Protein AF-A0A7Z7MXW1-F1 (afdb_monomer_lite)

Foldseek 3Di:
DPPDPVVVVLVVVLVVLQVVLVVCVVVVVLQSNLVSLVVSCVSPLQPPVSLLSNLVSLQVVLNPHDDLVVLLVSLLSNQQVVLQVFFCLVCLAVSLQSLLSSLVSCVNNQPLLVVLVQVVLVVVVVDDDPAFEEEEEEEDDDPLLLLLLLLQQVLVLCVVCVNHHNYAYEYEYAPPPVVVVSNVVSPHHYDYDHCFLVQVSSLVRLLVVVVVVGQKYWYAYSQWFFFNVVVVVVSVCSVQAEAKEAEQWAWEAELQCRQQTKTFQHARHHVQLVRSSSCRLPHDRHTIMGGPSNCVSLVSHQRPDDRHNDDSSVSSQVSLVVSSAERHEPVSWDWDAHSNDIHTGHHHYDHCVVVVTHIYGYDYPPPDPDDPVVSVSRVVRMDGDGPNLVVCCVRSNDVSSVSSVVSNCVRNVPPPVCLLVLLQPDDDPVRLLVLLLVLLVCLVVDCPVVADQLQSLVSCLQSCLLSLLLLVLLCLLPVDCSSVVSSVVSLVVVQCSFQVVVVHAAPLVRGGARGRWHQDPVRGIHDALQSLLSNLLSLLQCCLVPVPVVSLVSNLRRLVRCPPQWDDDPQAIWHADSVPRFTAWLLRLLSSLLSLLSSCSHPPHDPVSLVRSVRSVRVQVVLWDADPVGQTFGATGDDSPDDSVPHDGDFLLSVLSSVSSVLSCCVSVVDPLPDVVLVSQLCLQLVQPQLVVLFAAGGSDNVVVDTDDPVCQQAQRSQSLLSNCSSVDPSSLSSNSSSCSVPCSSQVPRLSFDDDDRGGGHSSSSSSVSNCSNNPVVSND

pLDDT: mean 91.37, std 10.96, range [31.88, 98.88]

Structure (mmCIF, N/CA/C/O backbone):
data_AF-A0A7Z7MXW1-F1
#
_entry.id   AF-A0A7Z7MXW1-F1
#
loop_
_atom_site.group_PDB
_atom_site.id
_atom_site.type_symbol
_atom_site.label_atom_id
_atom_site.label_alt_id
_atom_site.label_comp_id
_atom_site.label_asym_id
_atom_site.label_entity_id
_atom_site.label_seq_id
_atom_site.pdbx_PDB_ins_code
_atom_site.Cartn_x
_atom_site.Cartn_y
_atom_site.Cartn_z
_atom_site.occupancy
_atom_site.B_iso_or_equiv
_atom_site.auth_seq_id
_atom_site.auth_comp_id
_atom_site.auth_asym_id
_atom_site.auth_atom_id
_atom_site.pdbx_PDB_model_num
ATOM 1 N N . MET A 1 1 ? -28.788 -4.221 -27.198 1.00 37.94 1 MET A N 1
ATOM 2 C CA . MET A 1 1 ? -28.379 -4.778 -25.888 1.00 37.94 1 MET A CA 1
ATOM 3 C C . MET A 1 1 ? -28.776 -6.247 -25.853 1.00 37.94 1 MET A C 1
ATOM 5 O O . MET A 1 1 ? -29.942 -6.543 -25.628 1.00 37.94 1 MET A O 1
ATOM 9 N N . ASN A 1 2 ? -27.840 -7.156 -26.140 1.00 31.88 2 ASN A N 1
ATOM 10 C CA . ASN A 1 2 ? -28.065 -8.596 -26.007 1.00 31.88 2 ASN A CA 1
ATOM 11 C C . ASN A 1 2 ? -27.984 -8.955 -24.521 1.00 31.88 2 ASN A C 1
ATOM 13 O O . ASN A 1 2 ? -26.893 -9.050 -23.964 1.00 31.88 2 ASN A O 1
ATOM 17 N N . PHE A 1 3 ? -29.136 -9.088 -23.863 1.00 35.88 3 PHE A N 1
ATOM 18 C CA . PHE A 1 3 ? -29.191 -9.680 -22.530 1.00 35.88 3 PHE A CA 1
ATOM 19 C C . PHE A 1 3 ? -28.854 -11.166 -22.657 1.00 35.88 3 PHE A C 1
ATOM 21 O O . PHE A 1 3 ? -29.619 -11.942 -23.223 1.00 35.88 3 PHE A O 1
ATOM 28 N N . ASP A 1 4 ? -27.676 -11.515 -22.157 1.00 48.28 4 ASP A N 1
ATOM 29 C CA . ASP A 1 4 ? -27.103 -12.853 -22.120 1.00 48.28 4 ASP A CA 1
ATOM 30 C C . ASP A 1 4 ? -28.102 -13.897 -21.570 1.00 48.28 4 ASP A C 1
ATOM 32 O O . ASP A 1 4 ? -28.632 -13.760 -20.461 1.00 48.28 4 ASP A O 1
ATOM 36 N N . ASN A 1 5 ? -28.368 -14.946 -22.356 1.00 53.97 5 ASN A N 1
ATOM 37 C CA . ASN A 1 5 ? -29.267 -16.052 -22.006 1.00 53.97 5 ASN A CA 1
ATOM 38 C C . ASN A 1 5 ? -28.819 -16.804 -20.735 1.00 53.97 5 ASN A C 1
ATOM 40 O O . ASN A 1 5 ? -29.649 -17.458 -20.095 1.00 53.97 5 ASN A O 1
ATOM 44 N N . SER A 1 6 ? -27.550 -16.676 -20.329 1.00 56.09 6 SER A N 1
ATOM 45 C CA . SER A 1 6 ? -27.021 -17.232 -19.075 1.00 56.09 6 SER A CA 1
ATOM 46 C C . SER A 1 6 ? -27.760 -16.694 -17.834 1.00 56.09 6 SER A C 1
ATOM 48 O O . SER A 1 6 ? -28.113 -17.458 -16.932 1.00 56.09 6 SER A O 1
ATOM 50 N N . ASN A 1 7 ? -28.126 -15.406 -17.833 1.00 63.53 7 ASN A N 1
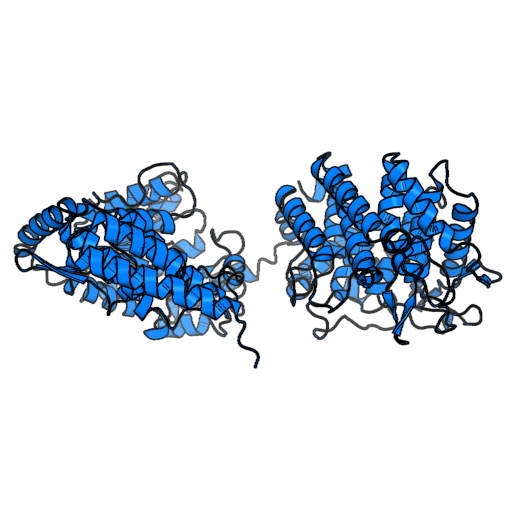ATOM 51 C CA . ASN A 1 7 ? -28.809 -14.758 -16.710 1.00 63.53 7 ASN A CA 1
ATOM 52 C C . ASN A 1 7 ? -30.271 -15.203 -16.555 1.00 63.53 7 ASN A C 1
ATOM 54 O O . ASN A 1 7 ? -30.819 -15.144 -15.454 1.00 63.53 7 ASN A O 1
ATOM 58 N N . ARG A 1 8 ? -30.924 -15.668 -17.631 1.00 68.62 8 ARG A N 1
ATOM 59 C CA . ARG A 1 8 ? -32.307 -16.170 -17.556 1.00 68.62 8 ARG A CA 1
ATOM 60 C C . ARG A 1 8 ? -32.384 -17.520 -16.848 1.00 68.62 8 ARG A C 1
ATOM 62 O O . ARG A 1 8 ? -33.222 -17.668 -15.964 1.00 68.62 8 ARG A O 1
ATOM 69 N N . LYS A 1 9 ? -31.508 -18.476 -17.185 1.00 71.06 9 LYS A N 1
ATOM 70 C CA . LYS A 1 9 ? -31.494 -19.808 -16.544 1.00 71.06 9 LYS A CA 1
ATOM 71 C C . LYS A 1 9 ? -31.201 -19.720 -15.044 1.00 71.06 9 LYS A C 1
ATOM 73 O O . LYS A 1 9 ? -31.906 -20.343 -14.257 1.00 71.06 9 LYS A O 1
ATOM 78 N N . LEU A 1 10 ? -30.241 -18.878 -14.651 1.00 74.06 10 LEU A N 1
ATOM 79 C CA . LEU A 1 10 ? -29.932 -18.613 -13.240 1.00 74.06 10 LEU A CA 1
ATOM 80 C C . LEU A 1 10 ? -31.136 -18.039 -12.477 1.00 74.06 10 LEU A C 1
ATOM 82 O O . LEU A 1 10 ? -31.383 -18.413 -11.333 1.00 74.06 10 LEU A O 1
ATOM 86 N N . ARG A 1 11 ? -31.927 -17.170 -13.119 1.00 78.38 11 ARG A N 1
ATOM 87 C CA . ARG A 1 11 ? -33.100 -16.547 -12.495 1.00 78.38 11 ARG A CA 1
ATOM 88 C C . ARG A 1 11 ? -34.256 -17.527 -12.278 1.00 78.38 11 ARG A C 1
ATOM 90 O O . ARG A 1 11 ? -34.917 -17.430 -11.251 1.00 78.38 11 ARG A O 1
ATOM 97 N N . PHE A 1 12 ? -34.490 -18.461 -13.204 1.00 82.12 12 PHE A N 1
ATOM 98 C CA . PHE A 1 12 ? -35.530 -19.487 -13.039 1.00 82.12 12 PHE A CA 1
ATOM 99 C C . PHE A 1 12 ? -35.193 -20.470 -11.914 1.00 82.12 12 PHE A C 1
ATOM 101 O O . PHE A 1 12 ? -36.034 -20.683 -11.046 1.00 82.12 12 PHE A O 1
ATOM 108 N N . GLY A 1 13 ? -33.956 -20.981 -11.871 1.00 89.62 13 GLY A N 1
ATOM 109 C CA . GLY A 1 13 ? -33.530 -21.893 -10.802 1.00 89.62 13 GLY A CA 1
ATOM 110 C C . GLY A 1 13 ? -33.606 -21.255 -9.411 1.00 89.62 13 GLY A C 1
ATOM 111 O O . GLY A 1 13 ? -34.083 -21.876 -8.468 1.00 89.62 13 GLY A O 1
ATOM 112 N N . TYR A 1 14 ? -33.219 -19.981 -9.284 1.00 92.62 14 TYR A N 1
ATOM 113 C CA . TYR A 1 14 ? -33.338 -19.244 -8.022 1.00 92.62 14 TYR A CA 1
ATOM 114 C C . TYR A 1 14 ? -34.796 -19.076 -7.553 1.00 92.62 14 TYR A C 1
ATOM 116 O O . TYR A 1 14 ? -35.083 -19.275 -6.376 1.00 92.62 14 TYR A O 1
ATOM 124 N N . LEU A 1 15 ? -35.728 -18.729 -8.452 1.00 93.69 15 LEU A N 1
ATOM 125 C CA . LEU A 1 15 ? -37.139 -18.549 -8.081 1.00 93.69 15 LEU A CA 1
ATOM 126 C C . LEU A 1 15 ? -37.793 -19.866 -7.646 1.00 93.69 15 LEU A C 1
ATOM 128 O O . LEU A 1 15 ? -38.602 -19.874 -6.720 1.00 93.69 15 LEU A O 1
ATOM 132 N N . GLU A 1 16 ? -37.426 -20.974 -8.290 1.00 95.62 16 GLU A N 1
ATOM 133 C CA . GLU A 1 16 ? -37.879 -22.305 -7.896 1.00 95.62 16 GLU A CA 1
ATOM 134 C C . GLU A 1 16 ? -37.351 -22.684 -6.506 1.00 95.62 16 GLU A C 1
ATOM 136 O O . GLU A 1 16 ? -38.144 -23.051 -5.636 1.00 95.62 16 GLU A O 1
ATOM 141 N N . LEU A 1 17 ? -36.047 -22.499 -6.258 1.00 96.38 17 LEU A N 1
ATOM 142 C CA . LEU A 1 17 ? -35.434 -22.718 -4.942 1.00 96.38 17 LEU A CA 1
ATOM 143 C C . LEU A 1 17 ? -36.118 -21.889 -3.847 1.00 96.38 17 LEU A C 1
ATOM 145 O O . LEU A 1 17 ? -36.466 -22.424 -2.795 1.00 96.38 17 LEU A O 1
ATOM 149 N N . GLN A 1 18 ? -36.369 -20.602 -4.101 1.00 97.12 18 GLN A N 1
ATOM 150 C CA . GLN A 1 18 ? -37.038 -19.717 -3.147 1.00 97.12 18 GLN A CA 1
ATOM 151 C C . GLN A 1 18 ? -38.490 -20.146 -2.884 1.00 97.12 18 GLN A C 1
ATOM 153 O O . GLN A 1 18 ? -38.945 -20.121 -1.740 1.00 97.12 18 GLN A O 1
ATOM 158 N N . SER A 1 19 ? -39.218 -20.588 -3.915 1.00 97.00 19 SER A N 1
ATOM 159 C CA . SER A 1 19 ? -40.582 -21.109 -3.762 1.00 97.00 19 SER A CA 1
ATOM 160 C C . SER A 1 19 ? -40.614 -22.383 -2.914 1.00 97.00 19 SER A C 1
ATOM 162 O O . SER A 1 19 ? -41.463 -22.511 -2.028 1.00 97.00 19 SER A O 1
ATOM 164 N N . GLN A 1 20 ? -39.678 -23.309 -3.151 1.00 97.94 20 GLN A N 1
ATOM 165 C CA . GLN A 1 20 ? -39.534 -24.521 -2.342 1.00 97.94 20 GLN A CA 1
ATOM 166 C C . GLN A 1 20 ? -39.193 -24.169 -0.886 1.00 97.94 20 GLN A C 1
ATOM 168 O O . GLN A 1 20 ? -39.817 -24.703 0.032 1.00 97.94 20 GLN A O 1
ATOM 173 N N . ALA A 1 21 ? -38.279 -23.218 -0.663 1.00 97.81 21 ALA A N 1
ATOM 174 C CA . ALA A 1 21 ? -37.913 -22.748 0.674 1.00 97.81 21 ALA A CA 1
ATOM 175 C C . ALA A 1 21 ? -39.120 -22.172 1.438 1.00 97.81 21 ALA A C 1
ATOM 177 O O . ALA A 1 21 ? -39.360 -22.532 2.591 1.00 97.81 21 ALA A O 1
ATOM 178 N N . GLU A 1 22 ? -39.936 -21.335 0.790 1.00 98.00 22 GLU A N 1
ATOM 179 C CA . GLU A 1 22 ? -41.152 -20.757 1.384 1.00 98.00 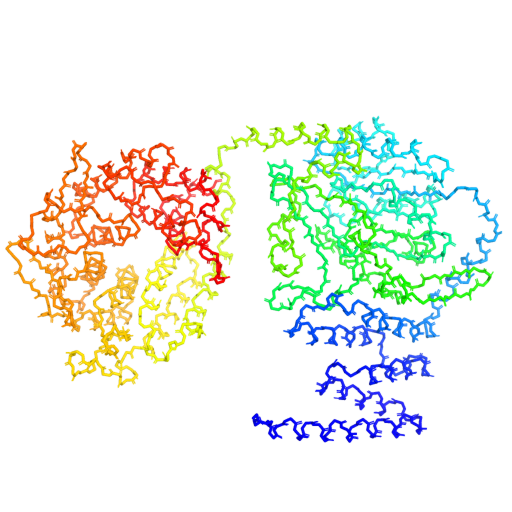22 GLU A CA 1
ATOM 180 C C . GLU A 1 22 ? -42.245 -21.807 1.646 1.00 98.00 22 GLU A C 1
ATOM 182 O O . GLU A 1 22 ? -43.028 -21.668 2.589 1.00 98.00 22 GLU A O 1
ATOM 187 N N . GLN A 1 23 ? -42.334 -22.861 0.829 1.00 98.06 23 GLN A N 1
ATOM 188 C CA . GLN A 1 23 ? -43.233 -23.988 1.092 1.00 98.06 23 GLN A CA 1
ATOM 189 C C . GLN A 1 23 ? -42.780 -24.770 2.332 1.00 98.06 23 GLN A C 1
ATOM 191 O O . GLN A 1 23 ? -43.594 -25.031 3.217 1.00 98.06 23 GLN A O 1
ATOM 196 N N . LYS A 1 24 ? -41.485 -25.098 2.427 1.00 98.12 24 LYS A N 1
ATOM 197 C CA . LYS A 1 24 ? -40.903 -25.782 3.591 1.00 98.12 24 LYS A CA 1
ATOM 198 C C . LYS A 1 24 ? -41.065 -24.970 4.874 1.00 98.12 24 LYS A C 1
ATOM 200 O O . LYS A 1 24 ? -41.546 -25.502 5.870 1.00 98.12 24 LYS A O 1
ATOM 205 N N . TYR A 1 25 ? -40.795 -23.667 4.809 1.00 97.56 25 TYR A N 1
ATOM 206 C CA . TYR A 1 25 ? -40.980 -22.748 5.931 1.00 97.56 25 TYR A CA 1
ATOM 207 C C . TYR A 1 25 ? -42.441 -22.708 6.411 1.00 97.56 25 TYR A C 1
ATOM 209 O O . TYR A 1 25 ? -42.699 -22.830 7.604 1.00 97.56 25 TYR A O 1
ATOM 217 N N . ARG A 1 26 ? -43.420 -22.621 5.495 1.00 97.38 26 ARG A N 1
ATOM 218 C CA . ARG A 1 26 ? -44.856 -22.657 5.847 1.00 97.38 26 ARG A CA 1
ATOM 219 C C . ARG A 1 26 ? -45.297 -23.978 6.474 1.00 97.38 26 ARG A C 1
ATOM 221 O O . ARG A 1 26 ? -46.159 -23.972 7.347 1.00 97.38 26 ARG A O 1
ATOM 228 N N . ASN A 1 27 ? -44.682 -25.081 6.061 1.00 97.75 27 ASN A N 1
ATOM 229 C CA . ASN A 1 27 ? -44.919 -26.406 6.630 1.00 97.75 27 ASN A CA 1
ATOM 230 C C . ASN A 1 27 ? -44.155 -26.646 7.947 1.00 97.75 27 ASN A C 1
ATOM 232 O O . ASN A 1 27 ? -44.229 -27.751 8.476 1.00 97.75 27 ASN A O 1
ATOM 236 N N . LYS A 1 28 ? -43.435 -25.638 8.470 1.00 96.81 28 LYS A N 1
ATOM 237 C CA . LYS A 1 28 ? -42.563 -25.725 9.657 1.00 96.81 28 LYS A CA 1
ATOM 238 C C . LYS A 1 28 ? -41.443 -26.770 9.544 1.00 96.81 28 LYS A C 1
ATOM 240 O O . LYS A 1 28 ? -40.897 -27.211 10.548 1.00 96.81 28 LYS A O 1
ATOM 245 N N . ASP A 1 29 ? -41.071 -27.138 8.320 1.00 97.69 29 ASP A N 1
ATOM 246 C CA . ASP A 1 29 ? -39.882 -27.943 8.025 1.00 97.69 29 ASP A CA 1
ATOM 247 C C . ASP A 1 29 ? -38.673 -26.996 7.956 1.00 97.69 29 ASP A C 1
ATOM 249 O O . ASP A 1 29 ? -38.213 -26.591 6.882 1.00 97.69 29 ASP A O 1
ATOM 253 N N . TYR A 1 30 ? -38.255 -26.521 9.132 1.00 97.56 30 TYR A N 1
ATOM 254 C CA . TYR A 1 30 ? -37.299 -25.424 9.266 1.00 97.56 30 TYR A CA 1
ATOM 255 C C . TYR A 1 30 ? -35.885 -25.791 8.817 1.00 97.56 30 TYR A C 1
ATOM 257 O O . TYR A 1 30 ? -35.212 -24.949 8.226 1.00 97.56 30 TYR A O 1
ATOM 265 N N . GLU A 1 31 ? -35.449 -27.032 9.024 1.00 97.69 31 GLU A N 1
ATOM 266 C CA . GLU A 1 31 ? -34.130 -27.510 8.595 1.00 97.69 31 GLU A CA 1
ATOM 267 C C . GLU A 1 31 ? -34.013 -27.529 7.061 1.00 97.69 31 GLU A C 1
ATOM 269 O O . GLU A 1 31 ? -33.057 -26.989 6.485 1.00 97.69 31 GLU A O 1
ATOM 274 N N . ALA A 1 32 ? -35.036 -28.059 6.375 1.00 97.44 32 ALA A N 1
ATOM 275 C CA . ALA A 1 32 ? -35.088 -28.030 4.918 1.00 97.44 32 ALA A CA 1
ATOM 276 C C . ALA A 1 32 ? -35.215 -26.595 4.387 1.00 97.44 32 ALA A C 1
ATOM 278 O O . ALA A 1 32 ? -34.536 -26.226 3.427 1.00 97.44 32 ALA A O 1
ATOM 279 N N . ALA A 1 33 ? -36.056 -25.765 5.016 1.00 98.12 33 ALA A N 1
ATOM 280 C CA . ALA A 1 33 ? -36.211 -24.364 4.635 1.00 98.12 33 ALA A CA 1
ATOM 281 C C . ALA A 1 33 ? -34.894 -23.584 4.775 1.00 98.12 33 ALA A C 1
ATOM 283 O O . ALA A 1 33 ? -34.506 -22.875 3.847 1.00 98.12 33 ALA A O 1
ATOM 284 N N . TYR A 1 34 ? -34.186 -23.744 5.897 1.00 97.69 34 TYR A N 1
ATOM 285 C CA . TYR A 1 34 ? -32.895 -23.108 6.165 1.00 97.69 34 TYR A CA 1
ATOM 286 C C . TYR A 1 34 ? -31.869 -23.475 5.092 1.00 97.69 34 TYR A C 1
ATOM 288 O O . TYR A 1 34 ? -31.271 -22.594 4.471 1.00 97.69 34 TYR A O 1
ATOM 296 N N . SER A 1 35 ? -31.745 -24.770 4.795 1.00 97.56 35 SER A N 1
ATOM 297 C CA . SER A 1 35 ? -30.840 -25.284 3.763 1.00 97.56 35 SER A CA 1
ATOM 298 C C . SER A 1 35 ? -31.141 -24.701 2.376 1.00 97.56 35 SER A C 1
ATOM 300 O O . SER A 1 35 ? -30.227 -24.299 1.649 1.00 97.56 35 SER A O 1
ATOM 302 N N . LEU A 1 36 ? -32.423 -24.590 2.012 1.00 97.88 36 LEU A N 1
ATOM 303 C CA . LEU A 1 36 ? -32.846 -24.003 0.738 1.00 97.88 36 LEU A CA 1
ATOM 304 C C . LEU A 1 36 ? -32.602 -22.487 0.679 1.00 97.88 36 LEU A C 1
ATOM 306 O O . LEU A 1 36 ? -32.135 -21.989 -0.348 1.00 97.88 36 LEU A O 1
ATOM 310 N N . TYR A 1 37 ? -32.841 -21.738 1.760 1.00 98.12 37 TYR A N 1
ATOM 311 C CA . TYR A 1 37 ? -32.510 -20.308 1.801 1.00 98.12 37 TYR A CA 1
ATOM 312 C C . TYR A 1 37 ? -30.997 -20.056 1.758 1.00 98.12 37 TYR A C 1
ATOM 314 O O . TYR A 1 37 ? -30.559 -19.106 1.104 1.00 98.12 37 TYR A O 1
ATOM 322 N N . LEU A 1 38 ? -30.173 -20.916 2.370 1.00 96.94 38 LEU A N 1
ATOM 323 C CA . LEU A 1 38 ? -28.717 -20.863 2.203 1.00 96.94 38 LEU A CA 1
ATOM 324 C C . LEU A 1 38 ? -28.314 -21.077 0.740 1.00 96.94 38 LEU A C 1
ATOM 326 O O . LEU A 1 38 ? -27.454 -20.361 0.226 1.00 96.94 38 LEU A O 1
ATOM 330 N N . ALA A 1 39 ? -28.946 -22.023 0.039 1.00 96.31 39 ALA A N 1
ATOM 331 C CA . ALA A 1 39 ? -28.719 -22.227 -1.391 1.00 96.31 39 ALA A CA 1
ATOM 332 C C . ALA A 1 39 ? -29.150 -21.007 -2.232 1.00 96.31 39 ALA A C 1
ATOM 334 O O . ALA A 1 39 ? -28.448 -20.627 -3.178 1.00 96.31 39 ALA A O 1
ATOM 335 N N . CYS A 1 40 ? -30.247 -20.341 -1.852 1.00 96.12 40 CYS A N 1
ATOM 336 C CA . CYS A 1 40 ? -30.671 -19.075 -2.456 1.00 96.12 40 CYS A CA 1
ATOM 337 C C . CYS A 1 40 ? -29.602 -17.990 -2.273 1.00 96.12 40 CYS A C 1
ATOM 339 O O . CYS A 1 40 ? -29.195 -17.379 -3.258 1.00 96.12 40 CYS A O 1
ATOM 341 N N . MET A 1 41 ? -29.072 -17.816 -1.057 1.00 95.75 41 MET A N 1
ATOM 342 C CA . MET A 1 41 ? -27.991 -16.865 -0.761 1.00 95.75 41 MET A CA 1
ATOM 343 C C . MET A 1 41 ? -26.681 -17.218 -1.482 1.00 95.75 41 MET A C 1
ATOM 345 O O . MET A 1 41 ? -25.982 -16.331 -1.953 1.00 95.75 41 MET A O 1
ATOM 349 N N . LYS A 1 42 ? -26.341 -18.500 -1.660 1.00 94.69 42 LYS A N 1
ATOM 350 C CA . LYS A 1 42 ? -25.176 -18.894 -2.479 1.00 94.69 42 LYS A CA 1
ATOM 351 C C . LYS A 1 42 ? -25.347 -18.493 -3.949 1.00 94.69 42 LYS A C 1
ATOM 353 O O . LYS A 1 42 ? -24.389 -18.056 -4.582 1.00 94.69 42 LYS A O 1
ATOM 358 N N . SER A 1 43 ? -26.566 -18.607 -4.477 1.00 92.38 43 SER A N 1
ATOM 359 C CA . SER A 1 43 ? -26.894 -18.258 -5.867 1.00 92.38 43 SER A CA 1
ATOM 360 C C . SER A 1 43 ? -27.010 -16.744 -6.078 1.00 92.38 43 SER A C 1
ATOM 362 O O . SER A 1 43 ? -26.559 -16.204 -7.089 1.00 92.38 43 SER A O 1
ATOM 364 N N . VAL A 1 44 ? -27.604 -16.045 -5.109 1.00 93.31 44 VAL A N 1
ATOM 365 C CA . VAL A 1 44 ? -27.836 -14.599 -5.098 1.00 93.31 44 VAL A CA 1
ATOM 366 C C . VAL A 1 44 ? -27.399 -14.055 -3.729 1.00 93.31 44 VAL A C 1
ATOM 368 O O . VAL A 1 44 ? -28.230 -13.884 -2.839 1.00 93.31 44 VAL A O 1
ATOM 371 N N . PRO A 1 45 ? -26.102 -13.727 -3.544 1.00 92.62 45 PRO A N 1
ATOM 372 C CA . PRO A 1 45 ? -25.540 -13.343 -2.235 1.00 92.62 45 PRO A CA 1
ATOM 373 C C . PRO A 1 45 ? -26.157 -12.119 -1.564 1.00 92.62 45 PRO A C 1
ATOM 375 O O . PRO A 1 45 ? -25.906 -11.866 -0.394 1.00 92.62 45 PRO A O 1
ATOM 378 N N . TYR A 1 46 ? -26.957 -11.352 -2.298 1.00 91.88 46 TYR A N 1
ATOM 379 C CA . TYR A 1 46 ? -27.610 -10.128 -1.850 1.00 91.88 46 TYR A CA 1
ATOM 380 C C . TYR A 1 46 ? -29.136 -10.288 -1.708 1.00 91.88 46 TYR A C 1
ATOM 382 O O . TYR A 1 46 ? -29.873 -9.303 -1.782 1.00 91.88 46 TYR A O 1
ATOM 390 N N . ASP A 1 47 ? -29.631 -11.517 -1.536 1.00 95.19 47 ASP A N 1
ATOM 391 C CA . ASP A 1 47 ? -31.053 -11.780 -1.317 1.00 95.19 47 ASP A CA 1
ATOM 392 C C . ASP A 1 47 ? -31.477 -11.462 0.128 1.00 95.19 47 ASP A C 1
ATOM 394 O O . ASP A 1 47 ? -31.402 -12.276 1.051 1.00 95.19 47 ASP A O 1
ATOM 398 N N . PHE A 1 48 ? -31.975 -10.241 0.314 1.00 95.56 48 PHE A N 1
ATOM 399 C CA . PHE A 1 48 ? -32.476 -9.767 1.601 1.00 95.56 48 PHE A CA 1
ATOM 400 C C . PHE A 1 48 ? -33.632 -10.617 2.159 1.00 95.56 48 PHE A C 1
ATOM 402 O O . PHE A 1 48 ? -33.745 -10.757 3.378 1.00 95.56 48 PHE A O 1
ATOM 409 N N . LEU A 1 49 ? -34.498 -11.172 1.300 1.00 95.94 49 LEU A N 1
ATOM 410 C CA . LEU A 1 49 ? -35.646 -11.956 1.756 1.00 95.94 49 LEU A CA 1
ATOM 411 C C . LEU A 1 49 ? -35.178 -13.282 2.354 1.00 95.94 49 LEU A C 1
ATOM 413 O O . LEU A 1 49 ? -35.569 -13.596 3.478 1.00 95.94 49 LEU A O 1
ATOM 417 N N . SER A 1 50 ? -34.296 -14.004 1.655 1.00 97.38 50 SER A N 1
ATOM 418 C CA . SER A 1 50 ? -33.708 -15.244 2.178 1.00 97.38 50 SER A CA 1
ATOM 419 C C . SER A 1 50 ? -32.947 -15.003 3.478 1.00 97.38 50 SER A C 1
ATOM 421 O O . SER A 1 50 ? -33.166 -15.730 4.443 1.00 97.38 50 SER A O 1
ATOM 423 N N . TYR A 1 51 ? -32.139 -13.939 3.565 1.00 98.00 51 TYR A N 1
ATOM 424 C CA . TYR A 1 51 ? -31.467 -13.577 4.819 1.00 98.00 51 TYR A CA 1
ATOM 425 C C . TYR A 1 51 ? -32.465 -13.348 5.967 1.00 98.00 51 TYR A C 1
ATOM 427 O O . TYR A 1 51 ? -32.315 -13.904 7.054 1.00 98.00 51 TYR A O 1
ATOM 435 N N . LYS A 1 52 ? -33.532 -12.573 5.728 1.00 97.94 52 LYS A N 1
ATOM 436 C CA . LYS A 1 52 ? -34.576 -12.331 6.734 1.00 97.94 52 LYS A CA 1
ATOM 437 C C . LYS A 1 52 ? -35.264 -13.631 7.167 1.00 97.94 52 LYS A C 1
ATOM 439 O O . LYS A 1 52 ? -35.538 -13.798 8.352 1.00 97.94 52 LYS A O 1
ATOM 444 N N . ARG A 1 53 ? -35.549 -14.542 6.232 1.00 97.88 53 ARG A N 1
ATOM 445 C CA . ARG A 1 53 ? -36.161 -15.846 6.532 1.00 97.88 53 ARG A CA 1
ATOM 446 C C . ARG A 1 53 ? -35.245 -16.745 7.346 1.00 97.88 53 ARG A C 1
ATOM 448 O O . ARG A 1 53 ? -35.721 -17.365 8.287 1.00 97.88 53 ARG A O 1
ATOM 455 N N . ILE A 1 54 ? -33.952 -16.746 7.044 1.00 98.12 54 ILE A N 1
ATOM 456 C CA . ILE A 1 54 ? -32.936 -17.434 7.840 1.00 98.12 54 ILE A CA 1
ATOM 457 C C . ILE A 1 54 ? -32.934 -16.906 9.285 1.00 98.12 54 ILE A C 1
ATOM 459 O O . ILE A 1 54 ? -33.009 -17.702 10.218 1.00 98.12 54 ILE A O 1
ATOM 463 N N . CYS A 1 55 ? -32.951 -15.581 9.491 1.00 97.56 55 CYS A N 1
ATOM 464 C CA . CYS A 1 55 ? -33.066 -15.005 10.838 1.00 97.56 55 CYS A CA 1
ATOM 465 C C . CYS A 1 55 ? -34.371 -15.408 11.546 1.00 97.56 55 CYS A C 1
ATOM 467 O O . CYS A 1 55 ? -34.343 -15.709 12.735 1.00 97.56 55 CYS A O 1
ATOM 469 N N . ASN A 1 56 ? -35.505 -15.425 10.837 1.00 97.06 56 ASN A N 1
ATOM 470 C CA . ASN A 1 56 ? -36.780 -15.859 11.412 1.00 97.06 56 ASN A CA 1
ATOM 471 C C . ASN A 1 56 ? -36.752 -17.334 11.829 1.00 97.06 56 ASN A C 1
ATOM 473 O O . ASN A 1 56 ? -37.251 -17.652 12.899 1.00 97.06 56 ASN A O 1
ATOM 477 N N . ILE A 1 57 ? -36.183 -18.219 11.003 1.00 97.19 57 ILE A N 1
ATOM 478 C CA . ILE A 1 57 ? -36.035 -19.642 11.338 1.00 97.19 57 ILE A CA 1
ATOM 479 C C . ILE A 1 57 ? -35.217 -19.781 12.619 1.00 97.19 57 ILE A C 1
ATOM 481 O O . ILE A 1 57 ? -35.702 -20.376 13.572 1.00 97.19 57 ILE A O 1
ATOM 485 N N . TYR A 1 58 ? -34.043 -19.146 12.673 1.00 96.19 58 TYR A N 1
ATOM 486 C CA . TYR A 1 58 ? -33.184 -19.161 13.857 1.00 96.19 58 TYR A CA 1
ATOM 487 C C . TYR A 1 58 ? -33.916 -18.661 15.120 1.00 96.19 58 TYR A C 1
ATOM 489 O O . TYR A 1 58 ? -33.770 -19.235 16.198 1.00 96.19 58 TYR A O 1
ATOM 497 N N . GLU A 1 59 ? -34.736 -17.608 14.991 1.00 94.56 59 GLU A N 1
ATOM 498 C CA . GLU A 1 59 ? -35.588 -17.080 16.068 1.00 94.56 59 GLU A CA 1
ATOM 499 C C . GLU A 1 59 ? -36.714 -18.060 16.473 1.00 94.56 59 GLU A C 1
ATOM 501 O O . GLU A 1 59 ? -37.028 -18.200 17.657 1.00 94.56 59 GLU A O 1
ATOM 506 N N . GLU A 1 60 ? -37.373 -18.711 15.514 1.00 95.19 60 GLU A N 1
ATOM 507 C CA . GLU A 1 60 ? -38.507 -19.619 15.745 1.00 95.19 60 GLU A CA 1
ATOM 508 C C . GLU A 1 60 ? -38.076 -20.945 16.369 1.00 95.19 60 GLU A C 1
ATOM 510 O O . GLU A 1 60 ? -38.791 -21.449 17.230 1.00 95.19 60 GLU A O 1
ATOM 515 N N . THR A 1 61 ? -36.904 -21.459 15.993 1.00 94.56 61 THR A N 1
ATOM 516 C CA . THR A 1 61 ? -36.344 -22.720 16.503 1.00 94.56 61 THR A CA 1
ATOM 517 C C . THR A 1 61 ? -35.450 -22.533 17.726 1.00 94.56 61 THR A C 1
ATOM 519 O O . THR A 1 61 ? -34.748 -23.459 18.097 1.00 94.56 61 THR A O 1
ATOM 522 N N . GLU A 1 62 ? -35.369 -21.324 18.287 1.00 92.19 62 GLU A N 1
ATOM 523 C CA . GLU A 1 62 ? -34.521 -21.016 19.451 1.00 92.19 62 GLU A CA 1
ATOM 524 C C . GLU A 1 62 ? -33.058 -21.478 19.279 1.00 92.19 62 GLU A C 1
ATOM 526 O O . GLU A 1 62 ? -32.427 -21.955 20.215 1.00 92.19 62 GLU A O 1
ATOM 531 N N . ALA A 1 63 ? -32.507 -21.278 18.073 1.00 89.50 63 ALA A N 1
ATOM 532 C CA . ALA A 1 63 ? -31.167 -21.708 17.654 1.00 89.50 63 ALA A CA 1
ATOM 533 C C . ALA A 1 63 ? -30.925 -23.230 17.513 1.00 89.50 63 ALA A C 1
ATOM 535 O O . ALA A 1 63 ? -29.774 -23.637 17.381 1.00 89.50 63 ALA A O 1
ATOM 536 N N . GLU A 1 64 ? -31.965 -24.073 17.453 1.00 92.75 64 GLU A N 1
ATOM 537 C CA . GLU A 1 64 ? -31.801 -25.492 17.073 1.00 92.75 64 GLU A CA 1
ATOM 538 C C . GLU A 1 64 ? -31.363 -25.676 15.604 1.00 92.75 64 GLU A C 1
ATOM 540 O O . GLU A 1 64 ? -30.707 -26.662 15.272 1.00 92.75 64 GLU A O 1
ATOM 545 N N . VAL A 1 65 ? -31.697 -24.726 14.717 1.00 92.12 65 VAL A N 1
ATOM 546 C CA . VAL A 1 65 ? -31.333 -24.747 13.290 1.00 92.12 65 VAL A CA 1
ATOM 547 C C . VAL A 1 65 ? -30.425 -23.560 12.948 1.00 92.12 65 VAL A C 1
ATOM 549 O O . VAL A 1 65 ? -30.860 -22.406 12.939 1.00 92.12 65 VAL A O 1
ATOM 552 N N . GLY A 1 66 ? -29.168 -23.864 12.605 1.00 92.38 66 GLY A N 1
ATOM 553 C CA . GLY A 1 66 ? -28.123 -22.885 12.275 1.00 92.38 66 GLY A CA 1
ATOM 554 C C . GLY A 1 66 ? -27.387 -22.340 13.502 1.00 92.38 66 GLY A C 1
ATOM 555 O O . GLY A 1 66 ? -27.684 -22.703 14.636 1.00 92.38 66 GLY A O 1
ATOM 556 N N . CYS A 1 67 ? -26.412 -21.453 13.293 1.00 93.88 67 CYS A N 1
ATOM 557 C CA . CYS A 1 67 ? -25.723 -20.770 14.391 1.00 93.88 67 CYS A CA 1
ATOM 558 C C . CYS A 1 67 ? -25.638 -19.251 14.173 1.00 93.88 67 CYS A C 1
ATOM 560 O O . CYS A 1 67 ? -25.735 -18.754 13.051 1.00 93.88 67 CYS A O 1
ATOM 562 N N . PHE A 1 68 ? -25.434 -18.481 15.248 1.00 94.81 68 PHE A N 1
ATOM 563 C CA . PHE A 1 68 ? -25.312 -17.021 15.143 1.00 94.81 68 PHE A CA 1
ATOM 564 C C . PHE A 1 68 ? -24.168 -16.586 14.213 1.00 94.81 68 PHE A C 1
ATOM 566 O O . PHE A 1 68 ? -24.320 -15.616 13.469 1.00 94.81 68 PHE A O 1
ATOM 573 N N . ASN A 1 69 ? -23.055 -17.326 14.206 1.00 95.38 69 ASN A N 1
ATOM 574 C CA . ASN A 1 69 ? -21.917 -17.040 13.332 1.00 95.38 69 ASN A CA 1
ATOM 575 C C . ASN A 1 69 ? -22.291 -17.156 11.847 1.00 95.38 69 ASN A C 1
ATOM 577 O O . ASN A 1 69 ? -21.833 -16.331 11.059 1.00 95.38 69 ASN A O 1
ATOM 581 N N . ASP A 1 70 ? -23.192 -18.075 11.478 1.00 95.31 70 ASP A N 1
ATOM 582 C CA . ASP A 1 70 ? -23.705 -18.175 10.106 1.00 95.31 70 ASP A CA 1
ATOM 583 C C . ASP A 1 70 ? -24.424 -16.882 9.700 1.00 95.31 70 ASP A C 1
ATOM 585 O O . ASP A 1 70 ? -24.245 -16.381 8.591 1.00 95.31 70 ASP A O 1
ATOM 589 N N . LEU A 1 71 ? -25.214 -16.288 10.605 1.00 97.00 71 LEU A N 1
ATOM 590 C CA . LEU A 1 71 ? -25.915 -15.025 10.338 1.00 97.00 71 LEU A CA 1
ATOM 591 C C . LEU A 1 71 ? -24.927 -13.874 10.111 1.00 97.00 71 LEU A C 1
ATOM 593 O O . LEU A 1 71 ? -25.130 -13.042 9.220 1.00 97.00 71 LEU A O 1
ATOM 597 N N . VAL A 1 72 ? -23.848 -13.832 10.899 1.00 96.81 72 VAL A N 1
ATOM 598 C CA . VAL A 1 72 ? -22.771 -12.847 10.739 1.00 96.81 72 VAL A CA 1
ATOM 599 C C . VAL A 1 72 ? -22.075 -13.035 9.394 1.00 96.81 72 VAL A C 1
ATOM 601 O O . VAL A 1 72 ? -21.955 -12.070 8.637 1.00 96.81 72 VAL A O 1
ATOM 604 N N . GLU A 1 73 ? -21.695 -14.264 9.048 1.00 96.81 73 GLU A N 1
ATOM 605 C CA . GLU A 1 73 ? -21.022 -14.569 7.785 1.00 96.81 73 GLU A CA 1
ATOM 606 C C . GLU A 1 73 ? -21.910 -14.243 6.574 1.00 96.81 73 GLU A C 1
ATOM 608 O O . GLU A 1 73 ? -21.466 -13.611 5.614 1.00 96.81 73 GLU A O 1
ATOM 613 N N . LEU A 1 74 ? -23.199 -14.591 6.623 1.00 96.94 74 LEU A N 1
ATOM 614 C CA . LEU A 1 74 ? -24.161 -14.267 5.569 1.00 96.94 74 LEU A CA 1
ATOM 615 C C . LEU A 1 74 ? -24.312 -12.754 5.373 1.00 96.94 74 LEU A C 1
ATOM 617 O O . LEU A 1 74 ? -24.352 -12.286 4.230 1.00 96.94 74 LEU A O 1
ATOM 621 N N . LYS A 1 75 ? -24.352 -11.973 6.462 1.00 96.75 75 LYS A N 1
ATOM 622 C CA . LYS A 1 75 ? -24.346 -10.503 6.398 1.00 96.75 75 LYS A CA 1
ATOM 623 C C . LYS A 1 75 ? -23.068 -10.000 5.728 1.00 96.75 75 LYS A C 1
ATOM 625 O O . LYS A 1 75 ? -23.132 -9.124 4.862 1.00 96.75 75 LYS A O 1
ATOM 630 N N . GLU A 1 76 ? -21.908 -10.516 6.120 1.00 96.19 76 GLU A N 1
ATOM 631 C CA . GLU A 1 76 ? -20.632 -10.105 5.536 1.00 96.19 76 GLU A CA 1
ATOM 632 C C . GLU A 1 76 ? -20.550 -10.444 4.046 1.00 96.19 76 GLU A C 1
ATOM 634 O O . GLU A 1 76 ? -20.174 -9.585 3.246 1.00 96.19 76 GLU A O 1
ATOM 639 N N . ASN A 1 77 ? -20.978 -11.645 3.655 1.00 95.69 77 ASN A N 1
ATOM 640 C CA . ASN A 1 77 ? -21.030 -12.101 2.268 1.00 95.69 77 ASN A CA 1
ATOM 641 C C . ASN A 1 77 ? -21.972 -11.238 1.415 1.00 95.69 77 ASN A C 1
ATOM 643 O O . ASN A 1 77 ? -21.598 -10.836 0.306 1.00 95.69 77 ASN A O 1
ATOM 647 N N . TYR A 1 78 ? -23.136 -10.861 1.958 1.00 96.00 78 TYR A N 1
ATOM 648 C CA . TYR A 1 78 ? -24.049 -9.898 1.337 1.00 96.00 78 TYR A CA 1
ATOM 649 C C . TYR A 1 78 ? -23.326 -8.587 1.024 1.00 96.00 78 TYR A C 1
ATOM 651 O O . TYR A 1 78 ? -23.309 -8.112 -0.116 1.00 96.00 78 TYR A O 1
ATOM 659 N N . LEU A 1 79 ? -22.688 -7.994 2.032 1.00 95.31 79 LEU A N 1
ATOM 660 C CA . LEU A 1 79 ? -22.036 -6.691 1.907 1.00 95.31 79 LEU A CA 1
ATOM 661 C C . LEU A 1 79 ? -20.812 -6.752 0.990 1.00 95.31 79 LEU A C 1
ATOM 663 O O . LEU A 1 79 ? -20.605 -5.845 0.179 1.00 95.31 79 LEU A O 1
ATOM 667 N N . ARG A 1 80 ? -20.037 -7.838 1.062 1.00 94.56 80 ARG A N 1
ATOM 668 C CA . ARG A 1 80 ? -18.872 -8.085 0.209 1.00 94.56 80 ARG A CA 1
ATOM 669 C C . ARG A 1 80 ? -19.292 -8.178 -1.258 1.00 94.56 80 ARG A C 1
ATOM 671 O O . ARG A 1 80 ? -18.717 -7.485 -2.094 1.00 94.56 80 ARG A O 1
ATOM 678 N N . TYR A 1 81 ? -20.367 -8.907 -1.571 1.00 93.19 81 TYR A N 1
ATOM 679 C CA . TYR A 1 81 ? -20.903 -8.975 -2.934 1.00 93.19 81 TYR A CA 1
ATOM 680 C C . TYR A 1 81 ? -21.315 -7.598 -3.478 1.00 93.19 81 TYR A C 1
ATOM 682 O O . TYR A 1 81 ? -20.949 -7.240 -4.601 1.00 93.19 81 TYR A O 1
ATOM 690 N N . VAL A 1 82 ? -22.044 -6.796 -2.692 1.00 88.94 82 VAL A N 1
ATOM 691 C CA . VAL A 1 82 ? -22.445 -5.442 -3.117 1.00 88.94 82 VAL A CA 1
ATOM 692 C C . VAL A 1 82 ? -21.211 -4.539 -3.292 1.00 88.94 82 VAL A C 1
ATOM 694 O O . VAL A 1 82 ? -21.124 -3.783 -4.266 1.00 88.94 82 VAL A O 1
ATOM 697 N N . GLY A 1 83 ? -20.226 -4.671 -2.400 1.00 89.19 83 GLY A N 1
ATOM 698 C CA . GLY A 1 83 ? -18.974 -3.914 -2.390 1.00 89.19 83 GLY A CA 1
ATOM 699 C C . GLY A 1 83 ? -17.984 -4.233 -3.514 1.00 89.19 83 GLY A C 1
ATOM 700 O O . GLY A 1 83 ? -17.113 -3.409 -3.807 1.00 89.19 83 GLY A O 1
ATOM 701 N N . LYS A 1 84 ? -18.130 -5.374 -4.202 1.00 89.25 84 LYS A N 1
ATOM 702 C CA . LYS A 1 84 ? -17.352 -5.691 -5.416 1.00 89.25 84 LYS A CA 1
ATOM 703 C C . LYS A 1 84 ? -17.637 -4.717 -6.557 1.00 89.25 84 LYS A C 1
ATOM 705 O O . LYS A 1 84 ? -16.742 -4.391 -7.333 1.00 89.25 84 LYS A O 1
ATOM 710 N N . LYS A 1 85 ? -18.883 -4.244 -6.664 1.00 84.75 85 LYS A N 1
ATOM 711 C CA . LYS A 1 85 ? -19.344 -3.434 -7.804 1.00 84.75 85 LYS A CA 1
ATOM 712 C C . LYS A 1 85 ? -19.209 -1.930 -7.570 1.00 84.75 85 LYS A C 1
ATOM 714 O O . LYS A 1 85 ? -19.000 -1.193 -8.527 1.00 84.75 85 LYS A O 1
ATOM 719 N N . ARG A 1 86 ? -19.325 -1.460 -6.322 1.00 81.69 86 ARG A N 1
ATOM 720 C CA . ARG A 1 86 ? -19.280 -0.029 -5.960 1.00 81.69 86 ARG A CA 1
ATOM 721 C C . ARG A 1 86 ? -18.976 0.174 -4.470 1.00 81.69 86 ARG A C 1
ATOM 723 O O . ARG A 1 86 ? -19.212 -0.753 -3.701 1.00 81.69 86 ARG A O 1
ATOM 730 N N . PRO A 1 87 ? -18.508 1.362 -4.035 1.00 79.94 87 PRO A N 1
ATOM 731 C CA . PRO A 1 87 ? -18.485 1.709 -2.616 1.00 79.94 87 PRO A CA 1
ATOM 732 C C . PRO A 1 87 ? -19.897 1.628 -2.037 1.00 79.94 87 PRO A C 1
ATOM 734 O O . PRO A 1 87 ? -20.871 1.970 -2.713 1.00 79.94 87 PRO A O 1
ATOM 737 N N . ILE A 1 88 ? -20.012 1.200 -0.785 1.00 86.88 88 ILE A N 1
ATOM 738 C CA . ILE A 1 88 ? -21.310 0.943 -0.160 1.00 86.88 88 ILE A CA 1
ATOM 739 C C . ILE A 1 88 ? -21.632 1.894 0.988 1.00 86.88 88 ILE A C 1
ATOM 741 O O . ILE A 1 88 ? -22.538 1.610 1.758 1.00 86.88 88 ILE A O 1
ATOM 745 N N . PHE A 1 89 ? -20.982 3.057 1.081 1.00 84.38 89 PHE A N 1
ATOM 746 C CA . PHE A 1 89 ? -21.287 4.068 2.108 1.00 84.38 89 PHE A CA 1
ATOM 747 C C . PHE A 1 89 ? -22.775 4.457 2.164 1.00 84.38 89 PHE A C 1
ATOM 749 O O . PHE A 1 89 ? -23.320 4.677 3.239 1.00 84.38 89 PHE A O 1
ATOM 756 N N . ASN A 1 90 ? -23.482 4.430 1.030 1.00 85.19 90 ASN A N 1
ATOM 757 C CA . ASN A 1 90 ? -24.927 4.694 0.974 1.00 85.19 90 ASN A CA 1
ATOM 758 C C . ASN A 1 90 ? -25.793 3.498 1.428 1.00 85.19 90 ASN A C 1
ATOM 760 O O . ASN A 1 90 ? -27.016 3.547 1.350 1.00 85.19 90 ASN A O 1
ATOM 764 N N . GLN A 1 91 ? -25.176 2.394 1.851 1.00 89.06 91 GLN A N 1
ATOM 765 C CA . GLN A 1 91 ? -25.827 1.165 2.310 1.00 89.06 91 GLN A CA 1
ATOM 766 C C . GLN A 1 91 ? -25.686 0.971 3.828 1.00 89.06 91 GLN A C 1
ATOM 768 O O . GLN A 1 91 ? -26.069 -0.085 4.330 1.00 89.06 91 GLN A O 1
ATOM 773 N N . LYS A 1 92 ? -25.200 1.982 4.575 1.00 91.94 92 LYS A N 1
ATOM 774 C CA . LYS A 1 92 ? -25.143 1.966 6.052 1.00 91.94 92 LYS A CA 1
ATOM 775 C C . LYS A 1 92 ? -26.466 1.504 6.666 1.00 91.94 92 LYS A C 1
ATOM 777 O O . LYS A 1 92 ? -26.464 0.688 7.586 1.00 91.94 92 LYS A O 1
ATOM 782 N N . ASN A 1 93 ? -27.596 1.976 6.127 1.00 94.00 93 ASN A N 1
ATOM 783 C CA . ASN A 1 93 ? -28.923 1.588 6.600 1.00 94.00 93 ASN A CA 1
ATOM 784 C C . ASN A 1 93 ? -29.206 0.092 6.391 1.00 94.00 93 ASN A C 1
ATOM 786 O O . ASN A 1 93 ? -29.598 -0.585 7.331 1.00 94.00 93 ASN A O 1
ATOM 790 N N . ILE A 1 94 ? -28.939 -0.446 5.197 1.00 94.62 94 ILE A N 1
ATOM 791 C CA . ILE A 1 94 ? -29.150 -1.873 4.900 1.00 94.62 94 ILE A CA 1
ATOM 792 C C . ILE A 1 94 ? -28.254 -2.749 5.778 1.00 94.62 94 ILE A C 1
ATOM 794 O O . ILE A 1 94 ? -28.747 -3.685 6.398 1.00 94.62 94 ILE A O 1
ATOM 798 N N . ALA A 1 95 ? -26.969 -2.411 5.911 1.00 95.81 95 ALA A N 1
ATOM 799 C CA . ALA A 1 95 ? -26.064 -3.123 6.812 1.00 95.81 95 ALA A CA 1
ATOM 800 C C . ALA A 1 95 ? -26.544 -3.089 8.275 1.00 95.81 95 ALA A C 1
ATOM 802 O O . ALA A 1 95 ? -26.433 -4.089 8.986 1.00 95.81 95 ALA A O 1
ATOM 803 N N . GLY A 1 96 ? -27.111 -1.955 8.705 1.00 96.81 96 GLY A N 1
ATOM 804 C CA . GLY A 1 96 ? -27.736 -1.794 10.016 1.00 96.81 96 GLY A CA 1
ATOM 805 C C . GLY A 1 96 ? -28.964 -2.688 10.192 1.00 96.81 96 GLY A C 1
ATOM 806 O O . GLY A 1 96 ? -29.065 -3.376 11.201 1.00 96.81 96 GLY A O 1
ATOM 807 N N . ILE A 1 97 ? -29.857 -2.743 9.199 1.00 97.62 97 ILE A N 1
ATOM 808 C CA . ILE A 1 97 ? -31.046 -3.612 9.211 1.00 97.62 97 ILE A CA 1
ATOM 809 C C . ILE A 1 97 ? -30.641 -5.089 9.287 1.00 97.62 97 ILE A C 1
ATOM 811 O O . ILE A 1 97 ? -31.189 -5.824 10.106 1.00 97.62 97 ILE A O 1
ATOM 815 N N . LEU A 1 98 ? -29.671 -5.525 8.475 1.00 97.75 98 LEU A N 1
ATOM 816 C CA . LEU A 1 98 ? -29.167 -6.904 8.499 1.00 97.75 98 LEU A CA 1
ATOM 817 C C . LEU A 1 98 ? -28.605 -7.268 9.882 1.00 97.75 98 LEU A C 1
ATOM 819 O O . LEU A 1 98 ? -28.928 -8.329 10.419 1.00 97.75 98 LEU A O 1
ATOM 823 N N . GLY A 1 99 ? -27.817 -6.363 10.479 1.00 97.75 99 GLY A N 1
ATOM 824 C CA . GLY A 1 99 ? -27.313 -6.511 11.845 1.00 97.75 99 GLY A CA 1
ATOM 825 C C . GLY A 1 99 ? -28.445 -6.603 12.869 1.00 97.75 99 GLY A C 1
ATOM 826 O O . GLY A 1 99 ? -28.476 -7.538 13.661 1.00 97.75 99 GLY A O 1
ATOM 827 N N . LYS A 1 100 ? -29.425 -5.695 12.812 1.00 97.94 100 LYS A N 1
ATOM 828 C CA . LYS A 1 100 ? -30.593 -5.684 13.705 1.00 97.94 100 LYS A CA 1
ATOM 829 C C . LYS A 1 100 ? -31.398 -6.981 13.649 1.00 97.94 100 LYS A C 1
ATOM 831 O O . LYS A 1 100 ? -31.812 -7.470 14.696 1.00 97.94 100 LYS A O 1
ATOM 836 N N . LEU A 1 101 ? -31.625 -7.530 12.453 1.00 97.81 101 LEU A N 1
ATOM 837 C CA . LEU A 1 101 ? -32.345 -8.795 12.273 1.00 97.81 101 LEU A CA 1
ATOM 838 C C . LEU A 1 101 ? -31.603 -9.963 12.932 1.00 97.81 101 LEU A C 1
ATOM 840 O O . LEU A 1 101 ? -32.214 -10.702 13.699 1.00 97.81 101 LEU A O 1
ATOM 844 N N . ALA A 1 102 ? -30.292 -10.080 12.702 1.00 97.62 102 ALA A N 1
ATOM 845 C CA . ALA A 1 102 ? -29.479 -11.123 13.327 1.00 97.62 102 ALA A CA 1
ATOM 846 C C . ALA A 1 102 ? -29.422 -10.973 14.855 1.00 97.62 102 ALA A C 1
ATOM 848 O O . ALA A 1 102 ? -29.591 -11.956 15.571 1.00 97.62 102 ALA A O 1
ATOM 849 N N . MET A 1 103 ? -29.264 -9.748 15.371 1.00 97.25 103 MET A N 1
ATOM 850 C CA . MET A 1 103 ? -29.294 -9.494 16.818 1.00 97.25 103 MET A CA 1
ATOM 851 C C . MET A 1 103 ? -30.650 -9.839 17.437 1.00 97.25 103 MET A C 1
ATOM 853 O O . MET A 1 103 ? -30.691 -10.411 18.520 1.00 97.25 103 MET A O 1
ATOM 857 N N . LYS A 1 104 ? -31.762 -9.516 16.762 1.00 96.75 104 LYS A N 1
ATOM 858 C CA . LYS A 1 104 ? -33.109 -9.858 17.241 1.00 96.75 104 LYS A CA 1
ATOM 859 C C . LYS A 1 104 ? -33.282 -11.374 17.341 1.00 96.75 104 LYS A C 1
ATOM 861 O O . LYS A 1 104 ? -33.763 -11.854 18.364 1.00 96.75 104 LYS A O 1
ATOM 866 N N . ALA A 1 105 ? -32.861 -12.098 16.305 1.00 95.12 105 ALA A N 1
ATOM 867 C CA . ALA A 1 105 ? -32.913 -13.552 16.280 1.00 95.12 105 ALA A CA 1
ATOM 868 C C . ALA A 1 105 ? -32.060 -14.157 17.410 1.00 95.12 105 ALA A C 1
ATOM 870 O O . ALA A 1 105 ? -32.541 -15.004 18.158 1.00 95.12 105 ALA A O 1
ATOM 871 N N . ASN A 1 106 ? -30.843 -13.636 17.609 1.00 95.06 106 ASN A N 1
ATOM 872 C CA . ASN A 1 106 ? -29.942 -14.067 18.678 1.00 95.06 106 ASN A CA 1
ATOM 873 C C . ASN A 1 106 ? -30.446 -13.756 20.081 1.00 95.06 106 ASN A C 1
ATOM 875 O O . ASN A 1 106 ? -30.302 -14.575 20.976 1.00 95.06 106 ASN A O 1
ATOM 879 N N . LEU A 1 107 ? -31.055 -12.589 20.295 1.00 93.94 107 LEU A N 1
ATOM 880 C CA . LEU A 1 107 ? -31.558 -12.212 21.610 1.00 93.94 107 LEU A CA 1
ATOM 881 C C . LEU A 1 107 ? -32.601 -13.214 22.110 1.00 93.94 107 LEU A C 1
ATOM 883 O O . LEU A 1 107 ? -32.656 -13.485 23.304 1.00 93.94 107 LEU A O 1
ATOM 887 N N . LYS A 1 108 ? -33.428 -13.784 21.223 1.00 89.31 108 LYS A N 1
ATOM 888 C CA . LYS A 1 108 ? -34.450 -14.742 21.645 1.00 89.31 108 LYS A CA 1
ATOM 889 C C . LYS A 1 108 ? -33.834 -16.028 22.213 1.00 89.31 108 LYS A C 1
ATOM 891 O O . LYS A 1 108 ? -34.305 -16.452 23.265 1.00 89.31 108 LYS A O 1
ATOM 896 N N . SER A 1 109 ? -32.777 -16.558 21.599 1.00 85.81 109 SER A N 1
ATOM 897 C CA . SER A 1 109 ? -32.098 -17.792 22.026 1.00 85.81 109 SER A CA 1
ATOM 898 C C . SER A 1 109 ? -30.960 -17.586 23.038 1.00 85.81 109 SER A C 1
ATOM 900 O O . SER A 1 109 ? -30.599 -18.513 23.757 1.00 85.81 109 SER A O 1
ATOM 902 N N . ASN A 1 110 ? -30.391 -16.382 23.146 1.00 86.12 110 ASN A N 1
ATOM 903 C CA . ASN A 1 110 ? -29.260 -16.100 24.032 1.00 86.12 110 ASN A CA 1
ATOM 904 C C . ASN A 1 110 ? -29.714 -15.817 25.475 1.00 86.12 110 ASN A C 1
ATOM 906 O O . ASN A 1 110 ? -29.890 -14.664 25.880 1.00 86.12 110 ASN A O 1
ATOM 910 N N . ILE A 1 111 ? -29.894 -16.892 26.245 1.00 85.50 111 ILE A N 1
ATOM 911 C CA . ILE A 1 111 ? -30.279 -16.852 27.664 1.00 85.50 111 ILE A CA 1
ATOM 912 C C . ILE A 1 111 ? -29.254 -16.057 28.491 1.00 85.50 111 ILE A C 1
ATOM 914 O O . ILE A 1 111 ? -29.635 -15.181 29.259 1.00 85.50 111 ILE A O 1
ATOM 918 N N . THR A 1 112 ? -27.952 -16.261 28.261 1.00 87.00 112 THR A N 1
ATOM 919 C CA . THR A 1 112 ? -26.876 -15.611 29.030 1.00 87.00 112 THR A CA 1
ATOM 920 C C . THR A 1 112 ? -26.933 -14.083 28.974 1.00 87.00 112 THR A C 1
ATOM 922 O O . THR A 1 112 ? -26.808 -13.423 30.008 1.00 87.00 112 THR A O 1
ATOM 925 N N . LEU A 1 113 ? -27.132 -13.500 27.784 1.00 90.06 113 LEU A N 1
ATOM 926 C CA . LEU A 1 113 ? -27.250 -12.046 27.646 1.00 90.06 113 LEU A CA 1
ATOM 927 C C . LEU A 1 113 ? -28.503 -11.518 28.357 1.00 90.06 113 LEU A C 1
ATOM 929 O O . LEU A 1 113 ? -28.425 -10.512 29.059 1.00 90.06 113 LEU A O 1
ATOM 933 N N . LYS A 1 114 ? -29.649 -12.189 28.192 1.00 89.50 114 LYS A N 1
ATOM 934 C CA . LYS A 1 114 ? -30.914 -11.790 28.828 1.00 89.50 114 LYS A CA 1
ATOM 935 C C . LYS A 1 114 ? -30.823 -11.823 30.348 1.00 89.50 114 LYS A C 1
ATOM 937 O O . LYS A 1 114 ? -31.180 -10.839 30.989 1.00 89.50 114 LYS A O 1
ATOM 942 N N . ASP A 1 115 ? -30.303 -12.911 30.905 1.00 90.06 115 ASP A N 1
ATOM 943 C CA . ASP A 1 115 ? -30.169 -13.087 32.351 1.00 90.06 115 ASP A CA 1
ATOM 944 C C . ASP A 1 115 ? -29.251 -12.021 32.949 1.00 90.06 115 ASP A C 1
ATOM 946 O O . ASP A 1 115 ? -29.578 -11.407 33.967 1.00 90.06 115 ASP A O 1
ATOM 950 N N . SER A 1 116 ? -28.143 -11.727 32.262 1.00 91.56 116 SER A N 1
ATOM 951 C CA . SER A 1 116 ? -27.214 -10.681 32.686 1.00 91.56 116 SER A CA 1
ATOM 952 C C . SER A 1 116 ? -27.862 -9.292 32.651 1.00 91.56 116 SER A C 1
ATOM 954 O O . SER A 1 116 ? -27.722 -8.520 33.599 1.00 91.56 116 SER A O 1
ATOM 956 N N . LEU A 1 117 ? -28.618 -8.970 31.595 1.00 91.50 117 LEU A N 1
ATOM 957 C CA . LEU A 1 117 ? -29.334 -7.694 31.488 1.00 91.50 117 LEU A CA 1
ATOM 958 C C . LEU A 1 117 ? -30.468 -7.570 32.513 1.00 91.50 117 LEU A C 1
ATOM 960 O O . LEU A 1 117 ? -30.683 -6.484 33.045 1.00 91.50 117 LEU A O 1
ATOM 964 N N . ASN A 1 118 ? -31.170 -8.659 32.826 1.00 88.62 118 ASN A N 1
ATOM 965 C CA . ASN A 1 118 ? -32.196 -8.670 33.868 1.00 88.62 118 ASN A CA 1
ATOM 966 C C . ASN A 1 118 ? -31.590 -8.387 35.248 1.00 88.62 118 ASN A C 1
ATOM 968 O O . ASN A 1 118 ? -32.066 -7.506 35.965 1.00 88.62 118 ASN A O 1
ATOM 972 N N . PHE A 1 119 ? -30.494 -9.070 35.588 1.00 87.38 119 PHE A N 1
ATOM 973 C CA . PHE A 1 119 ? -29.773 -8.844 36.840 1.00 87.38 119 PHE A CA 1
ATOM 974 C C . PHE A 1 119 ? -29.300 -7.385 36.978 1.00 87.38 119 PHE A C 1
ATOM 976 O O . PHE A 1 119 ? -29.535 -6.741 38.002 1.00 87.38 119 PHE A O 1
ATOM 983 N N . LEU A 1 120 ? -28.700 -6.823 35.924 1.00 87.31 120 LEU A N 1
ATOM 984 C CA . LEU A 1 120 ? -28.236 -5.431 35.915 1.00 87.31 120 LEU A CA 1
ATOM 985 C C . LEU A 1 120 ? -29.391 -4.422 35.971 1.00 87.31 120 LEU A C 1
ATOM 987 O O . LEU A 1 120 ? -29.302 -3.408 36.667 1.00 87.31 120 LEU A O 1
ATOM 991 N N . GLY A 1 121 ? -30.500 -4.712 35.289 1.00 83.06 121 GLY A N 1
ATOM 992 C CA . GLY A 1 121 ? -31.690 -3.865 35.283 1.00 83.06 121 GLY A CA 1
ATOM 993 C C . GLY A 1 121 ? -32.310 -3.699 36.671 1.00 83.06 121 GLY A C 1
ATOM 994 O O . GLY A 1 121 ? -32.837 -2.630 36.977 1.00 83.06 121 GLY A O 1
ATOM 995 N N . GLN A 1 122 ? -32.200 -4.719 37.527 1.00 80.81 122 GLN A N 1
ATOM 996 C CA . GLN A 1 122 ? -32.626 -4.648 38.927 1.00 80.81 122 GLN A CA 1
ATOM 997 C C . GLN A 1 122 ? -31.691 -3.761 39.759 1.00 80.81 122 GLN A C 1
ATOM 999 O O . GLN A 1 122 ? -32.177 -2.901 40.490 1.00 80.81 122 GLN A O 1
ATOM 1004 N N . LYS A 1 123 ? -30.369 -3.896 39.579 1.00 81.69 123 LYS A N 1
ATOM 1005 C CA . LYS A 1 123 ? -29.350 -3.108 40.296 1.00 81.69 123 LYS A CA 1
ATOM 1006 C C . LYS A 1 123 ? -29.458 -1.599 40.024 1.00 81.69 123 LYS A C 1
ATOM 1008 O O . LYS A 1 123 ? -29.312 -0.789 40.931 1.00 81.69 123 LYS A O 1
ATOM 1013 N N . ARG A 1 124 ? -29.744 -1.198 38.780 1.00 75.06 124 ARG A N 1
ATOM 1014 C CA . ARG A 1 124 ? -29.716 0.219 38.359 1.00 75.06 124 ARG A CA 1
ATOM 1015 C C . ARG A 1 124 ? -30.822 1.089 38.972 1.00 75.06 124 ARG A C 1
ATOM 1017 O O . ARG A 1 124 ? -30.670 2.304 39.026 1.00 75.06 124 ARG A O 1
ATOM 1024 N N . LYS A 1 125 ? -31.921 0.498 39.459 1.00 62.62 125 LYS A N 1
ATOM 1025 C CA . LYS A 1 125 ? -33.021 1.250 40.097 1.00 62.62 125 LYS A CA 1
ATOM 1026 C C . LYS A 1 125 ? -32.614 1.979 41.378 1.00 62.62 125 LYS A C 1
ATOM 1028 O O . LYS A 1 125 ? -33.356 2.849 41.826 1.00 62.62 125 LYS A O 1
ATOM 1033 N N . GLU A 1 126 ? -31.468 1.633 41.949 1.00 60.25 126 GLU A N 1
ATOM 1034 C CA . GLU A 1 126 ? -31.018 2.133 43.247 1.00 60.25 126 GLU A CA 1
ATOM 1035 C C . GLU A 1 126 ? -30.019 3.300 43.131 1.00 60.25 126 GLU A C 1
ATOM 1037 O O . GLU A 1 126 ? -29.789 4.005 44.109 1.00 60.25 126 GLU A O 1
ATOM 1042 N N . GLU A 1 127 ? -29.478 3.572 41.936 1.00 65.75 127 GLU A N 1
ATOM 1043 C CA . GLU A 1 127 ? -28.411 4.560 41.721 1.00 65.75 127 GLU A CA 1
ATOM 1044 C C . GLU A 1 127 ? -28.839 5.647 40.725 1.00 65.75 127 GLU A C 1
ATOM 1046 O O . GLU A 1 127 ? -28.466 5.630 39.553 1.00 65.75 127 GLU A O 1
ATOM 1051 N N . ASN A 1 128 ? -29.625 6.623 41.182 1.00 65.38 128 ASN A N 1
ATOM 1052 C CA . ASN A 1 128 ? -29.888 7.825 40.389 1.00 65.38 128 ASN A CA 1
ATOM 1053 C C . ASN A 1 128 ? -28.807 8.869 40.713 1.00 65.38 128 ASN A C 1
ATOM 1055 O O . ASN A 1 128 ? -28.829 9.471 41.786 1.00 65.38 128 ASN A O 1
ATOM 1059 N N . LYS A 1 129 ? -27.824 9.035 39.821 1.00 79.06 129 LYS A N 1
ATOM 1060 C CA . LYS A 1 129 ? -26.760 10.044 39.952 1.00 79.06 129 LYS A CA 1
ATOM 1061 C C . LYS A 1 129 ? -27.105 11.275 39.116 1.00 79.06 129 LYS A C 1
ATOM 1063 O O . LYS A 1 129 ? -27.516 11.133 37.969 1.00 79.06 129 LYS A O 1
ATOM 1068 N N . ASP A 1 130 ? -26.846 12.467 39.654 1.00 84.88 130 ASP A N 1
ATOM 1069 C CA . ASP A 1 130 ? -27.046 13.734 38.930 1.00 84.88 130 ASP A CA 1
ATOM 1070 C C . ASP A 1 130 ? -26.117 13.874 37.711 1.00 84.88 130 ASP A C 1
ATOM 1072 O O . ASP A 1 130 ? -26.484 14.490 36.710 1.00 84.88 130 ASP A O 1
ATOM 1076 N N . ARG A 1 131 ? -24.919 13.275 37.778 1.00 93.75 131 ARG A N 1
ATOM 1077 C CA . ARG A 1 131 ? -23.943 13.236 36.682 1.00 93.75 131 ARG A CA 1
ATOM 1078 C C . ARG A 1 131 ? -23.358 11.830 36.511 1.00 93.75 131 ARG A C 1
ATOM 1080 O O . ARG A 1 131 ? -22.965 11.228 37.515 1.00 93.75 131 ARG A O 1
ATOM 1087 N N . PRO A 1 132 ? -23.267 11.304 35.278 1.00 96.69 132 PRO A N 1
ATOM 1088 C CA . PRO A 1 132 ? -22.612 10.030 35.031 1.00 96.69 132 PRO A CA 1
ATOM 1089 C C . PRO A 1 132 ? -21.095 10.145 35.215 1.00 96.69 132 PRO A C 1
ATOM 1091 O O . PRO A 1 132 ? -20.479 11.140 34.828 1.00 96.69 132 PRO A O 1
ATOM 1094 N N . THR A 1 133 ? -20.481 9.099 35.758 1.00 98.25 133 THR A N 1
ATOM 1095 C CA . THR A 1 133 ? -19.029 8.936 35.825 1.00 98.25 133 THR A CA 1
ATOM 1096 C C . THR A 1 133 ? -18.526 8.294 34.535 1.00 98.25 133 THR A C 1
ATOM 1098 O O . THR A 1 133 ? -18.869 7.157 34.212 1.00 98.25 133 THR A O 1
ATOM 1101 N N . VAL A 1 134 ? -17.649 8.985 33.812 1.00 98.69 134 VAL A N 1
ATOM 1102 C CA . VAL A 1 134 ? -17.001 8.458 32.602 1.00 98.69 134 VAL A CA 1
ATOM 1103 C C . VAL A 1 134 ? -15.509 8.322 32.863 1.00 98.69 134 VAL A C 1
ATOM 1105 O O . VAL A 1 134 ? -14.876 9.261 33.334 1.00 98.69 134 VAL A O 1
ATOM 1108 N N . VAL A 1 135 ? -14.928 7.164 32.551 1.00 98.88 135 VAL A N 1
ATOM 1109 C CA . VAL A 1 135 ? -13.479 6.943 32.660 1.00 98.88 135 VAL A CA 1
ATOM 1110 C C . VAL A 1 135 ? -12.855 6.936 31.271 1.00 98.88 135 VAL A C 1
ATOM 1112 O O . VAL A 1 135 ? -13.220 6.114 30.436 1.00 98.88 135 VAL A O 1
ATOM 1115 N N . ILE A 1 136 ? -11.870 7.799 31.030 1.00 98.81 136 ILE A N 1
ATOM 1116 C CA . ILE A 1 136 ? -10.966 7.661 29.882 1.00 98.81 136 ILE A CA 1
ATOM 1117 C C . ILE A 1 136 ? -9.814 6.751 30.286 1.00 98.81 136 ILE A C 1
ATOM 1119 O O . ILE A 1 136 ? -9.085 7.052 31.233 1.00 98.81 136 ILE A O 1
ATOM 1123 N N . LEU A 1 137 ? -9.645 5.659 29.545 1.00 98.81 137 LEU A N 1
ATOM 1124 C CA . LEU A 1 137 ? -8.515 4.749 29.662 1.00 98.81 137 LEU A CA 1
ATOM 1125 C C . LEU A 1 137 ? -7.584 4.936 28.461 1.00 98.81 137 LEU A C 1
ATOM 1127 O O . LEU A 1 137 ? -7.997 4.768 27.311 1.00 98.81 137 LEU A O 1
ATOM 1131 N N . THR A 1 138 ? -6.314 5.223 28.743 1.00 98.62 138 THR A N 1
ATOM 1132 C CA . THR A 1 138 ? -5.251 5.301 27.736 1.00 98.62 138 THR A CA 1
ATOM 1133 C C . THR A 1 138 ? -4.030 4.467 28.124 1.00 98.62 138 THR A C 1
ATOM 1135 O O . THR A 1 138 ? -3.786 4.198 29.301 1.00 98.62 138 THR A O 1
ATOM 1138 N N . CYS A 1 139 ? -3.234 4.078 27.131 1.00 98.00 139 CYS A N 1
ATOM 1139 C CA . CYS A 1 139 ? -1.926 3.453 27.316 1.00 98.00 139 CYS A CA 1
ATOM 1140 C C . CYS A 1 139 ? -0.847 4.332 26.676 1.00 98.00 139 CYS A C 1
ATOM 1142 O O . CYS A 1 139 ? -0.994 4.739 25.524 1.00 98.00 139 CYS A O 1
ATOM 1144 N N . ILE A 1 140 ? 0.251 4.586 27.395 1.00 97.44 140 ILE A N 1
ATOM 1145 C CA . ILE A 1 140 ? 1.341 5.474 26.949 1.00 97.44 140 ILE A CA 1
ATOM 1146 C C . ILE A 1 140 ? 2.669 4.718 26.834 1.00 97.44 140 ILE A C 1
ATOM 1148 O O . ILE A 1 140 ? 2.947 3.843 27.653 1.00 97.44 140 ILE A O 1
ATOM 1152 N N . TRP A 1 141 ? 3.470 5.015 25.806 1.00 95.00 141 TRP A N 1
ATOM 1153 C CA . TRP A 1 141 ? 4.815 4.452 25.608 1.00 95.00 141 TRP A CA 1
ATOM 1154 C C . TRP A 1 141 ? 5.593 5.259 24.554 1.00 95.00 141 TRP A C 1
ATOM 1156 O O . TRP A 1 141 ? 5.031 5.549 23.495 1.00 95.00 141 TRP A O 1
ATOM 1166 N N . GLN A 1 142 ? 6.855 5.621 24.822 1.00 89.38 142 GLN A N 1
ATOM 1167 C CA . GLN A 1 142 ? 7.848 6.162 23.870 1.00 89.38 142 GLN A CA 1
ATOM 1168 C C . GLN A 1 142 ? 7.502 7.457 23.101 1.00 89.38 142 GLN A C 1
ATOM 1170 O O . GLN A 1 142 ? 8.284 7.906 22.263 1.00 89.38 142 GLN A O 1
ATOM 1175 N N . ARG A 1 143 ? 6.364 8.110 23.372 1.00 90.44 143 ARG A N 1
ATOM 1176 C CA . ARG A 1 143 ? 5.900 9.325 22.664 1.00 90.44 143 ARG A CA 1
ATOM 1177 C C . ARG A 1 143 ? 5.734 10.523 23.598 1.00 90.44 143 ARG A C 1
ATOM 1179 O O . ARG A 1 143 ? 4.719 11.212 23.540 1.00 90.44 143 ARG A O 1
ATOM 1186 N N . ARG A 1 144 ? 6.724 10.764 24.465 1.00 94.00 144 ARG A N 1
ATOM 1187 C CA . ARG A 1 144 ? 6.645 11.723 25.583 1.00 94.00 144 ARG A CA 1
ATOM 1188 C C . ARG A 1 144 ? 6.037 13.080 25.208 1.00 94.00 144 ARG A C 1
ATOM 1190 O O . ARG A 1 144 ? 5.102 13.504 25.877 1.00 94.00 144 ARG A O 1
ATOM 1197 N N . ASP A 1 145 ? 6.502 13.725 24.135 1.00 95.06 145 ASP A N 1
ATOM 1198 C CA . ASP A 1 145 ? 6.014 15.064 23.768 1.00 95.06 145 ASP A CA 1
ATOM 1199 C C . ASP A 1 145 ? 4.524 15.073 23.393 1.00 95.06 145 ASP A C 1
ATOM 1201 O O . ASP A 1 145 ? 3.777 15.948 23.824 1.00 95.06 145 ASP A O 1
ATOM 1205 N N . LEU A 1 146 ? 4.071 14.095 22.600 1.00 96.56 146 LEU A N 1
ATOM 1206 C CA . LEU A 1 146 ? 2.659 13.987 22.226 1.00 96.56 146 LEU A CA 1
ATOM 1207 C C . LEU A 1 146 ? 1.802 13.571 23.418 1.00 96.56 146 LEU A C 1
ATOM 1209 O O . LEU A 1 146 ? 0.724 14.127 23.616 1.00 96.56 146 LEU A O 1
ATOM 1213 N N . THR A 1 147 ? 2.305 12.636 24.227 1.00 97.62 147 THR A N 1
ATOM 1214 C CA . THR A 1 147 ? 1.659 12.203 25.466 1.00 97.62 147 THR A CA 1
ATOM 1215 C C . THR A 1 147 ? 1.443 13.385 26.409 1.00 97.62 147 THR A C 1
ATOM 1217 O O . THR A 1 147 ? 0.359 13.524 26.962 1.00 97.62 147 THR A O 1
ATOM 1220 N N . GLU A 1 148 ? 2.416 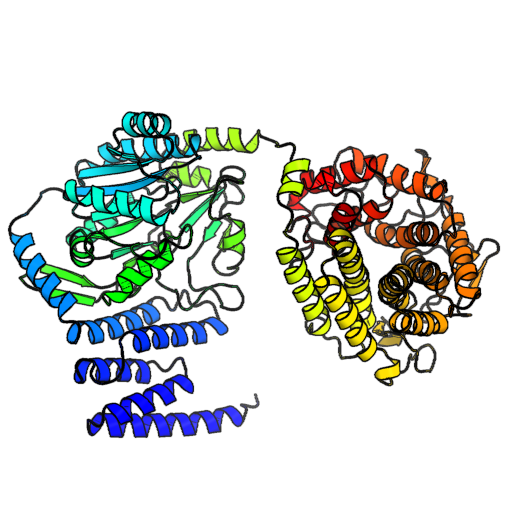14.284 26.568 1.00 98.25 148 GLU A N 1
ATOM 1221 C CA . GLU A 1 148 ? 2.259 15.471 27.415 1.00 98.25 148 GLU A CA 1
ATOM 1222 C C . GLU A 1 148 ? 1.146 16.404 26.907 1.00 98.25 148 GLU A C 1
ATOM 1224 O O . GLU A 1 148 ? 0.327 16.881 27.698 1.00 98.25 148 GLU A O 1
ATOM 1229 N N . VAL A 1 149 ? 1.049 16.606 25.587 1.00 98.38 149 VAL A N 1
ATOM 1230 C CA . VAL A 1 149 ? -0.044 17.382 24.973 1.00 98.38 149 VAL A CA 1
ATOM 1231 C C . VAL A 1 149 ? -1.401 16.703 25.187 1.00 98.38 149 VAL A C 1
ATOM 1233 O O . VAL A 1 149 ? -2.369 17.370 25.557 1.00 98.38 149 VAL A O 1
ATOM 1236 N N . PHE A 1 150 ? -1.474 15.380 25.025 1.00 98.56 150 PHE A N 1
ATOM 1237 C CA . PHE A 1 150 ? -2.671 14.586 25.313 1.00 98.56 150 PHE A CA 1
ATOM 1238 C C . PHE A 1 150 ? -3.119 14.750 26.775 1.00 98.56 150 PHE A C 1
ATOM 1240 O O . PHE A 1 150 ? -4.264 15.120 27.040 1.00 98.56 150 PHE A O 1
ATOM 1247 N N . LEU A 1 151 ? -2.215 14.546 27.737 1.00 98.56 151 LEU A N 1
ATOM 1248 C CA . LEU A 1 151 ? -2.523 14.634 29.168 1.00 98.56 151 LEU A CA 1
ATOM 1249 C C . LEU A 1 151 ? -2.976 16.053 29.565 1.00 98.56 151 LEU A C 1
ATOM 1251 O O . LEU A 1 151 ? -3.981 16.215 30.262 1.00 98.56 151 LEU A O 1
ATOM 1255 N N . SER A 1 152 ? -2.288 17.084 29.059 1.00 98.44 152 SER A N 1
ATOM 1256 C CA . SER A 1 152 ? -2.649 18.504 29.225 1.00 98.44 152 SER A CA 1
ATOM 1257 C C . SER A 1 152 ? -4.063 18.801 28.718 1.00 98.44 152 SER A C 1
ATOM 1259 O O . SER A 1 152 ? -4.845 19.480 29.395 1.00 98.44 152 SER A O 1
ATOM 1261 N N . TYR A 1 153 ? -4.412 18.271 27.543 1.00 98.56 153 TYR A N 1
ATOM 1262 C CA . TYR A 1 153 ? -5.723 18.460 26.932 1.00 98.56 153 TYR A CA 1
ATOM 1263 C C . TYR A 1 153 ? -6.851 17.860 27.780 1.00 98.56 153 TYR A C 1
ATOM 1265 O O . TYR A 1 153 ? -7.782 18.575 28.157 1.00 98.56 153 TYR A O 1
ATOM 1273 N N . TYR A 1 154 ? -6.753 16.579 28.142 1.00 98.56 154 TYR A N 1
ATOM 1274 C CA . TYR A 1 154 ? -7.823 15.903 28.880 1.00 98.56 154 TYR A CA 1
ATOM 1275 C C . TYR A 1 154 ? -7.944 16.371 30.334 1.00 98.56 154 TYR A C 1
ATOM 1277 O O . TYR A 1 154 ? -9.057 16.423 30.855 1.00 98.56 154 TYR A O 1
ATOM 1285 N N . LYS A 1 155 ? -6.854 16.818 30.977 1.00 98.31 155 LYS A N 1
ATOM 1286 C CA . LYS A 1 155 ? -6.945 17.488 32.286 1.00 98.31 155 LYS A CA 1
ATOM 1287 C C . LYS A 1 155 ? -7.828 18.734 32.221 1.00 98.31 155 LYS A C 1
ATOM 1289 O O . LYS A 1 155 ? -8.605 18.983 33.138 1.00 98.31 155 LYS A O 1
ATOM 1294 N N . ARG A 1 156 ? -7.738 19.513 31.141 1.00 97.81 156 ARG A N 1
ATOM 1295 C CA . ARG A 1 156 ? -8.599 20.685 30.952 1.00 97.81 156 ARG A CA 1
ATOM 1296 C C . ARG A 1 156 ? -10.061 20.284 30.741 1.00 97.81 156 ARG A C 1
ATOM 1298 O O . ARG A 1 156 ? -10.937 20.894 31.348 1.00 97.81 156 ARG A O 1
ATOM 1305 N N . LEU A 1 157 ? -10.308 19.233 29.954 1.00 97.75 157 LEU A N 1
ATOM 1306 C CA . LEU A 1 157 ? -11.661 18.721 29.714 1.00 97.75 157 LEU A CA 1
ATOM 1307 C C . LEU A 1 157 ? -12.393 18.311 30.997 1.00 97.75 157 LEU A C 1
ATOM 1309 O O . LEU A 1 157 ? -13.604 18.481 31.059 1.00 97.75 157 LEU A O 1
ATOM 1313 N N . VAL A 1 158 ? -11.688 17.828 32.029 1.00 98.31 158 VAL A N 1
ATOM 1314 C CA . VAL A 1 158 ? -12.308 17.521 33.335 1.00 98.31 158 VAL A CA 1
ATOM 1315 C C . VAL A 1 158 ? -13.034 18.740 33.902 1.00 98.31 158 VAL A C 1
ATOM 1317 O O . VAL A 1 158 ? -14.171 18.618 34.339 1.00 98.31 158 VAL A O 1
ATOM 1320 N N . SER A 1 159 ? -12.407 19.918 33.856 1.00 97.25 159 SER A N 1
ATOM 1321 C CA . SER A 1 159 ? -13.028 21.159 34.329 1.00 97.25 159 SER A CA 1
ATOM 1322 C C . SER A 1 159 ? -14.112 21.672 33.380 1.00 97.25 159 SER A C 1
ATOM 1324 O O . SER A 1 159 ? -15.109 22.215 33.838 1.00 97.25 159 SER A O 1
ATOM 1326 N N . GLU A 1 160 ? -13.940 21.503 32.065 1.00 97.50 160 GLU A N 1
ATOM 1327 C CA . GLU A 1 160 ? -14.941 21.927 31.071 1.00 97.50 160 GLU A CA 1
ATOM 1328 C C . GLU A 1 160 ? -16.237 21.095 31.147 1.00 97.50 160 GLU A C 1
ATOM 1330 O O . GLU A 1 160 ? -17.299 21.601 30.796 1.00 97.50 160 GLU A O 1
ATOM 1335 N N . LEU A 1 161 ? -16.161 19.846 31.622 1.00 97.69 161 LEU A N 1
ATOM 1336 C CA . LEU A 1 161 ? -17.282 18.899 31.680 1.00 97.69 161 LEU A CA 1
ATOM 1337 C C . LEU A 1 161 ? -17.858 18.689 33.089 1.00 97.69 161 LEU A C 1
ATOM 1339 O O . LEU A 1 161 ? -18.834 17.958 33.226 1.00 97.69 161 LEU A O 1
ATOM 1343 N N . GLU A 1 162 ? -17.294 19.310 34.130 1.00 96.31 162 GLU A N 1
ATOM 1344 C CA . GLU A 1 162 ? -17.600 19.011 35.542 1.00 96.31 162 GLU A CA 1
ATOM 1345 C C . GLU A 1 162 ? -19.094 19.124 35.904 1.00 96.31 162 GLU A C 1
ATOM 1347 O O . GLU A 1 162 ? -19.584 18.393 36.775 1.00 96.31 162 GLU A O 1
ATOM 1352 N N . ALA A 1 163 ? -19.816 20.022 35.225 1.00 95.50 163 ALA A N 1
ATOM 1353 C CA . ALA A 1 163 ? -21.249 20.239 35.411 1.00 95.50 163 ALA A CA 1
ATOM 1354 C C . ALA A 1 163 ? -22.117 19.092 34.863 1.00 95.50 163 ALA A C 1
ATOM 1356 O O . ALA A 1 163 ? -23.223 18.876 35.351 1.00 95.50 163 ALA A O 1
ATOM 1357 N N . ASP A 1 164 ? -21.618 18.357 33.869 1.00 96.25 164 ASP A N 1
ATOM 1358 C CA . ASP A 1 164 ? -22.403 17.407 33.082 1.00 96.25 164 ASP A CA 1
ATOM 1359 C C . ASP A 1 164 ? -21.929 15.960 33.240 1.00 96.25 164 ASP A C 1
ATOM 1361 O O . ASP A 1 164 ? -22.734 15.036 33.125 1.00 96.25 164 ASP A O 1
ATOM 1365 N N . ILE A 1 165 ? -20.632 15.751 33.481 1.00 97.81 165 ILE A N 1
ATOM 1366 C CA . ILE A 1 165 ? -19.982 14.442 33.562 1.00 97.81 165 ILE A CA 1
ATOM 1367 C C . ILE A 1 165 ? -18.902 14.478 34.649 1.00 97.81 165 ILE A C 1
ATOM 1369 O O . ILE A 1 165 ? -18.051 15.364 34.683 1.00 97.81 165 ILE A O 1
ATOM 1373 N N . ASP A 1 166 ? -18.877 13.455 35.502 1.00 98.00 166 ASP A N 1
ATOM 1374 C CA . ASP A 1 166 ? -17.735 13.176 36.375 1.00 98.00 166 ASP A CA 1
ATOM 1375 C C . ASP A 1 166 ? -16.645 12.443 35.572 1.00 98.00 166 ASP A C 1
ATOM 1377 O O . ASP A 1 166 ? -16.627 11.212 35.481 1.00 98.00 166 ASP A O 1
ATOM 1381 N N . LEU A 1 167 ? -15.776 13.209 34.903 1.00 98.56 167 LEU A N 1
ATOM 1382 C CA . LEU A 1 167 ? -14.724 12.663 34.046 1.00 98.56 167 LEU A CA 1
ATOM 1383 C C . LEU A 1 167 ? -13.497 12.243 34.868 1.00 98.56 167 LEU A C 1
ATOM 1385 O O . LEU A 1 167 ? -12.781 13.076 35.425 1.00 98.56 167 LEU A O 1
ATOM 1389 N N . LYS A 1 168 ? -13.200 10.943 34.867 1.00 98.69 168 LYS A N 1
ATOM 1390 C CA . LYS A 1 168 ? -12.007 10.351 35.483 1.00 98.69 168 LYS A CA 1
ATOM 1391 C C . LYS A 1 168 ? -11.002 9.936 34.417 1.00 98.69 168 LYS A C 1
ATOM 1393 O O . LYS A 1 168 ? -11.367 9.458 33.344 1.00 98.69 168 LYS A O 1
ATOM 1398 N N . LEU A 1 169 ? -9.720 10.088 34.729 1.00 98.81 169 LEU A N 1
ATOM 1399 C CA . LEU A 1 169 ? -8.627 9.869 33.787 1.00 98.81 169 LEU A CA 1
ATOM 1400 C C . LEU A 1 169 ? -7.692 8.775 34.320 1.00 98.81 169 LEU A C 1
ATOM 1402 O O . LEU A 1 169 ? -7.191 8.888 35.438 1.00 98.81 169 LEU A O 1
ATOM 1406 N N . LEU A 1 170 ? -7.465 7.718 33.537 1.00 98.81 170 LEU A N 1
ATOM 1407 C CA . LEU A 1 170 ? -6.589 6.592 33.871 1.00 98.81 170 LEU A CA 1
ATOM 1408 C C . LEU A 1 170 ? -5.592 6.360 32.730 1.00 98.81 170 LEU A C 1
ATOM 1410 O O . LEU A 1 170 ? -5.989 6.172 31.579 1.00 98.81 170 LEU A O 1
ATOM 1414 N N . ALA A 1 171 ? -4.301 6.327 33.055 1.00 98.75 171 ALA A N 1
ATOM 1415 C CA . ALA A 1 171 ? -3.247 5.990 32.105 1.00 98.75 171 ALA A CA 1
ATOM 1416 C C . ALA A 1 171 ? -2.437 4.784 32.584 1.00 98.75 171 ALA A C 1
ATOM 1418 O O . ALA A 1 171 ? -2.057 4.692 33.753 1.00 98.75 171 ALA A O 1
ATOM 1419 N N . VAL A 1 172 ? -2.146 3.879 31.650 1.00 98.75 172 VAL A N 1
ATOM 1420 C CA . VAL A 1 172 ? -1.246 2.747 31.870 1.00 98.75 172 VAL A CA 1
ATOM 1421 C C . VAL A 1 172 ? 0.100 3.042 31.211 1.00 98.75 172 VAL A C 1
ATOM 1423 O O . VAL A 1 172 ? 0.181 3.150 29.981 1.00 98.75 172 VAL A O 1
ATOM 1426 N N . GLY A 1 173 ? 1.148 3.192 32.016 1.00 98.31 173 GLY A N 1
ATOM 1427 C CA . GLY A 1 173 ? 2.520 3.420 31.555 1.00 98.31 173 GLY A CA 1
ATOM 1428 C C . GLY A 1 173 ? 3.360 2.148 31.550 1.00 98.31 173 GLY A C 1
ATOM 1429 O O . GLY A 1 173 ? 2.913 1.098 32.012 1.00 98.31 173 GLY A O 1
ATOM 1430 N N . SER A 1 174 ? 4.555 2.241 30.965 1.00 97.69 174 SER A N 1
ATOM 1431 C CA . SER A 1 174 ? 5.529 1.134 30.894 1.00 97.69 174 SER A CA 1
ATOM 1432 C C . SER A 1 174 ? 6.981 1.592 31.057 1.00 97.69 174 SER A C 1
ATOM 1434 O O . SER A 1 174 ? 7.900 0.843 30.728 1.00 97.69 174 SER A O 1
ATOM 1436 N N . GLU A 1 175 ? 7.191 2.848 31.457 1.00 96.94 175 GLU A N 1
ATOM 1437 C CA . GLU A 1 175 ? 8.515 3.485 31.549 1.00 96.94 175 GLU A CA 1
ATOM 1438 C C . GLU A 1 175 ? 8.860 3.809 33.013 1.00 96.94 175 GLU A C 1
ATOM 1440 O O . GLU A 1 175 ? 9.660 4.700 33.292 1.00 96.94 175 GLU A O 1
ATOM 1445 N N . GLY A 1 176 ? 8.242 3.095 33.963 1.00 97.06 176 GLY A N 1
ATOM 1446 C CA . GLY A 1 176 ? 8.480 3.277 35.390 1.00 97.06 176 GLY A CA 1
ATOM 1447 C C . GLY A 1 176 ? 8.158 4.693 35.868 1.00 97.06 176 GLY A C 1
ATOM 1448 O O . GLY A 1 176 ? 7.134 5.279 35.506 1.00 97.06 176 GLY A O 1
ATOM 1449 N N . GLU A 1 177 ? 9.056 5.252 36.683 1.00 97.75 177 GLU A N 1
ATOM 1450 C CA . GLU A 1 177 ? 8.845 6.554 37.326 1.00 97.75 177 GLU A CA 1
ATOM 1451 C C . GLU A 1 177 ? 8.688 7.696 36.309 1.00 97.75 177 GLU A C 1
ATOM 1453 O O . GLU A 1 177 ? 7.912 8.614 36.548 1.00 97.75 177 GLU A O 1
ATOM 1458 N N . GLU A 1 178 ? 9.316 7.609 35.131 1.00 96.44 178 GLU A N 1
ATOM 1459 C CA . GLU A 1 178 ? 9.194 8.643 34.095 1.00 96.44 178 GLU A CA 1
ATOM 1460 C C . GLU A 1 178 ? 7.753 8.770 33.574 1.00 96.44 178 GLU A C 1
ATOM 1462 O O . GLU A 1 178 ? 7.199 9.870 33.488 1.00 96.44 178 GLU A O 1
ATOM 1467 N N . SER A 1 179 ? 7.130 7.633 33.246 1.00 97.44 179 SER A N 1
ATOM 1468 C CA . SER A 1 179 ? 5.722 7.580 32.840 1.00 97.44 179 SER A CA 1
ATOM 1469 C C . SER A 1 179 ? 4.808 8.023 33.987 1.00 97.44 179 SER A C 1
ATOM 1471 O O . SER A 1 179 ? 3.856 8.771 33.759 1.00 97.44 179 SER A O 1
ATOM 1473 N N . LYS A 1 180 ? 5.103 7.592 35.218 1.00 98.31 180 LYS A N 1
ATOM 1474 C CA . LYS A 1 180 ? 4.303 7.912 36.403 1.00 98.31 180 LYS A CA 1
ATOM 1475 C C . LYS A 1 180 ? 4.287 9.406 36.715 1.00 98.31 180 LYS A C 1
ATOM 1477 O O . LYS A 1 180 ? 3.207 9.989 36.782 1.00 98.31 180 LYS A O 1
ATOM 1482 N N . GLU A 1 181 ? 5.456 10.034 36.835 1.00 98.06 181 GLU A N 1
ATOM 1483 C CA . GLU A 1 181 ? 5.587 11.469 37.111 1.00 98.06 181 GLU A CA 1
ATOM 1484 C C . GLU A 1 181 ? 4.874 12.310 36.048 1.00 98.06 181 GLU A C 1
ATOM 1486 O O . GLU A 1 181 ? 4.152 13.258 36.370 1.00 98.06 181 GLU A O 1
ATOM 1491 N N . LEU A 1 182 ? 5.038 11.941 34.771 1.00 97.75 182 LEU A N 1
ATOM 1492 C CA . LEU A 1 182 ? 4.382 12.628 33.664 1.00 97.75 182 LEU A CA 1
ATOM 1493 C C . LEU A 1 182 ? 2.855 12.546 33.773 1.00 97.75 182 LEU A C 1
ATOM 1495 O O . LEU A 1 182 ? 2.179 13.552 33.579 1.00 97.75 182 LEU A O 1
ATOM 1499 N N . VAL A 1 183 ? 2.308 11.369 34.078 1.00 98.19 183 VAL A N 1
ATOM 1500 C CA . VAL A 1 183 ? 0.861 11.131 34.189 1.00 98.19 183 VAL A CA 1
ATOM 1501 C C . VAL A 1 183 ? 0.268 11.837 35.412 1.00 98.19 183 VAL A C 1
ATOM 1503 O O . VAL A 1 183 ? -0.721 12.569 35.291 1.00 98.19 183 VAL A O 1
ATOM 1506 N N . GLU A 1 184 ? 0.881 11.665 36.583 1.00 98.12 184 GLU A N 1
ATOM 1507 C CA . GLU A 1 184 ? 0.390 12.218 37.851 1.00 98.12 184 GLU A CA 1
ATOM 1508 C C . GLU A 1 184 ? 0.436 13.754 37.864 1.00 98.12 184 GLU A C 1
ATOM 1510 O O . GLU A 1 184 ? -0.478 14.387 38.399 1.00 98.12 184 GLU A O 1
ATOM 1515 N N . LYS A 1 185 ? 1.409 14.376 37.173 1.00 98.19 185 LYS A N 1
ATOM 1516 C CA . LYS A 1 185 ? 1.472 15.836 36.946 1.00 98.19 185 LYS A CA 1
ATOM 1517 C C . LYS A 1 185 ? 0.168 16.409 36.376 1.00 98.19 185 LYS A C 1
ATOM 1519 O O . LYS A 1 185 ? -0.195 17.542 36.692 1.00 98.19 185 LYS A O 1
ATOM 1524 N N . TYR A 1 186 ? -0.546 15.645 35.548 1.00 98.44 186 TYR A N 1
ATOM 1525 C CA . TYR A 1 186 ? -1.816 16.056 34.941 1.00 98.44 186 TYR A CA 1
ATOM 1526 C C . TYR A 1 186 ? -3.042 15.482 35.659 1.00 98.44 186 TYR A C 1
ATOM 1528 O O . TYR A 1 186 ? -4.157 15.598 35.157 1.00 98.44 186 TYR A O 1
ATOM 1536 N N . GLY A 1 187 ? -2.874 14.906 36.852 1.00 97.88 187 GLY A N 1
ATOM 1537 C CA . GLY A 1 187 ? -3.971 14.405 37.683 1.00 97.88 187 GLY A CA 1
ATOM 1538 C C . GLY A 1 187 ? -4.645 13.141 37.150 1.00 97.88 187 GLY A C 1
ATOM 1539 O O . GLY A 1 187 ? -5.788 12.868 37.513 1.00 97.88 187 GLY A O 1
ATOM 1540 N N . PHE A 1 188 ? -3.970 12.393 36.280 1.00 98.62 188 PHE A N 1
ATOM 1541 C CA . PHE A 1 188 ? -4.407 11.061 35.879 1.00 98.62 188 PHE A CA 1
ATOM 1542 C C . PHE A 1 188 ? -4.056 10.046 36.968 1.00 98.62 188 PHE A C 1
ATOM 1544 O O . PHE A 1 188 ? -3.032 10.152 37.641 1.00 98.62 188 PHE A O 1
ATOM 1551 N N . ILE A 1 189 ? -4.884 9.014 37.092 1.00 98.69 189 ILE A N 1
ATOM 1552 C CA . ILE A 1 189 ? -4.558 7.819 37.866 1.00 98.69 189 ILE A CA 1
ATOM 1553 C C . ILE A 1 189 ? -3.525 7.017 37.069 1.00 98.69 189 ILE A C 1
ATOM 1555 O O . ILE A 1 189 ? -3.736 6.751 35.883 1.00 98.69 189 ILE A O 1
ATOM 1559 N N . TYR A 1 190 ? -2.430 6.619 37.718 1.00 98.75 190 TYR A N 1
ATOM 1560 C CA . TYR A 1 190 ? -1.374 5.824 37.097 1.00 98.75 190 TYR A CA 1
ATOM 1561 C C . TYR A 1 190 ? -1.514 4.325 37.391 1.00 98.75 190 TYR A C 1
ATOM 1563 O O . TYR A 1 190 ? -1.852 3.915 38.505 1.00 98.75 190 TYR A O 1
ATOM 1571 N N . LEU A 1 191 ? -1.210 3.502 36.389 1.00 98.69 191 LEU A N 1
ATOM 1572 C CA . LEU A 1 191 ? -0.985 2.068 36.530 1.00 98.69 191 LEU A CA 1
ATOM 1573 C C . LEU A 1 191 ? 0.273 1.677 35.746 1.00 98.69 191 LEU A C 1
ATOM 1575 O O . LEU A 1 191 ? 0.363 1.935 34.550 1.00 98.69 191 LEU A O 1
ATOM 1579 N N . GLU A 1 192 ? 1.222 1.013 36.399 1.00 98.50 192 GLU A N 1
ATOM 1580 C CA . GLU A 1 192 ? 2.381 0.431 35.717 1.00 98.50 192 GLU A CA 1
ATOM 1581 C C . GLU A 1 192 ? 2.011 -0.932 35.123 1.00 98.50 192 GLU A C 1
ATOM 1583 O O . GLU A 1 192 ? 1.449 -1.784 35.818 1.00 98.50 192 GLU A O 1
ATOM 1588 N N . HIS A 1 193 ? 2.361 -1.169 33.858 1.00 98.44 193 HIS A N 1
ATOM 1589 C CA . HIS A 1 193 ? 2.301 -2.498 33.255 1.00 98.44 193 HIS A CA 1
ATOM 1590 C C . HIS A 1 193 ? 3.268 -2.606 32.067 1.00 98.44 193 HIS A C 1
ATOM 1592 O O . HIS A 1 193 ? 3.444 -1.649 31.319 1.00 98.44 193 HIS A O 1
ATOM 1598 N N . SER A 1 194 ? 3.850 -3.787 31.819 1.00 96.88 194 SER A N 1
ATOM 1599 C CA . SER A 1 194 ? 4.687 -4.027 30.628 1.00 96.88 194 SER A CA 1
ATOM 1600 C C . SER A 1 194 ? 3.950 -3.667 29.332 1.00 96.88 194 SER A C 1
ATOM 1602 O O . SER A 1 194 ? 2.766 -3.985 29.189 1.00 96.88 194 SER A O 1
ATOM 1604 N N . ASN A 1 195 ? 4.657 -3.057 28.373 1.00 95.69 195 ASN A N 1
ATOM 1605 C CA . ASN A 1 195 ? 4.109 -2.727 27.053 1.00 95.69 195 ASN A CA 1
ATOM 1606 C C . ASN A 1 195 ? 3.972 -3.942 26.124 1.00 95.69 195 ASN A C 1
ATOM 1608 O O . ASN A 1 195 ? 3.268 -3.862 25.121 1.00 95.69 195 ASN A O 1
ATOM 1612 N N . SER A 1 196 ? 4.634 -5.057 26.449 1.00 94.06 196 SER A N 1
ATOM 1613 C CA . SER A 1 196 ? 4.556 -6.299 25.682 1.00 94.06 196 SER A CA 1
ATOM 1614 C C . SER A 1 196 ? 4.113 -7.462 26.580 1.00 94.06 196 SER A C 1
ATOM 1616 O O . SER A 1 196 ? 4.744 -7.689 27.621 1.00 94.06 196 SER A O 1
ATOM 1618 N N . PRO A 1 197 ? 3.053 -8.199 26.198 1.00 96.31 197 PRO A N 1
ATOM 1619 C CA . PRO A 1 197 ? 2.187 -7.947 25.043 1.00 96.31 197 PRO A CA 1
ATOM 1620 C C . PRO A 1 197 ? 1.199 -6.787 25.288 1.00 96.31 197 PRO A C 1
ATOM 1622 O O . PRO A 1 197 ? 0.714 -6.578 26.404 1.00 96.31 197 PRO A O 1
ATOM 1625 N N . LEU A 1 198 ? 0.871 -6.045 24.229 1.00 95.69 198 LEU A N 1
ATOM 1626 C CA . LEU A 1 198 ? 0.078 -4.817 24.312 1.00 95.69 198 LEU A CA 1
ATOM 1627 C C . LEU A 1 198 ? -1.349 -5.064 24.820 1.00 95.69 198 LEU A C 1
ATOM 1629 O O . LEU A 1 198 ? -1.872 -4.246 25.575 1.00 95.69 198 LEU A O 1
ATOM 1633 N N . ASN A 1 199 ? -1.983 -6.186 24.462 1.00 97.25 199 ASN A N 1
ATOM 1634 C CA . ASN A 1 199 ? -3.314 -6.510 24.983 1.00 97.25 199 ASN A CA 1
ATOM 1635 C C . ASN A 1 199 ? -3.347 -6.626 26.508 1.00 97.25 199 ASN A C 1
ATOM 1637 O O . ASN A 1 199 ? -4.283 -6.121 27.117 1.00 97.25 199 ASN A O 1
ATOM 1641 N N . LYS A 1 200 ? -2.330 -7.233 27.136 1.00 97.94 200 LYS A N 1
ATOM 1642 C CA . LYS A 1 200 ? -2.287 -7.374 28.601 1.00 97.94 200 LYS A CA 1
ATOM 1643 C C . LYS A 1 200 ? -2.220 -6.018 29.304 1.00 97.94 200 LYS A C 1
ATOM 1645 O O . LYS A 1 200 ? -2.852 -5.844 30.341 1.00 97.94 200 LYS A O 1
ATOM 1650 N N . LYS A 1 201 ? -1.524 -5.041 28.714 1.00 98.00 201 LYS A N 1
ATOM 1651 C CA . LYS A 1 201 ? -1.470 -3.662 29.223 1.00 98.00 201 LYS A CA 1
ATOM 1652 C C . LYS A 1 201 ? -2.846 -2.995 29.225 1.00 98.00 201 LYS A C 1
ATOM 1654 O O . LYS A 1 201 ? -3.281 -2.474 30.251 1.00 98.00 201 LYS A O 1
ATOM 1659 N N . TRP A 1 202 ? -3.545 -3.055 28.093 1.00 98.25 202 TRP A N 1
ATOM 1660 C CA . TRP A 1 202 ? -4.901 -2.518 27.968 1.00 98.25 202 TRP A CA 1
ATOM 1661 C C . TRP A 1 202 ? -5.896 -3.230 28.890 1.00 98.25 202 TRP A C 1
ATOM 1663 O O . TRP A 1 202 ? -6.709 -2.580 29.544 1.00 98.25 202 TRP A O 1
ATOM 1673 N N . GLU A 1 203 ? -5.790 -4.552 28.995 1.00 98.25 203 GLU A N 1
ATOM 1674 C CA . GLU A 1 203 ? -6.613 -5.389 29.867 1.00 98.25 203 GLU A CA 1
ATOM 1675 C C . GLU A 1 203 ? -6.417 -5.044 31.356 1.00 98.25 203 GLU A C 1
ATOM 1677 O O . GLU A 1 203 ? -7.392 -4.922 32.100 1.00 98.25 203 GLU A O 1
ATOM 1682 N N . ALA A 1 204 ? -5.174 -4.823 31.798 1.00 98.38 204 ALA A N 1
ATOM 1683 C CA . ALA A 1 204 ? -4.875 -4.385 33.163 1.00 98.38 204 ALA A CA 1
ATOM 1684 C C . ALA A 1 204 ? -5.502 -3.015 33.470 1.00 98.38 204 ALA A C 1
ATOM 1686 O O . ALA A 1 204 ? -6.114 -2.829 34.527 1.00 98.38 204 ALA A O 1
ATOM 1687 N N . GLY A 1 205 ? -5.412 -2.082 32.519 1.00 98.44 205 GLY A N 1
ATOM 1688 C CA . GLY A 1 205 ? -6.085 -0.788 32.596 1.00 98.44 205 GLY A CA 1
ATOM 1689 C C . GLY A 1 205 ? -7.601 -0.925 32.711 1.00 98.44 205 GLY A C 1
ATOM 1690 O O . GLY A 1 205 ? -8.202 -0.343 33.613 1.00 98.44 205 GLY A O 1
ATOM 1691 N N . LEU A 1 206 ? -8.222 -1.746 31.858 1.00 98.69 206 LEU A N 1
ATOM 1692 C CA . LEU A 1 206 ? -9.670 -1.960 31.862 1.00 98.69 206 LEU A CA 1
ATOM 1693 C C . LEU A 1 206 ? -10.144 -2.537 33.197 1.00 98.69 206 LEU A C 1
ATOM 1695 O O . LEU A 1 206 ? -11.073 -2.001 33.797 1.00 98.69 206 LEU A O 1
ATOM 1699 N N . LYS A 1 207 ? -9.454 -3.545 33.737 1.00 98.50 207 LYS A N 1
ATOM 1700 C CA . LYS A 1 207 ? -9.766 -4.107 35.062 1.00 98.50 207 LYS A CA 1
ATOM 1701 C C . LYS A 1 207 ? -9.644 -3.072 36.178 1.00 98.50 207 LYS A C 1
ATOM 1703 O O . LYS A 1 207 ? -10.477 -3.045 37.083 1.00 98.50 207 LYS A O 1
ATOM 1708 N N . LYS A 1 208 ? -8.654 -2.177 36.102 1.00 98.50 208 LYS A N 1
ATOM 1709 C CA . LYS A 1 208 ? -8.487 -1.083 37.069 1.00 98.50 208 LYS A CA 1
ATOM 1710 C C . LYS A 1 208 ? -9.655 -0.093 37.036 1.00 98.50 208 LYS A C 1
ATOM 1712 O O . LYS A 1 208 ? -10.010 0.427 38.094 1.00 98.50 208 LYS A O 1
ATOM 1717 N N . THR A 1 209 ? -10.288 0.126 35.877 1.00 98.56 209 THR A N 1
ATOM 1718 C CA . THR A 1 209 ? -11.458 1.021 35.780 1.00 98.56 209 THR A CA 1
ATOM 1719 C C . THR A 1 209 ? -12.636 0.560 36.635 1.00 98.56 209 THR A C 1
ATOM 1721 O O . THR A 1 209 ? -13.352 1.414 37.147 1.00 98.56 209 THR A O 1
ATOM 1724 N N . LYS A 1 210 ? -12.796 -0.751 36.880 1.00 98.00 210 LYS A N 1
ATOM 1725 C CA . LYS A 1 210 ? -13.890 -1.297 37.701 1.00 98.00 210 LYS A CA 1
ATOM 1726 C C . LYS A 1 210 ? -13.958 -0.651 39.088 1.00 98.00 210 LYS A C 1
ATOM 1728 O O . LYS A 1 210 ? -15.034 -0.298 39.551 1.00 98.00 210 LYS A O 1
ATOM 1733 N N . GLY A 1 211 ? -12.806 -0.414 39.722 1.00 97.50 211 GLY A N 1
ATOM 1734 C CA . GLY A 1 211 ? -12.727 0.219 41.046 1.00 97.50 211 GLY A CA 1
ATOM 1735 C C . GLY A 1 211 ? -13.086 1.711 41.074 1.00 97.50 211 GLY A C 1
ATOM 1736 O O . GLY A 1 211 ? -13.167 2.294 42.151 1.00 97.50 211 GLY A O 1
ATOM 1737 N N . LEU A 1 212 ? -13.286 2.343 39.913 1.00 97.56 212 LEU A N 1
ATOM 1738 C CA . LEU A 1 212 ? -13.695 3.747 39.798 1.00 97.56 212 LEU A CA 1
ATOM 1739 C C . LEU A 1 212 ? -15.217 3.915 39.692 1.00 97.56 212 LEU A C 1
ATOM 1741 O O . LEU A 1 212 ? -15.677 5.059 39.625 1.00 97.56 212 LEU A O 1
ATOM 1745 N N . ASN A 1 213 ? -15.957 2.797 39.690 1.00 96.19 213 ASN A N 1
ATOM 1746 C CA . ASN A 1 213 ? -17.407 2.702 39.512 1.00 96.19 213 ASN A CA 1
ATOM 1747 C C . ASN A 1 213 ? -17.924 3.546 38.327 1.00 96.19 213 ASN A C 1
ATOM 1749 O O . ASN A 1 213 ? -18.786 4.407 38.530 1.00 96.19 213 ASN A O 1
ATOM 1753 N N . PRO A 1 214 ? -17.362 3.365 37.113 1.00 97.56 214 PRO A N 1
ATOM 1754 C CA . PRO A 1 214 ? -17.791 4.115 35.942 1.00 97.56 214 PRO A CA 1
ATOM 1755 C C . PRO A 1 214 ? -19.216 3.742 35.535 1.00 97.56 214 PRO A C 1
ATOM 1757 O O . PRO A 1 214 ? -19.640 2.606 35.721 1.00 97.56 214 PRO A O 1
ATOM 1760 N N . ASP A 1 215 ? -19.906 4.676 34.891 1.00 97.69 215 ASP A N 1
ATOM 1761 C CA . ASP A 1 215 ? -21.093 4.414 34.072 1.00 97.69 215 ASP A CA 1
ATOM 1762 C C . ASP A 1 215 ? -20.688 4.060 32.628 1.00 97.69 215 ASP A C 1
ATOM 1764 O O . ASP A 1 215 ? -21.376 3.305 31.937 1.00 97.69 215 ASP A O 1
ATOM 1768 N N . ALA A 1 216 ? -19.525 4.548 32.180 1.00 98.50 216 ALA A N 1
ATOM 1769 C CA . ALA A 1 216 ? -18.899 4.137 30.928 1.00 98.50 216 ALA A CA 1
ATOM 1770 C C . ALA A 1 216 ? -17.370 4.270 30.952 1.00 98.50 216 ALA A C 1
ATOM 1772 O O . ALA A 1 216 ? -16.806 5.116 31.652 1.00 98.50 216 ALA A O 1
ATOM 1773 N N . VAL A 1 217 ? -16.706 3.465 30.123 1.00 98.88 217 VAL A N 1
ATOM 1774 C CA . VAL A 1 217 ? -15.271 3.563 29.833 1.00 98.88 217 VAL A CA 1
ATOM 1775 C C . VAL A 1 217 ? -15.075 3.914 28.362 1.00 98.88 217 VAL A C 1
ATOM 1777 O O . VAL A 1 217 ? -15.659 3.281 27.478 1.00 98.88 217 VAL A O 1
ATOM 1780 N N . ILE A 1 218 ? -14.232 4.913 28.104 1.00 98.75 218 ILE A N 1
ATOM 1781 C CA . ILE A 1 218 ? -13.821 5.342 26.768 1.00 98.75 218 ILE A CA 1
ATOM 1782 C C . ILE A 1 218 ? -12.376 4.913 26.534 1.00 98.75 218 ILE A C 1
ATOM 1784 O O . ILE A 1 218 ? -11.486 5.245 27.319 1.00 98.75 218 ILE A O 1
ATOM 1788 N N . ILE A 1 219 ? -12.141 4.193 25.441 1.00 98.31 219 ILE A N 1
ATOM 1789 C CA . ILE A 1 219 ? -10.808 3.753 25.020 1.00 98.31 219 ILE A CA 1
ATOM 1790 C C . ILE A 1 219 ? -10.214 4.787 24.066 1.00 98.31 219 ILE A C 1
ATOM 1792 O O . ILE A 1 219 ? -10.810 5.085 23.028 1.00 98.31 219 ILE A O 1
ATOM 1796 N N . LEU A 1 220 ? -9.043 5.326 24.419 1.00 97.69 220 LEU A N 1
ATOM 1797 C CA . LEU A 1 220 ? -8.343 6.345 23.634 1.00 97.69 220 LEU A CA 1
ATOM 1798 C C . LEU A 1 220 ? -6.840 6.089 23.569 1.00 97.69 220 LEU A C 1
ATOM 1800 O O . LEU A 1 220 ? -6.175 5.963 24.602 1.00 97.69 220 LEU A O 1
ATOM 1804 N N . GLY A 1 221 ? -6.287 6.074 22.358 1.00 97.00 221 GLY A N 1
ATOM 1805 C CA . GLY A 1 221 ? -4.846 6.149 22.158 1.00 97.00 221 GLY A CA 1
ATOM 1806 C C . GLY A 1 221 ? -4.300 7.481 22.671 1.00 97.00 221 GLY A C 1
ATOM 1807 O O . GLY A 1 221 ? -4.999 8.492 22.675 1.00 97.00 221 GLY A O 1
ATOM 1808 N N . SER A 1 222 ? -3.035 7.503 23.095 1.00 97.12 222 SER A N 1
ATOM 1809 C CA . SER A 1 222 ? -2.367 8.731 23.558 1.00 97.12 222 SER A CA 1
ATOM 1810 C C . SER A 1 222 ? -2.110 9.758 22.436 1.00 97.12 222 SER A C 1
ATOM 1812 O O . SER A 1 222 ? -1.431 10.759 22.646 1.00 97.12 222 SER A O 1
ATOM 1814 N N . ASP A 1 223 ? -2.595 9.468 21.231 1.00 97.00 223 ASP A N 1
ATOM 1815 C CA . ASP A 1 223 ? -2.600 10.259 20.006 1.00 97.00 223 ASP A CA 1
ATOM 1816 C C . ASP A 1 223 ? -4.010 10.708 19.572 1.00 97.00 223 ASP A C 1
ATOM 1818 O O . ASP A 1 223 ? -4.129 11.445 18.594 1.00 97.00 223 ASP A O 1
ATOM 1822 N N . ASP A 1 224 ? -5.058 10.328 20.310 1.00 98.06 224 ASP A N 1
ATOM 1823 C CA . ASP A 1 224 ? -6.455 10.624 19.984 1.00 98.06 224 ASP A CA 1
ATOM 1824 C C . ASP A 1 224 ? -7.006 11.833 20.763 1.00 98.06 224 ASP A C 1
ATOM 1826 O O . ASP A 1 224 ? -7.007 11.871 21.998 1.00 98.06 224 ASP A O 1
ATOM 1830 N N . PHE A 1 225 ? -7.587 12.802 20.054 1.00 98.50 225 PHE A N 1
ATOM 1831 C CA . PHE A 1 225 ? -8.168 14.016 20.634 1.00 98.50 225 PHE A CA 1
ATOM 1832 C C . PHE A 1 225 ? -9.647 14.146 20.257 1.00 98.50 225 PHE A C 1
ATOM 1834 O O . PHE A 1 225 ? -10.003 14.300 19.084 1.00 98.50 225 PHE A O 1
ATOM 1841 N N . LEU A 1 226 ? -10.515 14.119 21.272 1.00 98.50 226 LEU A N 1
ATOM 1842 C CA . LEU A 1 226 ? -11.966 14.258 21.135 1.00 98.50 226 LEU A CA 1
ATOM 1843 C C . LEU A 1 226 ? -12.431 15.639 21.624 1.00 98.50 226 LEU A C 1
ATOM 1845 O O . LEU A 1 226 ? -12.162 15.957 22.778 1.00 98.50 226 LEU A O 1
ATOM 1849 N N . PRO A 1 227 ? -13.153 16.444 20.820 1.00 98.06 227 PRO A N 1
ATOM 1850 C CA . PRO A 1 227 ? -13.679 17.733 21.272 1.00 98.06 227 PRO A CA 1
ATOM 1851 C C . PRO A 1 227 ? -14.839 17.557 22.269 1.00 98.06 227 PRO A C 1
ATOM 1853 O O . PRO A 1 227 ? -15.505 16.523 22.267 1.00 98.06 227 PRO A O 1
ATOM 1856 N N . VAL A 1 228 ? -15.153 18.597 23.055 1.00 97.56 228 VAL A N 1
ATOM 1857 C CA . VAL A 1 228 ? -16.221 18.601 24.088 1.00 97.56 228 VAL A CA 1
ATOM 1858 C C . VAL A 1 228 ? -17.549 18.022 23.584 1.00 97.56 228 VAL A C 1
ATOM 1860 O O . VAL A 1 228 ? -18.143 17.186 24.253 1.00 97.56 228 VAL A O 1
ATOM 1863 N N . LYS A 1 229 ? -17.968 18.371 22.358 1.00 97.38 229 LYS A N 1
ATOM 1864 C CA . LYS A 1 229 ? -19.224 17.898 21.731 1.00 97.38 229 LYS A CA 1
ATOM 1865 C C . LYS A 1 229 ? -19.359 16.371 21.664 1.00 97.38 229 LYS A C 1
ATOM 1867 O O . LYS A 1 229 ? -20.459 15.843 21.541 1.00 97.38 229 LYS A O 1
ATOM 1872 N N . VAL A 1 230 ? -18.244 15.640 21.684 1.00 98.31 230 VAL A N 1
ATOM 1873 C CA . VAL A 1 230 ? -18.264 14.172 21.714 1.00 98.31 230 VAL A CA 1
ATOM 1874 C C . VAL A 1 230 ? -18.796 13.647 23.050 1.00 98.31 230 VAL A C 1
ATOM 1876 O O . VAL A 1 230 ? -19.466 12.619 23.091 1.00 98.31 230 VAL A O 1
ATOM 1879 N N . PHE A 1 231 ? -18.552 14.359 24.143 1.00 98.31 231 PHE A N 1
ATOM 1880 C CA . PHE A 1 231 ? -18.997 13.946 25.468 1.00 98.31 231 PHE A CA 1
ATOM 1881 C C . PHE A 1 231 ? -20.512 14.100 25.646 1.00 98.31 231 PHE A C 1
ATOM 1883 O O . PHE A 1 231 ? -21.117 13.275 26.331 1.00 98.31 231 PHE A O 1
ATOM 1890 N N . ASP A 1 232 ? -21.150 15.027 24.925 1.00 97.56 232 ASP A N 1
ATOM 1891 C CA . ASP A 1 232 ? -22.617 15.108 24.829 1.00 97.56 232 ASP A CA 1
ATOM 1892 C C . ASP A 1 232 ? -23.215 13.821 24.238 1.00 97.56 232 ASP A C 1
ATOM 1894 O O . ASP A 1 232 ? -24.256 13.327 24.683 1.00 97.56 232 ASP A O 1
ATOM 1898 N N . ILE A 1 233 ? -22.527 13.229 23.254 1.00 98.00 233 ILE A N 1
ATOM 1899 C CA . ILE A 1 233 ? -22.926 11.950 22.660 1.00 98.00 233 ILE A CA 1
ATOM 1900 C C . ILE A 1 233 ? -22.784 10.827 23.686 1.00 98.00 233 ILE A C 1
ATOM 1902 O O . ILE A 1 233 ? -23.707 10.024 23.824 1.00 98.00 233 ILE A O 1
ATOM 1906 N N . TYR A 1 234 ? -21.667 10.768 24.417 1.00 98.44 234 TYR A N 1
ATOM 1907 C CA . TYR A 1 234 ? -21.464 9.743 25.443 1.00 98.44 234 TYR A CA 1
ATOM 1908 C C . TYR A 1 234 ? -22.494 9.839 26.568 1.00 98.44 234 TYR A C 1
ATOM 1910 O O . TYR A 1 234 ? -23.072 8.816 26.934 1.00 98.44 234 TYR A O 1
ATOM 1918 N N . ARG A 1 235 ? -22.804 11.047 27.051 1.00 97.50 235 ARG A N 1
ATOM 1919 C CA . ARG A 1 235 ? -23.890 11.269 28.016 1.00 97.50 235 ARG A CA 1
ATOM 1920 C C . ARG A 1 235 ? -25.223 10.759 27.468 1.00 97.50 235 ARG A C 1
ATOM 1922 O O . ARG A 1 235 ? -25.863 9.915 28.086 1.00 97.50 235 ARG A O 1
ATOM 1929 N N . SER A 1 236 ? -25.579 11.166 26.248 1.00 96.94 236 SER A N 1
ATOM 1930 C CA . SER A 1 236 ? -26.795 10.696 25.576 1.00 96.94 236 SER A CA 1
ATOM 1931 C C . SER A 1 236 ? -26.840 9.172 25.403 1.00 96.94 236 SER A C 1
ATOM 1933 O O . SER A 1 236 ? -27.916 8.571 25.418 1.00 96.94 236 SER A O 1
ATOM 1935 N N . TRP A 1 237 ? -25.698 8.517 25.192 1.00 97.88 237 TRP A N 1
ATOM 1936 C CA . TRP A 1 237 ? -25.608 7.060 25.109 1.00 97.88 237 TRP A CA 1
ATOM 1937 C C . TRP A 1 237 ? -25.856 6.384 26.454 1.00 97.88 237 TRP A C 1
ATOM 1939 O O . TRP A 1 237 ? -26.612 5.411 26.487 1.00 97.88 237 TRP A O 1
ATOM 1949 N N . ILE A 1 238 ? -25.311 6.920 27.547 1.00 96.94 238 ILE A N 1
ATOM 1950 C CA . ILE A 1 238 ? -25.560 6.427 28.909 1.00 96.94 238 ILE A CA 1
ATOM 1951 C C . ILE A 1 238 ? -27.050 6.543 29.258 1.00 96.94 238 ILE A C 1
ATOM 1953 O O . ILE A 1 238 ? -27.657 5.552 29.684 1.00 96.94 238 ILE A O 1
ATOM 1957 N N . ASP A 1 239 ? -27.654 7.704 28.987 1.00 94.94 239 ASP A N 1
ATOM 1958 C CA . ASP A 1 239 ? -29.068 7.992 29.268 1.00 94.94 239 ASP A CA 1
ATOM 1959 C C . ASP A 1 239 ? -30.015 7.093 28.458 1.00 94.94 239 ASP A C 1
ATOM 1961 O O . ASP A 1 239 ? -31.067 6.665 28.933 1.00 94.94 239 ASP A O 1
ATOM 1965 N N . ARG A 1 240 ? -29.639 6.770 27.214 1.00 95.62 240 ARG A N 1
ATOM 1966 C CA . ARG A 1 240 ? -30.419 5.897 26.319 1.00 95.62 240 ARG A CA 1
ATOM 1967 C C . ARG A 1 240 ? -30.120 4.404 26.493 1.00 95.62 240 ARG A C 1
ATOM 1969 O O . ARG A 1 240 ? -30.691 3.604 25.746 1.00 95.62 240 ARG A O 1
ATOM 1976 N N . GLY A 1 241 ? -29.222 4.037 27.410 1.00 96.62 241 GLY A N 1
ATOM 1977 C CA . GLY A 1 241 ? -28.822 2.654 27.677 1.00 96.62 241 GLY A CA 1
ATOM 1978 C C . GLY A 1 241 ? -28.095 1.972 26.515 1.00 96.62 241 GLY A C 1
ATOM 1979 O O . GLY A 1 241 ? -28.305 0.786 26.261 1.00 96.62 241 GLY A O 1
ATOM 1980 N N . VAL A 1 242 ? -27.276 2.710 25.764 1.00 98.12 242 VAL A N 1
ATOM 1981 C CA . VAL A 1 242 ? -26.382 2.133 24.748 1.00 98.12 242 VAL A CA 1
ATOM 1982 C C . VAL A 1 242 ? -25.285 1.329 25.439 1.00 98.12 242 VAL A C 1
ATOM 1984 O O . VAL A 1 242 ? -24.652 1.820 26.366 1.00 98.12 242 VAL A O 1
ATOM 1987 N N . LEU A 1 243 ? -25.053 0.097 24.978 1.00 97.88 243 LEU A N 1
ATOM 1988 C CA . LEU A 1 243 ? -24.049 -0.793 25.572 1.00 97.88 243 LEU A CA 1
ATOM 1989 C C . LEU A 1 243 ? -22.633 -0.567 25.024 1.00 97.88 243 LEU A C 1
ATOM 1991 O O . LEU A 1 243 ? -21.657 -0.595 25.767 1.00 97.88 243 LEU A O 1
ATOM 1995 N N . CYS A 1 244 ? -22.510 -0.346 23.715 1.00 98.06 244 CYS A N 1
ATOM 1996 C CA . CYS A 1 244 ? -21.236 -0.099 23.047 1.00 98.06 244 CYS A CA 1
ATOM 1997 C C . CYS A 1 244 ? -21.432 0.834 21.853 1.00 98.06 244 CYS A C 1
ATOM 1999 O O . CYS A 1 244 ? -22.436 0.740 21.141 1.00 98.06 244 CYS A O 1
ATOM 2001 N N . GLY A 1 245 ? -20.461 1.708 21.600 1.00 97.88 245 GLY A N 1
ATOM 2002 C CA . GLY A 1 245 ? -20.497 2.618 20.463 1.00 97.88 245 GLY A CA 1
ATOM 2003 C C . GLY A 1 245 ? -19.131 3.182 20.091 1.00 97.88 245 GLY A C 1
ATOM 2004 O O . GLY A 1 245 ? -18.123 2.914 20.741 1.00 97.88 245 GLY A O 1
ATOM 2005 N N . GLY A 1 246 ? -19.090 3.955 19.013 1.00 98.00 246 GLY A N 1
ATOM 2006 C CA . GLY A 1 246 ? -17.883 4.644 18.563 1.00 98.00 246 GLY A CA 1
ATOM 2007 C C . GLY A 1 246 ? -18.060 5.318 17.206 1.00 98.00 246 GLY A C 1
ATOM 2008 O O . GLY A 1 246 ? -19.162 5.387 16.652 1.00 98.00 246 GLY A O 1
ATOM 2009 N N . PHE A 1 247 ? -16.953 5.805 16.652 1.00 98.00 247 PHE A N 1
ATOM 2010 C CA . PHE A 1 247 ? -16.950 6.543 15.389 1.00 98.00 247 PHE A CA 1
ATOM 2011 C C . PHE A 1 247 ? -16.682 5.630 14.199 1.00 98.00 247 PHE A C 1
ATOM 2013 O O . PHE A 1 247 ? -15.883 4.708 14.283 1.00 98.00 247 PHE A O 1
ATOM 2020 N N . THR A 1 248 ? -17.350 5.881 13.078 1.00 97.06 248 THR A N 1
ATOM 2021 C CA . THR A 1 248 ? -17.218 5.089 11.840 1.00 97.06 248 THR A CA 1
ATOM 2022 C C . THR A 1 248 ? -16.242 5.700 10.840 1.00 97.06 248 THR A C 1
ATOM 2024 O O . THR A 1 248 ? -15.880 5.044 9.872 1.00 97.06 248 THR A O 1
ATOM 2027 N N . ASP A 1 249 ? -15.820 6.940 11.062 1.00 96.88 249 ASP A N 1
ATOM 2028 C CA . ASP A 1 249 ? -14.879 7.709 10.255 1.00 96.88 249 ASP A CA 1
ATOM 2029 C C . ASP A 1 249 ? -13.987 8.564 11.169 1.00 96.88 249 ASP A C 1
ATOM 2031 O O . ASP A 1 249 ? -14.255 8.681 12.364 1.00 96.88 249 ASP A O 1
ATOM 2035 N N . GLY A 1 250 ? -12.909 9.133 10.623 1.00 96.56 250 GLY A N 1
ATOM 2036 C CA . GLY A 1 250 ? -11.902 9.841 11.416 1.00 96.56 250 GLY A CA 1
ATOM 2037 C C . GLY A 1 250 ? -11.070 10.834 10.616 1.00 96.56 250 GLY A C 1
ATOM 2038 O O . GLY A 1 250 ? -10.952 10.730 9.390 1.00 96.56 250 GLY A O 1
ATOM 2039 N N . TYR A 1 251 ? -10.483 11.798 11.322 1.00 97.31 251 TYR A N 1
ATOM 2040 C CA . TYR A 1 251 ? -9.500 12.729 10.776 1.00 97.31 251 TYR A CA 1
ATOM 2041 C C . TYR A 1 251 ? -8.121 12.371 11.322 1.00 97.31 251 TYR A C 1
ATOM 2043 O O . TYR A 1 251 ? -7.957 12.187 12.522 1.00 97.31 251 TYR A O 1
ATOM 2051 N N . PHE A 1 252 ? -7.133 12.291 10.439 1.00 96.12 252 PHE A N 1
ATOM 2052 C CA . PHE A 1 252 ? -5.763 11.941 10.782 1.00 96.12 252 PHE A CA 1
ATOM 2053 C C . PHE A 1 252 ? -4.846 13.090 10.388 1.00 96.12 252 PHE A C 1
ATOM 2055 O O . PHE A 1 252 ? -4.804 13.485 9.217 1.00 96.12 252 PHE A O 1
ATOM 2062 N N . VAL A 1 253 ? -4.132 13.638 11.366 1.00 95.12 253 VAL A N 1
ATOM 2063 C CA . VAL A 1 253 ? -3.277 14.812 11.178 1.00 95.12 253 VAL A CA 1
ATOM 2064 C C . VAL A 1 253 ? -1.821 14.392 11.241 1.00 95.12 253 VAL A C 1
ATOM 2066 O O . VAL A 1 253 ? -1.345 13.980 12.293 1.00 95.12 253 VAL A O 1
ATOM 2069 N N . ASP A 1 254 ? -1.102 14.528 10.128 1.00 91.62 254 ASP A N 1
ATOM 2070 C CA . ASP A 1 254 ? 0.356 14.406 10.134 1.00 91.62 254 ASP A CA 1
ATOM 2071 C C . ASP A 1 254 ? 0.955 15.645 10.800 1.00 91.62 254 ASP A C 1
ATOM 2073 O O . ASP A 1 254 ? 0.857 16.753 10.264 1.00 91.62 254 ASP A O 1
ATOM 2077 N N . ILE A 1 255 ? 1.570 15.485 11.971 1.00 91.06 255 ILE A N 1
ATOM 2078 C CA . ILE A 1 255 ? 2.151 16.625 12.675 1.00 91.06 255 ILE A CA 1
ATOM 2079 C C . ILE A 1 255 ? 3.392 17.163 11.965 1.00 91.06 255 ILE A C 1
ATOM 2081 O O . ILE A 1 255 ? 3.712 18.331 12.151 1.00 91.06 255 ILE A O 1
ATOM 2085 N N . SER A 1 256 ? 4.093 16.357 11.161 1.00 85.25 256 SER A N 1
ATOM 2086 C CA . SER A 1 256 ? 5.276 16.791 10.405 1.00 85.25 256 SER A CA 1
ATOM 2087 C C . SER A 1 256 ? 4.884 17.520 9.123 1.00 85.25 256 SER A C 1
ATOM 2089 O O . SER A 1 256 ? 5.468 18.552 8.782 1.00 85.25 256 SER A O 1
ATOM 2091 N N . ASN A 1 257 ? 3.806 17.062 8.479 1.00 83.19 257 ASN A N 1
ATOM 2092 C CA . ASN A 1 257 ? 3.244 17.684 7.292 1.00 83.19 257 ASN A CA 1
ATOM 2093 C C . ASN A 1 257 ? 1.718 17.857 7.386 1.00 83.19 257 ASN A C 1
ATOM 2095 O O . ASN A 1 257 ? 0.956 17.142 6.732 1.00 83.19 257 ASN A O 1
ATOM 2099 N N . PRO A 1 258 ? 1.236 18.877 8.118 1.00 73.06 258 PRO A N 1
ATOM 2100 C CA . PRO A 1 258 ? -0.197 19.085 8.296 1.00 73.06 258 PRO A CA 1
ATOM 2101 C C . PRO A 1 258 ? -0.972 19.329 6.990 1.00 73.06 258 PRO A C 1
ATOM 2103 O O . PRO A 1 258 ? -2.194 19.193 6.974 1.00 73.06 258 PRO A O 1
ATOM 2106 N N . ILE A 1 259 ? -0.293 19.672 5.888 1.00 72.06 259 ILE A N 1
ATOM 2107 C CA . ILE A 1 259 ? -0.906 19.829 4.559 1.00 72.06 259 ILE A CA 1
ATOM 2108 C C . ILE A 1 259 ? -1.325 18.464 3.977 1.00 72.06 259 ILE A C 1
ATOM 2110 O O . ILE A 1 259 ? -2.316 18.387 3.256 1.00 72.06 259 ILE A O 1
ATOM 2114 N N . GLU A 1 260 ? -0.630 17.385 4.343 1.00 72.69 260 GLU A N 1
ATOM 2115 C CA . GLU A 1 260 ? -0.883 16.003 3.899 1.00 72.69 260 GLU A CA 1
ATOM 2116 C C . GLU A 1 260 ? -1.819 15.215 4.835 1.00 72.69 260 GLU A C 1
ATOM 2118 O O . GLU A 1 260 ? -1.956 13.996 4.731 1.00 72.69 260 GLU A O 1
ATOM 2123 N N . SER A 1 261 ? -2.504 15.909 5.746 1.00 89.56 261 SER A N 1
ATOM 2124 C CA . SER A 1 261 ? -3.503 15.303 6.630 1.00 89.56 261 SER A CA 1
ATOM 2125 C C . SER A 1 261 ? -4.702 14.761 5.841 1.00 89.56 261 SER A C 1
ATOM 2127 O O . SER A 1 261 ? -5.038 15.254 4.757 1.00 89.56 261 SER A O 1
ATOM 2129 N N . ILE A 1 262 ? -5.395 13.764 6.394 1.00 94.06 262 ILE A N 1
ATOM 2130 C CA . ILE A 1 262 ? -6.499 13.083 5.707 1.00 94.06 262 ILE A CA 1
ATOM 2131 C C . ILE A 1 262 ? -7.771 12.993 6.548 1.00 94.06 262 ILE A C 1
ATOM 2133 O O . ILE A 1 262 ? -7.749 12.916 7.769 1.00 94.06 262 ILE A O 1
ATOM 2137 N N . TYR A 1 263 ? -8.901 12.942 5.858 1.00 96.19 263 TYR A N 1
ATOM 2138 C CA . TYR A 1 263 ? -10.152 12.391 6.352 1.00 96.19 263 TYR A CA 1
ATOM 2139 C C . TYR A 1 263 ? -10.320 10.982 5.783 1.00 96.19 263 TYR A C 1
ATOM 2141 O O . TYR A 1 263 ? -10.242 10.789 4.566 1.00 96.19 263 TYR A O 1
ATOM 2149 N N . TRP A 1 264 ? -10.595 10.012 6.646 1.00 95.38 264 TRP A N 1
ATOM 2150 C CA . TRP A 1 264 ? -10.946 8.651 6.265 1.00 95.38 264 TRP A CA 1
ATOM 2151 C C . TRP A 1 264 ? -12.420 8.408 6.580 1.00 95.38 264 TRP A C 1
ATOM 2153 O O . TRP A 1 264 ? -12.816 8.356 7.738 1.00 95.38 264 TRP A O 1
ATOM 2163 N N . GLY A 1 265 ? -13.231 8.216 5.543 1.00 93.62 265 GLY A N 1
ATOM 2164 C CA . GLY A 1 265 ? -14.668 7.948 5.611 1.00 93.62 265 GLY A CA 1
ATOM 2165 C C . GLY A 1 265 ? -15.047 6.547 6.091 1.00 93.62 265 GLY A C 1
ATOM 2166 O O . GLY A 1 265 ? -16.179 6.127 5.859 1.00 93.62 265 GLY A O 1
ATOM 2167 N N . GLY A 1 266 ? -14.110 5.824 6.709 1.00 93.12 266 GLY A N 1
ATOM 2168 C CA . GLY A 1 266 ? -14.364 4.528 7.316 1.00 93.12 266 GLY A CA 1
ATOM 2169 C C . GLY A 1 266 ? -14.301 3.326 6.383 1.00 93.12 266 GLY A C 1
ATOM 2170 O O . GLY A 1 266 ? -13.868 3.380 5.222 1.00 93.12 266 GLY A O 1
ATOM 2171 N N . TYR A 1 267 ? -14.788 2.215 6.930 1.00 92.88 267 TYR A N 1
ATOM 2172 C CA . TYR A 1 267 ? -15.031 0.972 6.212 1.00 92.88 267 TYR A CA 1
ATOM 2173 C C . TYR A 1 267 ? -16.251 1.101 5.285 1.00 92.88 267 TYR A C 1
ATOM 2175 O O . TYR A 1 267 ? -17.241 1.752 5.622 1.00 92.88 267 TYR A O 1
ATOM 2183 N N . GLY A 1 268 ? -16.203 0.470 4.108 1.00 88.31 268 GLY A N 1
ATOM 2184 C CA . GLY A 1 268 ? -17.264 0.594 3.094 1.00 88.31 268 GLY A CA 1
ATOM 2185 C C . GLY A 1 268 ? -16.773 0.946 1.689 1.00 88.31 268 GLY A C 1
ATOM 2186 O O . GLY A 1 268 ? -17.587 1.094 0.770 1.00 88.31 268 GLY A O 1
ATOM 2187 N N . GLY A 1 269 ? -15.456 1.073 1.504 1.00 86.50 269 GLY A N 1
ATOM 2188 C CA . GLY A 1 269 ? -14.843 1.211 0.189 1.00 86.50 269 GLY A CA 1
ATOM 2189 C C . GLY A 1 269 ? -14.983 -0.068 -0.648 1.00 86.50 269 GLY A C 1
ATOM 2190 O O . GLY A 1 269 ? -15.458 -1.102 -0.184 1.00 86.50 269 GLY A O 1
ATOM 2191 N N . MET A 1 270 ? -14.559 -0.008 -1.911 1.00 83.69 270 MET A N 1
ATOM 2192 C CA . MET A 1 270 ? -14.614 -1.178 -2.797 1.00 83.69 270 MET A CA 1
ATOM 2193 C C . MET A 1 270 ? -13.589 -2.232 -2.385 1.00 83.69 270 MET A C 1
ATOM 2195 O O . MET A 1 270 ? -12.457 -1.886 -2.056 1.00 83.69 270 MET A O 1
ATOM 2199 N N . GLU A 1 271 ? -13.948 -3.511 -2.497 1.00 85.56 271 GLU A N 1
ATOM 2200 C CA . GLU A 1 271 ? -13.056 -4.633 -2.158 1.00 85.56 271 GLU A CA 1
ATOM 2201 C C . GLU A 1 271 ? -11.740 -4.589 -2.950 1.00 85.56 271 GLU A C 1
ATOM 2203 O O . GLU A 1 271 ? -10.668 -4.670 -2.359 1.00 85.56 271 GLU A O 1
ATOM 2208 N N . LYS A 1 272 ? -11.810 -4.319 -4.262 1.00 80.31 272 LYS A N 1
ATOM 2209 C CA . LYS A 1 272 ? -10.630 -4.179 -5.138 1.00 80.31 272 LYS A CA 1
ATOM 2210 C C . LYS A 1 272 ? -9.668 -3.047 -4.741 1.00 80.31 272 LYS A C 1
ATOM 2212 O O . LYS A 1 272 ? -8.537 -3.027 -5.199 1.00 80.31 272 LYS A O 1
ATOM 2217 N N . ASN A 1 273 ? -10.125 -2.116 -3.902 1.00 78.00 273 ASN A N 1
ATOM 2218 C CA . ASN A 1 273 ? -9.345 -0.996 -3.380 1.00 78.00 273 ASN A CA 1
ATOM 2219 C C . ASN A 1 273 ? -9.136 -1.158 -1.865 1.00 78.00 273 ASN A C 1
ATOM 2221 O O . ASN A 1 273 ? -9.237 -0.175 -1.143 1.00 78.00 273 ASN A O 1
ATOM 2225 N N . ALA A 1 274 ? -8.996 -2.389 -1.358 1.00 79.19 274 ALA A N 1
ATOM 2226 C CA . ALA A 1 274 ? -8.818 -2.686 0.070 1.00 79.19 274 ALA A CA 1
ATOM 2227 C C . ALA A 1 274 ? -9.869 -2.044 1.012 1.00 79.19 274 ALA A C 1
ATOM 2229 O O . ALA A 1 274 ? -9.615 -1.853 2.198 1.00 79.19 274 ALA A O 1
ATOM 2230 N N . GLY A 1 275 ? -11.060 -1.706 0.504 1.00 81.06 275 GLY A N 1
ATOM 2231 C CA . GLY A 1 275 ? -12.037 -0.864 1.203 1.00 81.06 275 GLY A CA 1
ATOM 2232 C C . GLY A 1 275 ? -12.934 -1.578 2.220 1.00 81.06 275 GLY A C 1
ATOM 2233 O O . GLY A 1 275 ? -13.773 -0.929 2.847 1.00 81.06 275 GLY A O 1
ATOM 2234 N N . MET A 1 276 ? -12.767 -2.896 2.375 1.00 91.81 276 MET A N 1
ATOM 2235 C CA . MET A 1 276 ? -13.434 -3.743 3.377 1.00 91.81 276 MET A CA 1
ATOM 2236 C C . MET A 1 276 ? -14.952 -3.496 3.511 1.00 91.81 276 MET A C 1
ATOM 2238 O O . MET A 1 276 ? -15.432 -3.132 4.585 1.00 91.81 276 MET A O 1
ATOM 2242 N N . PRO A 1 277 ? -15.743 -3.686 2.439 1.00 93.75 277 PRO A N 1
ATOM 2243 C CA . PRO A 1 277 ? -17.177 -3.388 2.451 1.00 93.75 277 PRO A CA 1
ATOM 2244 C C . PRO A 1 277 ? -17.967 -4.171 3.512 1.00 93.75 277 PRO A C 1
ATOM 2246 O O . PRO A 1 277 ? -18.925 -3.648 4.068 1.00 93.75 277 PRO A O 1
ATOM 2249 N N . TRP A 1 278 ? -17.551 -5.389 3.864 1.00 95.25 278 TRP A N 1
ATOM 2250 C CA . TRP A 1 278 ? -18.217 -6.189 4.901 1.00 95.25 278 TRP A CA 1
ATOM 2251 C C . TRP A 1 278 ? -18.150 -5.575 6.310 1.00 95.25 278 TRP A C 1
ATOM 2253 O O . TRP A 1 278 ? -18.958 -5.932 7.161 1.00 95.25 278 TRP A O 1
ATOM 2263 N N . ARG A 1 279 ? -17.256 -4.600 6.534 1.00 95.25 279 ARG A N 1
ATOM 2264 C CA . ARG A 1 279 ? -17.063 -3.897 7.814 1.00 95.25 279 ARG A CA 1
ATOM 2265 C C . ARG A 1 279 ? -17.814 -2.565 7.904 1.00 95.25 279 ARG A C 1
ATOM 2267 O O . ARG A 1 279 ? -17.567 -1.772 8.804 1.00 95.25 279 ARG A O 1
ATOM 2274 N N . ILE A 1 280 ? -18.717 -2.255 6.972 1.00 94.56 280 ILE A N 1
ATOM 2275 C CA . ILE A 1 280 ? -19.511 -1.018 7.060 1.00 94.56 280 ILE A CA 1
ATOM 2276 C C . ILE A 1 280 ? -20.300 -0.946 8.385 1.00 94.56 280 ILE A C 1
ATOM 2278 O O . ILE A 1 280 ? -20.800 -1.957 8.879 1.00 94.56 280 ILE A O 1
ATOM 2282 N N . ASN A 1 281 ? -20.429 0.265 8.936 1.00 95.44 281 ASN A N 1
ATOM 2283 C CA . ASN A 1 281 ? -20.912 0.580 10.293 1.00 95.44 281 ASN A CA 1
ATOM 2284 C C . ASN A 1 281 ? -19.995 0.135 11.440 1.00 95.44 281 ASN A C 1
ATOM 2286 O O . ASN A 1 281 ? -20.288 0.472 12.584 1.00 95.44 281 ASN A O 1
ATOM 2290 N N . GLU A 1 282 ? -18.914 -0.600 11.179 1.00 96.44 282 GLU A N 1
ATOM 2291 C CA . GLU A 1 282 ? -17.933 -0.900 12.219 1.00 96.44 282 GLU A CA 1
ATOM 2292 C C . GLU A 1 282 ? -17.240 0.384 12.685 1.00 96.44 282 GLU A C 1
ATOM 2294 O O . GLU A 1 282 ? -16.945 1.278 11.885 1.00 96.44 282 GLU A O 1
ATOM 2299 N N . THR A 1 283 ? -16.994 0.471 13.989 1.00 96.38 283 THR A N 1
ATOM 2300 C CA . THR A 1 283 ? -16.324 1.610 14.608 1.00 96.38 283 THR A CA 1
ATOM 2301 C C . THR A 1 283 ? -14.804 1.478 14.496 1.00 96.38 283 THR A C 1
ATOM 2303 O O . THR A 1 283 ? -14.244 0.379 14.565 1.00 96.38 283 THR A O 1
ATOM 2306 N N . MET A 1 284 ? -14.104 2.598 14.337 1.00 95.12 284 MET A N 1
ATOM 2307 C CA . MET A 1 284 ? -12.649 2.670 14.475 1.00 95.12 284 MET A CA 1
ATOM 2308 C C . MET A 1 284 ? -12.227 2.568 15.948 1.00 95.12 284 MET A C 1
ATOM 2310 O O . MET A 1 284 ? -13.085 2.559 16.831 1.00 95.12 284 MET A O 1
ATOM 2314 N N . GLY A 1 285 ? -10.926 2.434 16.215 1.00 93.62 285 GLY A N 1
ATOM 2315 C CA . GLY A 1 285 ? -10.399 2.318 17.581 1.00 93.62 285 GLY A CA 1
ATOM 2316 C C . GLY A 1 285 ? -10.577 3.578 18.430 1.00 93.62 285 GLY A C 1
ATOM 2317 O O . GLY A 1 285 ? -10.926 3.475 19.604 1.00 93.62 285 GLY A O 1
ATOM 2318 N N . MET A 1 286 ? -10.407 4.757 17.822 1.00 96.00 286 MET A N 1
ATOM 2319 C CA . MET A 1 286 ? -10.504 6.053 18.501 1.00 96.00 286 MET A CA 1
ATOM 2320 C C . MET A 1 286 ? -11.864 6.240 19.180 1.00 96.00 286 MET A C 1
ATOM 2322 O O . MET A 1 286 ? -12.906 6.222 18.520 1.00 96.00 286 MET A O 1
ATOM 2326 N N . GLY A 1 287 ? -11.844 6.478 20.492 1.00 97.12 287 GLY A N 1
ATOM 2327 C CA . GLY A 1 287 ? -13.012 6.894 21.266 1.00 97.12 287 GLY A CA 1
ATOM 2328 C C . GLY A 1 287 ? -14.108 5.836 21.374 1.00 97.12 287 GLY A C 1
ATOM 2329 O O . GLY A 1 287 ? -15.291 6.170 21.413 1.00 97.12 287 GLY A O 1
ATOM 2330 N N . ARG A 1 288 ? -13.754 4.548 21.396 1.00 97.94 288 ARG A N 1
ATOM 2331 C CA . ARG A 1 288 ? -14.758 3.501 21.622 1.00 97.94 288 ARG A CA 1
ATOM 2332 C C . ARG A 1 288 ? -15.341 3.602 23.024 1.00 97.94 288 ARG A C 1
ATOM 2334 O O . ARG A 1 288 ? -14.606 3.649 24.006 1.00 97.94 288 ARG A O 1
ATOM 2341 N N . PHE A 1 289 ? -16.664 3.585 23.080 1.00 98.50 289 PHE A N 1
ATOM 2342 C CA . PHE A 1 289 ? -17.485 3.646 24.278 1.00 98.50 289 PHE A CA 1
ATOM 2343 C C . PHE A 1 289 ? -17.931 2.239 24.680 1.00 98.50 289 PHE A C 1
ATOM 2345 O O . PHE A 1 289 ? -18.449 1.489 23.844 1.00 98.50 289 PHE A O 1
ATOM 2352 N N . TYR A 1 290 ? -17.806 1.918 25.965 1.00 98.69 290 TYR A N 1
ATOM 2353 C CA . TYR A 1 290 ? -18.357 0.709 26.574 1.00 98.69 290 TYR A CA 1
ATOM 2354 C C . TYR A 1 290 ? -19.082 1.089 27.864 1.00 98.69 290 TYR A C 1
ATOM 2356 O O . TYR A 1 290 ? -18.475 1.686 28.755 1.00 98.69 290 TYR A O 1
ATOM 2364 N N . SER A 1 291 ? -20.370 0.761 27.972 1.00 98.44 291 SER A N 1
ATOM 2365 C CA . SER A 1 291 ? -21.114 0.982 29.213 1.00 98.44 291 SER A CA 1
ATOM 2366 C C . SER A 1 291 ? -20.623 0.041 30.308 1.00 98.44 291 SER A C 1
ATOM 2368 O O . SER A 1 291 ? -20.152 -1.066 30.033 1.00 98.44 291 SER A O 1
ATOM 2370 N N . SER A 1 292 ? -20.778 0.453 31.561 1.00 97.50 292 SER A N 1
ATOM 2371 C CA . SER A 1 292 ? -20.498 -0.409 32.709 1.00 97.50 292 SER A CA 1
ATOM 2372 C C . SER A 1 292 ? -21.320 -1.697 32.686 1.00 97.50 292 SER A C 1
ATOM 2374 O O . SER A 1 292 ? -20.776 -2.756 32.979 1.00 97.50 292 SER A O 1
ATOM 2376 N N . ASP A 1 293 ? -22.576 -1.632 32.237 1.00 96.25 293 ASP A N 1
ATOM 2377 C CA . ASP A 1 293 ? -23.437 -2.804 32.048 1.00 96.25 293 ASP A CA 1
ATOM 2378 C C . ASP A 1 293 ? -22.794 -3.841 31.110 1.00 96.25 293 ASP A C 1
ATOM 2380 O O . ASP A 1 293 ? -22.706 -5.021 31.447 1.00 96.25 293 ASP A O 1
ATOM 2384 N N . LEU A 1 294 ? -22.287 -3.411 29.946 1.00 97.50 294 LEU A N 1
ATOM 2385 C CA . LEU A 1 294 ? -21.576 -4.311 29.036 1.00 97.50 294 LEU A CA 1
ATOM 2386 C C . LEU A 1 294 ? -20.285 -4.833 29.664 1.00 97.50 294 LEU A C 1
ATOM 2388 O O . LEU A 1 294 ? -19.972 -6.013 29.524 1.00 97.50 294 LEU A O 1
ATOM 2392 N N . LEU A 1 295 ? -19.531 -3.963 30.336 1.00 97.94 295 LEU A N 1
ATOM 2393 C CA . LEU A 1 295 ? -18.283 -4.356 30.975 1.00 97.94 295 LEU A CA 1
ATOM 2394 C C . LEU A 1 295 ? -18.513 -5.394 32.076 1.00 97.94 295 LEU A C 1
ATOM 2396 O O . LEU A 1 295 ? -17.748 -6.345 32.144 1.00 97.94 295 LEU A O 1
ATOM 2400 N N . GLU A 1 296 ? -19.573 -5.301 32.877 1.00 97.00 296 GLU A N 1
ATOM 2401 C CA . GLU A 1 296 ? -19.917 -6.351 33.845 1.00 97.00 296 GLU A CA 1
ATOM 2402 C C . GLU A 1 296 ? -20.272 -7.672 33.145 1.00 97.00 296 GLU A C 1
ATOM 2404 O O . GLU A 1 296 ? -19.773 -8.719 33.554 1.00 97.00 296 GLU A O 1
ATOM 2409 N N . ILE A 1 297 ? -21.037 -7.630 32.044 1.00 95.38 297 ILE A N 1
ATOM 2410 C CA . ILE A 1 297 ? -21.383 -8.825 31.244 1.00 95.38 297 ILE A CA 1
ATOM 2411 C C . ILE A 1 297 ? -20.127 -9.553 30.749 1.00 95.38 297 ILE A C 1
ATOM 2413 O O . ILE A 1 297 ? -20.054 -10.780 30.793 1.00 95.38 297 ILE A O 1
ATOM 2417 N N . ILE A 1 298 ? -19.124 -8.805 30.285 1.00 95.56 298 ILE A N 1
ATOM 2418 C CA . ILE A 1 298 ? -17.872 -9.375 29.765 1.00 95.56 298 ILE A CA 1
ATOM 2419 C C . ILE A 1 298 ? -16.772 -9.486 30.831 1.00 95.56 298 ILE A C 1
ATOM 2421 O O . ILE A 1 298 ? -15.623 -9.771 30.492 1.00 95.56 298 ILE A O 1
ATOM 2425 N N . ASN A 1 299 ? -17.109 -9.246 32.102 1.00 96.38 299 ASN A N 1
ATOM 2426 C CA . ASN A 1 299 ? -16.204 -9.249 33.251 1.00 96.38 299 ASN A CA 1
ATOM 2427 C C . ASN A 1 299 ? -14.967 -8.337 33.091 1.00 96.38 299 ASN A C 1
ATOM 2429 O O . ASN A 1 299 ? -13.838 -8.721 33.396 1.00 96.38 299 ASN A O 1
ATOM 2433 N N . TYR A 1 300 ? -15.182 -7.121 32.584 1.00 97.69 300 TYR A N 1
ATOM 2434 C CA . TYR A 1 300 ? -14.166 -6.103 32.307 1.00 97.69 300 TYR A CA 1
ATOM 2435 C C . TYR A 1 300 ? -13.006 -6.653 31.468 1.00 97.69 300 TYR A C 1
ATOM 2437 O O . TYR A 1 300 ? -11.844 -6.319 31.701 1.00 97.69 300 TYR A O 1
ATOM 2445 N N . SER A 1 301 ? -13.341 -7.499 30.489 1.00 97.31 301 SER A N 1
ATOM 2446 C CA . SER A 1 301 ? -12.371 -8.169 29.636 1.00 97.31 301 SER A CA 1
ATOM 2447 C C . SER A 1 301 ? -12.727 -8.089 28.154 1.00 97.31 301 SER A C 1
ATOM 2449 O O . SER A 1 301 ? -13.670 -8.729 27.671 1.00 97.31 301 SER A O 1
ATOM 2451 N N . LEU A 1 302 ? -11.943 -7.292 27.424 1.00 97.31 302 LEU A N 1
ATOM 2452 C CA . LEU A 1 302 ? -12.083 -7.088 25.977 1.00 97.31 302 LEU A CA 1
ATOM 2453 C C . LEU A 1 302 ? -11.014 -7.833 25.172 1.00 97.31 302 LEU A C 1
ATOM 2455 O O . LEU A 1 302 ? -11.256 -8.152 24.006 1.00 97.31 302 LEU A O 1
ATOM 2459 N N . TRP A 1 303 ? -9.844 -8.096 25.766 1.00 96.56 303 TRP A N 1
ATOM 2460 C CA . TRP A 1 303 ? -8.678 -8.611 25.042 1.00 96.56 303 TRP A CA 1
ATOM 2461 C C . TRP A 1 303 ? -8.048 -9.865 25.659 1.00 96.56 303 TRP A C 1
ATOM 2463 O O . TRP A 1 303 ? -6.894 -10.181 25.354 1.00 96.56 303 TRP A O 1
ATOM 2473 N N . GLU A 1 304 ? -8.787 -10.580 26.507 1.00 89.25 304 GLU A N 1
ATOM 2474 C CA . GLU A 1 304 ? -8.371 -11.884 27.027 1.00 89.25 304 GLU A CA 1
ATOM 2475 C C . GLU A 1 304 ? -8.114 -12.902 25.901 1.00 89.25 304 GLU A C 1
ATOM 2477 O O . GLU A 1 304 ? -8.713 -12.857 24.820 1.00 89.25 304 GLU A O 1
ATOM 2482 N N . GLY A 1 305 ? -7.178 -13.815 26.165 1.00 90.12 305 GLY A N 1
ATOM 2483 C CA . GLY A 1 305 ? -6.706 -14.826 25.228 1.00 90.12 305 GLY A CA 1
ATOM 2484 C C . GLY A 1 305 ? -5.210 -14.698 24.957 1.00 90.12 305 GLY A C 1
ATOM 2485 O O . GLY A 1 305 ? -4.434 -14.335 25.839 1.00 90.12 305 GLY A O 1
ATOM 2486 N N . GLU A 1 306 ? -4.815 -15.033 23.731 1.00 87.31 306 GLU A N 1
ATOM 2487 C CA . GLU A 1 306 ? -3.418 -15.037 23.295 1.00 87.31 306 GLU A CA 1
ATOM 2488 C C . GLU A 1 306 ? -2.769 -13.648 23.329 1.00 87.31 306 GLU A C 1
ATOM 2490 O O . GLU A 1 306 ? -3.415 -12.615 23.130 1.00 87.31 306 GLU A O 1
ATOM 2495 N N . ASP A 1 307 ? -1.455 -13.646 23.529 1.00 95.81 307 ASP A N 1
ATOM 2496 C CA . ASP A 1 307 ? -0.623 -12.449 23.559 1.00 95.81 307 ASP A CA 1
ATOM 2497 C C . ASP A 1 307 ? -0.592 -11.784 22.175 1.00 95.81 307 ASP A C 1
ATOM 2499 O O . ASP A 1 307 ? -0.081 -12.346 21.206 1.00 95.81 307 ASP A O 1
ATOM 2503 N N . ILE A 1 308 ? -1.137 -10.566 22.073 1.00 93.81 308 ILE A N 1
ATOM 2504 C CA . ILE A 1 308 ? -1.200 -9.812 20.815 1.00 93.81 308 ILE A CA 1
ATOM 2505 C C . ILE A 1 308 ? -0.686 -8.382 20.987 1.00 93.81 308 ILE A C 1
ATOM 2507 O O . ILE A 1 308 ? -1.009 -7.676 21.941 1.00 93.81 308 ILE A O 1
ATOM 2511 N N . ASN A 1 309 ? 0.091 -7.935 19.999 1.00 92.25 309 ASN A N 1
ATOM 2512 C CA . ASN A 1 309 ? 0.669 -6.587 19.938 1.00 92.25 309 ASN A CA 1
ATOM 2513 C C . ASN A 1 309 ? 0.033 -5.694 18.857 1.00 92.25 309 ASN A C 1
ATOM 2515 O O . ASN A 1 309 ? 0.429 -4.546 18.680 1.00 92.25 309 ASN A O 1
ATOM 2519 N N . ARG A 1 310 ? -0.946 -6.212 18.106 1.00 90.12 310 ARG A N 1
ATOM 2520 C CA . ARG A 1 310 ? -1.627 -5.509 17.008 1.00 90.12 310 ARG A CA 1
ATOM 2521 C C . ARG A 1 310 ? -3.075 -5.971 16.874 1.00 90.12 310 ARG A C 1
ATOM 2523 O O . ARG A 1 310 ? -3.421 -7.056 17.331 1.00 90.12 310 ARG A O 1
ATOM 2530 N N . GLY A 1 311 ? -3.908 -5.164 16.213 1.00 91.06 311 GLY A N 1
ATOM 2531 C CA . GLY A 1 311 ? -5.297 -5.531 15.909 1.00 91.06 311 GLY A CA 1
ATOM 2532 C C . GLY A 1 311 ? -6.230 -5.566 17.126 1.00 91.06 311 GLY A C 1
ATOM 2533 O O . GLY A 1 311 ? -7.233 -6.278 17.099 1.00 91.06 311 GLY A O 1
ATOM 2534 N N . LEU A 1 312 ? -5.917 -4.802 18.178 1.00 94.62 312 LEU A N 1
ATOM 2535 C CA . LEU A 1 312 ? -6.708 -4.739 19.415 1.00 94.62 312 LEU A CA 1
ATOM 2536 C C . LEU A 1 312 ? -8.162 -4.330 19.167 1.00 94.62 312 LEU A C 1
ATOM 2538 O O . LEU A 1 312 ? -9.069 -4.905 19.767 1.00 94.62 312 LEU A O 1
ATOM 2542 N N . ASP A 1 313 ? -8.390 -3.405 18.236 1.00 93.75 313 ASP A N 1
ATOM 2543 C CA . ASP A 1 313 ? -9.730 -2.983 17.824 1.00 93.75 313 ASP A CA 1
ATOM 2544 C C . ASP A 1 313 ? -10.546 -4.151 17.260 1.00 93.75 313 ASP A C 1
ATOM 2546 O O . ASP A 1 313 ? -11.729 -4.306 17.568 1.00 93.75 313 ASP A O 1
ATOM 2550 N N . GLY A 1 314 ? -9.907 -4.993 16.444 1.00 94.19 314 GLY A N 1
ATOM 2551 C CA . GLY A 1 314 ? -10.528 -6.192 15.892 1.00 94.19 314 GLY A CA 1
ATOM 2552 C C . GLY A 1 314 ? -10.886 -7.181 16.996 1.00 94.19 314 GLY A C 1
ATOM 2553 O O . GLY A 1 314 ? -12.022 -7.636 17.053 1.00 94.19 314 GLY A O 1
ATOM 2554 N N . ARG A 1 315 ? -9.955 -7.443 17.924 1.00 95.44 315 ARG A N 1
ATOM 2555 C CA . ARG A 1 315 ? -10.174 -8.365 19.050 1.00 95.44 315 ARG A CA 1
ATOM 2556 C C . ARG A 1 315 ? -11.312 -7.905 19.968 1.00 95.44 315 ARG A C 1
ATOM 2558 O O . ARG A 1 315 ? -12.199 -8.703 20.254 1.00 95.44 315 ARG A O 1
ATOM 2565 N N . ALA A 1 316 ? -11.334 -6.629 20.360 1.00 96.69 316 ALA A N 1
ATOM 2566 C CA . ALA A 1 316 ? -12.415 -6.073 21.176 1.00 96.69 316 ALA A CA 1
ATOM 2567 C C . ALA A 1 316 ? -13.774 -6.168 20.464 1.00 96.69 316 ALA A C 1
ATOM 2569 O O . ALA A 1 316 ? -14.777 -6.523 21.077 1.00 96.69 316 ALA A O 1
ATOM 2570 N N . LYS A 1 317 ? -13.807 -5.910 19.149 1.00 95.56 317 LYS A N 1
ATOM 2571 C CA . LYS A 1 317 ? -15.021 -6.059 18.338 1.00 95.56 317 LYS A CA 1
ATOM 2572 C C . LYS A 1 317 ? -15.510 -7.507 18.333 1.00 95.56 317 LYS A C 1
ATOM 2574 O O . LYS A 1 317 ? -16.688 -7.727 18.589 1.00 95.56 317 LYS A O 1
ATOM 2579 N N . GLU A 1 318 ? -14.637 -8.480 18.062 1.00 95.38 318 GLU A N 1
ATOM 2580 C CA . GLU A 1 318 ? -15.015 -9.904 18.069 1.00 95.38 318 GLU A CA 1
ATOM 2581 C C . GLU A 1 318 ? -15.534 -10.346 19.441 1.00 95.38 318 GLU A C 1
ATOM 2583 O O . GLU A 1 318 ? -16.537 -11.052 19.527 1.00 95.38 318 GLU A O 1
ATOM 2588 N N . ARG A 1 319 ? -14.921 -9.854 20.526 1.00 95.75 319 ARG A N 1
ATOM 2589 C CA . ARG A 1 319 ? -15.406 -10.101 21.887 1.00 95.75 319 ARG A CA 1
ATOM 2590 C C . ARG A 1 319 ? -16.818 -9.564 22.099 1.00 95.75 319 ARG A C 1
ATOM 2592 O O . ARG A 1 319 ? -17.633 -10.238 22.704 1.00 95.75 319 ARG A O 1
ATOM 2599 N N . VAL A 1 320 ? -17.145 -8.384 21.582 1.00 96.00 320 VAL A N 1
ATOM 2600 C CA . VAL A 1 320 ? -18.505 -7.827 21.680 1.00 96.00 320 VAL A CA 1
ATOM 2601 C C . VAL A 1 320 ? -19.492 -8.582 20.772 1.00 96.00 320 VAL A C 1
ATOM 2603 O O . VAL A 1 320 ? -20.630 -8.841 21.173 1.00 96.00 320 VAL A O 1
ATOM 2606 N N . ILE A 1 321 ? -19.057 -9.015 19.582 1.00 95.81 321 ILE A N 1
ATOM 2607 C CA . ILE A 1 321 ? -19.858 -9.853 18.671 1.00 95.81 321 ILE A CA 1
ATOM 2608 C C . ILE A 1 321 ? -20.200 -11.202 19.308 1.00 95.81 321 ILE A C 1
ATOM 2610 O O . ILE A 1 321 ? -21.324 -11.663 19.121 1.00 95.81 321 ILE A O 1
ATOM 2614 N N . SER A 1 322 ? -19.312 -11.806 20.107 1.00 93.75 322 SER A N 1
ATOM 2615 C CA . SER A 1 322 ? -19.599 -13.096 20.756 1.00 93.75 322 SER A CA 1
ATOM 2616 C C . SER A 1 322 ? -20.765 -13.037 21.749 1.00 93.75 322 SER A C 1
ATOM 2618 O O . SER A 1 322 ? -21.349 -14.068 22.062 1.00 93.75 322 SER A O 1
ATOM 2620 N N . PHE A 1 323 ? -21.147 -11.842 22.216 1.00 93.56 323 PHE A N 1
ATOM 2621 C CA . PHE A 1 323 ? -22.357 -11.624 23.023 1.00 93.56 323 PHE A CA 1
ATOM 2622 C C . PHE A 1 323 ? -23.585 -11.260 22.179 1.00 93.56 323 PHE A C 1
ATOM 2624 O O . PHE A 1 323 ? -24.633 -10.918 22.714 1.00 93.56 323 PHE A O 1
ATOM 2631 N N . GLY A 1 324 ? -23.493 -11.335 20.852 1.00 95.31 324 GLY A N 1
ATOM 2632 C CA . GLY A 1 324 ? -24.602 -11.041 19.953 1.00 95.31 324 GLY A CA 1
ATOM 2633 C C . GLY A 1 324 ? -24.756 -9.572 19.581 1.00 95.31 324 GLY A C 1
ATOM 2634 O O . GLY A 1 324 ? -25.799 -9.206 19.048 1.00 95.31 324 GLY A O 1
ATOM 2635 N N . LEU A 1 325 ? -23.768 -8.717 19.861 1.00 96.88 325 LEU A N 1
ATOM 2636 C CA . LEU A 1 325 ? -23.846 -7.279 19.599 1.00 96.88 325 LEU A CA 1
ATOM 2637 C C . LEU A 1 325 ? -23.102 -6.935 18.301 1.00 96.88 325 LEU A C 1
ATOM 2639 O O . LEU A 1 325 ? -21.874 -6.861 18.264 1.00 96.88 325 LEU A O 1
ATOM 2643 N N . LEU A 1 326 ? -23.848 -6.714 17.217 1.00 97.88 326 LEU A N 1
ATOM 2644 C CA . LEU A 1 326 ? -23.297 -6.452 15.882 1.00 97.88 326 LEU A CA 1
ATOM 2645 C C . LEU A 1 326 ? -23.157 -4.953 15.572 1.00 97.88 326 LEU A C 1
ATOM 2647 O O . LEU A 1 326 ? -23.940 -4.148 16.083 1.00 97.88 326 LEU A O 1
ATOM 2651 N N . PRO A 1 327 ? -22.238 -4.568 14.661 1.00 97.69 327 PRO A N 1
ATOM 2652 C CA . PRO A 1 327 ? -22.169 -3.211 14.122 1.00 97.69 327 PRO A CA 1
ATOM 2653 C C . PRO A 1 327 ? -23.465 -2.769 13.440 1.00 97.69 327 PRO A C 1
ATOM 2655 O O . PRO A 1 327 ? -23.932 -3.416 12.491 1.00 97.69 327 PRO A O 1
ATOM 2658 N N . VAL A 1 328 ? -24.011 -1.642 13.905 1.00 97.50 328 VAL A N 1
ATOM 2659 C CA . VAL A 1 328 ? -25.230 -0.991 13.404 1.00 97.50 328 VAL A CA 1
ATOM 2660 C C . VAL A 1 328 ? -25.098 0.530 13.505 1.00 97.50 328 VAL A C 1
ATOM 2662 O O . VAL A 1 328 ? -24.322 1.045 14.299 1.00 97.50 328 VAL A O 1
ATOM 2665 N N . ASN A 1 329 ? -25.873 1.271 12.718 1.00 95.50 329 ASN A N 1
ATOM 2666 C CA . ASN A 1 329 ? -26.054 2.708 12.958 1.00 95.50 329 ASN A CA 1
ATOM 2667 C C . ASN A 1 329 ? -27.116 2.945 14.053 1.00 95.50 329 ASN A C 1
ATOM 2669 O O . ASN A 1 329 ? -27.914 2.050 14.340 1.00 95.50 329 ASN A O 1
ATOM 2673 N N . ASP A 1 330 ? -27.162 4.154 14.623 1.00 94.38 330 ASP A N 1
ATOM 2674 C CA . ASP A 1 330 ? -28.061 4.494 15.745 1.00 94.38 330 ASP A CA 1
ATOM 2675 C C . ASP A 1 330 ? -29.546 4.184 15.456 1.00 94.38 330 ASP A C 1
ATOM 2677 O O . ASP A 1 330 ? -30.251 3.602 16.287 1.00 94.38 330 ASP A O 1
ATOM 2681 N N . ALA A 1 331 ? -30.007 4.462 14.230 1.00 95.75 331 ALA A N 1
ATOM 2682 C CA . ALA A 1 331 ? -31.385 4.207 13.799 1.00 95.75 331 ALA A CA 1
ATOM 2683 C C . ALA A 1 331 ? -31.752 2.710 13.754 1.00 95.75 331 ALA A C 1
ATOM 2685 O O . ALA A 1 331 ? -32.926 2.349 13.847 1.00 95.75 331 ALA A O 1
ATOM 2686 N N . ASN A 1 332 ? -30.757 1.829 13.628 1.00 97.25 332 ASN A N 1
ATOM 2687 C CA . ASN A 1 332 ? -30.938 0.382 13.540 1.00 97.25 332 ASN A CA 1
ATOM 2688 C C . ASN A 1 332 ? -30.510 -0.364 14.809 1.00 97.25 332 ASN A C 1
ATOM 2690 O O . ASN A 1 332 ? -30.345 -1.582 14.782 1.00 97.25 332 ASN A O 1
ATOM 2694 N N . THR A 1 333 ? -30.394 0.333 15.937 1.00 96.94 333 THR A N 1
ATOM 2695 C CA . THR A 1 333 ? -30.280 -0.325 17.243 1.00 96.94 333 THR A CA 1
ATOM 2696 C C . THR A 1 333 ? -31.499 -1.209 17.534 1.00 96.94 333 THR A C 1
ATOM 2698 O O . THR A 1 333 ? -32.627 -0.961 17.070 1.00 96.94 333 THR A O 1
ATOM 2701 N N . LEU A 1 334 ? -31.267 -2.286 18.287 1.00 96.81 334 LEU A N 1
ATOM 2702 C CA . LEU A 1 334 ? -32.328 -3.130 18.826 1.00 96.81 334 LEU A CA 1
ATOM 2703 C C . LEU A 1 334 ? -32.645 -2.659 20.247 1.00 96.81 334 LEU A C 1
ATOM 2705 O O . LEU A 1 334 ? -31.770 -2.639 21.104 1.00 96.81 334 LEU A O 1
ATOM 2709 N N . ILE A 1 335 ? -33.892 -2.254 20.486 1.00 97.06 335 ILE A N 1
ATOM 2710 C CA . ILE A 1 335 ? -34.340 -1.801 21.804 1.00 97.06 335 ILE A CA 1
ATOM 2711 C C . ILE A 1 335 ? -34.833 -3.018 22.583 1.00 97.06 335 ILE A C 1
ATOM 2713 O O . ILE A 1 335 ? -35.763 -3.693 22.142 1.00 97.06 335 ILE A O 1
ATOM 2717 N N . TYR A 1 336 ? -34.231 -3.261 23.741 1.00 95.31 336 TYR A N 1
ATOM 2718 C CA . TYR A 1 336 ? -34.633 -4.279 24.700 1.00 95.31 336 TYR A CA 1
ATOM 2719 C C . TYR A 1 336 ? -35.053 -3.602 26.004 1.00 95.31 336 TYR A C 1
ATOM 2721 O O . TYR A 1 336 ? -34.433 -2.629 26.426 1.00 95.31 336 TYR A O 1
ATOM 2729 N N . LYS A 1 337 ? -36.141 -4.068 26.614 1.00 94.38 337 LYS A N 1
ATOM 2730 C CA . LYS A 1 337 ? -36.654 -3.522 27.871 1.00 94.38 337 LYS A CA 1
ATOM 2731 C C . LYS A 1 337 ? -36.728 -4.648 28.880 1.00 94.38 337 LYS A C 1
ATOM 2733 O O . LYS A 1 337 ? -37.417 -5.625 28.615 1.00 94.38 337 LYS A O 1
ATOM 2738 N N . GLU A 1 338 ? -36.062 -4.480 30.010 1.00 88.50 338 GLU A N 1
ATOM 2739 C CA . GLU A 1 338 ? -36.027 -5.482 31.072 1.00 88.50 338 GLU A CA 1
ATOM 2740 C C . GLU A 1 338 ? -35.962 -4.783 32.423 1.00 88.50 338 GLU A C 1
ATOM 2742 O O . GLU A 1 338 ? -35.250 -3.790 32.581 1.00 88.50 338 GLU A O 1
ATOM 2747 N N . GLY A 1 339 ? -36.771 -5.234 33.381 1.00 82.62 339 GLY A N 1
ATOM 2748 C CA . GLY A 1 339 ? -36.804 -4.635 34.717 1.00 82.62 339 GLY A CA 1
ATOM 2749 C C . GLY A 1 339 ? -37.158 -3.139 34.766 1.00 82.62 339 GLY A C 1
ATOM 2750 O O . GLY A 1 339 ? -36.983 -2.525 35.809 1.00 82.62 339 GLY A O 1
ATOM 2751 N N . GLY A 1 340 ? -37.678 -2.530 33.693 1.00 86.31 340 GLY A N 1
ATOM 2752 C CA . GLY A 1 340 ? -37.927 -1.080 33.595 1.00 86.31 340 GLY A CA 1
ATOM 2753 C C . GLY A 1 340 ? -36.755 -0.271 33.026 1.00 86.31 340 GLY A C 1
ATOM 2754 O O . GLY A 1 340 ? -36.919 0.914 32.744 1.00 86.31 340 GLY A O 1
ATOM 2755 N N . THR A 1 341 ? -35.615 -0.916 32.783 1.00 90.75 341 THR A N 1
ATOM 2756 C CA . THR A 1 341 ? -34.455 -0.332 32.107 1.00 90.75 341 THR A CA 1
ATOM 2757 C C . THR A 1 341 ? -34.578 -0.538 30.600 1.00 90.75 341 THR A C 1
ATOM 2759 O O . THR A 1 341 ? -35.072 -1.565 30.126 1.00 90.75 341 THR A O 1
ATOM 2762 N N . VAL A 1 342 ? -34.150 0.462 29.829 1.00 94.94 342 VAL A N 1
ATOM 2763 C CA . VAL A 1 342 ? -34.088 0.396 28.366 1.00 94.94 342 VAL A CA 1
ATOM 2764 C C . VAL A 1 342 ? -32.641 0.181 27.954 1.00 94.94 342 VAL A C 1
ATOM 2766 O O . VAL A 1 342 ? -31.783 0.988 28.286 1.00 94.94 342 VAL A O 1
ATOM 2769 N N . TYR A 1 343 ? -32.397 -0.874 27.186 1.00 96.75 343 TYR A N 1
ATOM 2770 C CA . TYR A 1 343 ? -31.109 -1.188 26.588 1.00 96.75 343 TYR A CA 1
ATOM 2771 C C . TYR A 1 343 ? -31.177 -1.018 25.073 1.00 96.75 343 TYR A C 1
ATOM 2773 O O . TYR A 1 343 ? -32.121 -1.465 24.415 1.00 96.75 343 TYR A O 1
ATOM 2781 N N . ARG A 1 344 ? -30.150 -0.396 24.498 1.00 97.50 344 ARG A N 1
ATOM 2782 C CA . ARG A 1 344 ? -29.929 -0.316 23.054 1.00 97.50 344 ARG A CA 1
ATOM 2783 C C . ARG A 1 344 ? -28.790 -1.249 22.681 1.00 97.50 344 ARG A C 1
ATOM 2785 O O . ARG A 1 344 ? -27.621 -0.965 22.931 1.00 97.50 344 ARG A O 1
ATOM 2792 N N . LEU A 1 345 ? -29.165 -2.371 22.080 1.00 97.38 345 LEU A N 1
ATOM 2793 C CA . LEU A 1 345 ? -28.262 -3.439 21.686 1.00 97.38 345 LEU A CA 1
ATOM 2794 C C . LEU A 1 345 ? -27.672 -3.164 20.296 1.00 97.38 345 LEU A C 1
ATOM 2796 O O . LEU A 1 345 ? -28.382 -2.768 19.360 1.00 97.38 345 LEU A O 1
ATOM 2800 N N . GLY A 1 346 ? -26.368 -3.406 20.189 1.00 96.50 346 GLY A N 1
ATOM 2801 C CA . GLY A 1 346 ? -25.542 -3.220 19.001 1.00 96.50 346 GLY A CA 1
ATOM 2802 C C . GLY A 1 346 ? -24.245 -2.481 19.320 1.00 96.50 346 GLY A C 1
ATOM 2803 O O . GLY A 1 346 ? -24.110 -1.874 20.378 1.00 96.50 346 GLY A O 1
ATOM 2804 N N . GLN A 1 347 ? -23.295 -2.531 18.389 1.00 97.31 347 GLN A N 1
ATOM 2805 C CA . GLN A 1 347 ? -22.137 -1.637 18.379 1.00 97.31 347 GLN A CA 1
ATOM 2806 C C . GLN A 1 347 ? -22.530 -0.396 17.579 1.00 97.31 347 GLN A C 1
ATOM 2808 O O . GLN A 1 347 ? -22.560 -0.432 16.346 1.00 97.31 347 GLN A O 1
ATOM 2813 N N . VAL A 1 348 ? -22.924 0.665 18.284 1.00 97.81 348 VAL A N 1
ATOM 2814 C CA . VAL A 1 348 ? -23.519 1.863 17.685 1.00 97.81 348 VAL A CA 1
ATOM 2815 C C . VAL A 1 348 ? -22.451 2.709 17.001 1.00 97.81 348 VAL A C 1
ATOM 2817 O O . VAL A 1 348 ? -21.637 3.362 17.650 1.00 97.81 348 VAL A O 1
ATOM 2820 N N . GLY A 1 349 ? -22.469 2.708 15.672 1.00 96.81 349 GLY A N 1
ATOM 2821 C CA . GLY A 1 349 ? -21.604 3.533 14.842 1.00 96.81 349 GLY A CA 1
ATOM 2822 C C . GLY A 1 349 ? -22.242 4.876 14.495 1.00 96.81 349 GLY A C 1
ATOM 2823 O O . GLY A 1 349 ? -23.354 4.927 13.961 1.00 96.81 349 GLY A O 1
ATOM 2824 N N . ILE A 1 350 ? -21.505 5.960 14.732 1.00 96.88 350 ILE A N 1
ATOM 2825 C CA . ILE A 1 350 ? -21.849 7.318 14.287 1.00 96.88 350 ILE A CA 1
ATOM 2826 C C . ILE A 1 350 ? -20.739 7.893 13.403 1.00 96.88 350 ILE A C 1
ATOM 2828 O O . ILE A 1 350 ? -19.578 7.506 13.517 1.00 96.88 350 ILE A O 1
ATOM 2832 N N . SER A 1 351 ? -21.076 8.786 12.474 1.00 96.94 351 SER A N 1
ATOM 2833 C CA . SER A 1 351 ? -20.077 9.482 11.650 1.00 96.94 351 SER A CA 1
ATOM 2834 C C . SER A 1 351 ? -19.786 10.855 12.241 1.00 96.94 351 SER A C 1
ATOM 2836 O O . SER A 1 351 ? -20.695 11.667 12.408 1.00 96.94 351 SER A O 1
ATOM 2838 N N . LEU A 1 352 ? -18.516 11.127 12.522 1.00 97.38 352 LEU A N 1
ATOM 2839 C CA . LEU A 1 352 ? -18.015 12.437 12.918 1.00 97.38 352 LEU A CA 1
ATOM 2840 C C . LEU A 1 352 ? -18.369 13.483 11.864 1.00 97.38 352 LEU A C 1
ATOM 2842 O O . LEU A 1 352 ? -18.887 14.547 12.193 1.00 97.38 352 LEU A O 1
ATOM 2846 N N . LYS A 1 353 ? -18.171 13.154 10.583 1.00 96.44 353 LYS A N 1
ATOM 2847 C CA . LYS A 1 353 ? -18.464 14.074 9.485 1.00 96.44 353 LYS A CA 1
ATOM 2848 C C . LYS A 1 353 ? -19.953 14.402 9.372 1.00 96.44 353 LYS A C 1
ATOM 2850 O O . LYS A 1 353 ? -20.292 15.568 9.193 1.00 96.44 353 LYS A O 1
ATOM 2855 N N . GLU A 1 354 ? -20.834 13.404 9.461 1.00 95.56 354 GLU A N 1
ATOM 2856 C CA . GLU A 1 354 ? -22.293 13.613 9.412 1.00 95.56 354 GLU A CA 1
ATOM 2857 C C . GLU A 1 354 ? -22.794 14.443 10.606 1.00 95.56 354 GLU A C 1
ATOM 2859 O O . GLU A 1 354 ? -23.782 15.159 10.471 1.00 95.56 354 GLU A O 1
ATOM 2864 N N . ASN A 1 355 ? -22.080 14.406 11.737 1.00 96.31 355 ASN A N 1
ATOM 2865 C CA . ASN A 1 355 ? -22.378 15.194 12.936 1.00 96.31 355 ASN A CA 1
ATOM 2866 C C . ASN A 1 355 ? -21.565 16.500 13.039 1.00 96.31 355 ASN A C 1
ATOM 2868 O O . ASN A 1 355 ? -21.662 17.198 14.044 1.00 96.31 355 ASN A O 1
ATOM 2872 N N . ASN A 1 356 ? -20.776 16.854 12.015 1.00 96.81 356 ASN A N 1
ATOM 2873 C CA . ASN A 1 356 ? -19.912 18.040 12.004 1.00 96.81 356 ASN A CA 1
ATOM 2874 C C . ASN A 1 356 ? -18.974 18.128 13.232 1.00 96.81 356 ASN A C 1
ATOM 2876 O O . ASN A 1 356 ? -18.820 19.181 13.853 1.00 96.81 356 ASN A O 1
ATOM 2880 N N . ILE A 1 357 ? -18.361 16.997 13.585 1.00 97.31 357 ILE A N 1
ATOM 2881 C CA . ILE A 1 357 ? -17.387 16.860 14.670 1.00 97.31 357 ILE A CA 1
ATOM 2882 C C . ILE A 1 357 ? -16.012 16.604 14.058 1.00 97.31 357 ILE A C 1
ATOM 2884 O O . ILE A 1 357 ? -15.868 15.767 13.171 1.00 97.31 357 ILE A O 1
ATOM 2888 N N . TYR A 1 358 ? -14.990 17.297 14.551 1.00 97.06 358 TYR A N 1
ATOM 2889 C CA . TYR A 1 358 ? -13.606 17.123 14.117 1.00 97.06 358 TYR A CA 1
ATOM 2890 C C . TYR A 1 358 ? -12.779 16.511 15.254 1.00 97.06 358 TYR A C 1
ATOM 2892 O O . TYR A 1 358 ? -12.062 17.215 15.954 1.00 97.06 358 TYR A O 1
ATOM 2900 N N . ALA A 1 359 ? -12.918 15.204 15.474 1.00 97.69 359 ALA A N 1
ATOM 2901 C CA . ALA A 1 359 ? -12.005 14.456 16.339 1.00 97.69 359 ALA A CA 1
ATOM 2902 C C . ALA A 1 359 ? -10.779 14.018 15.531 1.00 97.69 359 ALA A C 1
ATOM 2904 O O . ALA A 1 359 ? -10.928 13.625 14.370 1.00 97.69 359 ALA A O 1
ATOM 2905 N N . VAL A 1 360 ? -9.587 14.115 16.120 1.00 97.19 360 VAL A N 1
ATOM 2906 C CA . VAL A 1 360 ? -8.326 13.913 15.396 1.00 97.19 360 VAL A CA 1
ATOM 2907 C C . VAL A 1 360 ? -7.455 12.850 16.044 1.00 97.19 360 VAL A C 1
ATOM 2909 O O . VAL A 1 360 ? -7.266 12.851 17.255 1.00 97.19 360 VAL A O 1
ATOM 2912 N N . ASP A 1 361 ? -6.879 12.002 15.203 1.00 96.94 361 ASP A N 1
ATOM 2913 C CA . ASP A 1 361 ? -5.767 11.115 15.529 1.00 96.94 361 ASP A CA 1
ATOM 2914 C C . ASP A 1 361 ? -4.477 11.757 14.976 1.00 96.94 361 ASP A C 1
ATOM 2916 O O . ASP A 1 361 ? -4.379 12.082 13.783 1.00 96.94 361 ASP A O 1
ATOM 2920 N N . ILE A 1 362 ? -3.504 12.008 15.852 1.00 96.12 362 ILE A N 1
ATOM 2921 C CA . ILE A 1 362 ? -2.243 12.667 15.504 1.00 96.12 362 ILE A CA 1
ATOM 2922 C C . ILE A 1 362 ? -1.188 11.641 15.101 1.00 96.12 362 ILE A C 1
ATOM 2924 O O . ILE A 1 362 ? -0.750 10.803 15.887 1.00 96.12 362 ILE A O 1
ATOM 2928 N N . LYS A 1 363 ? -0.682 11.783 13.877 1.00 92.81 363 LYS A N 1
ATOM 2929 C CA . LYS A 1 363 ? 0.392 10.958 13.335 1.00 92.81 363 LYS A CA 1
ATOM 2930 C C . LYS A 1 363 ? 1.727 11.680 13.432 1.00 92.81 363 LYS A C 1
ATOM 2932 O O . LYS A 1 363 ? 1.906 12.777 12.909 1.00 92.81 363 LYS A O 1
ATOM 2937 N N . ILE A 1 364 ? 2.670 11.022 14.098 1.00 87.62 364 ILE A N 1
ATOM 2938 C CA . ILE A 1 364 ? 4.082 11.402 14.147 1.00 87.62 364 ILE A CA 1
ATOM 2939 C C . ILE A 1 364 ? 4.871 10.437 13.253 1.00 87.62 364 ILE A C 1
ATOM 2941 O O . ILE A 1 364 ? 4.657 9.218 13.359 1.00 87.62 364 ILE A O 1
ATOM 2945 N N . PRO A 1 365 ? 5.780 10.938 12.392 1.00 71.88 365 PRO A N 1
ATOM 2946 C CA . PRO A 1 365 ? 6.658 10.093 11.589 1.00 71.88 365 PRO A CA 1
ATOM 2947 C C . PRO A 1 365 ? 7.396 9.056 12.440 1.00 71.88 365 PRO A C 1
ATOM 2949 O O . PRO A 1 365 ? 7.803 9.343 13.566 1.00 71.88 365 PRO A O 1
ATOM 2952 N N . ASN A 1 366 ? 7.553 7.845 11.902 1.00 68.81 366 ASN A N 1
ATOM 2953 C CA . ASN A 1 366 ? 8.369 6.754 12.459 1.00 68.81 366 ASN A CA 1
ATOM 2954 C C . ASN A 1 366 ? 8.020 6.265 13.883 1.00 68.81 366 ASN A C 1
ATOM 2956 O O . ASN A 1 366 ? 8.702 5.391 14.404 1.00 68.81 366 ASN A O 1
ATOM 2960 N N . SER A 1 367 ? 6.956 6.777 14.510 1.00 73.81 367 SER A N 1
ATOM 2961 C CA . SER A 1 367 ? 6.522 6.386 15.868 1.00 73.81 367 SER A CA 1
ATOM 2962 C C . SER A 1 367 ? 5.043 6.002 15.957 1.00 73.81 367 SER A C 1
ATOM 2964 O O . SER A 1 367 ? 4.593 5.456 16.963 1.00 73.81 367 SER A O 1
ATOM 2966 N N . SER A 1 368 ? 4.265 6.262 14.905 1.00 76.00 368 SER A N 1
ATOM 2967 C CA . SER A 1 368 ? 2.858 5.865 14.844 1.00 76.00 368 SER A CA 1
ATOM 2968 C C . SER A 1 368 ? 2.733 4.386 14.480 1.00 76.00 368 SER A C 1
ATOM 2970 O O . SER A 1 368 ? 3.212 3.971 13.429 1.00 76.00 368 SER A O 1
ATOM 2972 N N . VAL A 1 369 ? 2.007 3.608 15.290 1.00 71.25 369 VAL A N 1
ATOM 2973 C CA . VAL A 1 369 ? 1.759 2.171 15.037 1.00 71.25 369 VAL A CA 1
ATOM 2974 C C . VAL A 1 369 ? 1.072 1.940 13.684 1.00 71.25 369 VAL A C 1
ATOM 2976 O O . VAL A 1 369 ? 1.353 0.964 12.994 1.00 71.25 369 VAL A O 1
ATOM 2979 N N . THR A 1 370 ? 0.180 2.854 13.287 1.00 71.56 370 THR A N 1
ATOM 2980 C CA . THR A 1 370 ? -0.461 2.848 11.964 1.00 71.56 370 THR A CA 1
ATOM 2981 C C . THR A 1 370 ? -0.061 4.107 11.190 1.00 71.56 370 THR A C 1
ATOM 2983 O O . THR A 1 370 ? -0.605 5.178 11.474 1.00 71.56 370 THR A O 1
ATOM 2986 N N . PRO A 1 371 ? 0.866 4.018 10.220 1.00 76.94 371 PRO A N 1
ATOM 2987 C CA . PRO A 1 371 ? 1.256 5.159 9.397 1.00 76.94 371 PRO A CA 1
ATOM 2988 C C . PRO A 1 371 ? 0.141 5.575 8.426 1.00 76.94 371 PRO A C 1
ATOM 2990 O O . PRO A 1 371 ? -0.668 4.750 7.991 1.00 76.94 371 PRO A O 1
ATOM 2993 N N . LEU A 1 372 ? 0.134 6.853 8.025 1.00 81.81 372 LEU A N 1
ATOM 2994 C CA . LEU A 1 372 ? -0.867 7.416 7.103 1.00 81.81 372 LEU A CA 1
ATOM 2995 C C . LEU A 1 372 ? -0.963 6.663 5.771 1.00 81.81 372 LEU A C 1
ATOM 2997 O O . LEU A 1 372 ? -2.058 6.511 5.225 1.00 81.81 372 LEU A O 1
ATOM 3001 N N . VAL A 1 373 ? 0.164 6.128 5.283 1.00 76.88 373 VAL A N 1
ATOM 3002 C CA . VAL A 1 373 ? 0.250 5.328 4.048 1.00 76.88 373 VAL A CA 1
ATOM 3003 C C . VAL A 1 373 ? -0.751 4.165 4.017 1.00 76.88 373 VAL A C 1
ATOM 3005 O O . VAL A 1 373 ? -1.303 3.848 2.962 1.00 76.88 373 VAL A O 1
ATOM 3008 N N . ASN A 1 374 ? -1.071 3.576 5.174 1.00 77.00 374 ASN A N 1
ATOM 3009 C CA . ASN A 1 374 ? -1.993 2.445 5.254 1.00 77.00 374 ASN A CA 1
ATOM 3010 C C . ASN A 1 374 ? -3.430 2.830 4.886 1.00 77.00 374 ASN A C 1
ATOM 3012 O O . ASN A 1 374 ? -4.145 2.021 4.291 1.00 77.00 374 ASN A O 1
ATOM 3016 N N . PHE A 1 375 ? -3.849 4.065 5.170 1.00 81.44 375 PHE A N 1
ATOM 3017 C CA . PHE A 1 375 ? -5.195 4.531 4.836 1.00 81.44 375 PHE A CA 1
ATOM 3018 C C . PHE A 1 375 ? -5.359 4.753 3.331 1.00 81.44 375 PHE A C 1
ATOM 3020 O O . PHE A 1 375 ? -6.415 4.443 2.777 1.00 81.44 375 PHE A O 1
ATOM 3027 N N . TYR A 1 376 ? -4.308 5.202 2.637 1.00 78.12 376 TYR A N 1
ATOM 3028 C CA . TYR A 1 376 ? -4.344 5.461 1.193 1.00 78.12 376 TYR A CA 1
ATOM 3029 C C . TYR A 1 376 ? -4.616 4.216 0.336 1.00 78.12 376 TYR A C 1
ATOM 3031 O O . TYR A 1 376 ? -5.010 4.358 -0.824 1.00 78.12 376 TYR A O 1
ATOM 3039 N N . ARG A 1 377 ? -4.488 3.007 0.903 1.00 72.88 377 ARG A N 1
ATOM 3040 C CA . ARG A 1 377 ? -4.914 1.754 0.255 1.00 72.88 377 ARG A CA 1
ATOM 3041 C C . ARG A 1 377 ? -6.414 1.767 -0.060 1.00 72.88 377 ARG A C 1
ATOM 3043 O O . ARG A 1 377 ? -6.821 1.278 -1.107 1.00 72.88 377 ARG A O 1
ATOM 3050 N N . SER A 1 378 ? -7.221 2.402 0.796 1.00 74.38 378 SER A N 1
ATOM 3051 C CA . SER A 1 378 ? -8.667 2.589 0.621 1.00 74.38 378 SER A CA 1
ATOM 3052 C C . SER A 1 378 ? -8.998 3.836 -0.206 1.00 74.38 378 SER A C 1
ATOM 3054 O O . SER A 1 378 ? -9.583 4.790 0.307 1.00 74.38 378 SER A O 1
ATOM 3056 N N . LEU A 1 379 ? -8.663 3.829 -1.504 1.00 70.69 379 LEU A N 1
ATOM 3057 C CA . LEU A 1 379 ? -8.762 5.000 -2.404 1.00 70.69 379 LEU A CA 1
ATOM 3058 C C . LEU A 1 379 ? -10.110 5.747 -2.361 1.00 70.69 379 LEU A C 1
ATOM 3060 O O . LEU A 1 379 ? -10.146 6.963 -2.503 1.00 70.69 379 LEU A O 1
ATOM 3064 N N . ASN A 1 380 ? -11.219 5.033 -2.151 1.00 80.56 380 ASN A N 1
ATOM 3065 C CA . ASN A 1 380 ? -12.561 5.632 -2.129 1.00 80.56 380 ASN A CA 1
ATOM 3066 C C . ASN A 1 380 ? -12.986 6.142 -0.741 1.00 80.56 380 ASN A C 1
ATOM 3068 O O . ASN A 1 380 ? -14.013 6.810 -0.634 1.00 80.56 380 ASN A O 1
ATOM 3072 N N . SER A 1 381 ? -12.235 5.803 0.309 1.00 84.69 381 SER A N 1
ATOM 3073 C CA . SER A 1 381 ? -12.509 6.208 1.689 1.00 84.69 381 SER A CA 1
ATOM 3074 C C . SER A 1 381 ? -11.684 7.420 2.112 1.00 84.69 381 SER A C 1
ATOM 3076 O O . SER A 1 381 ? -12.043 8.060 3.089 1.00 84.69 381 SER A O 1
ATOM 3078 N N . VAL A 1 382 ? -10.589 7.753 1.425 1.00 90.75 382 VAL A N 1
ATOM 3079 C CA . VAL A 1 382 ? -9.647 8.786 1.885 1.00 90.75 382 VAL A CA 1
ATOM 3080 C C . VAL A 1 382 ? -9.776 10.074 1.084 1.00 90.75 382 VAL A C 1
ATOM 3082 O O . VAL A 1 382 ? -9.853 10.061 -0.143 1.00 90.75 382 VAL A O 1
ATOM 3085 N N . LYS A 1 383 ? -9.772 11.208 1.785 1.00 92.81 383 LYS A N 1
ATOM 3086 C CA . LYS A 1 383 ? -9.720 12.551 1.200 1.00 92.81 383 LYS A CA 1
ATOM 3087 C C . LYS A 1 383 ? -8.650 13.364 1.910 1.00 92.81 383 LYS A C 1
ATOM 3089 O O . LYS A 1 383 ? -8.637 13.389 3.136 1.00 92.81 383 LYS A O 1
ATOM 3094 N N . LYS A 1 384 ? -7.795 14.062 1.162 1.00 91.31 384 LYS A N 1
ATOM 3095 C CA . LYS A 1 384 ? -6.882 15.044 1.761 1.00 91.31 384 LYS A CA 1
ATOM 3096 C C . LYS A 1 384 ? -7.684 16.180 2.392 1.00 91.31 384 LYS A C 1
ATOM 3098 O O . LYS A 1 384 ? -8.717 16.587 1.852 1.00 91.31 384 LYS A O 1
ATOM 3103 N N . ILE A 1 385 ? -7.202 16.684 3.519 1.00 91.81 385 ILE A N 1
ATOM 3104 C CA . ILE A 1 385 ? -7.770 17.844 4.199 1.00 91.81 385 ILE A CA 1
ATOM 3105 C C . ILE A 1 385 ? -6.734 18.964 4.251 1.00 91.81 385 ILE A C 1
ATOM 3107 O O . ILE A 1 385 ? -5.652 18.829 4.808 1.00 91.81 385 ILE A O 1
ATOM 3111 N N . SER A 1 386 ? -7.085 20.111 3.679 1.00 86.31 386 SER A N 1
ATOM 3112 C CA . SER A 1 386 ? -6.288 21.327 3.824 1.00 86.31 386 SER A CA 1
ATOM 3113 C C . SER A 1 386 ? -6.532 21.973 5.188 1.00 86.31 386 SER A C 1
ATOM 3115 O O . SER A 1 386 ? -7.644 21.894 5.712 1.00 86.31 386 SER A O 1
ATOM 3117 N N . ASN A 1 387 ? -5.549 22.722 5.697 1.00 87.62 387 ASN A N 1
ATOM 3118 C CA . ASN A 1 387 ? -5.685 23.551 6.902 1.00 87.62 387 ASN A CA 1
ATOM 3119 C C . ASN A 1 387 ? -6.027 22.767 8.189 1.00 87.62 387 ASN A C 1
ATOM 3121 O O . ASN A 1 387 ? -6.713 23.296 9.063 1.00 87.62 387 ASN A O 1
ATOM 3125 N N . SER A 1 388 ? -5.534 21.535 8.338 1.00 92.12 388 SER A N 1
ATOM 3126 C CA . SER A 1 388 ? -5.824 20.671 9.495 1.00 92.12 388 SER A CA 1
ATOM 3127 C C . SER A 1 388 ? -5.574 21.349 10.850 1.00 92.12 388 SER A C 1
ATOM 3129 O O . SER A 1 388 ? -6.434 21.283 11.723 1.00 92.12 388 SER A O 1
ATOM 3131 N N . LEU A 1 389 ? -4.473 22.092 11.013 1.00 92.81 389 LEU A N 1
ATOM 3132 C CA . LEU A 1 389 ? -4.192 22.832 12.252 1.00 92.81 389 LEU A CA 1
ATOM 3133 C C . LEU A 1 389 ? -5.177 23.980 12.525 1.00 92.81 389 LEU A C 1
ATOM 3135 O O . LEU A 1 389 ? -5.490 24.238 13.682 1.00 92.81 389 LEU A O 1
ATOM 3139 N N . LYS A 1 390 ? -5.705 24.649 11.491 1.00 93.38 390 LYS A N 1
ATOM 3140 C CA . LYS A 1 390 ? -6.757 25.665 11.687 1.00 93.38 390 LYS A CA 1
ATOM 3141 C C . LYS A 1 390 ? -8.072 25.018 12.118 1.00 93.38 390 LYS A C 1
ATOM 3143 O O . LYS A 1 390 ? -8.804 25.588 12.916 1.00 93.38 390 LYS A O 1
ATOM 3148 N N . ASN A 1 391 ? -8.365 23.817 11.615 1.00 94.94 391 ASN A N 1
ATOM 3149 C CA . ASN A 1 391 ? -9.518 23.051 12.086 1.00 94.94 391 ASN A CA 1
ATOM 3150 C C . ASN A 1 391 ? -9.333 22.635 13.554 1.00 94.94 391 ASN A C 1
ATOM 3152 O O . ASN A 1 391 ? -10.293 22.702 14.316 1.00 94.94 391 ASN A O 1
ATOM 3156 N N . VAL A 1 392 ? -8.104 22.291 13.970 1.00 96.00 392 VAL A N 1
ATOM 3157 C CA . VAL A 1 392 ? -7.790 22.057 15.389 1.00 96.00 392 VAL A CA 1
ATOM 3158 C C . VAL A 1 392 ? -8.032 23.318 16.219 1.00 96.00 392 VAL A C 1
ATOM 3160 O O . VAL A 1 392 ? -8.715 23.252 17.232 1.00 96.00 392 VAL A O 1
ATOM 3163 N N . GLU A 1 393 ? -7.533 24.475 15.782 1.00 96.88 393 GLU A N 1
ATOM 3164 C CA . GLU A 1 393 ? -7.765 25.753 16.470 1.00 96.88 393 GLU A CA 1
ATOM 3165 C C . GLU A 1 393 ? -9.259 26.050 16.641 1.00 96.88 393 GLU A C 1
ATOM 3167 O O . GLU A 1 393 ? -9.697 26.424 17.728 1.00 96.88 393 GLU A O 1
ATOM 3172 N N . LYS A 1 394 ? -10.047 25.830 15.584 1.00 96.56 394 LYS A N 1
ATOM 3173 C CA . LYS A 1 394 ? -11.493 26.057 15.587 1.00 96.56 394 LYS A CA 1
ATOM 3174 C C . LYS A 1 394 ? -12.238 25.142 16.563 1.00 96.56 394 LYS A C 1
ATOM 3176 O O . LYS A 1 394 ? -13.151 25.609 17.234 1.00 96.56 394 LYS A O 1
ATOM 3181 N N . GLU A 1 395 ? -11.903 23.853 16.603 1.00 96.62 395 GLU A N 1
ATOM 3182 C CA . GLU A 1 395 ? -12.702 22.851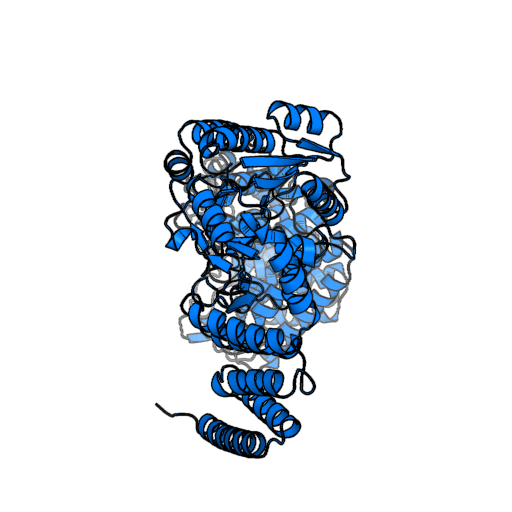 17.330 1.00 96.62 395 GLU A CA 1
ATOM 3183 C C . GLU A 1 395 ? -12.169 22.547 18.740 1.00 96.62 395 GLU A C 1
ATOM 3185 O O . GLU A 1 395 ? -12.943 22.136 19.600 1.00 96.62 395 GLU A O 1
ATOM 3190 N N . PHE A 1 396 ? -10.882 22.792 19.007 1.00 97.12 396 PHE A N 1
ATOM 3191 C CA . PHE A 1 396 ? -10.227 22.514 20.296 1.00 97.12 396 PHE A CA 1
ATOM 3192 C C . PHE A 1 396 ? -9.667 23.763 20.994 1.00 97.12 396 PHE A C 1
ATOM 3194 O O . PHE A 1 396 ? -9.207 23.682 22.139 1.00 97.12 396 PHE A O 1
ATOM 3201 N N . GLY A 1 397 ? -9.677 24.910 20.312 1.00 96.81 397 GLY A N 1
ATOM 3202 C CA . GLY A 1 397 ? -9.171 26.181 20.814 1.00 96.81 397 GLY A CA 1
ATOM 3203 C C . GLY A 1 397 ? -7.679 26.420 20.556 1.00 96.81 397 GLY A C 1
ATOM 3204 O O . GLY A 1 397 ? -6.902 25.532 20.192 1.00 96.81 397 GLY A O 1
ATOM 3205 N N . TYR A 1 398 ? -7.264 27.669 20.790 1.00 96.62 398 TYR A N 1
ATOM 3206 C CA . TYR A 1 398 ? -5.915 28.158 20.487 1.00 96.62 398 TYR A CA 1
ATOM 3207 C C . TYR A 1 398 ? -4.802 27.417 21.241 1.00 96.62 398 TYR A C 1
ATOM 3209 O O . TYR A 1 398 ? -3.712 27.229 20.704 1.00 96.62 398 TYR A O 1
ATOM 3217 N N . ARG A 1 399 ? -5.061 26.965 22.476 1.00 96.75 399 ARG A N 1
ATOM 3218 C CA . ARG A 1 399 ? -4.041 26.297 23.296 1.00 96.75 399 ARG A CA 1
ATOM 3219 C C . ARG A 1 399 ? -3.555 24.995 22.658 1.00 96.75 399 ARG A C 1
ATOM 3221 O O . ARG A 1 399 ? -2.356 24.884 22.410 1.00 96.75 399 ARG A O 1
ATOM 3228 N N . LEU A 1 400 ? -4.462 24.073 22.316 1.00 96.88 400 LEU A N 1
ATOM 3229 C CA . LEU A 1 400 ? -4.078 22.804 21.681 1.00 96.88 400 LEU A CA 1
ATOM 3230 C C . LEU A 1 400 ? -3.411 23.047 20.321 1.00 96.88 400 LEU A C 1
ATOM 3232 O O . LEU A 1 400 ? -2.393 22.443 19.994 1.00 96.88 400 LEU A O 1
ATOM 3236 N N . TYR A 1 401 ? -3.936 24.001 19.553 1.00 96.94 401 TYR A N 1
ATOM 3237 C CA . TYR A 1 401 ? -3.311 24.438 18.309 1.00 96.94 401 TYR A CA 1
ATOM 3238 C C . TYR A 1 401 ? -1.865 24.928 18.505 1.00 96.94 401 TYR A C 1
ATOM 3240 O O . TYR A 1 401 ? -0.982 24.576 17.720 1.00 96.94 401 TYR A O 1
ATOM 3248 N N . SER A 1 402 ? -1.599 25.718 19.549 1.00 96.69 402 SER A N 1
ATOM 3249 C CA . SER A 1 402 ? -0.255 26.213 19.854 1.00 96.69 402 SER A CA 1
ATOM 3250 C C . SER A 1 402 ? 0.702 25.090 20.270 1.00 96.69 402 SER A C 1
ATOM 3252 O O . SER A 1 402 ? 1.837 25.061 19.796 1.00 96.69 402 SER A O 1
ATOM 3254 N N . GLU A 1 403 ? 0.227 24.120 21.059 1.00 96.81 403 GLU A N 1
ATOM 3255 C CA . GLU A 1 403 ? 0.976 22.919 21.449 1.00 96.81 403 GLU A CA 1
ATOM 3256 C C . GLU A 1 403 ? 1.332 22.081 20.201 1.00 96.81 403 GLU A C 1
ATOM 3258 O O . GLU A 1 403 ? 2.498 21.751 19.976 1.00 96.81 403 GLU A O 1
ATOM 3263 N N . PHE A 1 404 ? 0.375 21.854 19.294 1.00 96.44 404 PHE A N 1
ATOM 3264 C CA . PHE A 1 404 ? 0.627 21.181 18.013 1.00 96.44 404 PHE A CA 1
ATOM 3265 C C . PHE A 1 404 ? 1.552 21.958 17.079 1.00 96.44 404 PHE A C 1
ATOM 3267 O O . PHE A 1 404 ? 2.323 21.346 16.344 1.00 96.44 404 PHE A O 1
ATOM 3274 N N . LYS A 1 405 ? 1.546 23.294 17.105 1.00 94.44 405 LYS A N 1
ATOM 3275 C CA . LYS A 1 405 ? 2.531 24.091 16.360 1.00 94.44 405 LYS A CA 1
ATOM 3276 C C . LYS A 1 405 ? 3.951 23.892 16.876 1.00 94.44 405 LYS A C 1
ATOM 3278 O O . LYS A 1 405 ? 4.880 23.884 16.069 1.00 94.44 405 LYS A O 1
ATOM 3283 N N . VAL A 1 406 ? 4.132 23.753 18.189 1.00 94.44 406 VAL A N 1
ATOM 3284 C CA . VAL A 1 406 ? 5.445 23.455 18.779 1.00 94.44 406 VAL A CA 1
ATOM 3285 C C . VAL A 1 406 ? 5.916 22.072 18.332 1.00 94.44 406 VAL A C 1
ATOM 3287 O O . VAL A 1 406 ? 7.033 21.960 17.827 1.00 94.44 406 VAL A O 1
ATOM 3290 N N . LEU A 1 407 ? 5.046 21.056 18.404 1.00 93.25 407 LEU A N 1
ATOM 3291 C CA . LEU A 1 407 ? 5.351 19.721 17.879 1.00 93.25 407 LEU A CA 1
ATOM 3292 C C . LEU A 1 407 ? 5.663 19.764 16.379 1.00 93.25 407 LEU A C 1
ATOM 3294 O O . LEU A 1 407 ? 6.679 19.224 15.954 1.00 93.25 407 LEU A O 1
ATOM 3298 N N . ASN A 1 408 ? 4.852 20.462 15.579 1.00 92.19 408 ASN A N 1
ATOM 3299 C CA . ASN A 1 408 ? 5.085 20.604 14.144 1.00 92.19 408 ASN A CA 1
ATOM 3300 C C . ASN A 1 408 ? 6.461 21.204 13.864 1.00 92.19 408 ASN A C 1
ATOM 3302 O O . ASN A 1 408 ? 7.174 20.666 13.033 1.00 92.19 408 ASN A O 1
ATOM 3306 N N . ARG A 1 409 ? 6.881 22.261 14.572 1.00 89.62 409 ARG A N 1
ATOM 3307 C CA . ARG A 1 409 ? 8.239 22.806 14.413 1.00 89.62 409 ARG A CA 1
ATOM 3308 C C . ARG A 1 409 ? 9.298 21.768 14.759 1.00 89.62 409 ARG A C 1
ATOM 3310 O O . ARG A 1 409 ? 10.185 21.574 13.945 1.00 89.62 409 ARG A O 1
ATOM 3317 N N . LYS A 1 410 ? 9.169 21.079 15.898 1.00 88.50 410 LYS A N 1
ATOM 3318 C CA . LYS A 1 410 ? 10.122 20.054 16.355 1.00 88.50 410 LYS A CA 1
ATOM 3319 C C . LYS A 1 410 ? 10.292 18.925 15.332 1.00 88.50 410 LYS A C 1
ATOM 3321 O O . LYS A 1 410 ? 11.412 18.556 15.001 1.00 88.50 410 LYS A O 1
ATOM 3326 N N . TYR A 1 411 ? 9.184 18.408 14.805 1.00 83.94 411 TYR A N 1
ATOM 3327 C CA . TYR A 1 411 ? 9.189 17.301 13.844 1.00 83.94 411 TYR A CA 1
ATOM 3328 C C . TYR A 1 411 ? 9.394 17.740 12.389 1.00 83.94 411 TYR A C 1
ATOM 3330 O O . TYR A 1 411 ? 9.652 16.892 11.545 1.00 83.94 411 TYR A O 1
ATOM 3338 N N . LYS A 1 412 ? 9.301 19.042 12.092 1.00 79.62 412 LYS A N 1
ATOM 3339 C CA . LYS A 1 412 ? 9.629 19.627 10.784 1.00 79.62 412 LYS A CA 1
ATOM 3340 C C . LYS A 1 412 ? 11.086 20.095 10.696 1.00 79.62 412 LYS A C 1
ATOM 3342 O O . LYS A 1 412 ? 11.632 20.102 9.606 1.00 79.62 412 LYS A O 1
ATOM 3347 N N . SER A 1 413 ? 11.692 20.532 11.808 1.00 51.12 413 SER A N 1
ATOM 3348 C CA . SER A 1 413 ? 13.074 21.047 11.869 1.00 51.12 413 SER A CA 1
ATOM 3349 C C . SER A 1 413 ? 14.125 19.963 12.054 1.00 51.12 413 SER A C 1
ATOM 3351 O O . SER A 1 413 ? 15.299 20.209 11.801 1.00 51.12 413 SER A O 1
ATOM 3353 N N . ASN A 1 414 ? 13.718 18.776 12.497 1.00 46.59 414 ASN A N 1
ATOM 3354 C CA . ASN A 1 414 ? 14.522 17.584 12.309 1.00 46.59 414 ASN A CA 1
ATOM 3355 C C . ASN A 1 414 ? 14.399 17.181 10.834 1.00 46.59 414 ASN A C 1
ATOM 3357 O O . ASN A 1 414 ? 13.736 16.195 10.516 1.00 46.59 414 ASN A O 1
ATOM 3361 N N . ASP A 1 415 ? 15.057 17.946 9.953 1.00 43.78 415 ASP A N 1
ATOM 3362 C CA . ASP A 1 415 ? 15.731 17.363 8.795 1.00 43.78 415 ASP A CA 1
ATOM 3363 C C . ASP A 1 415 ? 16.687 16.323 9.390 1.00 43.78 415 ASP A C 1
ATOM 3365 O O . ASP A 1 415 ? 17.851 16.590 9.689 1.00 43.78 415 ASP A O 1
ATOM 3369 N N . PHE A 1 416 ? 16.148 15.140 9.688 1.00 43.28 416 PHE A N 1
ATOM 3370 C CA . PHE A 1 416 ? 16.958 13.951 9.807 1.00 43.28 416 PHE A CA 1
ATOM 3371 C C . PHE A 1 416 ? 17.859 13.956 8.576 1.00 43.28 416 PHE A C 1
ATOM 3373 O O . PHE A 1 416 ? 17.410 14.270 7.471 1.00 43.28 416 PHE A O 1
ATOM 3380 N N . ASP A 1 417 ? 19.126 13.621 8.770 1.00 44.66 417 ASP A N 1
ATOM 3381 C CA . ASP A 1 417 ? 19.972 13.117 7.702 1.00 44.66 417 ASP A CA 1
ATOM 3382 C C . ASP A 1 417 ? 19.301 11.834 7.169 1.00 44.66 417 ASP A C 1
ATOM 3384 O O . ASP A 1 417 ? 19.597 10.706 7.563 1.00 44.66 417 ASP A O 1
ATOM 3388 N N . ASP A 1 418 ? 18.252 12.030 6.369 1.00 48.47 418 ASP A N 1
ATOM 3389 C CA . ASP A 1 418 ? 17.285 11.028 5.924 1.00 48.47 418 ASP A CA 1
ATOM 3390 C C . ASP A 1 418 ? 17.888 10.164 4.813 1.00 48.47 418 ASP A C 1
ATOM 3392 O O . ASP A 1 418 ? 17.241 9.285 4.257 1.00 48.47 418 ASP A O 1
ATOM 3396 N N . SER A 1 419 ? 19.167 10.377 4.498 1.00 48.31 419 SER A N 1
ATOM 3397 C CA . SER A 1 419 ? 19.979 9.420 3.758 1.00 48.31 419 SER A CA 1
ATOM 3398 C C . SER A 1 419 ? 20.024 8.081 4.513 1.00 48.31 419 SER A C 1
ATOM 3400 O O . SER A 1 419 ? 19.760 7.029 3.929 1.00 48.31 419 SER A O 1
ATOM 3402 N N . ALA A 1 420 ? 20.217 8.116 5.839 1.00 47.12 420 ALA A N 1
ATOM 3403 C CA . ALA A 1 420 ? 20.196 6.931 6.692 1.00 47.12 420 ALA A CA 1
ATOM 3404 C C . ALA A 1 420 ? 18.769 6.424 6.974 1.00 47.12 420 ALA A C 1
ATOM 3406 O O . ALA A 1 420 ? 18.565 5.218 7.087 1.00 47.12 420 ALA A O 1
ATOM 3407 N N . GLY A 1 421 ? 17.771 7.312 7.075 1.00 48.88 421 GLY A N 1
ATOM 3408 C CA . GLY A 1 421 ? 16.364 6.948 7.306 1.00 48.88 421 GLY A CA 1
ATOM 3409 C C . GLY A 1 421 ? 15.705 6.268 6.100 1.00 48.88 421 GLY A C 1
ATOM 3410 O O . GLY A 1 421 ? 15.042 5.236 6.251 1.00 48.88 421 GLY A O 1
ATOM 3411 N N . LEU A 1 422 ? 15.963 6.773 4.891 1.00 55.19 422 LEU A N 1
ATOM 3412 C CA . LEU A 1 422 ? 15.464 6.204 3.637 1.00 55.19 422 LEU A CA 1
ATOM 3413 C C . LEU A 1 422 ? 16.091 4.832 3.323 1.00 55.19 422 LEU A C 1
ATOM 3415 O O . LEU A 1 422 ? 15.437 3.995 2.707 1.00 55.19 422 LEU A O 1
ATOM 3419 N N . LEU A 1 423 ? 17.333 4.582 3.759 1.00 54.50 423 LEU A N 1
ATOM 3420 C CA . LEU A 1 423 ? 17.995 3.276 3.626 1.00 54.50 423 LEU A CA 1
ATOM 3421 C C . LEU A 1 423 ? 17.616 2.292 4.749 1.00 54.50 423 LEU A C 1
ATOM 3423 O O . LEU A 1 423 ? 17.426 1.104 4.485 1.00 54.50 423 LEU A O 1
ATOM 3427 N N . LYS A 1 424 ? 17.41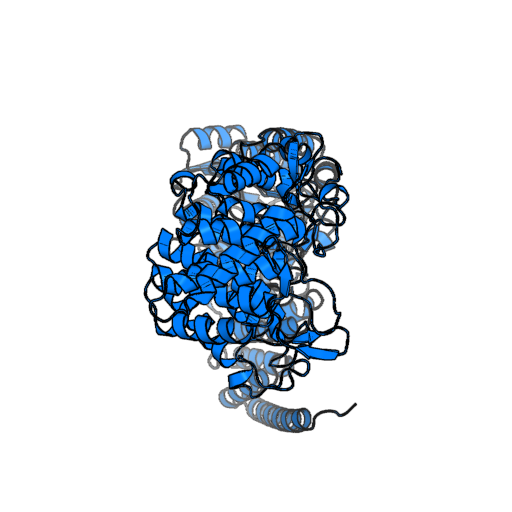7 2.768 5.986 1.00 52.28 424 LYS A N 1
ATOM 3428 C CA . LYS A 1 424 ? 16.971 1.927 7.117 1.00 52.28 424 LYS A CA 1
ATOM 3429 C C . LYS A 1 424 ? 15.502 1.514 7.037 1.00 52.28 424 LYS A C 1
ATOM 3431 O O . LYS A 1 424 ? 15.126 0.506 7.622 1.00 52.28 424 LYS A O 1
ATOM 3436 N N . SER A 1 425 ? 14.681 2.259 6.298 1.00 63.78 425 SER A N 1
ATOM 3437 C CA . SER A 1 425 ? 13.287 1.904 5.986 1.00 63.78 425 SER A CA 1
ATOM 3438 C C . SER A 1 425 ? 13.144 1.095 4.690 1.00 63.78 425 SER A C 1
ATOM 3440 O O . SER A 1 425 ? 12.048 0.997 4.135 1.00 63.78 425 SER A O 1
ATOM 3442 N N . THR A 1 426 ? 14.240 0.518 4.182 1.00 76.50 426 THR A N 1
ATOM 3443 C CA . THR A 1 426 ? 14.186 -0.273 2.951 1.00 76.50 426 THR A CA 1
ATOM 3444 C C . THR A 1 426 ? 13.392 -1.562 3.153 1.00 76.50 426 THR A C 1
ATOM 3446 O O . THR A 1 426 ? 13.487 -2.181 4.216 1.00 76.50 426 THR A O 1
ATOM 3449 N N . PRO A 1 427 ? 12.620 -1.990 2.139 1.00 83.50 427 PRO A N 1
ATOM 3450 C CA . PRO A 1 427 ? 11.817 -3.197 2.247 1.00 83.50 427 PRO A CA 1
ATOM 3451 C C . PRO A 1 427 ? 12.690 -4.416 2.549 1.00 83.50 427 PRO A C 1
ATOM 3453 O O . PRO A 1 427 ? 13.825 -4.519 2.059 1.00 83.50 427 PRO A O 1
ATOM 3456 N N . SER A 1 428 ? 12.151 -5.342 3.339 1.00 90.00 428 SER A N 1
ATOM 3457 C CA . SER A 1 428 ? 12.782 -6.636 3.596 1.00 90.00 428 SER A CA 1
ATOM 3458 C C . SER A 1 428 ? 12.911 -7.454 2.304 1.00 90.00 428 SER A C 1
ATOM 3460 O O . SER A 1 428 ? 12.259 -7.164 1.299 1.00 90.00 428 SER A O 1
ATOM 3462 N N . LEU A 1 429 ? 13.736 -8.507 2.315 1.00 93.06 429 LEU A N 1
ATOM 3463 C CA . LEU A 1 429 ? 13.835 -9.415 1.165 1.00 93.06 429 LEU A CA 1
ATOM 3464 C C . LEU A 1 429 ? 12.483 -10.063 0.828 1.00 93.06 429 LEU A C 1
ATOM 3466 O O . LEU A 1 429 ? 12.173 -10.220 -0.349 1.00 93.06 429 LEU A O 1
ATOM 3470 N N . ASP A 1 430 ? 11.649 -10.351 1.835 1.00 91.56 430 ASP A N 1
ATOM 3471 C CA . ASP A 1 430 ? 10.290 -10.864 1.629 1.00 91.56 430 ASP A CA 1
ATOM 3472 C C . ASP A 1 430 ? 9.399 -9.840 0.923 1.00 91.56 430 ASP A C 1
ATOM 3474 O O . ASP A 1 430 ? 8.718 -10.166 -0.046 1.00 91.56 430 ASP A O 1
ATOM 3478 N N . GLU A 1 431 ? 9.431 -8.583 1.367 1.00 87.88 431 GLU A N 1
ATOM 3479 C CA . GLU A 1 431 ? 8.647 -7.509 0.753 1.00 87.88 431 GLU A CA 1
ATOM 3480 C C . GLU A 1 431 ? 9.098 -7.227 -0.685 1.00 87.88 431 GLU A C 1
ATOM 3482 O O . GLU A 1 431 ? 8.257 -6.997 -1.556 1.00 87.88 431 GLU A O 1
ATOM 3487 N N . LEU A 1 432 ? 10.410 -7.278 -0.949 1.00 92.19 432 LEU A N 1
ATOM 3488 C CA . LEU A 1 432 ? 10.958 -7.157 -2.300 1.00 92.19 432 LEU A CA 1
ATOM 3489 C C . LEU A 1 432 ? 10.515 -8.322 -3.181 1.00 92.19 432 LEU A C 1
ATOM 3491 O O . LEU A 1 432 ? 10.051 -8.084 -4.295 1.00 92.19 432 LEU A O 1
ATOM 3495 N N . PHE A 1 433 ? 10.618 -9.558 -2.691 1.00 94.75 433 PHE A N 1
ATOM 3496 C CA . PHE A 1 433 ? 10.206 -10.742 -3.437 1.00 94.75 433 PHE A CA 1
ATOM 3497 C C . PHE A 1 433 ? 8.726 -10.679 -3.826 1.00 94.75 433 PHE A C 1
ATOM 3499 O O . PHE A 1 433 ? 8.402 -10.779 -5.009 1.00 94.75 433 PHE A O 1
ATOM 3506 N N . GLU A 1 434 ? 7.840 -10.440 -2.856 1.00 89.38 434 GLU A N 1
ATOM 3507 C CA . GLU A 1 434 ? 6.396 -10.327 -3.089 1.00 89.38 434 GLU A CA 1
ATOM 3508 C C . GLU A 1 434 ? 6.071 -9.201 -4.074 1.00 89.38 434 GLU A C 1
ATOM 3510 O O . GLU A 1 434 ? 5.275 -9.373 -5.001 1.00 89.38 434 GLU A O 1
ATOM 3515 N N . PHE A 1 435 ? 6.724 -8.047 -3.922 1.00 89.81 435 PHE A N 1
ATOM 3516 C CA . PHE A 1 435 ? 6.545 -6.934 -4.842 1.00 89.81 435 PHE A CA 1
ATOM 3517 C C . PHE A 1 435 ? 6.956 -7.307 -6.273 1.00 89.81 435 PHE A C 1
ATOM 3519 O O . PHE A 1 435 ? 6.162 -7.122 -7.196 1.00 89.81 435 PHE A O 1
ATOM 3526 N N . ILE A 1 436 ? 8.159 -7.854 -6.472 1.00 93.44 436 ILE A N 1
ATOM 3527 C CA . ILE A 1 436 ? 8.677 -8.209 -7.803 1.00 93.44 436 ILE A CA 1
ATOM 3528 C C . ILE A 1 436 ? 7.820 -9.306 -8.441 1.00 93.44 436 ILE A C 1
ATOM 3530 O O . ILE A 1 436 ? 7.464 -9.190 -9.614 1.00 93.44 436 ILE A O 1
ATOM 3534 N N . TYR A 1 437 ? 7.434 -10.326 -7.671 1.00 93.69 437 TYR A N 1
ATOM 3535 C CA . TYR A 1 437 ? 6.545 -11.394 -8.126 1.00 93.69 437 TYR A CA 1
ATOM 3536 C C . TYR A 1 437 ? 5.242 -10.829 -8.702 1.00 93.69 437 TYR A C 1
ATOM 3538 O O . TYR A 1 437 ? 4.862 -11.157 -9.828 1.00 93.69 437 TYR A O 1
ATOM 3546 N N . LEU A 1 438 ? 4.594 -9.917 -7.969 1.00 88.25 438 LEU A N 1
ATOM 3547 C CA . LEU A 1 438 ? 3.370 -9.261 -8.423 1.00 88.25 438 LEU A CA 1
ATOM 3548 C C . LEU A 1 438 ? 3.599 -8.429 -9.690 1.00 88.25 438 LEU A C 1
ATOM 3550 O O . LEU A 1 438 ? 2.781 -8.491 -10.607 1.00 88.25 438 LEU A O 1
ATOM 3554 N N . GLN A 1 439 ? 4.700 -7.677 -9.777 1.00 88.62 439 GLN A N 1
ATOM 3555 C CA . GLN A 1 439 ? 4.998 -6.862 -10.963 1.00 88.62 439 GLN A CA 1
ATOM 3556 C C . GLN A 1 439 ? 5.233 -7.718 -12.213 1.00 88.62 439 GLN A C 1
ATOM 3558 O O . GLN A 1 439 ? 4.726 -7.390 -13.289 1.00 88.62 439 GLN A O 1
ATOM 3563 N N . LEU A 1 440 ? 5.948 -8.836 -12.077 1.00 92.81 440 LEU A N 1
ATOM 3564 C CA . LEU A 1 440 ? 6.188 -9.769 -13.176 1.00 92.81 440 LEU A CA 1
ATOM 3565 C C . LEU A 1 440 ? 4.907 -10.491 -13.593 1.00 92.81 440 LEU A C 1
ATOM 3567 O O . LEU A 1 440 ? 4.605 -10.563 -14.781 1.00 92.81 440 LEU A O 1
ATOM 3571 N N . ASP A 1 441 ? 4.097 -10.965 -12.648 1.00 90.38 441 ASP A N 1
ATOM 3572 C CA . ASP A 1 441 ? 2.806 -11.577 -12.968 1.00 90.38 441 ASP A CA 1
ATOM 3573 C C . ASP A 1 441 ? 1.871 -10.595 -13.697 1.00 90.38 441 ASP A C 1
ATOM 3575 O O . ASP A 1 441 ? 1.238 -10.939 -14.703 1.00 90.38 441 ASP A O 1
ATOM 3579 N N . MET A 1 442 ? 1.855 -9.339 -13.247 1.00 86.25 442 MET A N 1
ATOM 3580 C CA . MET A 1 442 ? 1.124 -8.263 -13.906 1.00 86.25 442 MET A CA 1
ATOM 3581 C C . MET A 1 442 ? 1.626 -8.008 -15.325 1.00 86.25 442 MET A C 1
ATOM 3583 O O . MET A 1 442 ? 0.795 -7.905 -16.225 1.00 86.25 442 MET A O 1
ATOM 3587 N N . MET A 1 443 ? 2.940 -7.941 -15.558 1.00 90.69 443 MET A N 1
ATOM 3588 C CA . MET A 1 443 ? 3.521 -7.742 -16.894 1.00 90.69 443 MET A CA 1
ATOM 3589 C C . MET A 1 443 ? 2.890 -8.682 -17.938 1.00 90.69 443 MET A C 1
ATOM 3591 O O . MET A 1 443 ? 2.511 -8.235 -19.021 1.00 90.69 443 MET A O 1
ATOM 3595 N N . PHE A 1 444 ? 2.682 -9.956 -17.595 1.00 90.75 444 PHE A N 1
ATOM 3596 C CA . PHE A 1 444 ? 2.013 -10.911 -18.483 1.00 90.75 444 PHE A CA 1
ATOM 3597 C C . PHE A 1 444 ? 0.492 -10.715 -18.552 1.00 90.75 444 PHE A C 1
ATOM 3599 O O . PHE A 1 444 ? -0.086 -10.750 -19.642 1.00 90.75 444 PHE A O 1
ATOM 3606 N N . LYS A 1 445 ? -0.173 -10.482 -17.413 1.00 87.31 445 LYS A N 1
ATOM 3607 C CA . LYS A 1 445 ? -1.645 -10.392 -17.316 1.00 87.31 445 LYS A CA 1
ATOM 3608 C C . LYS A 1 445 ? -2.239 -9.054 -17.764 1.00 87.31 445 LYS A C 1
ATOM 3610 O O . LYS A 1 445 ? -3.461 -8.939 -17.877 1.00 87.31 445 LYS A O 1
ATOM 3615 N N . ARG A 1 446 ? -1.416 -8.033 -18.010 1.00 79.12 446 ARG A N 1
ATOM 3616 C CA . ARG A 1 446 ? -1.896 -6.703 -18.400 1.00 79.12 446 ARG A CA 1
ATOM 3617 C C . ARG A 1 446 ? -2.706 -6.737 -19.694 1.00 79.12 446 ARG A C 1
ATOM 3619 O O . ARG A 1 446 ? -2.308 -7.336 -20.695 1.00 79.12 446 ARG A O 1
ATOM 3626 N N . SER A 1 447 ? -3.853 -6.066 -19.632 1.00 72.38 447 SER A N 1
ATOM 3627 C CA . SER A 1 447 ? -4.826 -5.882 -20.719 1.00 72.38 447 SER A CA 1
ATOM 3628 C C . SER A 1 447 ? -5.170 -4.407 -20.955 1.00 72.38 447 SER A C 1
ATOM 3630 O O . SER A 1 447 ? -5.805 -4.067 -21.948 1.00 72.38 447 SER A O 1
ATOM 3632 N N . ASP A 1 448 ? -4.715 -3.513 -20.077 1.00 61.66 448 ASP A N 1
ATOM 3633 C CA . ASP A 1 448 ? -4.990 -2.075 -20.084 1.00 61.66 448 ASP A CA 1
ATOM 3634 C C . ASP A 1 448 ? -4.325 -1.318 -21.243 1.00 61.66 448 ASP A C 1
ATOM 3636 O O . ASP A 1 448 ? -4.752 -0.217 -21.578 1.00 61.66 448 ASP A O 1
ATOM 3640 N N . HIS A 1 449 ? -3.338 -1.922 -21.906 1.00 64.50 449 HIS A N 1
ATOM 3641 C CA . HIS A 1 449 ? -2.764 -1.396 -23.146 1.00 64.50 449 HIS A CA 1
ATOM 3642 C C . HIS A 1 449 ? -3.489 -1.860 -24.418 1.00 64.50 449 HIS A C 1
ATOM 3644 O O . HIS A 1 449 ? -3.109 -1.444 -25.508 1.00 64.50 449 HIS A O 1
ATOM 3650 N N . GLY A 1 450 ? -4.506 -2.725 -24.306 1.00 73.06 450 GLY A N 1
ATOM 3651 C CA . GLY A 1 450 ? -5.213 -3.278 -25.467 1.00 73.06 450 GLY A CA 1
ATOM 3652 C C . GLY A 1 450 ? -4.341 -4.145 -26.384 1.00 73.06 450 GLY A C 1
ATOM 3653 O O . GLY A 1 450 ? -4.752 -4.423 -27.504 1.00 73.06 450 GLY A O 1
ATOM 3654 N N . LEU A 1 451 ? -3.154 -4.555 -25.920 1.00 82.25 451 LEU A N 1
ATOM 3655 C CA . LEU A 1 451 ? -2.199 -5.358 -26.683 1.00 82.25 451 LEU A CA 1
ATOM 3656 C C . LEU A 1 451 ? -2.628 -6.826 -26.682 1.00 82.25 451 LEU A C 1
ATOM 3658 O O . LEU A 1 451 ? -2.813 -7.425 -25.614 1.00 82.25 451 LEU A O 1
ATOM 3662 N N . ALA A 1 452 ? -2.762 -7.403 -27.871 1.00 80.12 452 ALA A N 1
ATOM 3663 C CA . ALA A 1 452 ? -2.989 -8.830 -28.047 1.00 80.12 452 ALA A CA 1
ATOM 3664 C C . ALA A 1 452 ? -1.740 -9.650 -27.649 1.00 80.12 452 ALA A C 1
ATOM 3666 O O . ALA A 1 452 ? -0.639 -9.093 -27.546 1.00 80.12 452 ALA A O 1
ATOM 3667 N N . PRO A 1 453 ? -1.873 -10.973 -27.423 1.00 76.31 453 PRO A N 1
ATOM 3668 C CA . PRO A 1 453 ? -0.720 -11.874 -27.374 1.00 76.31 453 PRO A CA 1
ATOM 3669 C C . PRO A 1 453 ? 0.212 -11.641 -28.570 1.00 76.31 453 PRO A C 1
ATOM 3671 O O . PRO A 1 453 ? -0.249 -11.384 -29.683 1.00 76.31 453 PRO A O 1
ATOM 3674 N N . GLY A 1 454 ? 1.519 -11.643 -28.318 1.00 79.06 454 GLY A N 1
ATOM 3675 C CA . GLY A 1 454 ? 2.530 -11.263 -29.303 1.00 79.06 454 GLY A CA 1
ATOM 3676 C C . GLY A 1 454 ? 2.722 -9.754 -29.508 1.00 79.06 454 GLY A C 1
ATOM 3677 O O . GLY A 1 454 ? 3.765 -9.353 -29.994 1.00 79.06 454 GLY A O 1
ATOM 3678 N N . GLU A 1 455 ? 1.815 -8.850 -29.130 1.00 89.31 455 GLU A N 1
ATOM 3679 C CA . GLU A 1 455 ? 2.033 -7.390 -29.296 1.00 89.31 455 GLU A CA 1
ATOM 3680 C C . GLU A 1 455 ? 2.779 -6.744 -28.116 1.00 89.31 455 GLU A C 1
ATOM 3682 O O . GLU A 1 455 ? 2.951 -5.525 -28.056 1.00 89.31 455 GLU A O 1
ATOM 3687 N N . LYS A 1 456 ? 3.212 -7.560 -27.154 1.00 92.62 456 LYS A N 1
ATOM 3688 C CA . LYS A 1 456 ? 3.746 -7.123 -25.863 1.00 92.62 456 LYS A CA 1
ATOM 3689 C C . LYS A 1 456 ? 5.273 -7.012 -25.819 1.00 92.62 456 LYS A C 1
ATOM 3691 O O . LYS A 1 456 ? 5.785 -6.705 -24.750 1.00 92.62 456 LYS A O 1
ATOM 3696 N N . GLY A 1 457 ? 6.004 -7.173 -26.928 1.00 95.00 457 GLY A N 1
ATOM 3697 C CA . GLY A 1 457 ? 7.476 -7.176 -26.924 1.00 95.00 457 GLY A CA 1
ATOM 3698 C C . GLY A 1 457 ? 8.101 -5.971 -26.210 1.00 95.00 457 GLY A C 1
ATOM 3699 O O . GLY A 1 457 ? 8.844 -6.141 -25.247 1.00 95.00 457 GLY A O 1
ATOM 3700 N N . ARG A 1 458 ? 7.703 -4.744 -26.572 1.00 92.31 458 ARG A N 1
ATOM 3701 C CA . ARG A 1 458 ? 8.163 -3.518 -25.886 1.00 92.31 458 ARG A CA 1
ATOM 3702 C C . ARG A 1 458 ? 7.802 -3.484 -24.405 1.00 92.31 458 ARG A C 1
ATOM 3704 O O . ARG A 1 458 ? 8.603 -3.044 -23.583 1.00 92.31 458 ARG A O 1
ATOM 3711 N N . LEU A 1 459 ? 6.589 -3.924 -24.062 1.00 91.94 459 LEU A N 1
ATOM 3712 C CA . LEU A 1 459 ? 6.152 -4.003 -22.669 1.00 91.94 459 LEU A CA 1
ATOM 3713 C C . LEU A 1 459 ? 7.058 -4.964 -21.895 1.00 91.94 459 LEU A C 1
ATOM 3715 O O . LEU A 1 459 ? 7.534 -4.604 -20.825 1.00 91.94 459 LEU A O 1
ATOM 3719 N N . TYR A 1 460 ? 7.340 -6.141 -22.455 1.00 95.06 460 TYR A N 1
ATOM 3720 C CA . TYR A 1 460 ? 8.255 -7.108 -21.868 1.00 95.06 460 TYR A CA 1
ATOM 3721 C C . TYR A 1 460 ? 9.650 -6.519 -21.706 1.00 95.06 460 TYR A C 1
ATOM 3723 O O . TYR A 1 460 ? 10.129 -6.475 -20.581 1.00 95.06 460 TYR A O 1
ATOM 3731 N N . GLY A 1 461 ? 10.256 -5.964 -22.758 1.00 94.94 461 GLY A N 1
ATOM 3732 C CA . GLY A 1 461 ? 11.600 -5.384 -22.685 1.00 94.94 461 GLY A CA 1
ATOM 3733 C C . GLY A 1 461 ? 11.752 -4.358 -21.562 1.00 94.94 461 GLY A C 1
ATOM 3734 O O . GLY A 1 461 ? 12.594 -4.514 -20.681 1.00 94.94 461 GLY A O 1
ATOM 3735 N N . TRP A 1 462 ? 10.888 -3.343 -21.516 1.00 91.19 462 TRP A N 1
ATOM 3736 C CA . TRP A 1 462 ? 11.004 -2.272 -20.518 1.00 91.19 462 TRP A CA 1
ATOM 3737 C C . TRP A 1 462 ? 10.631 -2.684 -19.087 1.00 91.19 462 TRP A C 1
ATOM 3739 O O . TRP A 1 462 ? 10.916 -1.933 -18.151 1.00 91.19 462 TRP A O 1
ATOM 3749 N N . TYR A 1 463 ? 9.959 -3.817 -18.886 1.00 92.12 463 TYR A N 1
ATOM 3750 C CA . TYR A 1 463 ? 9.696 -4.363 -17.551 1.00 92.12 463 TYR A CA 1
ATOM 3751 C C . TYR A 1 463 ? 10.794 -5.327 -17.135 1.00 92.12 463 TYR A C 1
ATOM 3753 O O . TYR A 1 463 ? 11.466 -5.127 -16.122 1.00 92.12 463 TYR A O 1
ATOM 3761 N N . TRP A 1 464 ? 10.965 -6.367 -17.938 1.00 96.00 464 TRP A N 1
ATOM 3762 C CA . TRP A 1 464 ? 11.856 -7.472 -17.667 1.00 96.00 464 TRP A CA 1
ATOM 3763 C C . TRP A 1 464 ? 13.323 -7.049 -17.654 1.00 96.00 464 TRP A C 1
ATOM 3765 O O . TRP A 1 464 ? 14.041 -7.506 -16.775 1.00 96.00 464 TRP A O 1
ATOM 3775 N N . GLY A 1 465 ? 13.758 -6.123 -18.516 1.00 94.81 465 GLY A N 1
ATOM 3776 C CA . GLY A 1 465 ? 15.153 -5.667 -18.525 1.00 94.81 465 GLY A CA 1
ATOM 3777 C C . GLY A 1 465 ? 15.637 -5.163 -17.158 1.00 94.81 465 GLY A C 1
ATOM 3778 O O . GLY A 1 465 ? 16.758 -5.453 -16.756 1.00 94.81 465 GLY A O 1
ATOM 3779 N N . TYR A 1 466 ? 14.764 -4.498 -16.392 1.00 94.06 466 TYR A N 1
ATOM 3780 C CA . TYR A 1 466 ? 15.082 -4.013 -15.044 1.00 94.06 466 TYR A CA 1
ATOM 3781 C C . TYR A 1 466 ? 14.799 -5.061 -13.965 1.00 94.06 466 TYR A C 1
ATOM 3783 O O . TYR A 1 466 ? 15.653 -5.316 -13.121 1.00 94.06 466 TYR A O 1
ATOM 3791 N N . TYR A 1 467 ? 13.619 -5.695 -13.976 1.00 95.44 467 TYR A N 1
ATOM 3792 C CA . TYR A 1 467 ? 13.270 -6.684 -12.946 1.00 95.44 467 TYR A CA 1
ATOM 3793 C C . TYR A 1 467 ? 14.124 -7.953 -13.019 1.00 95.44 467 TYR A C 1
ATOM 3795 O O . TYR A 1 467 ? 14.427 -8.534 -11.982 1.00 95.44 467 TYR A O 1
ATOM 3803 N N . GLY A 1 468 ? 14.555 -8.364 -14.211 1.00 97.44 468 GLY A N 1
ATOM 3804 C CA . GLY A 1 468 ? 15.493 -9.467 -14.388 1.00 97.44 468 GLY A CA 1
ATOM 3805 C C . GLY A 1 468 ? 16.807 -9.198 -13.655 1.00 97.44 468 GLY A C 1
ATOM 3806 O O . GLY A 1 468 ? 17.265 -10.050 -12.902 1.00 97.44 468 GLY A O 1
ATOM 3807 N N . ARG A 1 469 ? 17.355 -7.983 -13.775 1.00 96.25 469 ARG A N 1
ATOM 3808 C CA . ARG A 1 469 ? 18.580 -7.582 -13.063 1.00 96.25 469 ARG A CA 1
ATOM 3809 C C . ARG A 1 469 ? 18.382 -7.444 -11.559 1.00 96.25 469 ARG A C 1
ATOM 3811 O O . ARG A 1 469 ? 19.210 -7.924 -10.798 1.00 96.25 469 ARG A O 1
ATOM 3818 N N . VAL A 1 470 ? 17.236 -6.911 -11.121 1.00 96.38 470 VAL A N 1
ATOM 3819 C CA . VAL A 1 470 ? 16.853 -6.911 -9.694 1.00 96.38 470 VAL A CA 1
ATOM 3820 C C . VAL A 1 470 ? 16.941 -8.323 -9.110 1.00 96.38 470 VAL A C 1
ATOM 3822 O O . VAL A 1 470 ? 17.494 -8.506 -8.030 1.00 96.38 470 VAL A O 1
ATOM 3825 N N . LEU A 1 471 ? 16.398 -9.324 -9.808 1.00 98.00 471 LEU A N 1
ATOM 3826 C CA . LEU A 1 471 ? 16.418 -10.711 -9.343 1.00 98.00 471 LEU A CA 1
ATOM 3827 C C . LEU A 1 471 ? 17.837 -11.290 -9.307 1.00 98.00 471 LEU A C 1
ATOM 3829 O O . LEU A 1 471 ? 18.173 -11.965 -8.336 1.00 98.00 471 LEU A O 1
ATOM 3833 N N . ILE A 1 472 ? 18.670 -10.995 -10.313 1.00 98.06 472 ILE A N 1
ATOM 3834 C CA . ILE A 1 472 ? 20.089 -11.388 -10.337 1.00 98.06 472 ILE A CA 1
ATOM 3835 C C . ILE A 1 472 ? 20.820 -10.802 -9.124 1.00 98.06 472 ILE A C 1
ATOM 3837 O O . ILE A 1 472 ? 21.448 -11.545 -8.369 1.00 98.06 472 ILE A O 1
ATOM 3841 N N . ASP A 1 473 ? 20.703 -9.496 -8.891 1.00 97.75 473 ASP A N 1
ATOM 3842 C CA . ASP A 1 473 ? 21.409 -8.811 -7.807 1.00 97.75 473 ASP A CA 1
ATOM 3843 C C . ASP A 1 473 ? 20.927 -9.250 -6.428 1.00 97.75 473 ASP A C 1
ATOM 3845 O O . ASP A 1 473 ? 21.746 -9.514 -5.547 1.00 97.75 473 ASP A O 1
ATOM 3849 N N . LEU A 1 474 ? 19.613 -9.399 -6.230 1.00 97.31 474 LEU A N 1
ATOM 3850 C CA . LEU A 1 474 ? 19.069 -9.904 -4.968 1.00 97.31 474 LEU A CA 1
ATOM 3851 C C . LEU A 1 474 ? 19.480 -11.354 -4.719 1.00 97.31 474 LEU A C 1
ATOM 3853 O O . LEU A 1 474 ? 19.814 -11.691 -3.581 1.00 97.31 474 LEU A O 1
ATOM 3857 N N . TYR A 1 475 ? 19.516 -12.200 -5.752 1.00 98.06 475 TYR A N 1
ATOM 3858 C CA . TYR A 1 475 ? 20.022 -13.562 -5.616 1.00 98.06 475 TYR A CA 1
ATOM 3859 C C . TYR A 1 475 ? 21.502 -13.567 -5.213 1.00 98.06 475 TYR A C 1
ATOM 3861 O O . TYR A 1 475 ? 21.873 -14.256 -4.266 1.00 98.06 475 TYR A O 1
ATOM 3869 N N . ARG A 1 476 ? 22.339 -12.740 -5.849 1.00 97.19 476 ARG A N 1
ATOM 3870 C CA . ARG A 1 476 ? 23.768 -12.618 -5.510 1.00 97.19 476 ARG A CA 1
ATOM 3871 C C . ARG A 1 476 ? 23.997 -12.055 -4.109 1.00 97.19 476 ARG A C 1
ATOM 3873 O O . ARG A 1 476 ? 24.903 -12.512 -3.420 1.00 97.19 476 ARG A O 1
ATOM 3880 N N . ALA A 1 477 ? 23.192 -11.080 -3.693 1.00 94.12 477 ALA A N 1
ATOM 3881 C CA . ALA A 1 477 ? 23.323 -10.424 -2.396 1.00 94.12 477 ALA A CA 1
ATOM 3882 C C . ALA A 1 477 ? 22.847 -11.308 -1.232 1.00 94.12 477 ALA A C 1
ATOM 3884 O O . ALA A 1 477 ? 23.407 -11.235 -0.141 1.00 94.12 477 ALA A O 1
ATOM 3885 N N . SER A 1 478 ? 21.808 -12.124 -1.446 1.00 96.12 478 SER A N 1
ATOM 3886 C CA . SER A 1 478 ? 21.150 -12.898 -0.380 1.00 96.12 478 SER A CA 1
ATOM 3887 C C . SER A 1 478 ? 21.449 -14.400 -0.397 1.00 96.12 478 SER A C 1
ATOM 3889 O O . SER A 1 478 ? 21.366 -15.052 0.640 1.00 96.12 478 SER A O 1
ATOM 3891 N N . GLY A 1 479 ? 21.757 -14.973 -1.564 1.00 95.75 479 GLY A N 1
ATOM 3892 C CA . GLY A 1 479 ? 21.830 -16.421 -1.779 1.00 95.75 479 GLY A CA 1
ATOM 3893 C C . GLY A 1 479 ? 20.469 -17.136 -1.783 1.00 95.75 479 GLY A C 1
ATOM 3894 O O . GLY A 1 479 ? 20.426 -18.366 -1.864 1.00 95.75 479 GLY A O 1
ATOM 3895 N N . GLU A 1 480 ? 19.347 -16.415 -1.697 1.00 97.50 480 GLU A N 1
ATOM 3896 C CA . GLU A 1 480 ? 18.019 -17.023 -1.603 1.00 97.50 480 GLU A CA 1
ATOM 3897 C C . GLU A 1 480 ? 17.508 -17.523 -2.962 1.00 97.50 480 GLU A C 1
ATOM 3899 O O . GLU A 1 480 ? 17.206 -16.741 -3.866 1.00 97.50 480 GLU A O 1
ATOM 3904 N N . ARG A 1 481 ? 17.323 -18.846 -3.085 1.00 97.06 481 ARG A N 1
ATOM 3905 C CA . ARG A 1 481 ? 16.899 -19.506 -4.336 1.00 97.06 481 ARG A CA 1
ATOM 3906 C C . ARG A 1 481 ? 15.587 -19.000 -4.925 1.00 97.06 481 ARG A C 1
ATOM 3908 O O . ARG A 1 481 ? 15.412 -19.077 -6.129 1.00 97.06 481 ARG A O 1
ATOM 3915 N N . ARG A 1 482 ? 14.678 -18.447 -4.121 1.00 97.69 482 ARG A N 1
ATOM 3916 C CA . ARG A 1 482 ? 13.398 -17.942 -4.637 1.00 97.69 482 ARG A CA 1
ATOM 3917 C C . ARG A 1 482 ? 13.576 -16.871 -5.721 1.00 97.69 482 ARG A C 1
ATOM 3919 O O . ARG A 1 482 ? 12.786 -16.834 -6.658 1.00 97.69 482 ARG A O 1
ATOM 3926 N N . PHE A 1 483 ? 14.607 -16.024 -5.622 1.00 97.44 483 PHE A N 1
ATOM 3927 C CA . PHE A 1 483 ? 14.891 -15.007 -6.640 1.00 97.44 483 PHE A CA 1
ATOM 3928 C C . PHE A 1 483 ? 15.383 -15.643 -7.947 1.00 97.44 483 PHE A C 1
ATOM 3930 O O . PHE A 1 483 ? 14.943 -15.238 -9.021 1.00 97.44 483 PHE A O 1
ATOM 3937 N N . ASP A 1 484 ? 16.223 -16.674 -7.841 1.00 97.88 484 ASP A N 1
ATOM 3938 C CA . ASP A 1 484 ? 16.697 -17.497 -8.959 1.00 97.88 484 ASP A CA 1
ATOM 3939 C C . ASP A 1 484 ? 15.541 -18.248 -9.646 1.00 97.88 484 ASP A C 1
ATOM 3941 O O . ASP A 1 484 ? 15.331 -18.133 -10.854 1.00 97.88 484 ASP A O 1
ATOM 3945 N N . ASP A 1 485 ? 14.701 -18.926 -8.862 1.00 94.12 485 ASP A N 1
ATOM 3946 C CA . ASP A 1 485 ? 13.531 -19.654 -9.358 1.00 94.12 485 ASP A CA 1
ATOM 3947 C C . ASP A 1 485 ? 12.552 -18.717 -10.086 1.00 94.12 485 ASP A C 1
ATOM 3949 O O . ASP A 1 485 ? 12.048 -19.043 -11.165 1.00 94.12 485 ASP A O 1
ATOM 3953 N N . LEU A 1 486 ? 12.298 -17.528 -9.525 1.00 97.31 486 LEU A N 1
ATOM 3954 C CA . LEU A 1 486 ? 11.438 -16.518 -10.143 1.00 97.31 486 LEU A CA 1
ATOM 3955 C C . LEU A 1 486 ? 12.047 -15.966 -11.440 1.00 97.31 486 LEU A C 1
ATOM 3957 O O . LEU A 1 486 ? 11.316 -15.750 -12.414 1.00 97.31 486 LEU A O 1
ATOM 3961 N N . PHE A 1 487 ? 13.368 -15.775 -11.482 1.00 98.38 487 PHE A N 1
ATOM 3962 C CA . PHE A 1 487 ? 14.085 -15.353 -12.683 1.00 98.38 487 PHE A CA 1
ATOM 3963 C C . PHE A 1 487 ? 13.934 -16.384 -13.805 1.00 98.38 487 PHE A C 1
ATOM 3965 O O . PHE A 1 487 ? 13.498 -16.043 -14.909 1.00 98.38 487 PHE A O 1
ATOM 3972 N N . LEU A 1 488 ? 14.228 -17.655 -13.517 1.00 97.44 488 LEU A N 1
ATOM 3973 C CA . LEU A 1 488 ? 14.142 -18.743 -14.489 1.00 97.44 488 LEU A CA 1
ATOM 3974 C C . LEU A 1 488 ? 12.705 -18.963 -14.966 1.00 97.44 488 LEU A C 1
ATOM 3976 O O . LEU A 1 488 ? 12.467 -19.059 -16.170 1.00 97.44 488 LEU A O 1
ATOM 3980 N N . ASN A 1 489 ? 11.731 -18.973 -14.050 1.00 96.06 489 ASN A N 1
ATOM 3981 C CA . ASN A 1 489 ? 10.315 -19.088 -14.400 1.00 96.06 489 ASN A CA 1
ATOM 3982 C C . ASN A 1 489 ? 9.885 -17.977 -15.368 1.00 96.06 489 ASN A C 1
ATOM 3984 O O . ASN A 1 489 ? 9.222 -18.238 -16.372 1.00 96.06 489 ASN A O 1
ATOM 3988 N N . THR A 1 490 ? 10.309 -16.743 -15.096 1.00 97.94 490 THR A N 1
ATOM 3989 C CA . THR A 1 490 ? 9.982 -15.596 -15.946 1.00 97.94 490 THR A CA 1
ATOM 3990 C C . THR A 1 490 ? 10.656 -15.691 -17.312 1.00 97.94 490 THR A C 1
ATOM 3992 O O . THR A 1 490 ? 9.998 -15.419 -18.315 1.00 97.94 490 THR A O 1
ATOM 3995 N N . CYS A 1 491 ? 11.914 -16.145 -17.380 1.00 98.12 491 CYS A N 1
ATOM 3996 C CA . CYS A 1 491 ? 12.588 -16.419 -18.651 1.00 98.12 491 CYS A CA 1
ATOM 3997 C C . CYS A 1 491 ? 11.803 -17.416 -19.508 1.00 98.12 491 CYS A C 1
ATOM 3999 O O . CYS A 1 491 ? 11.558 -17.139 -20.677 1.00 98.12 491 CYS A O 1
ATOM 4001 N N . TYR A 1 492 ? 11.373 -18.549 -18.941 1.00 96.81 492 TYR A N 1
ATOM 4002 C CA . TYR A 1 492 ? 10.616 -19.553 -19.696 1.00 96.81 492 TYR A CA 1
ATOM 4003 C C . TYR A 1 492 ? 9.288 -19.005 -20.213 1.00 96.81 492 TYR A C 1
ATOM 4005 O O . TYR A 1 492 ? 8.981 -19.165 -21.388 1.00 96.81 492 TYR A O 1
ATOM 4013 N N . ARG A 1 493 ? 8.556 -18.256 -19.383 1.00 96.56 493 ARG A N 1
ATOM 4014 C CA . ARG A 1 493 ? 7.312 -17.600 -19.811 1.00 96.56 493 ARG A CA 1
ATOM 4015 C C . ARG A 1 493 ? 7.533 -16.569 -20.917 1.00 96.56 493 ARG A C 1
ATOM 4017 O O . ARG A 1 493 ? 6.677 -16.414 -21.776 1.00 96.56 493 ARG A O 1
ATOM 4024 N N . LEU A 1 494 ? 8.650 -15.837 -20.894 1.00 97.12 494 LEU A N 1
ATOM 4025 C CA . LEU A 1 494 ? 9.007 -14.934 -21.991 1.00 97.12 494 LEU A CA 1
ATOM 4026 C C . LEU A 1 494 ? 9.309 -15.722 -23.262 1.00 97.12 494 LEU A C 1
ATOM 4028 O O . LEU A 1 494 ? 8.832 -15.343 -24.324 1.00 97.12 494 LEU A O 1
ATOM 4032 N N . LEU A 1 495 ? 10.058 -16.820 -23.164 1.00 97.12 495 LEU A N 1
ATOM 4033 C CA . LEU A 1 495 ? 10.345 -17.679 -24.311 1.00 97.12 495 LEU A CA 1
ATOM 4034 C C . LEU A 1 495 ? 9.062 -18.255 -24.919 1.00 97.12 495 LEU A C 1
ATOM 4036 O O . LEU A 1 495 ? 8.942 -18.249 -26.139 1.00 97.12 495 LEU A O 1
ATOM 4040 N N . ASP A 1 496 ? 8.076 -18.654 -24.114 1.00 95.25 496 ASP A N 1
ATOM 4041 C CA . ASP A 1 496 ? 6.765 -19.107 -24.609 1.00 95.25 496 ASP A CA 1
ATOM 4042 C C . ASP A 1 496 ? 6.034 -18.031 -25.439 1.00 95.25 496 ASP A C 1
ATOM 4044 O O . ASP A 1 496 ? 5.283 -18.350 -26.357 1.00 95.25 496 ASP A O 1
ATOM 4048 N N . GLU A 1 497 ? 6.283 -16.751 -25.149 1.00 96.19 497 GLU A N 1
ATOM 4049 C CA . GLU A 1 497 ? 5.703 -15.595 -25.847 1.00 96.19 497 GLU A CA 1
ATOM 4050 C C . GLU A 1 497 ? 6.588 -15.070 -26.999 1.00 96.19 497 GLU A C 1
ATOM 4052 O O . GLU A 1 497 ? 6.313 -13.998 -27.545 1.00 96.19 497 GLU A O 1
ATOM 4057 N N . ARG A 1 498 ? 7.674 -15.773 -27.354 1.00 97.25 498 ARG A N 1
ATOM 4058 C CA . ARG A 1 498 ? 8.590 -15.375 -28.436 1.00 97.25 498 ARG A CA 1
ATOM 4059 C C . ARG A 1 498 ? 7.967 -15.640 -29.811 1.00 97.25 498 ARG A C 1
ATOM 4061 O O . ARG A 1 498 ? 7.254 -16.624 -30.002 1.00 97.25 498 ARG A O 1
ATOM 4068 N N . ASP A 1 499 ? 8.225 -14.763 -30.777 1.00 97.38 499 ASP A N 1
ATOM 4069 C CA . ASP A 1 499 ? 7.551 -14.754 -32.082 1.00 97.38 499 ASP A CA 1
ATOM 4070 C C . ASP A 1 499 ? 7.704 -16.070 -32.857 1.00 97.38 499 ASP A C 1
ATOM 4072 O O . ASP A 1 499 ? 6.766 -16.488 -33.534 1.00 97.38 499 ASP A O 1
ATOM 4076 N N . ASP A 1 500 ? 8.840 -16.755 -32.734 1.00 97.62 500 ASP A N 1
ATOM 4077 C CA . ASP A 1 500 ? 9.082 -18.070 -33.333 1.00 97.62 500 ASP A CA 1
ATOM 4078 C C . ASP A 1 500 ? 8.217 -19.177 -32.730 1.00 97.62 500 ASP A C 1
ATOM 4080 O O . ASP A 1 500 ? 7.688 -20.007 -33.470 1.00 97.62 500 ASP A O 1
ATOM 4084 N N . ASN A 1 501 ? 7.988 -19.142 -31.418 1.00 96.06 501 ASN A N 1
ATOM 4085 C CA . ASN A 1 501 ? 7.076 -20.065 -30.744 1.00 96.06 501 ASN A CA 1
ATOM 4086 C C . ASN A 1 501 ? 5.605 -19.759 -31.055 1.00 96.06 501 ASN A C 1
ATOM 4088 O O . ASN A 1 501 ? 4.776 -20.668 -31.107 1.00 96.06 501 ASN A O 1
ATOM 4092 N N . LEU A 1 502 ? 5.283 -18.490 -31.313 1.00 95.81 502 LEU A N 1
ATOM 4093 C CA . LEU A 1 502 ? 3.937 -18.046 -31.678 1.00 95.81 502 LEU A CA 1
ATOM 4094 C C . LEU A 1 502 ? 3.653 -18.113 -33.192 1.00 95.81 502 LEU A C 1
ATOM 4096 O O . LEU A 1 502 ? 2.512 -17.907 -33.608 1.00 95.81 502 LEU A O 1
ATOM 4100 N N . GLY A 1 503 ? 4.663 -18.379 -34.027 1.00 96.62 503 GLY A N 1
ATOM 4101 C CA . GLY A 1 503 ? 4.541 -18.368 -35.489 1.00 96.62 503 GLY A CA 1
ATOM 4102 C C . GLY A 1 503 ? 4.249 -16.981 -36.077 1.00 96.62 503 GLY A C 1
ATOM 4103 O O . GLY A 1 503 ? 3.588 -16.875 -37.112 1.00 96.62 503 GLY A O 1
ATOM 4104 N N . LEU A 1 504 ? 4.695 -15.912 -35.412 1.00 95.88 504 LEU A N 1
ATOM 4105 C CA . LEU A 1 504 ? 4.442 -14.532 -35.817 1.00 95.88 504 LEU A CA 1
ATOM 4106 C C . LEU A 1 504 ? 5.515 -14.039 -36.791 1.00 95.88 504 LEU A C 1
ATOM 4108 O O . LEU A 1 504 ? 6.715 -14.186 -36.567 1.00 95.88 504 LEU A O 1
ATOM 4112 N N . ILE A 1 505 ? 5.066 -13.434 -37.889 1.00 97.00 505 ILE A N 1
ATOM 4113 C CA . ILE A 1 505 ? 5.941 -12.929 -38.950 1.00 97.00 505 ILE A CA 1
ATOM 4114 C C . ILE A 1 505 ? 6.326 -11.481 -38.641 1.00 97.00 505 ILE A C 1
ATOM 4116 O O . ILE A 1 505 ? 5.461 -10.637 -38.413 1.00 97.00 505 ILE A O 1
ATOM 4120 N N . ASP A 1 506 ? 7.624 -11.192 -38.682 1.00 97.31 506 ASP A N 1
ATOM 4121 C CA . ASP A 1 506 ? 8.143 -9.833 -38.771 1.00 97.31 506 ASP A CA 1
ATOM 4122 C C . ASP A 1 506 ? 7.871 -9.299 -40.184 1.00 97.31 506 ASP A C 1
ATOM 4124 O O . ASP A 1 506 ? 8.443 -9.777 -41.167 1.00 97.31 506 ASP A O 1
ATOM 4128 N N . GLU A 1 507 ? 6.961 -8.335 -40.302 1.00 95.94 507 GLU A N 1
ATOM 4129 C CA . GLU A 1 507 ? 6.492 -7.814 -41.589 1.00 95.94 507 GLU A CA 1
ATOM 4130 C C . GLU A 1 507 ? 7.527 -6.917 -42.281 1.00 95.94 507 GLU A C 1
ATOM 4132 O O . GLU A 1 507 ? 7.424 -6.682 -43.486 1.00 95.94 507 GLU A O 1
ATOM 4137 N N . GLU A 1 508 ? 8.530 -6.418 -41.554 1.00 94.00 508 GLU A N 1
ATOM 4138 C CA . GLU A 1 508 ? 9.643 -5.661 -42.138 1.00 94.00 508 GLU A CA 1
ATOM 4139 C C . GLU A 1 508 ? 10.701 -6.586 -42.734 1.00 94.00 508 GLU A C 1
ATOM 4141 O O . GLU A 1 508 ? 11.325 -6.250 -43.741 1.00 94.00 508 GLU A O 1
ATOM 4146 N N . ARG A 1 509 ? 10.889 -7.768 -42.141 1.00 95.06 509 ARG A N 1
ATOM 4147 C CA . ARG A 1 509 ? 11.864 -8.767 -42.601 1.00 95.06 509 ARG A CA 1
ATOM 4148 C C . ARG A 1 509 ? 11.254 -9.859 -43.479 1.00 95.06 509 ARG A C 1
ATOM 4150 O O . ARG A 1 509 ? 11.999 -10.614 -44.097 1.00 95.06 509 ARG A O 1
ATOM 4157 N N . GLY A 1 510 ? 9.926 -9.965 -43.531 1.00 96.81 510 GLY A N 1
ATOM 4158 C CA . GLY A 1 510 ? 9.210 -10.984 -44.302 1.00 96.81 510 GLY A CA 1
ATOM 4159 C C . GLY A 1 510 ? 9.451 -12.414 -43.809 1.00 96.81 510 GLY A C 1
ATOM 4160 O O . GLY A 1 510 ? 9.351 -13.356 -44.593 1.00 96.81 510 GLY A O 1
ATOM 4161 N N . ARG A 1 511 ? 9.811 -12.588 -42.532 1.00 97.69 511 ARG A N 1
ATOM 4162 C CA . ARG A 1 511 ? 10.154 -13.887 -41.934 1.00 97.69 511 ARG A CA 1
ATOM 4163 C C . ARG A 1 511 ? 9.799 -13.926 -40.453 1.00 97.69 511 ARG A C 1
ATOM 4165 O O . ARG A 1 511 ? 9.637 -12.890 -39.820 1.00 97.69 511 ARG A O 1
ATOM 4172 N N . VAL A 1 512 ? 9.714 -15.126 -39.895 1.00 97.81 512 VAL A N 1
ATOM 4173 C CA . VAL A 1 512 ? 9.676 -15.314 -38.441 1.00 97.81 512 VAL A CA 1
ATOM 4174 C C . VAL A 1 512 ? 11.068 -15.004 -37.876 1.00 97.81 512 VAL A C 1
ATOM 4176 O O . VAL A 1 512 ? 12.082 -15.363 -38.483 1.00 97.81 512 VAL A O 1
ATOM 4179 N N . VAL A 1 513 ? 11.111 -14.292 -36.754 1.00 97.88 513 VAL A N 1
ATOM 4180 C CA . VAL A 1 513 ? 12.337 -13.881 -36.055 1.00 97.88 513 VAL A CA 1
ATOM 4181 C C . VAL A 1 513 ? 12.260 -14.435 -34.638 1.00 97.88 513 VAL A C 1
ATOM 4183 O O . VAL A 1 513 ? 11.236 -14.254 -33.989 1.00 97.88 513 VAL A O 1
ATOM 4186 N N . ALA A 1 514 ? 13.316 -15.073 -34.128 1.00 98.19 514 ALA A N 1
ATOM 4187 C CA . ALA A 1 514 ? 13.358 -15.571 -32.749 1.00 98.19 514 ALA A CA 1
ATOM 4188 C C . ALA A 1 514 ? 13.544 -14.442 -31.711 1.00 98.19 514 ALA A C 1
ATOM 4190 O O . ALA A 1 514 ? 14.520 -14.413 -30.963 1.00 98.19 514 ALA A O 1
ATOM 4191 N N . SER A 1 515 ? 12.615 -13.487 -31.673 1.00 98.00 515 SER A N 1
ATOM 4192 C CA . SER A 1 515 ? 12.599 -12.322 -30.777 1.00 98.00 515 SER A CA 1
ATOM 4193 C C . SER A 1 515 ? 11.157 -11.965 -30.383 1.00 98.00 515 SER A C 1
ATOM 4195 O O . SER A 1 515 ? 10.243 -12.756 -30.607 1.00 98.00 515 SER A O 1
ATOM 4197 N N . TRP A 1 516 ? 10.947 -10.816 -29.743 1.00 97.69 516 TRP A N 1
ATOM 4198 C CA . TRP A 1 516 ? 9.627 -10.347 -29.320 1.00 97.69 516 TRP A CA 1
ATOM 4199 C C . TRP A 1 516 ? 9.213 -9.102 -30.094 1.00 97.69 516 TRP A C 1
ATOM 4201 O O . TRP A 1 516 ? 9.765 -8.013 -29.902 1.00 97.69 516 TRP A O 1
ATOM 4211 N N . GLY A 1 517 ? 8.205 -9.263 -30.945 1.00 95.19 517 GLY A N 1
ATOM 4212 C CA . GLY A 1 517 ? 7.731 -8.198 -31.814 1.00 95.19 517 GLY A CA 1
ATOM 4213 C C . GLY A 1 517 ? 6.688 -7.286 -31.169 1.00 95.19 517 GLY A C 1
ATOM 4214 O O . GLY A 1 517 ? 6.157 -7.521 -30.079 1.00 95.19 517 GLY A O 1
ATOM 4215 N N . GLY A 1 518 ? 6.348 -6.222 -31.888 1.00 93.94 518 GLY A N 1
ATOM 4216 C CA . GLY A 1 518 ? 5.253 -5.315 -31.553 1.00 93.94 518 GLY A CA 1
ATOM 4217 C C . GLY A 1 518 ? 4.770 -4.554 -32.783 1.00 93.94 518 GLY A C 1
ATOM 4218 O O . GLY A 1 518 ? 5.422 -4.581 -33.823 1.00 93.94 518 GLY A O 1
ATOM 4219 N N . LYS A 1 519 ? 3.616 -3.885 -32.681 1.00 90.62 519 LYS A N 1
ATOM 4220 C CA . LYS A 1 519 ? 3.116 -3.007 -33.750 1.00 90.62 519 LYS A CA 1
ATOM 4221 C C . LYS A 1 519 ? 3.687 -1.595 -33.630 1.00 90.62 519 LYS A C 1
ATOM 4223 O O . LYS A 1 519 ? 3.684 -1.011 -32.545 1.00 90.62 519 LYS A O 1
ATOM 4228 N N . PHE A 1 520 ? 4.127 -1.040 -34.757 1.00 85.12 520 PHE A N 1
ATOM 4229 C CA . PHE A 1 520 ? 4.727 0.294 -34.862 1.00 85.12 520 PHE A CA 1
ATOM 4230 C C . PHE A 1 520 ? 3.740 1.324 -35.432 1.00 85.12 520 PHE A C 1
ATOM 4232 O O . PHE A 1 520 ? 2.570 1.027 -35.673 1.00 85.12 520 PHE A O 1
ATOM 4239 N N . LYS A 1 521 ? 4.188 2.576 -35.628 1.00 80.56 521 LYS A N 1
ATOM 4240 C CA . LYS A 1 521 ? 3.339 3.696 -36.094 1.00 80.56 521 LYS A CA 1
ATOM 4241 C C . LYS A 1 521 ? 2.665 3.432 -37.444 1.00 80.56 521 LYS A C 1
ATOM 4243 O O . LYS A 1 521 ? 1.570 3.927 -37.682 1.00 80.56 521 LYS A O 1
ATOM 4248 N N . ASN A 1 522 ? 3.304 2.647 -38.306 1.00 85.00 522 ASN A N 1
ATOM 4249 C CA . ASN A 1 522 ? 2.775 2.206 -39.599 1.00 85.00 522 ASN A CA 1
ATOM 4250 C C . ASN A 1 522 ? 1.832 0.987 -39.485 1.00 85.00 522 ASN A C 1
ATOM 4252 O O . ASN A 1 522 ? 1.439 0.428 -40.506 1.00 85.00 522 ASN A O 1
ATOM 4256 N N . ASN A 1 523 ? 1.487 0.572 -38.260 1.00 87.81 523 ASN A N 1
ATOM 4257 C CA . ASN A 1 523 ? 0.708 -0.621 -37.923 1.00 87.81 523 ASN A CA 1
ATOM 4258 C C . ASN A 1 523 ? 1.343 -1.951 -38.371 1.00 87.81 523 ASN A C 1
ATOM 4260 O O . ASN A 1 523 ? 0.699 -2.992 -38.241 1.00 87.81 523 ASN A O 1
ATOM 4264 N N . LYS A 1 524 ? 2.594 -1.931 -38.852 1.00 91.50 524 LYS A N 1
ATOM 4265 C CA . LYS A 1 524 ? 3.350 -3.148 -39.133 1.00 91.50 524 LYS A CA 1
ATOM 4266 C C . LYS A 1 524 ? 3.890 -3.737 -37.841 1.00 91.50 524 LYS A C 1
ATOM 4268 O O . LYS A 1 524 ? 4.300 -3.008 -36.933 1.00 91.50 524 LYS A O 1
ATOM 4273 N N . ARG A 1 525 ? 3.888 -5.061 -37.771 1.00 93.00 525 ARG A N 1
ATOM 4274 C CA . ARG A 1 525 ? 4.598 -5.841 -36.772 1.00 93.00 525 ARG A CA 1
ATOM 4275 C C . ARG A 1 525 ? 6.066 -5.937 -37.165 1.00 93.00 525 ARG A C 1
ATOM 4277 O O . ARG A 1 525 ? 6.380 -6.437 -38.240 1.00 93.00 525 ARG A O 1
ATOM 4284 N N . ALA A 1 526 ? 6.947 -5.560 -36.253 1.00 95.69 526 ALA A N 1
ATOM 4285 C CA . ALA A 1 526 ? 8.376 -5.784 -36.411 1.00 95.69 526 ALA A CA 1
ATOM 4286 C C . ALA A 1 526 ? 9.016 -6.185 -35.081 1.00 95.69 526 ALA A C 1
ATOM 4288 O O . ALA A 1 526 ? 8.458 -5.964 -34.002 1.00 95.69 526 ALA A O 1
ATOM 4289 N N . ASN A 1 527 ? 10.193 -6.788 -35.170 1.00 96.62 527 ASN A N 1
ATOM 4290 C CA . ASN A 1 527 ? 11.105 -6.985 -34.060 1.00 96.62 527 ASN A CA 1
ATOM 4291 C C . ASN A 1 527 ? 12.185 -5.896 -34.118 1.00 96.62 527 ASN A C 1
ATOM 4293 O O . ASN A 1 527 ? 12.696 -5.564 -35.189 1.00 96.62 527 ASN A O 1
ATOM 4297 N N . GLU A 1 528 ? 12.551 -5.343 -32.966 1.00 95.62 528 GLU A N 1
ATOM 4298 C CA . GLU A 1 528 ? 13.564 -4.286 -32.859 1.00 95.62 528 GLU A CA 1
ATOM 4299 C C . GLU A 1 528 ? 14.706 -4.720 -31.937 1.00 95.62 528 GLU A C 1
ATOM 4301 O O . GLU A 1 528 ? 14.490 -5.449 -30.959 1.00 95.62 528 GLU A O 1
ATOM 4306 N N . ILE A 1 529 ? 15.914 -4.224 -32.213 1.00 97.62 529 ILE A N 1
ATOM 4307 C CA . ILE A 1 529 ? 17.106 -4.555 -31.423 1.00 97.62 529 ILE A CA 1
ATOM 4308 C C . ILE A 1 529 ? 16.969 -4.118 -29.961 1.00 97.62 529 ILE A C 1
ATOM 4310 O O . ILE A 1 529 ? 17.501 -4.776 -29.076 1.00 97.62 529 ILE A O 1
ATOM 4314 N N . THR A 1 530 ? 16.210 -3.053 -29.685 1.00 96.62 530 THR A N 1
ATOM 4315 C CA . THR A 1 530 ? 15.962 -2.535 -28.330 1.00 96.62 530 THR A CA 1
ATOM 4316 C C . THR A 1 530 ? 15.231 -3.548 -27.470 1.00 96.62 530 THR A C 1
ATOM 4318 O O . THR A 1 530 ? 15.617 -3.799 -26.333 1.00 96.62 530 THR A O 1
ATOM 4321 N N . THR A 1 531 ? 14.164 -4.135 -28.017 1.00 97.12 531 THR A N 1
ATOM 4322 C CA . THR A 1 531 ? 13.347 -5.121 -27.313 1.00 97.12 531 THR A CA 1
ATOM 4323 C C . THR A 1 531 ? 14.127 -6.421 -27.152 1.00 97.12 531 THR A C 1
ATOM 4325 O O . THR A 1 531 ? 14.144 -6.972 -26.053 1.00 97.12 531 THR A O 1
ATOM 4328 N N . ALA A 1 532 ? 14.835 -6.858 -28.200 1.00 98.25 532 ALA A N 1
ATOM 4329 C CA . ALA A 1 532 ? 15.740 -8.000 -28.117 1.00 98.25 532 ALA A CA 1
ATOM 4330 C C . ALA A 1 532 ? 16.775 -7.790 -27.001 1.00 98.25 532 ALA A C 1
ATOM 4332 O O . ALA A 1 532 ? 16.809 -8.564 -26.053 1.00 98.25 532 ALA A O 1
ATOM 4333 N N . GLY A 1 533 ? 17.520 -6.683 -27.057 1.00 98.25 533 GLY A N 1
ATOM 4334 C CA . GLY A 1 533 ? 18.559 -6.322 -26.098 1.00 98.25 533 GLY A CA 1
ATOM 4335 C C . GLY A 1 533 ? 18.054 -6.216 -24.665 1.00 98.25 533 GLY A C 1
ATOM 4336 O O . GLY A 1 533 ? 18.640 -6.821 -23.777 1.00 98.25 533 GLY A O 1
ATOM 4337 N N . LEU A 1 534 ? 16.941 -5.517 -24.424 1.00 97.38 534 LEU A N 1
ATOM 4338 C CA . LEU A 1 534 ? 16.353 -5.411 -23.084 1.00 97.38 534 LEU A CA 1
ATOM 4339 C C . LEU A 1 534 ? 15.968 -6.770 -22.505 1.00 97.38 534 LEU A C 1
ATOM 4341 O O . LEU A 1 534 ? 16.115 -6.975 -21.301 1.00 97.38 534 LEU A O 1
ATOM 4345 N N . ILE A 1 535 ? 15.455 -7.685 -23.334 1.00 98.38 535 ILE A N 1
ATOM 4346 C CA . ILE A 1 535 ? 15.021 -8.991 -22.844 1.00 98.38 535 ILE A CA 1
ATOM 4347 C C . ILE A 1 535 ? 16.200 -9.933 -22.628 1.00 98.38 535 ILE A C 1
ATOM 4349 O O . ILE A 1 535 ? 16.270 -10.620 -21.603 1.00 98.38 535 ILE A O 1
ATOM 4353 N N . THR A 1 536 ? 17.139 -9.947 -23.571 1.00 98.69 536 THR A N 1
ATOM 4354 C CA . THR A 1 536 ? 18.288 -10.847 -23.535 1.00 98.69 536 THR A CA 1
ATOM 4355 C C . THR A 1 536 ? 19.408 -10.350 -22.636 1.00 98.69 536 THR A C 1
ATOM 4357 O O . THR A 1 536 ? 20.228 -11.174 -22.244 1.00 98.69 536 THR A O 1
ATOM 4360 N N . LEU A 1 537 ? 19.465 -9.065 -22.272 1.00 98.50 537 LEU A N 1
ATOM 4361 C CA . LEU A 1 537 ? 20.498 -8.522 -21.385 1.00 98.50 537 LEU A CA 1
ATOM 4362 C C . LEU A 1 537 ? 20.552 -9.266 -20.040 1.00 98.50 537 LEU A C 1
ATOM 4364 O O . LEU A 1 537 ? 21.571 -9.913 -19.790 1.00 98.50 537 LEU A O 1
ATOM 4368 N N . PRO A 1 538 ? 19.480 -9.300 -19.219 1.00 98.56 538 PRO A N 1
ATOM 4369 C CA . PRO A 1 538 ? 19.500 -10.065 -17.974 1.00 98.56 538 PRO A CA 1
ATOM 4370 C C . PRO A 1 538 ? 19.709 -11.570 -18.213 1.00 98.56 538 PRO A C 1
ATOM 4372 O O . PRO A 1 538 ? 20.382 -12.224 -17.424 1.00 98.56 538 PRO A O 1
ATOM 4375 N N . MET A 1 539 ? 19.196 -12.137 -19.314 1.00 98.69 539 MET A N 1
ATOM 4376 C CA . MET A 1 539 ? 19.423 -13.552 -19.659 1.00 98.69 539 MET A CA 1
ATOM 4377 C C . MET A 1 539 ? 20.907 -13.853 -19.917 1.00 98.69 539 MET A C 1
ATOM 4379 O O . MET A 1 539 ? 21.433 -14.858 -19.440 1.00 98.69 539 MET A O 1
ATOM 4383 N N . SER A 1 540 ? 21.580 -12.973 -20.658 1.00 98.75 540 SER A N 1
ATOM 4384 C CA . SER A 1 540 ? 22.994 -13.085 -21.021 1.00 98.75 540 SER A CA 1
ATOM 4385 C C . SER A 1 540 ? 23.882 -12.871 -19.801 1.00 98.75 540 SER A C 1
ATOM 4387 O O . SER A 1 540 ? 24.817 -13.639 -19.581 1.00 98.75 540 SER A O 1
ATOM 4389 N N . GLU A 1 541 ? 23.567 -11.862 -18.985 1.00 98.44 541 GLU A N 1
ATOM 4390 C CA . GLU A 1 541 ? 24.247 -11.583 -17.722 1.00 98.44 541 GLU A CA 1
ATOM 4391 C C . GLU A 1 541 ? 24.163 -12.801 -16.792 1.00 98.44 541 GLU A C 1
ATOM 4393 O O . GLU A 1 541 ? 25.199 -13.362 -16.424 1.00 98.44 541 GLU A O 1
ATOM 4398 N N . TYR A 1 542 ? 22.947 -13.282 -16.514 1.00 98.50 542 TYR A N 1
ATOM 4399 C CA . TYR A 1 542 ? 22.697 -14.457 -15.680 1.00 98.50 542 TYR A CA 1
ATOM 4400 C C . TYR A 1 542 ? 23.437 -15.697 -16.200 1.00 98.50 542 TYR A C 1
ATOM 4402 O O . TYR A 1 542 ? 24.161 -16.351 -15.448 1.00 98.50 542 TYR A O 1
ATOM 4410 N N . ALA A 1 543 ? 23.322 -16.009 -17.495 1.00 98.31 543 ALA A N 1
ATOM 4411 C CA . ALA A 1 543 ? 24.007 -17.159 -18.080 1.00 98.31 543 ALA A CA 1
ATOM 4412 C C . ALA A 1 543 ? 25.534 -17.043 -17.942 1.00 98.31 543 ALA A C 1
ATOM 4414 O O . ALA A 1 543 ? 26.196 -18.032 -17.633 1.00 98.31 543 ALA A O 1
ATOM 4415 N N . SER A 1 544 ? 26.088 -15.837 -18.107 1.00 97.88 544 SER A N 1
ATOM 4416 C CA . SER A 1 544 ? 27.528 -15.594 -17.981 1.00 97.88 544 SER A CA 1
ATOM 4417 C C . SER A 1 544 ? 28.049 -15.676 -16.541 1.00 97.88 544 SER A C 1
ATOM 4419 O O . SER A 1 544 ? 29.223 -15.983 -16.337 1.00 97.88 544 SER A O 1
ATOM 4421 N N . LEU A 1 545 ? 27.197 -15.385 -15.553 1.00 97.25 545 LEU A N 1
ATOM 4422 C CA . LEU A 1 545 ? 27.537 -15.424 -14.129 1.00 97.25 545 LEU A CA 1
ATOM 4423 C C . LEU A 1 545 ? 27.373 -16.826 -13.534 1.00 97.25 545 LEU A C 1
ATOM 4425 O O . LEU A 1 545 ? 28.203 -17.245 -12.730 1.00 97.25 545 LEU A O 1
ATOM 4429 N N . PHE A 1 546 ? 26.324 -17.549 -13.932 1.00 97.44 546 PHE A N 1
ATOM 4430 C CA . PHE A 1 546 ? 25.920 -18.810 -13.299 1.00 97.44 546 PHE A CA 1
ATOM 4431 C C . PHE A 1 546 ? 26.075 -20.046 -14.198 1.00 97.44 546 PHE A C 1
ATOM 4433 O O . PHE A 1 546 ? 25.787 -21.157 -13.760 1.00 97.44 546 PHE A O 1
ATOM 4440 N N . GLY A 1 547 ? 26.526 -19.886 -15.447 1.00 95.75 547 GLY A N 1
ATOM 4441 C CA . GLY A 1 547 ? 26.782 -21.002 -16.366 1.00 95.75 547 GLY A CA 1
ATOM 4442 C C . GLY A 1 547 ? 25.519 -21.705 -16.877 1.00 95.75 547 GLY A C 1
ATOM 4443 O O . GLY A 1 547 ? 25.548 -22.898 -17.181 1.00 95.75 547 GLY A O 1
ATOM 4444 N N . ASN A 1 548 ? 24.384 -21.002 -16.956 1.00 96.88 548 ASN A N 1
ATOM 4445 C CA . ASN A 1 548 ? 23.135 -21.581 -17.451 1.00 96.88 548 ASN A CA 1
ATOM 4446 C C . ASN A 1 548 ? 23.102 -21.605 -18.989 1.00 96.88 548 ASN A C 1
ATOM 4448 O O . ASN A 1 548 ? 22.640 -20.664 -19.638 1.00 96.88 548 ASN A O 1
ATOM 4452 N N . ASN A 1 549 ? 23.568 -22.714 -19.565 1.00 95.94 549 ASN A N 1
ATOM 4453 C CA . ASN A 1 549 ? 23.656 -22.900 -21.016 1.00 95.94 549 ASN A CA 1
ATOM 4454 C C . ASN A 1 549 ? 22.298 -22.822 -21.726 1.00 95.94 549 ASN A C 1
ATOM 4456 O O . ASN A 1 549 ? 22.238 -22.380 -22.868 1.00 95.94 549 ASN A O 1
ATOM 4460 N N . LEU A 1 550 ? 21.201 -23.237 -21.082 1.00 95.25 550 LEU A N 1
ATOM 4461 C CA . LEU A 1 550 ? 19.882 -23.215 -21.717 1.00 95.25 550 LEU A CA 1
ATOM 4462 C C . LEU A 1 550 ? 19.421 -21.776 -21.964 1.00 95.25 550 LEU A C 1
ATOM 4464 O O . LEU A 1 550 ? 19.100 -21.426 -23.097 1.00 95.25 550 LEU A O 1
ATOM 4468 N N . ILE A 1 551 ? 19.440 -20.941 -20.923 1.00 98.06 551 ILE A N 1
ATOM 4469 C CA . ILE A 1 551 ? 19.085 -19.520 -21.036 1.00 98.06 551 ILE A CA 1
ATOM 4470 C C . ILE A 1 551 ? 20.084 -18.785 -21.940 1.00 98.06 551 ILE A C 1
ATOM 4472 O O . ILE A 1 551 ? 19.672 -18.027 -22.819 1.00 98.06 551 ILE A O 1
ATOM 4476 N N . GLY A 1 552 ? 21.382 -19.070 -21.793 1.00 98.00 552 GLY A N 1
ATOM 4477 C CA . GLY A 1 552 ? 22.432 -18.492 -22.632 1.00 98.00 552 GLY A CA 1
ATOM 4478 C C . GLY A 1 552 ? 22.243 -18.784 -24.122 1.00 98.00 552 GLY A C 1
ATOM 4479 O O . GLY A 1 552 ? 22.306 -17.869 -24.940 1.00 98.00 552 GLY A O 1
ATOM 4480 N N . ASN A 1 553 ? 21.922 -20.028 -24.485 1.00 98.31 553 ASN A N 1
ATOM 4481 C CA . ASN A 1 553 ? 21.661 -20.409 -25.875 1.00 98.31 553 ASN A CA 1
ATOM 4482 C C . ASN A 1 553 ? 20.440 -19.687 -26.452 1.00 98.31 553 ASN A C 1
ATOM 4484 O O . ASN A 1 553 ? 20.471 -19.272 -27.608 1.00 98.31 553 ASN A O 1
ATOM 4488 N N . GLN A 1 554 ? 19.379 -19.496 -25.662 1.00 98.50 554 GLN A N 1
ATOM 4489 C CA . GLN A 1 554 ? 18.207 -18.752 -26.128 1.00 98.50 554 GLN A CA 1
ATOM 4490 C C . GLN A 1 554 ? 18.525 -17.274 -26.371 1.00 98.50 554 GLN A C 1
ATOM 4492 O O . GLN A 1 554 ? 18.097 -16.729 -27.387 1.00 98.50 554 GLN A O 1
ATOM 4497 N N . ALA A 1 555 ? 19.330 -16.650 -25.504 1.00 98.56 555 ALA A N 1
ATOM 4498 C CA . ALA A 1 555 ? 19.822 -15.295 -25.733 1.00 98.56 555 ALA A CA 1
ATOM 4499 C C . ALA A 1 555 ? 20.701 -15.212 -26.995 1.00 98.56 555 ALA A C 1
ATOM 4501 O O . ALA A 1 555 ? 20.511 -14.311 -27.808 1.00 98.56 555 ALA A O 1
ATOM 4502 N N . ILE A 1 556 ? 21.609 -16.175 -27.211 1.00 98.69 556 ILE A N 1
ATOM 4503 C CA . ILE A 1 556 ? 22.449 -16.240 -28.420 1.00 98.69 556 ILE A CA 1
ATOM 4504 C C . ILE A 1 556 ? 21.595 -16.352 -29.686 1.00 98.69 556 ILE A C 1
ATOM 4506 O O . ILE A 1 556 ? 21.876 -15.649 -30.656 1.00 98.69 556 ILE A O 1
ATOM 4510 N N . ILE A 1 557 ? 20.561 -17.199 -29.687 1.00 98.56 557 ILE A N 1
ATOM 4511 C CA . ILE A 1 557 ? 19.635 -17.336 -30.821 1.00 98.56 557 ILE A CA 1
ATOM 4512 C C . ILE A 1 557 ? 18.975 -15.988 -31.118 1.00 98.56 557 ILE A C 1
ATOM 4514 O O . ILE A 1 557 ? 19.096 -15.497 -32.237 1.00 98.56 557 ILE A O 1
ATOM 4518 N N . THR A 1 558 ? 18.363 -15.351 -30.114 1.00 98.69 558 THR A N 1
ATOM 4519 C CA . THR A 1 558 ? 17.688 -14.058 -30.296 1.00 98.69 558 THR A CA 1
ATOM 4520 C C . THR A 1 558 ? 18.629 -12.960 -30.781 1.00 98.69 558 THR A C 1
ATOM 4522 O O . THR A 1 558 ? 18.274 -12.208 -31.683 1.00 98.69 558 THR A O 1
ATOM 4525 N N . LEU A 1 559 ? 19.835 -12.861 -30.220 1.00 98.69 559 LEU A N 1
ATOM 4526 C CA . LEU A 1 559 ? 20.820 -11.864 -30.643 1.00 98.69 559 LEU A CA 1
ATOM 4527 C C . LEU A 1 559 ? 21.318 -12.138 -32.071 1.00 98.69 559 LEU A C 1
ATOM 4529 O O . LEU A 1 559 ? 21.509 -11.219 -32.858 1.00 98.69 559 LEU A O 1
ATOM 4533 N N . SER A 1 560 ? 21.481 -13.405 -32.453 1.00 98.56 560 SER A N 1
ATOM 4534 C CA . SER A 1 560 ? 21.977 -13.760 -33.788 1.00 98.56 560 SER A CA 1
ATOM 4535 C C . SER A 1 560 ? 21.037 -13.331 -34.919 1.00 98.56 560 SER A C 1
ATOM 4537 O O . SER A 1 560 ? 21.500 -13.122 -36.038 1.00 98.56 560 SER A O 1
ATOM 4539 N N . GLU A 1 561 ? 19.745 -13.144 -34.634 1.00 98.25 561 GLU A N 1
ATOM 4540 C CA . GLU A 1 561 ? 18.729 -12.724 -35.609 1.00 98.25 561 GLU A CA 1
ATOM 4541 C C . GLU A 1 561 ? 18.986 -11.359 -36.256 1.00 98.25 561 GLU A C 1
ATOM 4543 O O . GLU A 1 561 ? 18.487 -11.100 -37.353 1.00 98.25 561 GLU A O 1
ATOM 4548 N N . PHE A 1 562 ? 19.750 -10.497 -35.582 1.00 98.12 562 PHE A N 1
ATOM 4549 C CA . PHE A 1 562 ? 20.031 -9.129 -36.022 1.00 98.12 562 PHE A CA 1
ATOM 4550 C C . PHE A 1 562 ? 21.475 -8.946 -36.513 1.00 98.12 562 PHE A C 1
ATOM 4552 O O . PHE A 1 562 ? 21.883 -7.829 -36.829 1.00 98.12 562 PHE A O 1
ATOM 4559 N N . LEU A 1 563 ? 22.271 -10.020 -36.582 1.00 98.06 563 LEU A N 1
ATOM 4560 C CA . LEU A 1 563 ? 23.621 -9.952 -37.140 1.00 98.06 563 LEU A CA 1
ATOM 4561 C C . LEU A 1 563 ? 23.587 -9.656 -38.642 1.00 98.06 563 LEU A C 1
ATOM 4563 O O . LEU A 1 563 ? 22.835 -10.273 -39.396 1.00 98.06 563 LEU A O 1
ATOM 4567 N N . GLY A 1 564 ? 24.466 -8.758 -39.084 1.00 97.25 564 GLY A N 1
ATOM 4568 C CA . GLY A 1 564 ? 24.543 -8.311 -40.471 1.00 97.25 564 GLY A CA 1
ATOM 4569 C C . GLY A 1 564 ? 23.515 -7.237 -40.825 1.00 97.25 564 GLY A C 1
ATOM 4570 O O . GLY A 1 564 ? 23.504 -6.785 -41.967 1.00 97.25 564 GLY A O 1
ATOM 4571 N N . GLU A 1 565 ? 22.666 -6.828 -39.876 1.00 97.38 565 GLU A N 1
ATOM 4572 C CA . GLU A 1 565 ? 21.792 -5.661 -40.032 1.00 97.38 565 GLU A CA 1
ATOM 4573 C C . GLU A 1 565 ? 22.475 -4.358 -39.592 1.00 97.38 565 GLU A C 1
ATOM 4575 O O . GLU A 1 565 ? 21.921 -3.283 -39.807 1.00 97.38 565 GLU A O 1
ATOM 4580 N N . GLU A 1 566 ? 23.664 -4.434 -38.986 1.00 98.06 566 GLU A N 1
ATOM 4581 C CA . GLU A 1 566 ? 24.450 -3.253 -38.659 1.00 98.06 566 GLU A CA 1
ATOM 4582 C C . GLU A 1 566 ? 25.031 -2.576 -39.911 1.00 98.06 566 GLU A C 1
ATOM 4584 O O . GLU A 1 566 ? 25.517 -3.218 -40.846 1.00 98.06 566 GLU A O 1
ATOM 4589 N N . GLU A 1 567 ? 25.060 -1.250 -39.893 1.00 98.25 567 GLU A N 1
ATOM 4590 C CA . GLU A 1 567 ? 25.771 -0.421 -40.855 1.00 98.25 567 GLU A CA 1
ATOM 4591 C C . GLU A 1 567 ? 27.132 0.001 -40.290 1.00 98.25 567 GLU A C 1
ATOM 4593 O O . GLU A 1 567 ? 27.321 0.125 -39.077 1.00 98.25 567 GLU A O 1
ATOM 4598 N N . LYS A 1 568 ? 28.106 0.229 -41.179 1.00 98.12 568 LYS A N 1
ATOM 4599 C CA . LYS A 1 568 ? 29.483 0.569 -40.799 1.00 98.12 568 LYS A CA 1
ATOM 4600 C C . LYS A 1 568 ? 29.803 2.030 -41.080 1.00 98.12 568 LYS A C 1
ATOM 4602 O O . LYS A 1 568 ? 29.740 2.478 -42.222 1.00 98.12 568 LYS A O 1
ATOM 4607 N N . ALA A 1 569 ? 30.261 2.727 -40.049 1.00 97.56 569 ALA A N 1
ATOM 4608 C CA . ALA A 1 569 ? 30.972 3.993 -40.147 1.00 97.56 569 ALA A CA 1
ATOM 4609 C C . ALA A 1 569 ? 32.490 3.763 -40.006 1.00 97.56 569 ALA A C 1
ATOM 4611 O O . ALA A 1 569 ? 32.947 2.701 -39.583 1.00 97.56 569 ALA A O 1
ATOM 4612 N N . SER A 1 570 ? 33.304 4.776 -40.316 1.00 97.44 570 SER A N 1
ATOM 4613 C CA . SER A 1 570 ? 34.767 4.699 -40.140 1.00 97.44 570 SER A CA 1
ATOM 4614 C C . SER A 1 570 ? 35.207 4.580 -38.674 1.00 97.44 570 SER A C 1
ATOM 4616 O O . SER A 1 570 ? 36.358 4.243 -38.404 1.00 97.44 570 SER A O 1
ATOM 4618 N N . PHE A 1 571 ? 34.300 4.850 -37.736 1.00 96.81 571 PHE A N 1
ATOM 4619 C CA . PHE A 1 571 ? 34.543 4.903 -36.297 1.00 96.81 571 PHE A CA 1
ATOM 4620 C C . PHE A 1 571 ? 33.659 3.937 -35.491 1.00 96.81 571 PHE A C 1
ATOM 4622 O O . PHE A 1 571 ? 33.623 4.039 -34.272 1.00 96.81 571 PHE A O 1
ATOM 4629 N N . GLY A 1 572 ? 32.951 3.004 -36.134 1.00 98.12 572 GLY A N 1
ATOM 4630 C CA . GLY A 1 572 ? 32.131 2.013 -35.434 1.00 98.12 572 GLY A CA 1
ATOM 4631 C C . GLY A 1 572 ? 30.958 1.499 -36.260 1.00 98.12 572 GLY A C 1
ATOM 4632 O O . GLY A 1 572 ? 30.837 1.818 -37.442 1.00 98.12 572 GLY A O 1
ATOM 4633 N N . SER A 1 573 ? 30.088 0.726 -35.618 1.00 98.56 573 SER A N 1
ATOM 4634 C CA . SER A 1 573 ? 28.870 0.187 -36.231 1.00 98.56 573 SER A CA 1
ATOM 4635 C C . SER A 1 573 ? 27.629 0.780 -35.570 1.00 98.56 573 SER A C 1
ATOM 4637 O O . SER A 1 573 ? 27.628 1.049 -34.371 1.00 98.56 573 SER A O 1
ATOM 4639 N N . TYR A 1 574 ? 26.572 0.978 -36.348 1.00 98.38 574 TYR A N 1
ATOM 4640 C CA . TYR A 1 574 ? 25.279 1.483 -35.885 1.00 98.38 574 TYR A CA 1
ATOM 4641 C C . TYR A 1 574 ? 24.148 0.691 -36.540 1.00 98.38 574 TYR A C 1
ATOM 4643 O O . TYR A 1 574 ? 24.385 -0.103 -37.445 1.00 98.38 574 TYR A O 1
ATOM 4651 N N . PHE A 1 575 ? 22.918 0.890 -36.083 1.00 98.19 575 PHE A N 1
ATOM 4652 C CA . PHE A 1 575 ? 21.735 0.290 -36.698 1.00 98.19 575 PHE A CA 1
ATOM 4653 C C . PHE A 1 575 ? 20.827 1.374 -37.258 1.00 98.19 575 PHE A C 1
ATOM 4655 O O . PHE A 1 575 ? 20.851 2.512 -36.787 1.00 98.19 575 PHE A O 1
ATOM 4662 N N . THR A 1 576 ? 20.003 1.011 -38.231 1.00 96.69 576 THR A N 1
ATOM 4663 C CA . THR A 1 576 ? 18.925 1.850 -38.753 1.00 96.69 576 THR A CA 1
ATOM 4664 C C . THR A 1 576 ? 17.575 1.186 -38.506 1.00 96.69 576 THR A C 1
ATOM 4666 O O . THR A 1 576 ? 17.424 -0.035 -38.596 1.00 96.69 576 THR A O 1
ATOM 4669 N N . HIS A 1 577 ? 16.573 1.994 -38.170 1.00 90.88 577 HIS A N 1
ATOM 4670 C CA . HIS A 1 577 ? 15.204 1.533 -38.013 1.00 90.88 577 HIS A CA 1
ATOM 4671 C C . HIS A 1 577 ? 14.618 1.246 -39.397 1.00 90.88 577 HIS A C 1
ATOM 4673 O O . HIS A 1 577 ? 14.370 2.174 -40.170 1.00 90.88 577 HIS A O 1
ATOM 4679 N N . LYS A 1 578 ? 14.361 -0.026 -39.718 1.00 87.06 578 LYS A N 1
ATOM 4680 C CA . LYS A 1 578 ? 13.981 -0.452 -41.077 1.00 87.06 578 LYS A CA 1
ATOM 4681 C C . LYS A 1 578 ? 12.733 0.245 -41.633 1.00 87.06 578 LYS A C 1
ATOM 4683 O O . LYS A 1 578 ? 12.711 0.533 -42.824 1.00 87.06 578 LYS A O 1
ATOM 4688 N N . SER A 1 579 ? 11.713 0.553 -40.823 1.00 82.38 579 SER A N 1
ATOM 4689 C CA . SER A 1 579 ? 10.542 1.297 -41.335 1.00 82.38 579 SER A CA 1
ATOM 4690 C C . SER A 1 579 ? 10.762 2.781 -41.582 1.00 82.38 579 SER A C 1
ATOM 4692 O O . SER A 1 579 ? 10.045 3.359 -42.397 1.00 82.38 579 SER A O 1
ATOM 4694 N N . ASP A 1 580 ? 11.653 3.400 -40.813 1.00 84.25 580 ASP A N 1
ATOM 4695 C CA . ASP A 1 580 ? 11.741 4.857 -40.711 1.00 84.25 580 ASP A CA 1
ATOM 4696 C C . ASP A 1 580 ? 13.016 5.377 -41.397 1.00 84.25 580 ASP A C 1
ATOM 4698 O O . ASP A 1 580 ? 13.148 6.583 -41.580 1.00 84.25 580 ASP A O 1
ATOM 4702 N N . GLU A 1 581 ? 13.936 4.477 -41.776 1.00 88.06 581 GLU A N 1
ATOM 4703 C CA . GLU A 1 581 ? 15.241 4.761 -42.392 1.00 88.06 581 GLU A CA 1
ATOM 4704 C C . GLU A 1 581 ? 16.065 5.792 -41.598 1.00 88.06 581 GLU A C 1
ATOM 4706 O O . GLU A 1 581 ? 16.879 6.539 -42.138 1.00 88.06 581 GLU A O 1
ATOM 4711 N N . VAL A 1 582 ? 15.853 5.835 -40.280 1.00 93.25 582 VAL A N 1
ATOM 4712 C CA . VAL A 1 582 ? 16.594 6.685 -39.343 1.00 93.25 582 VAL A CA 1
ATOM 4713 C C . VAL A 1 582 ? 17.569 5.849 -38.538 1.00 93.25 582 VAL A C 1
ATOM 4715 O O . VAL A 1 582 ? 17.286 4.698 -38.211 1.00 93.25 582 VAL A O 1
ATOM 4718 N N . VAL A 1 583 ? 18.707 6.437 -38.174 1.00 96.56 583 VAL A N 1
ATOM 4719 C CA . VAL A 1 583 ? 19.651 5.788 -37.261 1.00 96.56 583 VAL A CA 1
ATOM 4720 C C . VAL A 1 583 ? 18.970 5.512 -35.929 1.00 96.56 583 VAL A C 1
ATOM 4722 O O . VAL A 1 583 ? 18.354 6.402 -35.336 1.00 96.56 583 VAL A O 1
ATOM 4725 N N . GLU A 1 584 ? 19.086 4.267 -35.485 1.00 96.44 584 GLU A N 1
ATOM 4726 C CA . GLU A 1 584 ? 18.563 3.787 -34.219 1.00 96.44 584 GLU A CA 1
ATOM 4727 C C . GLU A 1 584 ? 19.183 4.587 -33.068 1.00 96.44 584 GLU A C 1
ATOM 4729 O O . GLU A 1 584 ? 20.356 4.972 -33.104 1.00 96.44 584 GLU A O 1
ATOM 4734 N N . ALA A 1 585 ? 18.392 4.863 -32.035 1.00 97.25 585 ALA A N 1
ATOM 4735 C CA . ALA A 1 585 ? 18.868 5.663 -30.918 1.00 97.25 585 ALA A CA 1
ATOM 4736 C C . ALA A 1 585 ? 20.055 4.996 -30.198 1.00 97.25 585 ALA A C 1
ATOM 4738 O O . ALA A 1 585 ? 20.126 3.771 -30.086 1.00 97.25 585 ALA A O 1
ATOM 4739 N N . ILE A 1 586 ? 20.972 5.800 -29.649 1.00 97.56 586 ILE A N 1
ATOM 4740 C CA . ILE A 1 586 ? 22.157 5.290 -28.939 1.00 97.56 586 ILE A CA 1
ATOM 4741 C C . ILE A 1 586 ? 21.744 4.374 -27.790 1.00 97.56 586 ILE A C 1
ATOM 4743 O O . ILE A 1 586 ? 22.279 3.277 -27.664 1.00 97.56 586 ILE A O 1
ATOM 4747 N N . ASN A 1 587 ? 20.762 4.777 -26.982 1.00 96.56 587 ASN A N 1
ATOM 4748 C CA . ASN A 1 587 ? 20.299 3.961 -25.863 1.00 96.56 587 ASN A CA 1
ATOM 4749 C C . ASN A 1 587 ? 19.776 2.585 -26.319 1.00 96.56 587 ASN A C 1
ATOM 4751 O O . ASN A 1 587 ? 19.976 1.591 -25.630 1.00 96.56 587 ASN A O 1
ATOM 4755 N N . HIS A 1 588 ? 19.141 2.513 -27.488 1.00 97.19 588 HIS A N 1
ATOM 4756 C CA . HIS A 1 588 ? 18.608 1.284 -28.070 1.00 97.19 588 HIS A CA 1
ATOM 4757 C C . HIS A 1 588 ? 19.727 0.344 -28.534 1.00 97.19 588 HIS A C 1
ATOM 4759 O O . HIS A 1 588 ? 19.782 -0.813 -28.111 1.00 97.19 588 HIS A O 1
ATOM 4765 N N . ALA A 1 589 ? 20.657 0.856 -29.346 1.00 98.19 589 ALA A N 1
ATOM 4766 C CA . ALA A 1 589 ? 21.809 0.090 -29.817 1.00 98.19 589 ALA A CA 1
ATOM 4767 C C . ALA A 1 589 ? 22.720 -0.347 -28.657 1.00 98.19 589 ALA A C 1
ATOM 4769 O O . ALA A 1 589 ? 23.214 -1.475 -28.651 1.00 98.19 589 ALA A O 1
ATOM 4770 N N . ASN A 1 590 ? 22.888 0.504 -27.640 1.00 98.44 590 ASN A N 1
ATOM 4771 C CA . ASN A 1 590 ? 23.695 0.201 -26.462 1.00 98.44 590 ASN A CA 1
ATOM 4772 C C . ASN A 1 590 ? 23.094 -0.925 -25.616 1.00 98.44 590 ASN A C 1
ATOM 4774 O O . ASN A 1 590 ? 23.845 -1.779 -25.161 1.00 98.44 590 ASN A O 1
ATOM 4778 N N . LEU A 1 591 ? 21.771 -0.987 -25.442 1.00 98.00 591 LEU A N 1
ATOM 4779 C CA . LEU A 1 591 ? 21.115 -2.094 -24.731 1.00 98.00 591 LEU A CA 1
ATOM 4780 C C . LEU A 1 591 ? 21.334 -3.441 -25.439 1.00 98.00 591 LEU A C 1
ATOM 4782 O O . LEU A 1 591 ? 21.651 -4.447 -24.803 1.00 98.00 591 LEU A O 1
ATOM 4786 N N . TYR A 1 592 ? 21.219 -3.455 -26.767 1.00 98.62 592 TYR A N 1
ATOM 4787 C CA . TYR A 1 592 ? 21.518 -4.635 -27.578 1.00 98.62 592 TYR A CA 1
ATOM 4788 C C . TYR A 1 592 ? 22.996 -5.044 -27.470 1.00 98.62 592 TYR A C 1
ATOM 4790 O O . TYR A 1 592 ? 23.315 -6.202 -27.193 1.00 98.62 592 TYR A O 1
ATOM 4798 N N . ALA A 1 593 ? 23.908 -4.080 -27.597 1.00 98.75 593 ALA A N 1
ATOM 4799 C CA . ALA A 1 593 ? 25.343 -4.305 -27.474 1.00 98.75 593 ALA A CA 1
ATOM 4800 C C . ALA A 1 593 ? 25.776 -4.731 -26.059 1.00 98.75 593 ALA A C 1
ATOM 4802 O O . ALA A 1 593 ? 26.695 -5.539 -25.926 1.00 98.75 593 ALA A O 1
ATOM 4803 N N . ALA A 1 594 ? 25.106 -4.249 -25.010 1.00 98.69 594 ALA A N 1
ATOM 4804 C CA . ALA A 1 594 ? 25.330 -4.683 -23.633 1.00 98.69 594 ALA A CA 1
ATOM 4805 C C . ALA A 1 594 ? 25.014 -6.178 -23.485 1.00 98.69 594 ALA A C 1
ATOM 4807 O O . ALA A 1 594 ? 25.806 -6.943 -22.931 1.00 98.69 594 ALA A O 1
ATOM 4808 N N . SER A 1 595 ? 23.904 -6.628 -24.079 1.00 98.69 595 SER A N 1
ATOM 4809 C CA . SER A 1 595 ? 23.563 -8.050 -24.114 1.00 98.69 595 SER A CA 1
ATOM 4810 C C . SER A 1 595 ? 24.595 -8.869 -24.897 1.00 98.69 595 SER A C 1
ATOM 4812 O O . SER A 1 595 ? 24.987 -9.939 -24.430 1.00 98.69 595 SER A O 1
ATOM 4814 N N . LEU A 1 596 ? 25.078 -8.372 -26.046 1.00 98.75 596 LEU A N 1
ATOM 4815 C CA . LEU A 1 596 ? 26.160 -9.015 -26.808 1.00 98.75 596 LEU A CA 1
ATOM 4816 C C . LEU A 1 596 ? 27.449 -9.140 -25.983 1.00 98.75 596 LEU A C 1
ATOM 4818 O O . LEU A 1 596 ? 28.118 -10.172 -26.053 1.00 98.75 596 LEU A O 1
ATOM 4822 N N . ALA A 1 597 ? 27.794 -8.117 -25.194 1.00 98.69 597 ALA A N 1
ATOM 4823 C CA . ALA A 1 597 ? 28.985 -8.116 -24.350 1.00 98.69 597 ALA A CA 1
ATOM 4824 C C . ALA A 1 597 ? 28.946 -9.258 -23.323 1.00 98.69 597 ALA A C 1
ATOM 4826 O O . ALA A 1 597 ? 29.873 -10.071 -23.292 1.00 98.69 597 ALA A O 1
ATOM 4827 N N . HIS A 1 598 ? 27.858 -9.397 -22.558 1.00 98.62 598 HIS A N 1
ATOM 4828 C CA . HIS A 1 598 ? 27.703 -10.518 -21.622 1.00 98.62 598 HIS A CA 1
ATOM 4829 C C . HIS A 1 598 ? 27.633 -11.870 -22.335 1.00 98.62 598 HIS A C 1
ATOM 4831 O O . HIS A 1 598 ? 28.323 -12.810 -21.935 1.00 98.62 598 HIS A O 1
ATOM 4837 N N . ALA A 1 599 ? 26.852 -11.965 -23.418 1.00 98.62 599 ALA A N 1
ATOM 4838 C CA . ALA A 1 599 ? 26.708 -13.202 -24.181 1.00 98.62 599 ALA A CA 1
ATOM 4839 C C . ALA A 1 599 ? 28.050 -13.676 -24.755 1.00 98.62 599 ALA A C 1
ATOM 4841 O O . ALA A 1 599 ? 28.289 -14.875 -24.812 1.00 98.62 599 ALA A O 1
ATOM 4842 N N . SER A 1 600 ? 28.966 -12.766 -25.105 1.00 98.50 600 SER A N 1
ATOM 4843 C CA . SER A 1 600 ? 30.288 -13.113 -25.648 1.00 98.50 600 SER A CA 1
ATOM 4844 C C . SER A 1 600 ? 31.188 -13.920 -24.700 1.00 98.50 600 SER A C 1
ATOM 4846 O O . SER A 1 600 ? 32.199 -14.465 -25.142 1.00 98.50 600 SER A O 1
ATOM 4848 N N . LYS A 1 601 ? 30.836 -14.011 -23.409 1.00 98.06 601 LYS A N 1
ATOM 4849 C CA . LYS A 1 601 ? 31.519 -14.866 -22.426 1.00 98.06 601 LYS A CA 1
ATOM 4850 C C . LYS A 1 601 ? 31.079 -16.329 -22.488 1.00 98.06 601 LYS A C 1
ATOM 4852 O O . LYS A 1 601 ? 31.731 -17.174 -21.880 1.00 98.06 601 LYS A O 1
ATOM 4857 N N . LEU A 1 602 ? 29.961 -16.619 -23.149 1.00 97.88 602 LEU A N 1
ATOM 4858 C CA . LEU A 1 602 ? 29.429 -17.969 -23.285 1.00 97.88 602 LEU A CA 1
ATOM 4859 C C . LEU A 1 602 ? 30.232 -18.728 -24.344 1.00 97.88 602 LEU A C 1
ATOM 4861 O O . LEU A 1 602 ? 30.558 -18.183 -25.395 1.00 97.88 602 LEU A O 1
ATOM 4865 N N . GLU A 1 603 ? 30.523 -20.001 -24.088 1.00 96.81 603 GLU A N 1
ATOM 4866 C CA . GLU A 1 603 ? 31.350 -20.836 -24.971 1.00 96.81 603 GLU A CA 1
ATOM 4867 C C . GLU A 1 603 ? 30.753 -20.973 -26.384 1.00 96.81 603 GLU A C 1
ATOM 4869 O O . GLU A 1 603 ? 31.484 -21.038 -27.369 1.00 96.81 603 GLU A O 1
ATOM 4874 N N . GLN A 1 604 ? 29.423 -20.968 -26.496 1.00 96.44 604 GLN A N 1
ATOM 4875 C CA . GLN A 1 604 ? 28.697 -21.130 -27.758 1.00 96.44 604 GLN A CA 1
ATOM 4876 C C . GLN A 1 604 ? 28.506 -19.806 -28.515 1.00 96.44 604 GLN A C 1
ATOM 4878 O O . GLN A 1 604 ? 27.959 -19.805 -29.620 1.00 96.44 604 GLN A O 1
ATOM 4883 N N . ALA A 1 605 ? 28.908 -18.669 -27.937 1.00 97.75 605 ALA A N 1
ATOM 4884 C CA . ALA A 1 605 ? 28.649 -17.368 -28.534 1.00 97.75 605 ALA A CA 1
ATOM 4885 C C . ALA A 1 605 ? 29.518 -17.125 -29.781 1.00 97.75 605 ALA A C 1
ATOM 4887 O O . ALA A 1 605 ? 30.737 -17.327 -29.748 1.00 97.75 605 ALA A O 1
ATOM 4888 N N . PRO A 1 606 ? 28.935 -16.623 -30.886 1.00 97.75 606 PRO A N 1
ATOM 4889 C CA . PRO A 1 606 ? 29.701 -16.239 -32.062 1.00 97.75 606 PRO A CA 1
ATOM 4890 C C . PRO A 1 606 ? 30.757 -15.174 -31.733 1.00 97.75 606 PRO A C 1
ATOM 4892 O O . PRO A 1 606 ? 30.465 -14.172 -31.080 1.00 97.75 606 PRO A O 1
ATOM 4895 N N . CYS A 1 607 ? 31.972 -15.311 -32.276 1.00 97.06 607 CYS A N 1
ATOM 4896 C CA . CYS A 1 607 ? 33.051 -14.333 -32.060 1.00 97.06 607 CYS A CA 1
ATOM 4897 C C . CYS A 1 607 ? 32.680 -12.908 -32.519 1.00 97.06 607 CYS A C 1
ATOM 4899 O O . CYS A 1 607 ? 33.217 -11.920 -32.009 1.00 97.06 607 CYS A O 1
ATOM 4901 N N . VAL A 1 608 ? 31.730 -12.795 -33.456 1.00 98.25 608 VAL A N 1
ATOM 4902 C CA . VAL A 1 608 ? 31.191 -11.516 -33.926 1.00 98.25 608 VAL A CA 1
ATOM 4903 C C . VAL A 1 608 ? 30.471 -10.737 -32.826 1.00 98.25 608 VAL A C 1
ATOM 4905 O O . VAL A 1 608 ? 30.497 -9.516 -32.893 1.00 98.25 608 VAL A O 1
ATOM 4908 N N . PHE A 1 609 ? 29.927 -11.374 -31.782 1.00 98.56 609 PHE A N 1
ATOM 4909 C CA . PHE A 1 609 ? 29.263 -10.662 -30.680 1.00 98.56 609 PHE A CA 1
ATOM 4910 C C . PHE A 1 609 ? 30.219 -9.702 -29.975 1.00 98.56 609 PHE A C 1
ATOM 4912 O O . PHE A 1 609 ? 29.929 -8.515 -29.844 1.00 98.56 609 PHE A O 1
ATOM 4919 N N . ARG A 1 610 ? 31.408 -10.198 -29.605 1.00 98.44 610 ARG A N 1
ATOM 4920 C CA . ARG A 1 610 ? 32.467 -9.386 -28.992 1.00 98.44 610 ARG A CA 1
ATOM 4921 C C . ARG A 1 610 ? 32.869 -8.218 -29.891 1.00 98.44 610 ARG A C 1
ATOM 4923 O O . ARG A 1 610 ? 33.002 -7.094 -29.416 1.00 98.44 610 ARG A O 1
ATOM 4930 N N . ARG A 1 611 ? 33.095 -8.493 -31.180 1.00 98.44 611 ARG A N 1
ATOM 4931 C CA . ARG A 1 611 ? 33.505 -7.472 -32.155 1.00 98.44 611 ARG A CA 1
ATOM 4932 C C . ARG A 1 611 ? 32.424 -6.406 -32.322 1.00 98.44 611 ARG A C 1
ATOM 4934 O O . ARG A 1 611 ? 32.730 -5.228 -32.220 1.00 98.44 611 ARG A O 1
ATOM 4941 N N . LEU A 1 612 ? 31.178 -6.819 -32.531 1.00 98.62 612 LEU A N 1
ATOM 4942 C CA . LEU A 1 612 ? 30.057 -5.917 -32.769 1.00 98.62 612 LEU A CA 1
ATOM 4943 C C . LEU A 1 612 ? 29.750 -5.050 -31.540 1.00 98.62 612 LEU A C 1
ATOM 4945 O O . LEU A 1 612 ? 29.530 -3.854 -31.693 1.00 98.62 612 LEU A O 1
ATOM 4949 N N . ALA A 1 613 ? 29.815 -5.609 -30.326 1.00 98.75 613 ALA A N 1
ATOM 4950 C CA . ALA A 1 613 ? 29.663 -4.828 -29.097 1.00 98.75 613 ALA A CA 1
ATOM 4951 C C . ALA A 1 613 ? 30.720 -3.711 -28.990 1.00 98.75 613 ALA A C 1
ATOM 4953 O O . ALA A 1 613 ? 30.391 -2.575 -28.651 1.00 98.75 613 ALA A O 1
ATOM 4954 N N . LEU A 1 614 ? 31.978 -4.013 -29.335 1.00 98.62 614 LEU A N 1
ATOM 4955 C CA . LEU A 1 614 ? 33.059 -3.024 -29.378 1.00 98.62 614 LEU A CA 1
ATOM 4956 C C . LEU A 1 614 ? 32.881 -2.008 -30.516 1.00 98.62 614 LEU A C 1
ATOM 4958 O O . LEU A 1 614 ? 33.158 -0.829 -30.316 1.00 98.62 614 LEU A O 1
ATOM 4962 N N . ASP A 1 615 ? 32.398 -2.424 -31.686 1.00 98.56 615 ASP A N 1
ATOM 4963 C CA . ASP A 1 615 ? 32.146 -1.514 -32.807 1.00 98.56 615 ASP A CA 1
ATOM 4964 C C . ASP A 1 615 ? 31.011 -0.525 -32.495 1.00 98.56 615 ASP A C 1
ATOM 4966 O O . ASP A 1 615 ? 31.137 0.662 -32.799 1.00 98.56 615 ASP A O 1
ATOM 4970 N N . ILE A 1 616 ? 29.933 -0.974 -31.844 1.00 98.75 616 ILE A N 1
ATOM 4971 C CA . ILE A 1 616 ? 28.840 -0.100 -31.378 1.00 98.75 616 ILE A CA 1
ATOM 4972 C C . ILE A 1 616 ? 29.340 0.841 -30.280 1.00 98.75 616 ILE A C 1
ATOM 4974 O O . ILE A 1 616 ? 29.029 2.030 -30.280 1.00 98.75 616 ILE A O 1
ATOM 4978 N N . TYR A 1 617 ? 30.188 0.346 -29.378 1.00 98.56 617 TYR A N 1
ATOM 4979 C CA . TYR A 1 617 ? 30.825 1.185 -28.367 1.00 98.56 617 TYR A CA 1
ATOM 4980 C C . TYR A 1 617 ? 31.738 2.254 -28.971 1.00 98.56 617 TYR A C 1
ATOM 4982 O O . TYR A 1 617 ? 31.731 3.391 -28.507 1.00 98.56 617 TYR A O 1
ATOM 4990 N N . ASN A 1 618 ? 32.484 1.932 -30.029 1.00 98.44 618 ASN A N 1
ATOM 4991 C CA . ASN A 1 618 ? 33.296 2.911 -30.749 1.00 98.44 618 ASN A CA 1
ATOM 4992 C C . ASN A 1 618 ? 32.419 3.972 -31.435 1.00 98.44 618 ASN A C 1
ATOM 4994 O O . ASN A 1 618 ? 32.747 5.158 -31.368 1.00 98.44 618 ASN A O 1
ATOM 4998 N N . TYR A 1 619 ? 31.269 3.571 -31.996 1.00 98.50 619 TYR A N 1
ATOM 4999 C CA . TYR A 1 619 ? 30.277 4.507 -32.533 1.00 98.50 619 TYR A CA 1
ATOM 5000 C C . TYR A 1 619 ? 29.756 5.450 -31.444 1.00 98.50 619 TYR A C 1
ATOM 5002 O O . TYR A 1 619 ? 29.816 6.668 -31.595 1.00 98.50 619 TYR A O 1
ATOM 5010 N N . TYR A 1 620 ? 29.332 4.902 -30.303 1.00 98.19 620 TYR A N 1
ATOM 5011 C CA . TYR A 1 620 ? 28.916 5.681 -29.136 1.00 98.19 620 TYR A CA 1
ATOM 5012 C C . TYR A 1 620 ? 30.017 6.647 -28.667 1.00 98.19 620 TYR A C 1
ATOM 5014 O O . TYR A 1 620 ? 29.766 7.837 -28.473 1.00 98.19 620 TYR A O 1
ATOM 5022 N N . LYS A 1 621 ? 31.257 6.160 -28.558 1.00 97.94 621 LYS A N 1
ATOM 5023 C CA . LYS A 1 621 ? 32.426 6.933 -28.126 1.00 97.94 621 LYS A CA 1
ATOM 5024 C C . LYS A 1 621 ? 32.758 8.092 -29.059 1.00 97.94 621 LYS A C 1
ATOM 5026 O O . LYS A 1 621 ? 33.159 9.144 -28.573 1.00 97.94 621 LYS A O 1
ATOM 5031 N N . TYR A 1 622 ? 32.581 7.931 -30.369 1.00 97.75 622 TYR A N 1
ATOM 5032 C CA . TYR A 1 622 ? 32.777 9.020 -31.328 1.00 97.75 622 TYR A CA 1
ATOM 5033 C C . TYR A 1 622 ? 31.841 10.209 -31.056 1.00 97.75 622 TYR A C 1
ATOM 5035 O O . TYR A 1 622 ? 32.244 11.362 -31.200 1.00 97.75 622 TYR A O 1
ATOM 5043 N N . PHE A 1 623 ? 30.612 9.937 -30.609 1.00 97.94 623 PHE A N 1
ATOM 5044 C CA . PHE A 1 623 ? 29.626 10.968 -30.284 1.00 97.94 623 PHE A CA 1
ATOM 5045 C C . PHE A 1 623 ? 29.725 11.513 -28.851 1.00 97.94 623 PHE A C 1
ATOM 5047 O O . PHE A 1 623 ? 28.975 12.431 -28.504 1.00 97.94 623 PHE A O 1
ATOM 5054 N N . LEU A 1 624 ? 30.655 11.009 -28.031 1.00 97.06 624 LEU A N 1
ATOM 5055 C CA . LEU A 1 624 ? 30.978 11.618 -26.743 1.00 97.06 624 LEU A CA 1
ATOM 5056 C C . LEU A 1 624 ? 31.756 12.916 -26.973 1.00 97.06 624 LEU A C 1
ATOM 5058 O O . LEU A 1 624 ? 32.902 12.924 -27.418 1.00 97.06 624 LEU A O 1
ATOM 5062 N N . THR A 1 625 ? 31.127 14.031 -26.624 1.00 96.38 625 THR A N 1
ATOM 5063 C CA . THR A 1 625 ? 31.740 15.363 -26.622 1.00 96.38 625 THR A CA 1
ATOM 5064 C C . THR A 1 625 ? 31.777 15.922 -25.209 1.00 96.38 625 THR A C 1
ATOM 5066 O O . THR A 1 625 ? 31.212 15.333 -24.290 1.00 96.38 625 THR A O 1
ATOM 5069 N N . LYS A 1 626 ? 32.451 17.058 -25.020 1.00 95.38 626 LYS A N 1
ATOM 5070 C CA . LYS A 1 626 ? 32.447 17.795 -23.753 1.00 95.38 626 LYS A CA 1
ATOM 5071 C C . LYS A 1 626 ? 31.639 19.087 -23.893 1.00 95.38 626 LYS A C 1
ATOM 5073 O O . LYS A 1 626 ? 31.692 19.720 -24.949 1.00 95.38 626 LYS A O 1
ATOM 5078 N N . SER A 1 627 ? 30.874 19.444 -22.863 1.00 92.75 627 SER A N 1
ATOM 5079 C CA . SER A 1 627 ? 30.238 20.759 -22.716 1.00 92.75 627 SER A CA 1
ATOM 5080 C C . SER A 1 627 ? 31.279 21.851 -22.442 1.00 92.75 627 SER A C 1
ATOM 5082 O O . SER A 1 627 ? 32.474 21.562 -22.315 1.00 92.75 627 SER A O 1
ATOM 5084 N N . GLU A 1 628 ? 30.844 23.111 -22.339 1.00 89.75 628 GLU A N 1
ATOM 5085 C CA . GLU A 1 628 ? 31.746 24.237 -22.046 1.00 89.75 628 GLU A CA 1
ATOM 5086 C C . GLU A 1 628 ? 32.447 24.097 -20.683 1.00 89.75 628 GLU A C 1
ATOM 5088 O O . GLU A 1 628 ? 33.592 24.520 -20.527 1.00 89.75 628 GLU A O 1
ATOM 5093 N N . SER A 1 629 ? 31.802 23.446 -19.712 1.00 89.31 629 SER A N 1
ATOM 5094 C CA . SER A 1 629 ? 32.380 23.144 -18.394 1.00 89.31 629 SER A CA 1
ATOM 5095 C C . SER A 1 629 ? 33.240 21.877 -18.362 1.00 89.31 629 SER A C 1
ATOM 5097 O O . SER A 1 629 ? 33.826 21.551 -17.328 1.00 89.31 629 SER A O 1
ATOM 5099 N N . GLY A 1 630 ? 33.330 21.152 -19.481 1.00 92.75 630 GLY A N 1
ATOM 5100 C CA . GLY A 1 630 ? 34.117 19.930 -19.603 1.00 92.75 630 GLY A CA 1
ATOM 5101 C C . GLY A 1 630 ? 33.379 18.631 -19.256 1.00 92.75 630 GLY A C 1
ATOM 5102 O O . GLY A 1 630 ? 34.023 17.579 -19.274 1.00 92.75 630 GLY A O 1
ATOM 5103 N N . LEU A 1 631 ? 32.070 18.664 -18.970 1.00 93.06 631 LEU A N 1
ATOM 5104 C CA . LEU A 1 631 ? 31.272 17.458 -18.698 1.00 93.06 631 LEU A CA 1
ATOM 5105 C C . LEU A 1 631 ? 30.938 16.708 -19.984 1.00 93.06 631 LEU A C 1
ATOM 5107 O O . LEU A 1 631 ? 30.703 17.320 -21.025 1.00 93.06 631 LEU A O 1
ATOM 5111 N N . VAL A 1 632 ? 30.904 15.375 -19.926 1.00 96.19 632 VAL A N 1
ATOM 5112 C CA . VAL A 1 632 ? 30.649 14.582 -21.135 1.00 96.19 632 VAL A CA 1
ATOM 5113 C C . VAL A 1 632 ? 29.174 14.596 -21.500 1.00 96.19 632 VAL A C 1
ATOM 5115 O O . VAL A 1 632 ? 28.307 14.485 -20.638 1.00 96.19 632 VAL A O 1
ATOM 5118 N N . LYS A 1 633 ? 28.886 14.689 -22.795 1.00 96.31 633 LYS A N 1
ATOM 5119 C CA . LYS A 1 633 ? 27.535 14.620 -23.346 1.00 96.31 633 LYS A CA 1
ATOM 5120 C C . LYS A 1 633 ? 27.533 13.894 -24.683 1.00 96.31 633 LYS A C 1
ATOM 5122 O O . LYS A 1 633 ? 28.534 13.877 -25.398 1.00 96.31 633 LYS A O 1
ATOM 5127 N N . TRP A 1 634 ? 26.386 13.333 -25.035 1.00 97.56 634 TRP A N 1
ATOM 5128 C CA . TRP A 1 634 ? 26.143 12.695 -26.325 1.00 97.56 634 TRP A CA 1
ATOM 5129 C C . TRP A 1 634 ? 24.685 12.906 -26.752 1.00 97.56 634 TRP A C 1
ATOM 5131 O O . TRP A 1 634 ? 23.836 13.169 -25.899 1.00 97.56 634 TRP A O 1
ATOM 5141 N N . PRO A 1 635 ? 24.378 12.825 -28.054 1.00 97.25 635 PRO A N 1
ATOM 5142 C CA . PRO A 1 635 ? 23.029 12.983 -28.590 1.00 97.25 635 PRO A CA 1
ATOM 5143 C C . PRO A 1 635 ? 22.188 11.702 -28.523 1.00 97.25 635 PRO A C 1
ATOM 5145 O O . PRO A 1 635 ? 22.703 10.614 -28.312 1.00 97.25 635 PRO A O 1
ATOM 5148 N N . TYR A 1 636 ? 20.874 11.821 -28.748 1.00 96.38 636 TYR A N 1
ATOM 5149 C CA . TYR A 1 636 ? 19.949 10.676 -28.701 1.00 96.38 636 TYR A CA 1
ATOM 5150 C C . TYR A 1 636 ? 20.062 9.722 -29.907 1.00 96.38 636 TYR A C 1
ATOM 5152 O O . TYR A 1 636 ? 20.099 8.513 -29.719 1.00 96.38 636 TYR A O 1
ATOM 5160 N N . SER A 1 637 ? 20.090 10.252 -31.136 1.00 96.81 637 SER A N 1
ATOM 5161 C CA . SER A 1 637 ? 20.020 9.470 -32.390 1.00 96.81 637 SER A CA 1
ATOM 5162 C C . SER A 1 637 ? 20.907 10.108 -33.472 1.00 96.81 637 SER A C 1
ATOM 5164 O O . SER A 1 637 ? 20.390 10.713 -34.411 1.00 96.81 637 SER A O 1
ATOM 5166 N N . PRO A 1 638 ? 22.240 10.120 -33.300 1.00 97.38 638 PRO A N 1
ATOM 5167 C CA . PRO A 1 638 ? 23.128 10.742 -34.271 1.00 97.38 638 PRO A CA 1
ATOM 5168 C C . PRO A 1 638 ? 23.294 9.898 -35.530 1.00 97.38 638 PRO A C 1
ATOM 5170 O O . PRO A 1 638 ? 23.459 8.683 -35.443 1.00 97.38 638 PRO A O 1
ATOM 5173 N N . SER A 1 639 ? 23.338 10.560 -36.683 1.00 97.44 639 SER A N 1
ATOM 5174 C CA . SER A 1 639 ? 23.749 9.962 -37.954 1.00 97.44 639 SER A CA 1
ATOM 5175 C C . SER A 1 639 ? 25.269 10.053 -38.140 1.00 97.44 639 SER A C 1
ATOM 5177 O O . SER A 1 639 ? 25.875 11.006 -37.650 1.00 97.44 639 SER A O 1
ATOM 5179 N N . PRO A 1 640 ? 25.913 9.150 -38.906 1.00 97.56 640 PRO A N 1
ATOM 5180 C CA . PRO A 1 640 ? 27.366 9.181 -39.105 1.00 97.56 640 PRO A CA 1
ATOM 5181 C C . PRO A 1 640 ? 27.915 10.486 -39.697 1.00 97.56 640 PRO A C 1
ATOM 5183 O O . PRO A 1 640 ? 29.087 10.802 -39.515 1.00 97.56 640 PRO A O 1
ATOM 5186 N N . SER A 1 641 ? 27.084 11.229 -40.431 1.00 96.88 641 SER A N 1
ATOM 5187 C CA . SER A 1 641 ? 27.425 12.526 -41.024 1.00 96.88 641 SER A CA 1
ATOM 5188 C C . SER A 1 641 ? 27.248 13.715 -40.075 1.00 96.88 641 SER A C 1
ATOM 5190 O O . SER A 1 641 ? 27.627 14.833 -40.432 1.00 96.88 641 SER A O 1
ATOM 5192 N N . ASP A 1 642 ? 26.634 13.516 -38.908 1.00 97.44 642 ASP A N 1
ATOM 5193 C CA . ASP A 1 642 ? 26.373 14.596 -37.965 1.00 97.44 642 ASP A CA 1
ATOM 5194 C C . ASP A 1 642 ? 27.659 15.048 -37.275 1.00 97.44 642 ASP A C 1
ATOM 5196 O O . ASP A 1 642 ? 28.554 14.260 -36.984 1.00 97.44 642 ASP A O 1
ATOM 5200 N N . ASN A 1 643 ? 27.740 16.344 -36.968 1.00 96.38 643 ASN A N 1
ATOM 5201 C CA . ASN A 1 643 ? 28.825 16.884 -36.157 1.00 96.38 643 ASN A CA 1
ATOM 5202 C C . ASN A 1 643 ? 28.460 16.752 -34.668 1.00 96.38 643 ASN A C 1
ATOM 5204 O O . ASN A 1 643 ? 27.592 17.513 -34.220 1.00 96.38 643 ASN A O 1
ATOM 5208 N N . PRO A 1 644 ? 29.145 15.889 -33.886 1.00 94.44 644 PRO A N 1
ATOM 5209 C CA . PRO A 1 644 ? 28.803 15.637 -32.486 1.00 94.44 644 PRO A CA 1
ATOM 5210 C C . PRO A 1 644 ? 28.718 16.914 -31.636 1.00 94.44 644 PRO A C 1
ATOM 5212 O O . PRO A 1 644 ? 27.829 17.052 -30.799 1.00 94.44 644 PRO A O 1
ATOM 5215 N N . HIS A 1 645 ? 29.585 17.899 -31.899 1.00 93.38 645 HIS A N 1
ATOM 5216 C CA . HIS A 1 645 ? 29.669 19.141 -31.123 1.00 93.38 645 HIS A CA 1
ATOM 5217 C C . HIS A 1 645 ? 28.469 20.079 -31.304 1.00 93.38 645 HIS A C 1
ATOM 5219 O O . HIS A 1 645 ? 28.282 20.993 -30.504 1.00 93.38 645 HIS A O 1
ATOM 5225 N N . LYS A 1 646 ? 27.667 19.895 -32.360 1.00 94.75 646 LYS A N 1
ATOM 5226 C CA . LYS A 1 646 ? 26.494 20.737 -32.652 1.00 94.75 646 LYS A CA 1
ATOM 5227 C C . LYS A 1 646 ? 25.181 20.123 -32.170 1.00 94.75 646 LYS A C 1
ATOM 5229 O O . LYS A 1 646 ? 24.129 20.743 -32.325 1.00 94.75 646 LYS A O 1
ATOM 5234 N N . MET A 1 647 ? 25.219 18.905 -31.638 1.00 94.81 647 MET A N 1
ATOM 5235 C CA . MET A 1 647 ? 24.016 18.171 -31.272 1.00 94.81 647 MET A CA 1
ATOM 5236 C C . MET A 1 647 ? 23.602 18.437 -29.823 1.00 94.81 647 MET A C 1
ATOM 5238 O O . MET A 1 647 ? 24.421 18.743 -28.959 1.00 94.81 647 MET A O 1
ATOM 5242 N N . LYS A 1 648 ? 22.297 18.313 -29.560 1.00 94.94 648 LYS A N 1
ATOM 5243 C CA . LYS A 1 648 ? 21.739 18.420 -28.206 1.00 94.94 648 LYS A CA 1
ATOM 5244 C C . LYS A 1 648 ? 22.031 17.154 -27.412 1.00 94.94 648 LYS A C 1
ATOM 5246 O O . LYS A 1 648 ? 21.976 16.065 -27.983 1.00 94.94 648 LYS A O 1
ATOM 5251 N N . ALA A 1 649 ? 22.267 17.303 -26.113 1.00 95.94 649 ALA A N 1
ATOM 5252 C CA . ALA A 1 649 ? 22.476 16.169 -25.232 1.00 95.94 649 ALA A CA 1
ATOM 5253 C C . ALA A 1 649 ? 21.227 15.285 -25.102 1.00 95.94 649 ALA A C 1
ATOM 5255 O O . ALA A 1 649 ? 20.083 15.735 -25.232 1.00 95.94 649 ALA A O 1
ATOM 5256 N N . GLU A 1 650 ? 21.457 14.008 -24.822 1.00 95.38 650 GLU A N 1
ATOM 5257 C CA . GLU A 1 650 ? 20.422 13.047 -24.499 1.00 95.38 650 GLU A CA 1
ATOM 5258 C C . GLU A 1 650 ? 19.756 13.406 -23.162 1.00 95.38 650 GLU A C 1
ATOM 5260 O O . GLU A 1 650 ? 20.367 13.914 -22.218 1.00 95.38 650 GLU A O 1
ATOM 5265 N N . ALA A 1 651 ? 18.456 13.148 -23.083 1.00 93.56 651 ALA A N 1
ATOM 5266 C CA . ALA A 1 651 ? 17.724 13.322 -21.846 1.00 93.56 651 ALA A CA 1
ATOM 5267 C C . ALA A 1 651 ? 18.163 12.282 -20.800 1.00 93.56 651 ALA A C 1
ATOM 5269 O O . ALA A 1 651 ? 18.320 11.104 -21.132 1.00 93.56 651 ALA A O 1
ATOM 5270 N N . ILE A 1 652 ? 18.313 12.685 -19.534 1.00 91.81 652 ILE A N 1
ATOM 5271 C CA . ILE A 1 652 ? 18.990 11.863 -18.514 1.00 91.81 652 ILE A CA 1
ATOM 5272 C C . ILE A 1 652 ? 18.357 10.478 -18.319 1.00 91.81 652 ILE A C 1
ATOM 5274 O O . ILE A 1 652 ? 19.052 9.493 -18.076 1.00 91.81 652 ILE A O 1
ATOM 5278 N N . TRP A 1 653 ? 17.035 10.374 -18.471 1.00 87.62 653 TRP A N 1
ATOM 5279 C CA . TRP A 1 653 ? 16.325 9.111 -18.280 1.00 87.62 653 TRP A CA 1
ATOM 5280 C C . TRP A 1 653 ? 16.557 8.109 -19.415 1.00 87.62 653 TRP A C 1
ATOM 5282 O O . TRP A 1 653 ? 16.419 6.911 -19.202 1.00 87.62 653 TRP A O 1
ATOM 5292 N N . LYS A 1 654 ? 16.905 8.583 -20.617 1.00 92.31 654 LYS A N 1
ATOM 5293 C CA . LYS A 1 654 ? 17.317 7.724 -21.737 1.00 92.31 654 LYS A CA 1
ATOM 5294 C C . LYS A 1 654 ? 18.795 7.376 -21.627 1.00 92.31 654 LYS A C 1
ATOM 5296 O O . LYS A 1 654 ? 19.157 6.219 -21.812 1.00 92.31 654 LYS A O 1
ATOM 5301 N N . ALA A 1 655 ? 19.606 8.346 -21.205 1.00 94.75 655 ALA A N 1
ATOM 5302 C CA . ALA A 1 655 ? 21.021 8.151 -20.921 1.00 94.75 655 ALA A CA 1
ATOM 5303 C C . ALA A 1 655 ? 21.265 7.061 -19.866 1.00 94.75 655 ALA A C 1
ATOM 5305 O O . ALA A 1 655 ? 22.223 6.305 -19.989 1.00 94.75 655 ALA A O 1
ATOM 5306 N N . GLY A 1 656 ? 20.355 6.907 -18.897 1.00 92.81 656 GLY A N 1
ATOM 5307 C CA . GLY A 1 656 ? 20.381 5.799 -17.939 1.00 92.81 656 GLY A CA 1
ATOM 5308 C C . GLY A 1 656 ? 20.334 4.397 -18.568 1.00 92.81 656 GLY A C 1
ATOM 5309 O O . GLY A 1 656 ? 20.777 3.457 -17.922 1.00 92.81 656 GLY A O 1
ATOM 5310 N N . ALA A 1 657 ? 19.840 4.253 -19.804 1.00 93.88 657 ALA A N 1
ATOM 5311 C CA . ALA A 1 657 ? 19.940 3.024 -20.596 1.00 93.88 657 ALA A CA 1
ATOM 5312 C C . ALA A 1 657 ? 21.180 3.011 -21.511 1.00 93.88 657 ALA A C 1
ATOM 5314 O O . ALA A 1 657 ? 21.764 1.959 -21.745 1.00 93.88 657 ALA A O 1
ATOM 5315 N N . SER A 1 658 ? 21.631 4.169 -22.000 1.00 96.56 658 SER A N 1
ATOM 5316 C CA . SER A 1 658 ? 22.866 4.283 -22.793 1.00 96.56 658 SER A CA 1
ATOM 5317 C C . SER A 1 658 ? 24.110 3.818 -22.027 1.00 96.56 658 SER A C 1
ATOM 5319 O O . SER A 1 658 ? 25.005 3.231 -22.635 1.00 96.56 658 SER A O 1
ATOM 5321 N N . ILE A 1 659 ? 24.165 4.035 -20.706 1.00 96.69 659 ILE A N 1
ATOM 5322 C CA . ILE A 1 659 ? 25.304 3.624 -19.863 1.00 96.69 659 ILE A CA 1
ATOM 5323 C C . ILE A 1 659 ? 25.414 2.105 -19.647 1.00 96.69 659 ILE A C 1
ATOM 5325 O O . ILE A 1 659 ? 26.447 1.642 -19.172 1.00 96.69 659 ILE A O 1
ATOM 5329 N N . GLU A 1 660 ? 24.402 1.321 -20.026 1.00 96.56 660 GLU A N 1
ATOM 5330 C CA . GLU A 1 660 ? 24.417 -0.143 -19.885 1.00 96.56 660 GLU A CA 1
ATOM 5331 C C . GLU A 1 660 ? 25.564 -0.776 -20.688 1.00 96.56 660 GLU A C 1
ATOM 5333 O O . GLU A 1 660 ? 26.224 -1.695 -20.215 1.00 96.56 660 GLU A O 1
ATOM 5338 N N . LEU A 1 661 ? 25.873 -0.246 -21.880 1.00 98.25 661 LEU A N 1
ATOM 5339 C CA . LEU A 1 661 ? 26.952 -0.772 -22.721 1.00 98.25 661 LEU A CA 1
ATOM 5340 C C . LEU A 1 661 ? 28.345 -0.659 -22.078 1.00 98.25 661 LEU A C 1
ATOM 5342 O O . LEU A 1 661 ? 29.015 -1.686 -21.961 1.00 98.25 661 LEU A O 1
ATOM 5346 N N . PRO A 1 662 ? 28.836 0.531 -21.674 1.00 98.31 662 PRO A N 1
ATOM 5347 C CA . PRO A 1 662 ? 30.150 0.623 -21.044 1.00 98.31 662 PRO A CA 1
ATOM 5348 C C . PRO A 1 662 ? 30.245 -0.202 -19.751 1.00 98.31 662 PRO A C 1
ATOM 5350 O O . PRO A 1 662 ? 31.289 -0.809 -19.516 1.00 98.31 662 PRO A O 1
ATOM 5353 N N . VAL A 1 663 ? 29.171 -0.287 -18.955 1.00 97.38 663 VAL A N 1
ATOM 5354 C CA . VAL A 1 663 ? 29.126 -1.146 -17.757 1.00 97.38 663 VAL A CA 1
ATOM 5355 C C . VAL A 1 663 ? 29.275 -2.620 -18.147 1.00 97.38 663 VAL A C 1
ATOM 5357 O O . VAL A 1 663 ? 30.220 -3.273 -17.703 1.00 97.38 663 VAL A O 1
ATOM 5360 N N . ALA A 1 664 ? 28.438 -3.116 -19.062 1.00 98.12 664 ALA A N 1
ATOM 5361 C CA . ALA A 1 664 ? 28.465 -4.504 -19.520 1.00 98.12 664 ALA A CA 1
ATOM 5362 C C . ALA A 1 664 ? 29.803 -4.896 -20.170 1.00 98.12 664 ALA A C 1
ATOM 5364 O O . ALA A 1 664 ? 30.313 -5.994 -19.949 1.00 98.12 664 ALA A O 1
ATOM 5365 N N . LEU A 1 665 ? 30.426 -4.002 -20.948 1.00 98.56 665 LEU A N 1
ATOM 5366 C CA . LEU A 1 665 ? 31.761 -4.236 -21.515 1.00 98.56 665 LEU A CA 1
ATOM 5367 C C . LEU A 1 665 ? 32.828 -4.379 -20.429 1.00 98.56 665 LEU A C 1
ATOM 5369 O O . LEU A 1 665 ? 33.741 -5.195 -20.576 1.00 98.56 665 LEU A O 1
ATOM 5373 N N . SER A 1 666 ? 32.730 -3.587 -19.362 1.00 97.94 666 SER A N 1
ATOM 5374 C CA . SER A 1 666 ? 33.649 -3.647 -18.227 1.00 97.94 666 SER A CA 1
ATOM 5375 C C . SER A 1 666 ? 33.480 -4.959 -17.462 1.00 97.94 666 SER A C 1
ATOM 5377 O O . SER A 1 666 ? 34.452 -5.676 -17.225 1.00 97.94 666 SER A O 1
ATOM 5379 N N . GLU A 1 667 ? 32.238 -5.332 -17.152 1.00 96.44 667 GLU A N 1
ATOM 5380 C CA . GLU A 1 667 ? 31.888 -6.584 -16.467 1.00 96.44 667 GLU A CA 1
ATOM 5381 C C . GLU A 1 667 ? 32.222 -7.831 -17.299 1.00 96.44 667 GLU A C 1
ATOM 5383 O O . GLU A 1 667 ? 32.568 -8.891 -16.761 1.00 96.44 667 GLU A O 1
ATOM 5388 N N . ALA A 1 668 ? 32.177 -7.701 -18.627 1.00 97.44 668 ALA A N 1
ATOM 5389 C CA . ALA A 1 668 ? 32.611 -8.734 -19.554 1.00 97.44 668 ALA A CA 1
ATOM 5390 C C . ALA A 1 668 ? 34.130 -8.788 -19.778 1.00 97.44 668 ALA A C 1
ATOM 5392 O O . ALA A 1 668 ? 34.613 -9.695 -20.457 1.00 97.44 668 ALA A O 1
ATOM 5393 N N . GLY A 1 669 ? 34.898 -7.855 -19.203 1.00 97.62 669 GLY A N 1
ATOM 5394 C CA . GLY A 1 669 ? 36.350 -7.774 -19.375 1.00 97.62 669 GLY A CA 1
ATOM 5395 C C . GLY A 1 669 ? 36.779 -7.394 -20.797 1.00 97.62 669 GLY A C 1
ATOM 5396 O O . GLY A 1 669 ? 37.891 -7.718 -21.220 1.00 97.62 669 GLY A O 1
ATOM 5397 N N . LEU A 1 670 ? 35.894 -6.743 -21.556 1.00 98.00 670 LEU A N 1
ATOM 5398 C CA . LEU A 1 670 ? 36.155 -6.257 -22.912 1.00 98.00 670 LEU A CA 1
ATOM 5399 C C . LEU A 1 670 ? 36.777 -4.857 -22.910 1.00 98.00 670 LEU A C 1
ATOM 5401 O O . LEU A 1 670 ? 37.574 -4.548 -23.797 1.00 98.00 670 LEU A O 1
ATOM 5405 N N . ILE A 1 671 ? 36.473 -4.056 -21.888 1.00 98.12 671 ILE A N 1
ATOM 5406 C CA . ILE A 1 671 ? 37.207 -2.838 -21.529 1.00 98.12 671 ILE A CA 1
ATOM 5407 C C . ILE A 1 671 ? 37.691 -2.941 -20.080 1.00 98.12 671 ILE A C 1
ATOM 5409 O O . ILE A 1 671 ? 37.279 -3.826 -19.330 1.00 98.12 671 ILE A O 1
ATOM 5413 N N . LYS A 1 672 ? 38.614 -2.066 -19.679 1.00 96.56 672 LYS A N 1
ATOM 5414 C CA . LYS A 1 672 ? 39.115 -2.044 -18.299 1.00 96.56 672 LYS A CA 1
ATOM 5415 C C . LYS A 1 672 ? 38.120 -1.306 -17.401 1.00 96.56 672 LYS A C 1
ATOM 5417 O O . LYS A 1 672 ? 37.604 -0.275 -17.806 1.00 96.56 672 LYS A O 1
ATOM 5422 N N . ASN A 1 673 ? 38.000 -1.714 -16.137 1.00 91.50 673 ASN A N 1
ATOM 5423 C CA . ASN A 1 673 ? 37.271 -0.937 -15.116 1.00 91.50 673 ASN A CA 1
ATOM 5424 C C . ASN A 1 673 ? 37.839 0.485 -14.929 1.00 91.50 673 ASN A C 1
ATOM 5426 O O . ASN A 1 673 ? 37.165 1.368 -14.415 1.00 91.50 673 ASN A O 1
ATOM 5430 N N . SER A 1 674 ? 39.094 0.706 -15.335 1.00 91.19 674 SER A N 1
ATOM 5431 C CA . SER A 1 674 ? 39.755 2.012 -15.356 1.00 91.19 674 SER A CA 1
ATOM 5432 C C . SER A 1 674 ? 39.591 2.754 -16.690 1.00 91.19 674 SER A C 1
ATOM 5434 O O . SER A 1 674 ? 40.403 3.633 -16.979 1.00 91.19 674 SER A O 1
ATOM 5436 N N . ASP A 1 675 ? 38.660 2.347 -17.559 1.00 95.38 675 ASP A N 1
ATOM 5437 C CA . ASP A 1 675 ? 38.407 3.066 -18.806 1.00 95.38 675 ASP A CA 1
ATOM 5438 C C . ASP A 1 675 ? 37.975 4.506 -18.471 1.00 95.38 675 ASP A C 1
ATOM 5440 O O . ASP A 1 675 ? 37.050 4.685 -17.669 1.00 95.38 675 ASP A O 1
ATOM 5444 N N . PRO A 1 676 ? 38.628 5.536 -19.045 1.00 94.81 676 PRO A N 1
ATOM 5445 C CA . PRO A 1 676 ? 38.306 6.929 -18.756 1.00 94.81 676 PRO A CA 1
ATOM 5446 C C . PRO A 1 676 ? 36.828 7.266 -18.943 1.00 94.81 676 PRO A C 1
ATOM 5448 O O . PRO A 1 676 ? 36.316 8.109 -18.218 1.00 94.81 676 PRO A O 1
ATOM 5451 N N . ILE A 1 677 ? 36.123 6.581 -19.852 1.00 95.69 677 ILE A N 1
ATOM 5452 C CA . ILE A 1 677 ? 34.702 6.835 -20.101 1.00 95.69 677 ILE A CA 1
ATOM 5453 C C . ILE A 1 677 ? 33.849 6.519 -18.871 1.00 95.69 677 ILE A C 1
ATOM 5455 O O . ILE A 1 677 ? 32.939 7.281 -18.571 1.00 95.69 677 ILE A O 1
ATOM 5459 N N . LEU A 1 678 ? 34.143 5.458 -18.116 1.00 96.06 678 LEU A N 1
ATOM 5460 C CA . LEU A 1 678 ? 33.382 5.140 -16.899 1.00 96.06 678 LEU A CA 1
ATOM 5461 C C . LEU A 1 678 ? 33.527 6.249 -15.846 1.00 96.06 678 LEU A C 1
ATOM 5463 O O . LEU A 1 678 ? 32.546 6.653 -15.224 1.00 96.06 678 LEU A O 1
ATOM 5467 N N . GLN A 1 679 ? 34.740 6.788 -15.698 1.00 94.75 679 GLN A N 1
ATOM 5468 C CA . GLN A 1 679 ? 35.020 7.902 -14.787 1.00 94.75 679 GLN A CA 1
ATOM 5469 C C . GLN A 1 679 ? 34.357 9.197 -15.257 1.00 94.75 679 GLN A C 1
ATOM 5471 O O . GLN A 1 679 ? 33.788 9.930 -14.451 1.00 94.75 679 GLN A O 1
ATOM 5476 N N . ASP A 1 680 ? 34.406 9.460 -16.558 1.00 95.31 680 ASP A N 1
ATOM 5477 C CA . ASP A 1 680 ? 33.780 10.603 -17.212 1.00 95.31 680 ASP A CA 1
ATOM 5478 C C . ASP A 1 680 ? 32.246 10.576 -17.059 1.00 95.31 680 ASP A C 1
ATOM 5480 O O . ASP A 1 680 ? 31.634 11.611 -16.791 1.00 95.31 680 ASP A O 1
ATOM 5484 N N . LEU A 1 681 ? 31.621 9.396 -17.154 1.00 95.62 681 LEU A N 1
ATOM 5485 C CA . LEU A 1 681 ? 30.184 9.206 -16.930 1.00 95.62 681 LEU A CA 1
ATOM 5486 C C . LEU A 1 681 ? 29.792 9.499 -15.476 1.00 95.62 681 LEU A C 1
ATOM 5488 O O . LEU A 1 681 ? 28.853 10.262 -15.242 1.00 95.62 681 LEU A O 1
ATOM 5492 N N . SER A 1 682 ? 30.529 8.962 -14.499 1.00 95.19 682 SER A N 1
ATOM 5493 C CA . SER A 1 682 ? 30.294 9.284 -13.084 1.00 95.19 682 SER A CA 1
ATOM 5494 C C . SER A 1 682 ? 30.494 10.774 -12.813 1.00 95.19 682 SER A C 1
ATOM 5496 O O . SER A 1 682 ? 29.653 11.423 -12.187 1.00 95.19 682 SER A O 1
ATOM 5498 N N . SER A 1 683 ? 31.583 11.333 -13.345 1.00 94.25 683 SER A N 1
ATOM 5499 C CA . SER A 1 683 ? 31.947 12.741 -13.199 1.00 94.25 683 SER A CA 1
ATOM 5500 C C . SER A 1 683 ? 30.885 13.665 -13.780 1.00 94.25 683 SER A C 1
ATOM 5502 O O . SER A 1 683 ? 30.562 14.667 -13.147 1.00 94.25 683 SER A O 1
ATOM 5504 N N . MET A 1 684 ? 30.294 13.323 -14.930 1.00 95.06 684 MET A N 1
ATOM 5505 C CA . MET A 1 684 ? 29.215 14.102 -15.539 1.00 95.06 684 MET A CA 1
ATOM 5506 C C . MET A 1 684 ? 28.092 14.354 -14.534 1.00 95.06 684 MET A C 1
ATOM 5508 O O . MET A 1 684 ? 27.753 15.508 -14.274 1.00 95.06 684 MET A O 1
ATOM 5512 N N . LEU A 1 685 ? 27.557 13.302 -13.906 1.00 92.56 685 LEU A N 1
ATOM 5513 C CA . LEU A 1 685 ? 26.416 13.462 -13.008 1.00 92.56 685 LEU A CA 1
ATOM 5514 C C . LEU A 1 685 ? 26.836 14.059 -11.656 1.00 92.56 685 LEU A C 1
ATOM 5516 O O . LEU A 1 685 ? 26.145 14.930 -11.132 1.00 92.56 685 LEU A O 1
ATOM 5520 N N . ILE A 1 686 ? 28.006 13.672 -11.126 1.00 93.94 686 ILE A N 1
ATOM 5521 C CA . ILE A 1 686 ? 28.584 14.248 -9.898 1.00 93.94 686 ILE A CA 1
ATOM 5522 C C . ILE A 1 686 ? 28.790 15.758 -10.033 1.00 93.94 686 ILE A C 1
ATOM 5524 O O . ILE A 1 686 ? 28.607 16.473 -9.048 1.00 93.94 686 ILE A O 1
ATOM 5528 N N . HIS A 1 687 ? 29.215 16.249 -11.193 1.00 94.31 687 HIS A N 1
ATOM 5529 C CA . HIS A 1 687 ? 29.551 17.656 -11.406 1.00 94.31 687 HIS A CA 1
ATOM 5530 C C . HIS A 1 687 ? 28.437 18.451 -12.093 1.00 94.31 687 HIS A C 1
ATOM 5532 O O . HIS A 1 687 ? 28.527 19.678 -12.146 1.00 94.31 687 HIS A O 1
ATOM 5538 N N . ASN A 1 688 ? 27.352 17.799 -12.518 1.00 94.12 688 ASN A N 1
ATOM 5539 C CA . ASN A 1 688 ? 26.174 18.479 -13.038 1.00 94.12 688 ASN A CA 1
ATOM 5540 C C . ASN A 1 688 ? 25.633 19.482 -12.004 1.00 94.12 688 ASN A C 1
ATOM 5542 O O . ASN A 1 688 ? 25.344 19.129 -10.857 1.00 94.12 688 ASN A O 1
ATOM 5546 N N . LYS A 1 689 ? 25.501 20.748 -12.411 1.00 93.31 689 LYS A N 1
ATOM 5547 C CA . LYS A 1 689 ? 25.134 21.854 -11.519 1.00 93.31 689 LYS A CA 1
ATOM 5548 C C . LYS A 1 689 ? 23.799 21.621 -10.805 1.00 93.31 689 LYS A C 1
ATOM 5550 O O . LYS A 1 689 ? 23.734 21.738 -9.585 1.00 93.31 689 LYS A O 1
ATOM 5555 N N . ILE A 1 690 ? 22.761 21.233 -11.546 1.00 92.00 690 ILE A N 1
ATOM 5556 C CA . ILE A 1 690 ? 21.420 20.996 -10.989 1.00 92.00 690 ILE A CA 1
ATOM 5557 C C . ILE A 1 690 ? 21.462 19.848 -9.986 1.00 92.00 690 ILE A C 1
ATOM 5559 O O . ILE A 1 690 ? 20.876 19.944 -8.911 1.00 92.00 690 ILE A O 1
ATOM 5563 N N . PHE A 1 691 ? 22.164 18.770 -10.331 1.00 91.62 691 PHE A N 1
ATOM 5564 C CA . PHE A 1 691 ? 22.295 17.607 -9.460 1.00 91.62 691 PHE A CA 1
ATOM 5565 C C . PHE A 1 691 ? 23.044 17.948 -8.163 1.00 91.62 691 PHE A C 1
ATOM 5567 O O . PHE A 1 691 ? 22.620 17.560 -7.075 1.00 91.62 691 PHE A O 1
ATOM 5574 N N . ASN A 1 692 ? 24.106 18.755 -8.259 1.00 88.94 692 ASN A N 1
ATOM 5575 C CA . ASN A 1 692 ? 24.856 19.265 -7.108 1.00 88.94 692 ASN A CA 1
ATOM 5576 C C . ASN A 1 692 ? 24.027 20.141 -6.172 1.00 88.94 692 ASN A C 1
ATOM 5578 O O . ASN A 1 692 ? 24.186 20.069 -4.954 1.00 88.94 692 ASN A O 1
ATOM 5582 N N . GLU A 1 693 ? 23.119 20.934 -6.728 1.00 89.62 693 GLU A N 1
ATOM 5583 C CA . GLU A 1 693 ? 22.184 21.766 -5.969 1.00 89.62 693 GLU A CA 1
ATOM 5584 C C . GLU A 1 693 ? 21.021 20.946 -5.365 1.00 89.62 693 GLU A C 1
ATOM 5586 O O . GLU A 1 693 ? 20.140 21.496 -4.707 1.00 89.62 693 GLU A O 1
ATOM 5591 N N . GLY A 1 694 ? 21.020 19.618 -5.538 1.00 87.19 694 GLY A N 1
ATOM 5592 C CA . GLY A 1 694 ? 19.981 18.716 -5.041 1.00 87.19 694 GLY A CA 1
ATOM 5593 C C . GLY A 1 694 ? 18.753 18.622 -5.949 1.00 87.19 694 GLY A C 1
ATOM 5594 O O . GLY A 1 694 ? 17.746 18.048 -5.541 1.00 87.19 694 GLY A O 1
ATOM 5595 N N . GLY A 1 695 ? 18.807 19.185 -7.156 1.00 89.38 695 GLY A N 1
ATOM 5596 C CA . GLY A 1 695 ? 17.768 19.072 -8.173 1.00 89.38 695 GLY A CA 1
ATOM 5597 C C . GLY A 1 695 ? 17.903 17.816 -9.041 1.00 89.38 695 GLY A C 1
ATOM 5598 O O . GLY A 1 695 ? 18.806 17.000 -8.878 1.00 89.38 695 GLY A O 1
ATOM 5599 N N . LEU A 1 696 ? 16.995 17.678 -10.012 1.00 90.06 696 LEU A N 1
ATOM 5600 C CA . LEU A 1 696 ? 17.024 16.605 -11.007 1.00 90.06 696 LEU A CA 1
ATOM 5601 C C . LEU A 1 696 ? 17.246 17.220 -12.394 1.00 90.06 696 LEU A C 1
ATOM 5603 O O . LEU A 1 696 ? 16.335 17.893 -12.883 1.00 90.06 696 LEU A O 1
ATOM 5607 N N . PRO A 1 697 ? 18.410 17.039 -13.036 1.00 92.06 697 PRO A N 1
ATOM 5608 C CA . PRO A 1 697 ? 18.631 17.567 -14.378 1.00 92.06 697 PRO A CA 1
ATOM 5609 C C . PRO A 1 697 ? 17.754 16.837 -15.403 1.00 92.06 697 PRO A C 1
ATOM 5611 O O . PRO A 1 697 ? 17.453 15.658 -15.250 1.00 92.06 697 PRO A O 1
ATOM 5614 N N . HIS A 1 698 ? 17.316 17.533 -16.452 1.00 91.00 698 HIS A N 1
ATOM 5615 C CA . HIS A 1 698 ? 16.541 16.933 -17.545 1.00 91.00 698 HIS A CA 1
ATOM 5616 C C . HIS A 1 698 ? 17.439 16.311 -18.626 1.00 91.00 698 HIS A C 1
ATOM 5618 O O . HIS A 1 698 ? 17.077 15.301 -19.229 1.00 91.00 698 HIS A O 1
ATOM 5624 N N . PHE A 1 699 ? 18.614 16.898 -18.853 1.00 92.94 699 PHE A N 1
ATOM 5625 C CA . PHE A 1 699 ? 19.622 16.462 -19.819 1.00 92.94 699 PHE A CA 1
ATOM 5626 C C . PHE A 1 699 ? 20.931 16.131 -19.099 1.00 92.94 699 PHE A C 1
ATOM 5628 O O . PHE A 1 699 ? 21.145 16.573 -17.973 1.00 92.94 699 PHE A O 1
ATOM 5635 N N . ILE A 1 700 ? 21.791 15.345 -19.745 1.00 92.88 700 ILE A N 1
ATOM 5636 C CA . ILE A 1 700 ? 23.129 15.014 -19.220 1.00 92.88 700 ILE A CA 1
ATOM 5637 C C . ILE A 1 700 ? 24.149 16.150 -19.380 1.00 92.88 700 ILE A C 1
ATOM 5639 O O . ILE A 1 700 ? 25.223 16.092 -18.796 1.00 92.88 700 ILE A O 1
ATOM 5643 N N . ASP A 1 701 ? 23.837 17.188 -20.156 1.00 89.44 701 ASP A N 1
ATOM 5644 C CA . ASP A 1 701 ? 24.666 18.391 -20.184 1.00 89.44 701 ASP A CA 1
ATOM 5645 C C . ASP A 1 701 ? 24.326 19.348 -19.035 1.00 89.44 701 ASP A C 1
ATOM 5647 O O . ASP A 1 701 ? 23.298 19.244 -18.359 1.00 89.44 701 ASP A O 1
ATOM 5651 N N . ASP A 1 702 ? 25.226 20.294 -18.807 1.00 85.62 702 ASP A N 1
ATOM 5652 C CA . ASP A 1 702 ? 25.007 21.448 -17.944 1.00 85.62 702 ASP A CA 1
ATOM 5653 C C . ASP A 1 702 ? 24.717 22.737 -18.730 1.00 85.62 702 ASP A C 1
ATOM 5655 O O . ASP A 1 702 ? 24.243 23.713 -18.146 1.00 85.62 702 ASP A O 1
ATOM 5659 N N . ASP A 1 703 ? 24.903 22.720 -20.054 1.00 80.75 703 ASP A N 1
ATOM 5660 C CA . ASP A 1 703 ? 24.581 23.835 -20.953 1.00 80.75 703 ASP A CA 1
ATOM 5661 C C . ASP A 1 703 ? 23.081 24.178 -20.906 1.00 80.75 703 ASP A C 1
ATOM 5663 O O . ASP A 1 703 ? 22.689 25.346 -20.946 1.00 80.75 703 ASP A O 1
ATOM 5667 N N . SER A 1 704 ? 22.218 23.162 -20.793 1.00 80.06 704 SER A N 1
ATOM 5668 C CA . SER A 1 704 ? 20.772 23.365 -20.847 1.00 80.06 704 SER A CA 1
ATOM 5669 C C . SER A 1 704 ? 20.205 23.977 -19.562 1.00 80.06 704 SER A C 1
ATOM 5671 O O . SER A 1 704 ? 19.172 24.632 -19.635 1.00 80.06 704 SER A O 1
ATOM 5673 N N . ASN A 1 705 ? 20.832 23.775 -18.391 1.00 81.44 705 ASN A N 1
ATOM 5674 C CA . ASN A 1 705 ? 20.334 24.198 -17.064 1.00 81.44 705 ASN A CA 1
ATOM 5675 C C . ASN A 1 705 ? 18.807 23.996 -16.851 1.00 81.44 705 ASN A C 1
ATOM 5677 O O . ASN A 1 705 ? 18.144 24.776 -16.165 1.00 81.44 705 ASN A O 1
ATOM 5681 N N . ILE A 1 706 ? 18.231 22.923 -17.411 1.00 85.69 706 ILE A N 1
ATOM 5682 C CA . ILE A 1 706 ? 16.808 22.582 -17.266 1.00 85.69 706 ILE A CA 1
ATOM 5683 C C . ILE A 1 706 ? 16.647 21.507 -16.193 1.00 85.69 706 ILE A C 1
ATOM 5685 O O . ILE A 1 706 ? 17.128 20.383 -16.343 1.00 85.69 706 ILE A O 1
ATOM 5689 N N . SER A 1 707 ? 15.919 21.842 -15.128 1.00 86.75 707 SER A N 1
ATOM 5690 C CA . SER A 1 707 ? 15.491 20.885 -14.104 1.00 86.75 707 SER A CA 1
ATOM 5691 C C . SER A 1 707 ? 14.203 20.178 -14.529 1.00 86.75 707 SER A C 1
ATOM 5693 O O . SER A 1 707 ? 13.351 20.755 -15.213 1.00 86.75 707 SER A O 1
ATOM 5695 N N . ILE A 1 708 ? 14.030 18.928 -14.105 1.00 82.94 708 ILE A N 1
ATOM 5696 C CA . ILE A 1 708 ? 12.766 18.205 -14.234 1.00 82.94 708 ILE A CA 1
ATOM 5697 C C . ILE A 1 708 ? 11.708 18.940 -13.396 1.00 82.94 708 ILE A C 1
ATOM 5699 O O . ILE A 1 708 ? 11.748 18.948 -12.160 1.00 82.94 708 ILE A O 1
ATOM 5703 N N . THR A 1 709 ? 10.775 19.582 -14.101 1.00 79.62 709 THR A N 1
ATOM 5704 C CA . THR A 1 709 ? 9.687 20.388 -13.532 1.00 79.62 709 THR A CA 1
ATOM 5705 C C . THR A 1 709 ? 8.578 19.530 -12.926 1.00 79.62 709 THR A C 1
ATOM 5707 O O . THR A 1 709 ? 8.449 18.357 -13.274 1.00 79.62 709 THR A O 1
ATOM 5710 N N . GLU A 1 710 ? 7.709 20.151 -12.121 1.00 62.53 710 GLU A N 1
ATOM 5711 C CA . GLU A 1 710 ? 6.537 19.505 -11.497 1.00 62.53 710 GLU A CA 1
ATOM 5712 C C . GLU A 1 710 ? 5.602 18.809 -12.502 1.00 62.53 710 GLU A C 1
ATOM 5714 O O . GLU A 1 710 ? 4.928 17.836 -12.179 1.00 62.53 710 GLU A O 1
ATOM 5719 N N . ARG A 1 711 ? 5.595 19.242 -13.774 1.00 60.59 711 ARG A N 1
ATOM 5720 C CA . ARG A 1 711 ? 4.833 18.581 -14.853 1.00 60.59 711 ARG A CA 1
ATOM 5721 C C . ARG A 1 711 ? 5.221 17.106 -15.042 1.00 60.59 711 ARG A C 1
ATOM 5723 O O . ARG A 1 711 ? 4.469 16.347 -15.648 1.00 60.59 711 ARG A O 1
ATOM 5730 N N . HIS A 1 712 ? 6.396 16.723 -14.559 1.00 64.31 712 HIS A N 1
ATOM 5731 C CA . HIS A 1 712 ? 6.961 15.387 -14.667 1.00 64.31 712 HIS A CA 1
ATOM 5732 C C . HIS A 1 712 ? 6.993 14.658 -13.314 1.00 64.31 712 HIS A C 1
ATOM 5734 O O . HIS A 1 712 ? 7.574 13.570 -13.225 1.00 64.31 712 HIS A O 1
ATOM 5740 N N . ASP A 1 713 ? 6.374 15.226 -12.275 1.00 60.28 713 ASP A N 1
ATOM 5741 C CA . ASP A 1 713 ? 6.219 14.568 -10.983 1.00 60.28 713 ASP A CA 1
ATOM 5742 C C . ASP A 1 713 ? 5.405 13.288 -11.154 1.00 60.28 713 ASP A C 1
ATOM 5744 O O . ASP A 1 713 ? 4.390 13.253 -11.853 1.00 60.28 713 ASP A O 1
ATOM 5748 N N . GLY A 1 714 ? 5.875 12.197 -10.548 1.00 52.06 714 GLY A N 1
ATOM 5749 C CA . GLY A 1 714 ? 5.226 10.904 -10.727 1.00 52.06 714 GLY A CA 1
ATOM 5750 C C . GLY A 1 714 ? 5.238 10.419 -12.184 1.00 52.06 714 GLY A C 1
ATOM 5751 O O . GLY A 1 714 ? 4.334 9.692 -12.593 1.00 52.06 714 GLY A O 1
ATOM 5752 N N . THR A 1 715 ? 6.259 10.773 -12.966 1.00 61.16 715 THR A N 1
ATOM 5753 C CA . THR A 1 715 ? 6.600 10.056 -14.205 1.00 61.16 715 THR A CA 1
ATOM 5754 C C . THR A 1 715 ? 7.743 9.074 -13.949 1.00 61.16 715 THR A C 1
ATOM 5756 O O . THR A 1 715 ? 8.356 9.069 -12.882 1.00 61.16 715 THR A O 1
ATOM 5759 N N . SER A 1 716 ? 8.065 8.232 -14.929 1.00 66.00 716 SER A N 1
ATOM 5760 C CA . SER A 1 716 ? 9.260 7.389 -14.863 1.00 66.00 716 SER A CA 1
ATOM 5761 C C . SER A 1 716 ? 10.565 8.198 -14.937 1.00 66.00 716 SER A C 1
ATOM 5763 O O . SER A 1 716 ? 11.610 7.667 -14.576 1.00 66.00 716 SER A O 1
ATOM 5765 N N . LEU A 1 717 ? 10.526 9.470 -15.366 1.00 76.62 717 LEU A N 1
ATOM 5766 C CA . LEU A 1 717 ? 11.711 10.261 -15.727 1.00 76.62 717 LEU A CA 1
ATOM 5767 C C . LEU A 1 717 ? 12.667 10.493 -14.541 1.00 76.62 717 LEU A C 1
ATOM 5769 O O . LEU A 1 717 ? 13.837 10.138 -14.683 1.00 76.62 717 LEU A O 1
ATOM 5773 N N . PRO A 1 718 ? 12.218 10.985 -13.361 1.00 71.31 718 PRO A N 1
ATOM 5774 C CA . PRO A 1 718 ? 13.076 11.065 -12.174 1.00 71.31 718 PRO A CA 1
ATOM 5775 C C . PRO A 1 718 ? 13.686 9.721 -11.782 1.00 71.31 718 PRO A C 1
ATOM 5777 O O . PRO A 1 718 ? 14.836 9.645 -11.361 1.00 71.31 718 PRO A O 1
ATOM 5780 N N . GLY A 1 719 ? 12.912 8.644 -11.921 1.00 73.44 719 GLY A N 1
ATOM 5781 C CA . GLY A 1 719 ? 13.282 7.336 -11.400 1.00 73.44 719 GLY A CA 1
ATOM 5782 C C . GLY A 1 719 ? 14.367 6.612 -12.200 1.00 73.44 719 GLY A C 1
ATOM 5783 O O . GLY A 1 719 ? 14.840 5.583 -11.735 1.00 73.44 719 GLY A O 1
ATOM 5784 N N . PHE A 1 720 ? 14.779 7.119 -13.366 1.00 82.50 720 PHE A N 1
ATOM 5785 C CA . PHE A 1 720 ? 15.933 6.582 -14.098 1.00 82.50 720 PHE A CA 1
ATOM 5786 C C . PHE A 1 720 ? 17.277 7.114 -13.600 1.00 82.50 720 PHE A C 1
ATOM 5788 O O . PHE A 1 720 ? 18.289 6.476 -13.842 1.00 82.50 720 PHE A O 1
ATOM 5795 N N . ILE A 1 721 ? 17.318 8.228 -12.865 1.00 85.12 721 ILE A N 1
ATOM 5796 C CA . ILE A 1 721 ? 18.561 8.712 -12.239 1.00 85.12 721 ILE A CA 1
ATOM 5797 C C . ILE A 1 721 ? 19.215 7.636 -11.350 1.00 85.12 721 ILE A C 1
ATOM 5799 O O . ILE A 1 721 ? 20.420 7.431 -11.470 1.00 85.12 721 ILE A O 1
ATOM 5803 N N . PRO A 1 722 ? 18.466 6.881 -10.525 1.00 85.25 722 PRO A N 1
ATOM 5804 C CA . PRO A 1 722 ? 19.041 5.764 -9.787 1.00 85.25 722 PRO A CA 1
ATOM 5805 C C . PRO A 1 722 ? 19.711 4.678 -10.634 1.00 85.25 722 PRO A C 1
ATOM 5807 O O . PRO A 1 722 ? 20.560 3.985 -10.092 1.00 85.25 722 PRO A O 1
ATOM 5810 N N . SER A 1 723 ? 19.417 4.515 -11.935 1.00 88.50 723 SER A N 1
ATOM 5811 C CA . SER A 1 723 ? 20.112 3.492 -12.741 1.00 88.50 723 SER A CA 1
ATOM 5812 C C . SER A 1 723 ? 21.620 3.736 -12.832 1.00 88.50 723 SER A C 1
ATOM 5814 O O . SER A 1 723 ? 22.376 2.804 -13.078 1.00 88.50 723 SER A O 1
ATOM 5816 N N . TRP A 1 724 ? 22.068 4.964 -12.564 1.00 94.44 724 TRP A N 1
ATOM 5817 C CA . TRP A 1 724 ? 23.470 5.362 -12.587 1.00 94.44 724 TRP A CA 1
ATOM 5818 C C . TRP A 1 724 ? 24.309 4.766 -11.448 1.00 94.44 724 TRP A C 1
ATOM 5820 O O . TRP A 1 724 ? 25.535 4.820 -11.520 1.00 94.44 724 TRP A O 1
ATOM 5830 N N . VAL A 1 725 ? 23.696 4.141 -10.429 1.00 94.06 725 VAL A N 1
ATOM 5831 C CA . VAL A 1 725 ? 24.450 3.426 -9.376 1.00 94.06 725 VAL A CA 1
ATOM 5832 C C . VAL A 1 725 ? 25.288 2.267 -9.927 1.00 94.06 725 VAL A C 1
ATOM 5834 O O . VAL A 1 725 ? 26.268 1.873 -9.301 1.00 94.06 725 VAL A O 1
ATOM 5837 N N . GLN A 1 726 ? 24.950 1.765 -11.118 1.00 94.12 726 GLN A N 1
ATOM 5838 C CA . GLN A 1 726 ? 25.681 0.698 -11.803 1.00 94.12 726 GLN A CA 1
ATOM 5839 C C . GLN A 1 726 ? 27.134 1.055 -12.138 1.00 94.12 726 GLN A C 1
ATOM 5841 O O . GLN A 1 726 ? 27.966 0.167 -12.296 1.00 94.12 726 GLN A O 1
ATOM 5846 N N . LEU A 1 727 ? 27.468 2.349 -12.203 1.00 95.44 727 LEU A N 1
ATOM 5847 C CA . LEU A 1 727 ? 28.848 2.801 -12.396 1.00 95.44 727 LEU A CA 1
ATOM 5848 C C . LEU A 1 727 ? 29.753 2.484 -11.190 1.00 95.44 727 LEU A C 1
ATOM 5850 O O . LEU A 1 727 ? 30.965 2.660 -11.288 1.00 95.44 727 LEU A O 1
ATOM 5854 N N . ASN A 1 728 ? 29.190 2.011 -10.067 1.00 93.38 728 ASN A N 1
ATOM 5855 C CA . ASN A 1 728 ? 29.923 1.589 -8.867 1.00 93.38 728 ASN A CA 1
ATOM 5856 C C . ASN A 1 728 ? 30.873 2.667 -8.304 1.00 93.38 728 ASN A C 1
ATOM 5858 O O . ASN A 1 728 ? 31.906 2.372 -7.699 1.00 93.38 728 ASN A O 1
ATOM 5862 N N . ASP A 1 729 ? 30.499 3.937 -8.473 1.00 94.25 729 ASP A N 1
ATOM 5863 C CA . ASP A 1 729 ? 31.175 5.085 -7.876 1.00 94.25 729 ASP A CA 1
ATOM 5864 C C . ASP A 1 729 ? 30.462 5.482 -6.575 1.00 94.25 729 ASP A C 1
ATOM 5866 O O . ASP A 1 729 ? 29.315 5.935 -6.581 1.00 94.25 729 ASP A O 1
ATOM 5870 N N . LEU A 1 730 ? 31.152 5.328 -5.440 1.00 89.44 730 LEU A N 1
ATOM 5871 C CA . LEU A 1 730 ? 30.590 5.612 -4.118 1.00 89.44 730 LEU A CA 1
ATOM 5872 C C . LEU A 1 730 ? 30.167 7.083 -3.954 1.00 89.44 730 LEU A C 1
ATOM 5874 O O . LEU A 1 730 ? 29.143 7.357 -3.327 1.00 89.44 730 LEU A O 1
ATOM 5878 N N . ASN A 1 731 ? 30.909 8.034 -4.529 1.00 92.19 731 ASN A N 1
ATOM 5879 C CA . ASN A 1 731 ? 30.563 9.454 -4.439 1.00 92.19 731 ASN A CA 1
ATOM 5880 C C . ASN A 1 731 ? 29.280 9.746 -5.218 1.00 92.19 731 ASN A C 1
ATOM 5882 O O . ASN A 1 731 ? 28.417 10.488 -4.742 1.00 92.19 731 ASN A O 1
ATOM 5886 N N . LEU A 1 732 ? 29.140 9.142 -6.401 1.00 93.94 732 LEU A N 1
ATOM 5887 C CA . LEU A 1 732 ? 27.916 9.237 -7.188 1.00 93.94 732 LEU A CA 1
ATOM 5888 C C . LEU A 1 732 ? 26.730 8.622 -6.440 1.00 93.94 732 LEU A C 1
ATOM 5890 O O . LEU A 1 732 ? 25.675 9.245 -6.344 1.00 93.94 732 LEU A O 1
ATOM 5894 N N . ILE A 1 733 ? 26.914 7.432 -5.869 1.00 93.38 733 ILE A N 1
ATOM 5895 C CA . ILE A 1 733 ? 25.884 6.709 -5.117 1.00 93.38 733 ILE A CA 1
ATOM 5896 C C . ILE A 1 733 ? 25.367 7.535 -3.940 1.00 93.38 733 ILE A C 1
ATOM 5898 O O . ILE A 1 733 ? 24.156 7.710 -3.803 1.00 93.38 733 ILE A O 1
ATOM 5902 N N . ILE A 1 734 ? 26.266 8.106 -3.133 1.00 89.25 734 ILE A N 1
ATOM 5903 C CA . ILE A 1 734 ? 25.888 8.969 -2.005 1.00 89.25 734 ILE A CA 1
ATOM 5904 C C . ILE A 1 734 ? 25.070 10.167 -2.501 1.00 89.25 734 ILE A C 1
ATOM 5906 O O . ILE A 1 734 ? 24.050 10.517 -1.903 1.00 89.25 734 ILE A O 1
ATOM 5910 N N . LYS A 1 735 ? 25.462 10.783 -3.624 1.00 91.38 735 LYS A N 1
ATOM 5911 C CA . LYS A 1 735 ? 24.694 11.890 -4.210 1.00 91.38 735 LYS A CA 1
ATOM 5912 C C . LYS A 1 735 ? 23.322 11.452 -4.713 1.00 91.38 735 LYS A C 1
ATOM 5914 O O . LYS A 1 735 ? 22.355 12.159 -4.452 1.00 91.38 735 LYS A O 1
ATOM 5919 N N . ILE A 1 736 ? 23.214 10.301 -5.377 1.00 92.19 736 ILE A N 1
ATOM 5920 C CA . ILE A 1 736 ? 21.929 9.743 -5.822 1.00 92.19 736 ILE A CA 1
ATOM 5921 C C . ILE A 1 736 ? 21.007 9.520 -4.623 1.00 92.19 736 ILE A C 1
ATOM 5923 O O . ILE A 1 736 ? 19.870 9.984 -4.657 1.00 92.19 736 ILE A O 1
ATOM 5927 N N . ILE A 1 737 ? 21.493 8.887 -3.550 1.00 89.69 737 ILE A N 1
ATOM 5928 C CA . ILE A 1 737 ? 20.712 8.669 -2.322 1.00 89.69 737 ILE A CA 1
ATOM 5929 C C . ILE A 1 737 ? 20.220 10.010 -1.766 1.00 89.69 737 ILE A C 1
ATOM 5931 O O . ILE A 1 737 ? 19.026 10.178 -1.535 1.00 89.69 737 ILE A O 1
ATOM 5935 N N . ASN A 1 738 ? 21.109 10.999 -1.643 1.00 87.00 738 ASN A N 1
ATOM 5936 C CA . ASN A 1 738 ? 20.755 12.325 -1.136 1.00 87.00 738 ASN A CA 1
ATOM 5937 C C . ASN A 1 738 ? 19.715 13.040 -2.008 1.00 87.00 738 ASN A C 1
ATOM 5939 O O . ASN A 1 738 ? 18.787 13.658 -1.487 1.00 87.00 738 ASN A O 1
ATOM 5943 N N . VAL A 1 739 ? 19.855 12.965 -3.331 1.00 88.06 739 VAL A N 1
ATOM 5944 C CA . VAL A 1 739 ? 18.915 13.572 -4.279 1.00 88.06 739 VAL A CA 1
ATOM 5945 C C . VAL A 1 739 ? 17.553 12.886 -4.206 1.00 88.06 739 VAL A C 1
ATOM 5947 O O . VAL A 1 739 ? 16.533 13.579 -4.187 1.00 88.06 739 VAL A O 1
ATOM 5950 N N . VAL A 1 740 ? 17.518 11.555 -4.106 1.00 86.88 740 VAL A N 1
ATOM 5951 C CA . VAL A 1 740 ? 16.278 10.789 -3.928 1.00 86.88 740 VAL A CA 1
ATOM 5952 C C . VAL A 1 740 ? 15.590 11.171 -2.614 1.00 86.88 740 VAL A C 1
ATOM 5954 O O . VAL A 1 740 ? 14.407 11.509 -2.641 1.00 86.88 740 VAL A O 1
ATOM 5957 N N . SER A 1 741 ? 16.321 11.207 -1.492 1.00 83.19 741 SER A N 1
ATOM 5958 C CA . SER A 1 741 ? 15.771 11.591 -0.182 1.00 83.19 741 SER A CA 1
ATOM 5959 C C . SER A 1 741 ? 15.213 13.018 -0.189 1.00 83.19 741 SER A C 1
ATOM 5961 O O . SER A 1 741 ? 14.078 13.246 0.228 1.00 83.19 741 SER A O 1
ATOM 5963 N N . ARG A 1 742 ? 15.962 13.989 -0.732 1.00 83.56 742 ARG A N 1
ATOM 5964 C CA . ARG A 1 742 ? 15.551 15.408 -0.771 1.00 83.56 742 ARG A CA 1
ATOM 5965 C C . ARG A 1 742 ? 14.364 15.682 -1.691 1.00 83.56 742 ARG A C 1
ATOM 5967 O O . ARG A 1 742 ? 13.652 16.661 -1.493 1.00 83.56 742 ARG A O 1
ATOM 5974 N N . ASN A 1 743 ? 14.146 14.836 -2.695 1.00 82.38 743 ASN A N 1
ATOM 5975 C CA . ASN A 1 743 ? 13.064 14.986 -3.666 1.00 82.38 743 ASN A CA 1
ATOM 5976 C C . ASN A 1 743 ? 11.987 13.909 -3.487 1.00 82.38 743 ASN A C 1
ATOM 5978 O O . ASN A 1 743 ? 11.360 13.512 -4.469 1.00 82.38 743 ASN A O 1
ATOM 5982 N N . SER A 1 744 ? 11.731 13.450 -2.257 1.00 79.81 744 SER A N 1
ATOM 5983 C CA . SER A 1 744 ? 10.745 12.395 -1.978 1.00 79.81 744 SER A CA 1
ATOM 5984 C C . SER A 1 744 ? 9.357 12.596 -2.624 1.00 79.81 744 SER A C 1
ATOM 5986 O O . SER A 1 744 ? 8.798 11.598 -3.083 1.00 79.81 744 SER A O 1
ATOM 5988 N N . PRO A 1 745 ? 8.809 13.821 -2.824 1.00 78.19 745 PRO A N 1
ATOM 5989 C CA . PRO A 1 745 ? 7.552 13.992 -3.566 1.00 78.19 745 PRO A CA 1
ATOM 5990 C C . PRO A 1 745 ? 7.624 13.539 -5.034 1.00 78.19 745 PRO A C 1
ATOM 5992 O O . PRO A 1 745 ? 6.619 13.106 -5.598 1.00 78.19 745 PRO A O 1
ATOM 5995 N N . LYS A 1 746 ? 8.813 13.596 -5.650 1.00 78.25 746 LYS A N 1
ATOM 5996 C CA . LYS A 1 746 ? 9.076 13.115 -7.017 1.00 78.25 746 LYS A CA 1
ATOM 5997 C C . LYS A 1 746 ? 9.293 11.600 -7.077 1.00 78.25 746 LYS A C 1
ATOM 5999 O O . LYS A 1 746 ? 9.229 11.018 -8.160 1.00 78.25 746 LYS A O 1
ATOM 6004 N N . PHE A 1 747 ? 9.484 10.968 -5.919 1.00 78.56 747 PHE A N 1
ATOM 6005 C CA . PHE A 1 747 ? 9.633 9.527 -5.725 1.00 78.56 747 PHE A CA 1
ATOM 6006 C C . PHE A 1 747 ? 8.544 9.012 -4.767 1.00 78.56 747 PHE A C 1
ATOM 6008 O O . PHE A 1 747 ? 8.855 8.515 -3.685 1.00 78.56 747 PHE A O 1
ATOM 6015 N N . PRO A 1 748 ? 7.251 9.107 -5.135 1.00 69.94 748 PRO A N 1
ATOM 6016 C CA . PRO A 1 748 ? 6.127 8.925 -4.205 1.00 69.94 748 PRO A CA 1
ATOM 6017 C C . PRO A 1 748 ? 6.023 7.525 -3.575 1.00 69.94 748 PRO A C 1
ATOM 6019 O O . PRO A 1 748 ? 5.268 7.337 -2.625 1.00 69.94 748 PRO A O 1
ATOM 6022 N N . ASN A 1 749 ? 6.774 6.551 -4.091 1.00 74.62 749 ASN A N 1
ATOM 6023 C CA . ASN A 1 749 ? 6.832 5.173 -3.603 1.00 74.62 749 ASN A CA 1
ATOM 6024 C C . ASN A 1 749 ? 8.240 4.789 -3.092 1.00 74.62 749 ASN A C 1
ATOM 6026 O O . ASN A 1 749 ? 8.546 3.604 -2.941 1.00 74.62 749 ASN A O 1
ATOM 6030 N N . GLY A 1 750 ? 9.120 5.774 -2.883 1.00 82.00 750 GLY A N 1
ATOM 6031 C CA . GLY A 1 750 ? 10.510 5.558 -2.487 1.00 82.00 750 GLY A CA 1
ATOM 6032 C C . GLY A 1 750 ? 11.244 4.590 -3.419 1.00 82.00 750 GLY A C 1
ATOM 6033 O O . GLY A 1 750 ? 11.019 4.575 -4.633 1.00 82.00 750 GLY A O 1
ATOM 6034 N N . TRP A 1 751 ? 12.100 3.746 -2.838 1.00 83.50 751 TRP A N 1
ATOM 6035 C CA . TRP A 1 751 ? 12.931 2.778 -3.563 1.00 83.50 751 TRP A CA 1
ATOM 6036 C C . TRP A 1 751 ? 12.165 1.640 -4.250 1.00 83.50 751 TRP A C 1
ATOM 6038 O O . TRP A 1 751 ? 12.712 1.015 -5.155 1.00 83.50 751 TRP A O 1
ATOM 6048 N N . LEU A 1 752 ? 10.905 1.378 -3.882 1.00 80.38 752 LEU A N 1
ATOM 6049 C CA . LEU A 1 752 ? 10.088 0.371 -4.573 1.00 80.38 752 LEU A CA 1
ATOM 6050 C C . LEU A 1 752 ? 9.706 0.804 -5.999 1.00 80.38 752 LEU A C 1
ATOM 6052 O O . LEU A 1 752 ? 9.402 -0.043 -6.836 1.00 80.38 752 LEU A O 1
ATOM 6056 N N . GLY A 1 753 ? 9.753 2.103 -6.313 1.00 73.31 753 GLY A N 1
ATOM 6057 C CA . GLY A 1 753 ? 9.456 2.591 -7.659 1.00 73.31 753 GLY A CA 1
ATOM 6058 C C . GLY A 1 753 ? 7.964 2.529 -8.008 1.00 73.31 753 GLY A C 1
ATOM 6059 O O . GLY A 1 753 ? 7.127 3.000 -7.259 1.00 73.31 753 GLY A O 1
ATOM 6060 N N . GLU A 1 754 ? 7.587 2.055 -9.192 1.00 64.38 754 GLU A N 1
ATOM 6061 C CA . GLU A 1 754 ? 6.195 2.121 -9.684 1.00 64.38 754 GLU A CA 1
ATOM 6062 C C . GLU A 1 754 ? 5.234 1.211 -8.869 1.00 64.38 754 GLU A C 1
ATOM 6064 O O . GLU A 1 754 ? 5.369 -0.009 -8.892 1.00 64.38 754 GLU A O 1
ATOM 6069 N N . GLN A 1 755 ? 4.225 1.780 -8.183 1.00 57.28 755 GLN A N 1
ATOM 6070 C CA . GLN A 1 755 ? 3.036 1.050 -7.702 1.00 57.28 755 GLN A CA 1
ATOM 6071 C C . GLN A 1 755 ? 1.819 1.440 -8.556 1.00 57.28 755 GLN A C 1
ATOM 6073 O O . GLN A 1 755 ? 1.327 2.568 -8.521 1.00 57.28 755 GLN A O 1
ATOM 6078 N N . TYR A 1 756 ? 1.358 0.479 -9.351 1.00 55.84 756 TYR A N 1
ATOM 6079 C CA . TYR A 1 756 ? 0.317 0.592 -10.377 1.00 55.84 756 TYR A CA 1
ATOM 6080 C C . TYR A 1 756 ? -1.001 1.291 -9.965 1.00 55.84 756 TYR A C 1
ATOM 6082 O O . TYR A 1 756 ? -1.390 1.212 -8.796 1.00 55.84 756 TYR A O 1
ATOM 6090 N N . PRO A 1 757 ? -1.796 1.852 -10.921 1.00 45.09 757 PRO A N 1
ATOM 6091 C CA . PRO A 1 757 ? -1.507 2.110 -12.350 1.00 45.09 757 PRO A CA 1
ATOM 6092 C C . PRO A 1 757 ? -1.232 3.582 -12.709 1.00 45.09 757 PRO A C 1
ATOM 6094 O O . PRO A 1 757 ? -0.882 3.871 -13.843 1.00 45.09 757 PRO A O 1
ATOM 6097 N N . ASN A 1 758 ? -1.430 4.526 -11.785 1.00 48.59 758 ASN A N 1
ATOM 6098 C CA . ASN A 1 758 ? -1.477 5.967 -12.099 1.00 48.59 758 ASN A CA 1
ATOM 6099 C C . ASN A 1 758 ? -0.550 6.813 -11.214 1.00 48.59 758 ASN A C 1
ATOM 6101 O O . ASN A 1 758 ? -0.749 8.020 -11.085 1.00 48.59 758 ASN A O 1
ATOM 6105 N N . LYS A 1 759 ? 0.403 6.187 -10.520 1.00 50.66 759 LYS A N 1
ATOM 6106 C CA . LYS A 1 759 ? 1.274 6.867 -9.560 1.00 50.66 759 LYS A CA 1
ATOM 6107 C C . LYS A 1 759 ? 2.708 6.504 -9.885 1.00 50.66 759 LYS A C 1
ATOM 6109 O O . LYS A 1 759 ? 3.107 5.360 -9.699 1.00 50.66 759 LYS A O 1
ATOM 6114 N N . GLY A 1 760 ? 3.432 7.468 -10.438 1.00 48.84 760 GLY A N 1
ATOM 6115 C CA . GLY A 1 760 ? 4.767 7.253 -10.964 1.00 48.84 760 GLY A CA 1
ATOM 6116 C C . GLY A 1 760 ? 5.793 6.661 -10.028 1.00 48.84 760 GLY A C 1
ATOM 6117 O O . GLY A 1 760 ? 5.598 6.468 -8.833 1.00 48.84 760 GLY A O 1
ATOM 6118 N N . GLY A 1 761 ? 6.928 6.412 -10.653 1.00 57.62 761 GLY A N 1
ATOM 6119 C CA . GLY A 1 761 ? 8.060 5.663 -10.153 1.00 57.62 761 GLY A CA 1
ATOM 6120 C C . GLY A 1 761 ? 8.717 4.987 -11.354 1.00 57.62 761 GLY A C 1
ATOM 6121 O O . GLY A 1 761 ? 8.087 4.822 -12.399 1.00 57.62 761 GLY A O 1
ATOM 6122 N N . SER A 1 762 ? 9.992 4.632 -11.239 1.00 76.75 762 SER A N 1
ATOM 6123 C CA . SER A 1 762 ? 10.699 3.881 -12.279 1.00 76.75 762 SER A CA 1
ATOM 6124 C C . SER A 1 762 ? 11.162 2.549 -11.724 1.00 76.75 762 SER A C 1
ATOM 6126 O O . SER A 1 762 ? 11.567 2.460 -10.566 1.00 76.75 762 SER A O 1
ATOM 6128 N N . ARG A 1 763 ? 11.164 1.530 -12.578 1.00 86.88 763 ARG A N 1
ATOM 6129 C CA . ARG A 1 763 ? 11.718 0.198 -12.291 1.00 86.88 763 ARG A CA 1
ATOM 6130 C C . ARG A 1 763 ? 13.226 0.262 -12.033 1.00 86.88 763 ARG A C 1
ATOM 6132 O O . ARG A 1 763 ? 13.765 -0.574 -11.319 1.00 86.88 763 ARG A O 1
ATOM 6139 N N . ALA A 1 764 ? 13.885 1.313 -12.519 1.00 88.56 764 ALA A N 1
ATOM 6140 C CA . ALA A 1 764 ? 15.276 1.597 -12.198 1.00 88.56 764 ALA A CA 1
ATOM 6141 C C . ALA A 1 764 ? 15.514 1.909 -10.704 1.00 88.56 764 ALA A C 1
ATOM 6143 O O . ALA A 1 764 ? 16.618 1.671 -10.229 1.00 88.56 764 ALA A O 1
ATOM 6144 N N . MET A 1 765 ? 14.505 2.360 -9.938 1.00 90.69 765 MET A N 1
ATOM 6145 C CA . MET A 1 765 ? 14.639 2.577 -8.484 1.00 90.69 765 MET A CA 1
ATOM 6146 C C . MET A 1 765 ? 14.920 1.267 -7.742 1.00 90.69 765 MET A C 1
ATOM 6148 O O . MET A 1 765 ? 15.853 1.192 -6.946 1.00 90.69 765 MET A O 1
ATOM 6152 N N . ILE A 1 766 ? 14.122 0.231 -8.012 1.00 92.06 766 ILE A N 1
ATOM 6153 C CA . ILE A 1 766 ? 14.262 -1.061 -7.333 1.00 92.06 766 ILE A CA 1
ATOM 6154 C C . ILE A 1 766 ? 15.498 -1.816 -7.825 1.00 92.06 766 ILE A C 1
ATOM 6156 O O . ILE A 1 766 ? 16.152 -2.487 -7.032 1.00 92.06 766 ILE A O 1
ATOM 6160 N N . MET A 1 767 ? 15.869 -1.648 -9.099 1.00 94.69 767 MET A N 1
ATOM 6161 C CA . MET A 1 767 ? 17.152 -2.132 -9.614 1.00 94.69 767 MET A CA 1
ATOM 6162 C C . MET A 1 767 ? 18.314 -1.470 -8.875 1.00 94.69 767 MET A C 1
ATOM 6164 O O . MET A 1 767 ? 19.195 -2.167 -8.389 1.00 94.69 767 MET A O 1
ATOM 6168 N N . ALA A 1 768 ? 18.279 -0.147 -8.694 1.00 94.00 768 ALA A N 1
ATOM 6169 C CA . ALA A 1 768 ? 19.304 0.553 -7.932 1.00 94.00 768 ALA A CA 1
ATOM 6170 C C . ALA A 1 768 ? 19.377 0.066 -6.479 1.00 94.00 768 ALA A C 1
ATOM 6172 O O . ALA A 1 768 ? 20.464 -0.164 -5.964 1.00 94.00 768 ALA A O 1
ATOM 6173 N N . LEU A 1 769 ? 18.232 -0.149 -5.825 1.00 93.50 769 LEU A N 1
ATOM 6174 C CA . LEU A 1 769 ? 18.187 -0.704 -4.472 1.00 93.50 769 LEU A CA 1
ATOM 6175 C C . LEU A 1 769 ? 18.835 -2.098 -4.393 1.00 93.50 769 LEU A C 1
ATOM 6177 O O . LEU A 1 769 ? 19.610 -2.353 -3.472 1.00 93.50 769 LEU A O 1
ATOM 6181 N N . ALA A 1 770 ? 18.523 -2.992 -5.335 1.00 95.25 770 ALA A N 1
ATOM 6182 C CA . ALA A 1 770 ? 19.112 -4.330 -5.396 1.00 95.25 770 ALA A CA 1
ATOM 6183 C C . ALA A 1 770 ? 20.631 -4.270 -5.617 1.00 95.25 770 ALA A C 1
ATOM 6185 O O . ALA A 1 770 ? 21.384 -4.903 -4.875 1.00 95.25 770 ALA A O 1
ATOM 6186 N N . HIS A 1 771 ? 21.073 -3.418 -6.543 1.00 95.38 771 HIS A N 1
ATOM 6187 C CA . HIS A 1 771 ? 22.485 -3.162 -6.822 1.00 95.38 771 HIS A CA 1
ATOM 6188 C C . HIS A 1 771 ? 23.232 -2.641 -5.586 1.00 95.38 771 HIS A C 1
ATOM 6190 O O . HIS A 1 771 ? 24.314 -3.118 -5.242 1.00 95.38 771 HIS A O 1
ATOM 6196 N N . LEU A 1 772 ? 22.629 -1.697 -4.854 1.00 94.19 772 LEU A N 1
ATOM 6197 C CA . LEU A 1 772 ? 23.184 -1.174 -3.605 1.00 94.19 772 LEU A CA 1
ATOM 6198 C C . LEU A 1 772 ? 23.301 -2.263 -2.534 1.00 94.19 772 LEU A C 1
ATOM 6200 O O . LEU A 1 772 ? 24.316 -2.311 -1.843 1.00 94.19 772 LEU A O 1
ATOM 6204 N N . ARG A 1 773 ? 22.311 -3.156 -2.402 1.00 93.56 773 ARG A N 1
ATOM 6205 C CA . ARG A 1 773 ? 22.389 -4.290 -1.463 1.00 93.56 773 ARG A CA 1
ATOM 6206 C C . ARG A 1 773 ? 23.535 -5.239 -1.808 1.00 93.56 773 ARG A C 1
ATOM 6208 O O . ARG A 1 773 ? 24.188 -5.737 -0.895 1.00 93.56 773 ARG A O 1
ATOM 6215 N N . LEU A 1 774 ? 23.781 -5.469 -3.097 1.00 94.56 774 LEU A N 1
ATOM 6216 C CA . LEU A 1 774 ? 24.864 -6.326 -3.567 1.00 94.56 774 LEU A CA 1
ATOM 6217 C C . LEU A 1 774 ? 26.246 -5.714 -3.299 1.00 94.56 774 LEU A C 1
ATOM 6219 O O . LEU A 1 774 ? 27.115 -6.371 -2.729 1.00 94.56 774 LEU A O 1
ATOM 6223 N N . HIS A 1 775 ? 26.460 -4.466 -3.713 1.00 93.12 775 HIS A N 1
ATOM 6224 C CA . HIS A 1 775 ? 27.795 -3.860 -3.725 1.00 93.12 775 HIS A CA 1
ATOM 6225 C C . HIS A 1 775 ? 28.133 -3.059 -2.461 1.00 93.12 775 HIS A C 1
ATOM 6227 O O . HIS A 1 775 ? 29.307 -2.906 -2.120 1.00 93.12 775 HIS A O 1
ATOM 6233 N N . TYR A 1 776 ? 27.122 -2.576 -1.738 1.00 91.25 776 TYR A N 1
ATOM 6234 C CA . TYR A 1 776 ? 27.275 -1.718 -0.562 1.00 91.25 776 TYR A CA 1
ATOM 6235 C C . TYR A 1 776 ? 26.384 -2.187 0.604 1.00 91.25 776 TYR A C 1
ATOM 6237 O O . TYR A 1 776 ? 25.619 -1.394 1.157 1.00 91.25 776 TYR A O 1
ATOM 6245 N N . PRO A 1 777 ? 26.484 -3.460 1.042 1.00 88.38 777 PRO A N 1
ATOM 6246 C CA .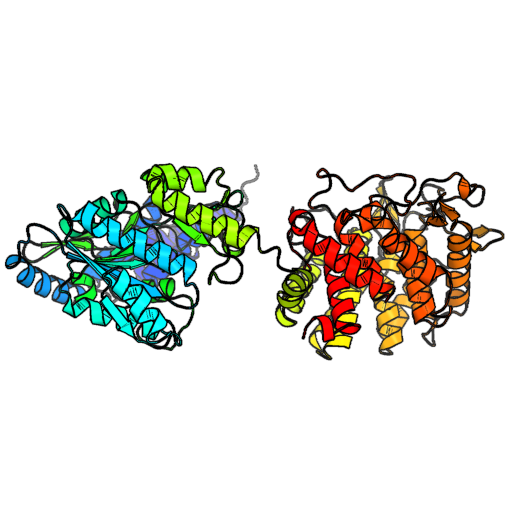 PRO A 1 777 ? 25.609 -4.017 2.080 1.00 88.38 777 PRO A CA 1
ATOM 6247 C C . PRO A 1 777 ? 25.702 -3.272 3.422 1.00 88.38 777 PRO A C 1
ATOM 6249 O O . PRO A 1 777 ? 24.728 -3.224 4.167 1.00 88.38 777 PRO A O 1
ATOM 6252 N N . HIS A 1 778 ? 26.839 -2.629 3.707 1.00 84.12 778 HIS A N 1
ATOM 6253 C CA . HIS A 1 778 ? 27.050 -1.809 4.907 1.00 84.12 778 HIS A CA 1
ATOM 6254 C C . HIS A 1 778 ? 26.154 -0.561 4.973 1.00 84.12 778 HIS A C 1
ATOM 6256 O O . HIS A 1 778 ? 26.007 0.023 6.039 1.00 84.12 778 HIS A O 1
ATOM 6262 N N . LEU A 1 779 ? 25.548 -0.139 3.857 1.00 79.44 779 LEU A N 1
ATOM 6263 C CA . LEU A 1 779 ? 24.556 0.940 3.850 1.00 79.44 779 LEU A CA 1
ATOM 6264 C C . LEU A 1 779 ? 23.201 0.502 4.442 1.00 79.44 779 LEU A C 1
ATOM 6266 O O . LEU A 1 779 ? 22.336 1.345 4.670 1.00 79.44 779 LEU A O 1
ATOM 6270 N N . PHE A 1 780 ? 23.013 -0.802 4.681 1.00 78.50 780 PHE A N 1
ATOM 6271 C CA . PHE A 1 780 ? 21.770 -1.412 5.170 1.00 78.50 780 PHE A CA 1
ATOM 6272 C C . PHE A 1 780 ? 21.887 -2.010 6.581 1.00 78.50 780 PHE A C 1
ATOM 6274 O O . PHE A 1 780 ? 20.880 -2.457 7.130 1.00 78.50 780 PHE A O 1
ATOM 6281 N N . SER A 1 781 ? 23.097 -2.037 7.146 1.00 71.25 781 SER A N 1
ATOM 6282 C CA . SER A 1 781 ? 23.396 -2.416 8.535 1.00 71.25 781 SER A CA 1
ATOM 6283 C C . SER A 1 781 ? 23.442 -1.181 9.424 1.00 71.25 781 SER A C 1
ATOM 6285 O O . SER A 1 781 ? 22.825 -1.196 10.511 1.00 71.25 781 SER A O 1
#

Radius of gyration: 33.19 Å; chains: 1; bounding box: 85×56×88 Å

Sequence (781 aa):
MNFDNSNRKLRFGYLELQSQAEQKYRNKDYEAAYSLYLACMKSVPYDFLSYKRICNIYEETEAEVGCFNDLVELKENYLRYVGKKRPIFNQKNIAGILGKLAMKANLKSNITLKDSLNFLGQKRKEENKDRPTVVILTCIWQRRDLTEVFLSYYKRLVSELEADIDLKLLAVGSEGEESKELVEKYGFIYLEHSNSPLNKKWEAGLKKTKGLNPDAVIILGSDDFLPVKVFDIYRSWIDRGVLCGGFTDGYFVDISNPIESIYWGGYGGMEKNAGMPWRINETMGMGRFYSSDLLEIINYSLWEGEDINRGLDGRAKERVISFGLLPVNDANTLIYKEGGTVYRLGQVGISLKENNIYAVDIKIPNSSVTPLVNFYRSLNSVKKISNSLKNVEKEFGYRLYSEFKVLNRKYKSNDFDDSAGLLKSTPSLDELFEFIYLQLDMMFKRSDHGLAPGEKGRLYGWYWGYYGRVLIDLYRASGERRFDDLFLNTCYRLLDERDDNLGLIDEERGRVVASWGGKFKNNKRANEITTAGLITLPMSEYASLFGNNLIGNQAIITLSEFLGEEEKASFGSYFTHKSDEVVEAINHANLYAASLAHASKLEQAPCVFRRLALDIYNYYKYFLTKSESGLVKWPYSPSPSDNPHKMKAEAIWKAGASIELPVALSEAGLIKNSDPILQDLSSMLIHNKIFNEGGLPHFIDDDSNISITERHDGTSLPGFIPSWVQLNDLNLIIKIINVVSRNSPKFPNGWLGEQYPNKGGSRAMIMALAHLRLHYPHLFS

Secondary structure (DSSP, 8-state):
----HHHHHHHHHHHHHHHHHHHHHHTT-HHHHHHHHHHHHHHSTT-HHHHHHHHHHHHHTTTSSS-HHHHHHHHHHHHHHHHHHS--GGGHHHHHHHHHHHHHHHHHH-HHHHHHHHHHHHHGGG---SS-EEEEEEE--S-HHHHHHHHHHHHHHHHHHTTT-EEEEEEEESSTHHHHHHHHHTTPEEEE--SSSHHHHHHHHHHHHGGG--SEEEE--TTEE--HHHHHHHHHHHHTTEEEEEES-EEEEESS-GGG-EEE--S-S-GGGT--GGGTTPPPSTTEEEEHHHHHHTTT-SS-SS--SS-HHHHHHHHHHTTT--EEEGGGPEEEEETTEEEEEEEEEE-TTTTT---EEEE-TTT-SS-GGGGGGSTTTEEE-TTHHHHHHHHH-HHHHHHHHHHHHHHHH----HHHHHHHTPPPHHHHHHHHHHHHHHHHH--TT-PPTTTTHHHHHHHHHHHHHHHHHHHHHH--HHHHHHHHHHHHHHHHTSHHHHT-EETTTTEE-SS--EE-TTS-EE--HHHHHHHHHHHHHHHHHH--HHHHHHHHHHHHTTTT--EEETTEEE-EETTTTEEPPHHHHHHHHHHHHHHTTSTTS-HHHHHHHHHHHHHHHHT-EE-TTS-EE--SS--TTS-GGGSPPPBHHHHHHHTHHHHHHHHTTSS-TT-HHHHHHHHHHHH-HHHHTT--BSBS-SSS--B--GGGTTSSTGGGGGGGGGG--HHHHHHHHHHHHHTGGGSTTGGG---SSSS---HHHHHHHHHHHHH-GGG--